Protein AF-0000000071319894 (afdb_homodimer)

Nearest PDB structures (foldseek):
  6sy1-assembly1_B  TM=9.261E-01  e=5.069E-66  Homo sapiens
  6u3j-assembly1_A  TM=9.288E-01  e=1.821E-65  Homo sapiens
  5rw1-assembly1_B  TM=9.275E-01  e=2.644E-65  Homo sapiens
  5rvy-assembly1_B  TM=9.261E-01  e=4.751E-65  Homo sapiens
  6sy1-assembly1_A  TM=9.169E-01  e=1.637E-65  Homo sapiens

Secondary structure (DSSP, 8-state):
-HHHHSSSEEEE-TT---HHHHHHHHHHHHSTTTT---HHHHHHHHHHHHHHHHHHHHHHHH-TTS-----TT-TTHHHHHHHHHHHHHHTT--EEEEE-SS-------SS--EEEEEP--SSTTTHHHHHHHHHHHHHHHTT-TTSSSEEEEEEEEHHHHHH-HHHHHHHHTTT-TTT--S-EEEEEEE-S-BTTB-HHHH-SSSSTTGGGGGGT--EEEEETT-HHHHHHHHHHHHHHHHHH---EEEEEE---SS-SSTT--GGGT-HHHHHHHHHSPPHHHHHHHHHHHHTSS--S-GGG----------------------------------------TT-EE-HHHHHHHHHHHHHHTT-EEEEEETTTTT-TTS----SEEPSSSTT-EE-GGGGS-TTPPPEEEEEPPS-HHHHHHHHHHHHTS-SSEEEEEE-SSGGGGGGGHHHIIIIITTHHHHH------EEEEE---SSS-GGGT---HHHHHHT----TT-SS----S-EEE--SSHHHHHHHHHHHHHSSS---EEEEE-SGGGS-TT--EEGGGGSTT----SEE---SGGGG-GGG--EEEEE-TTHHHHHHHHHHHHT-TTTEEEEEE-EEES--HHHHHHHHHT-TTSEEEE--SS-TTSTTHHHHHHHHHHHTTT-S-B-/-HHHHSSSEEEE-TT---HHHHHHHHHHHHSTTTT---HHHHHHHHHHHHHHHHHHHHHHHHTTTS-----TT-TTHHHHHHHHHHHHHHTT--EEEEE-SS-PPPP--SS--EEEEEP--SSTTTHHHHHHHHHHHHHHHTT-TTSSSEEEEEEEEHHHHHH-HHHHHHHHTTT-TTT--S-EEEEEEE-S-BTTB-HHHH-SSSSTTGGGGGGT--EEEEETT-HHHHHHHHHHHHHHHHHH---EEEEEE---SS-SSTT--GGGT-HHHHHHHHHSPPHHHHHHHHHHHHTSS----TT-----------------------------------------TTPEE-HHHHHHHHHHHHHHTT-EEEEEETTTTT-TTS----SEEPSSSTT-EE-GGGGS-TTPPPEEEEEPPS-HHHHHHHHHHHHTS-SSEEEEEE-SSGGGGGGGHHHIIIIITTHHHHH------EEEEE---SSS-GGGT---HHHHHHT----TT-SS----S-EEE--SSHHHHHHHHHHHHHSSS---EEEEE-SGGGS-TT--EEGGGGSTT----SEE---SGGGG-GGG--EEEEE-TTHHHHHHHHHHHHT-TTTEEEEEE-EEES--HHHHHHHHHT-TTSEEEE--SS-TTSTTHHHHHHHHHHHTTT-S-B-

InterPro domains:
  IPR001017 Dehydrogenase, E1 component [PF00676] (102-302)
  IPR005475 Transketolase-like, pyrimidine-binding domain [PF02779] (349-551)
  IPR005475 Transketolase-like, pyrimidine-binding domain [SM00861] (349-552)
  IPR011603 2-oxoglutarate dehydrogenase E1 component [PTHR23152] (338-667)
  IPR029061 Thiamin diphosphate-binding fold [SSF52518] (4-300)
  IPR029061 Thiamin diphosphate-binding fold [SSF52518] (336-559)
  IPR031717 2-oxoglutarate dehydrogenase E1 component/KDG, C-terminal [PF16870] (556-667)
  IPR042179 Multifunctional 2-oxoglutarate metabolism enzyme, C-terminal domain superfamily [G3DSA:3.40.50.11610] (480-667)

Radius of gyration: 32.48 Å; Cα contacts (8 Å, |Δi|>4): 2729; chains: 2; bounding box: 87×95×93 Å

Solvent-accessible surface area (backbone atoms only — not comparable to full-atom values): 71374 Å² total; per-residue (Å²): 104,60,76,48,51,67,54,62,34,41,79,49,49,84,81,42,90,43,67,70,62,48,49,52,53,44,57,65,53,65,43,85,71,64,84,67,72,51,66,68,54,49,50,49,50,48,52,44,36,49,54,55,50,50,50,52,50,49,47,45,67,75,43,66,81,53,87,47,84,72,52,55,51,38,59,39,52,63,49,28,52,50,40,28,51,52,50,28,38,74,66,50,32,42,34,40,33,31,30,32,57,98,68,92,89,88,88,82,71,91,62,83,62,46,74,44,80,47,82,49,63,86,59,70,64,60,36,53,22,22,38,46,14,30,35,33,34,50,18,59,58,71,66,33,86,74,27,53,36,35,35,39,38,40,47,38,46,32,39,50,51,49,16,29,25,56,51,53,28,37,55,38,34,44,65,18,84,96,53,34,41,32,26,40,46,34,38,28,50,24,38,72,51,42,78,76,31,46,53,80,45,32,42,41,36,96,48,50,64,41,68,42,54,42,65,50,28,40,36,39,37,27,36,30,73,37,51,68,60,36,41,49,53,26,42,49,48,30,48,45,28,70,72,67,35,37,44,34,37,40,35,35,44,36,39,58,69,56,29,71,33,77,84,37,69,46,58,62,74,40,27,61,63,47,56,52,49,71,68,50,73,56,50,67,59,53,50,50,52,50,34,41,74,69,65,70,49,76,90,62,79,81,70,66,77,75,84,75,77,75,76,78,77,78,82,75,85,78,73,89,65,87,78,89,66,82,90,87,84,92,72,67,51,68,66,76,69,69,79,64,72,76,71,53,97,86,41,71,34,38,34,47,54,21,49,50,50,29,52,47,54,38,16,58,72,50,27,33,35,36,40,37,20,44,35,49,30,38,26,76,80,70,58,54,56,54,49,33,35,27,63,85,44,85,93,42,64,39,50,67,76,61,67,76,40,73,76,30,28,61,64,47,69,39,46,39,37,56,27,58,39,30,50,50,25,18,47,50,17,30,24,62,50,39,83,67,40,50,32,35,41,36,43,63,33,16,35,54,49,38,61,23,35,46,49,43,66,63,44,55,56,37,21,42,81,75,65,72,38,69,33,44,34,29,42,40,22,28,32,47,87,75,82,69,48,67,67,57,8,42,41,50,54,35,62,60,57,45,68,43,65,65,53,60,87,50,85,79,82,78,76,64,52,46,37,33,34,27,53,62,37,15,39,43,48,20,30,50,61,44,44,58,62,69,44,96,58,48,47,32,34,41,36,44,34,64,60,70,50,56,73,35,84,78,31,45,23,52,60,76,56,68,36,94,88,53,70,60,55,54,55,46,69,49,79,58,62,17,62,78,31,31,84,61,19,51,32,35,35,38,27,46,30,71,52,51,60,55,48,52,52,51,33,57,75,67,69,34,48,48,33,42,33,55,29,35,45,22,30,59,34,71,62,55,55,68,59,54,44,56,58,48,62,59,27,76,75,27,48,44,32,62,55,74,86,53,55,74,69,36,37,57,50,79,68,47,50,57,37,58,26,46,64,46,71,64,70,52,76,73,83,102,60,76,48,52,66,54,61,35,41,78,49,51,83,81,40,90,44,68,67,61,48,50,52,52,44,55,63,53,64,44,86,70,66,85,68,73,51,66,67,54,50,50,50,48,49,50,42,36,50,52,56,50,48,50,52,50,48,49,46,68,75,43,66,82,54,90,47,83,73,52,55,50,36,60,38,50,61,49,30,52,50,40,29,52,52,52,29,39,74,67,51,32,41,33,39,32,31,30,34,55,97,66,92,87,85,87,82,72,92,65,83,62,48,76,43,80,46,81,47,64,87,59,72,63,60,37,54,21,23,39,45,16,30,34,33,34,50,19,60,59,72,66,32,86,73,28,53,35,35,35,39,38,39,47,39,46,32,40,50,53,48,16,30,24,57,49,53,29,35,55,39,35,44,66,19,84,95,51,33,41,31,26,39,45,34,40,27,50,25,38,69,50,40,77,75,30,46,54,80,46,32,43,40,36,97,48,51,64,41,68,41,54,41,63,48,28,42,37,39,36,27,36,29,72,37,52,69,61,36,41,49,53,28,42,49,48,29,49,45,29,72,73,68,34,39,43,33,37,40,36,34,44,36,40,58,70,57,28,72,32,76,84,39,69,45,56,63,73,42,28,62,63,46,56,50,50,71,68,50,74,57,50,67,59,53,51,50,53,51,34,41,74,70,66,70,48,75,91,62,82,83,68,71,72,74,85,75,77,74,76,81,78,78,85,78,85,77,66,85,67,87,76,90,62,82,90,87,84,95,74,65,50,68,64,75,70,67,78,64,73,75,71,54,96,89,40,71,32,37,34,47,53,20,49,48,50,29,54,46,55,38,18,59,72,49,27,32,35,37,41,34,20,42,36,50,31,39,25,76,81,69,59,54,54,54,49,36,35,29,62,86,44,88,94,42,65,41,52,65,75,60,68,75,42,68,76,26,27,62,64,46,70,38,46,39,38,56,28,55,38,34,49,51,24,19,46,50,16,28,24,62,51,38,82,68,38,50,31,34,41,34,44,65,31,16,35,53,48,38,59,24,35,45,48,43,64,66,46,56,55,37,21,43,81,76,65,73,38,67,33,43,32,28,41,40,22,28,32,48,87,75,82,66,48,68,69,55,9,41,40,49,54,35,60,61,58,46,67,42,66,66,54,61,87,51,86,77,84,74,79,61,50,45,37,33,34,27,50,62,38,15,40,42,48,21,31,49,60,45,43,59,61,70,43,96,59,47,48,32,34,41,35,44,32,64,59,71,49,55,72,34,87,79,31,45,23,52,59,75,54,69,35,94,89,52,69,58,53,53,54,46,69,47,80,58,62,16,63,76,31,32,84,61,20,52,33,37,36,39,29,48,30,72,52,52,59,57,49,52,51,50,32,58,75,68,68,34,48,48,32,43,34,54,29,36,44,23,30,60,35,70,62,53,56,68,58,55,44,56,56,49,62,58,27,75,74,28,47,44,33,63,54,74,85,52,56,74,69,35,38,56,51,78,67,46,50,57,36,57,27,46,65,45,73,64,69,52,76,70,81

pLDDT: mean 83.4, std 19.53, range [18.56, 98.81]

Organism: Cyprinus carpio (NCBI:txid7962)

Structure (mmCIF, N/CA/C/O backbone):
data_AF-0000000071319894-model_v1
#
loop_
_entity.id
_entity.type
_entity.pdbx_description
1 polymer '2-oxoglutarate dehydrogenase complex component E1'
#
loop_
_atom_site.group_PDB
_atom_site.id
_atom_site.type_symbol
_atom_site.label_atom_id
_atom_site.label_alt_id
_atom_site.label_comp_id
_atom_site.label_asym_id
_atom_site.label_entity_id
_atom_site.label_seq_id
_atom_site.pdbx_PDB_ins_code
_atom_site.Cartn_x
_atom_site.Cartn_y
_atom_site.Cartn_z
_atom_site.occupancy
_atom_site.B_iso_or_equiv
_atom_site.auth_seq_id
_atom_site.auth_comp_id
_atom_site.auth_asym_id
_atom_site.auth_atom_id
_atom_site.pdbx_PDB_model_num
ATOM 1 N N . MET A 1 1 ? -1.995 -46.094 -1.514 1 42.69 1 MET A N 1
ATOM 2 C CA . MET A 1 1 ? -2.242 -44.75 -2.01 1 42.69 1 MET A CA 1
ATOM 3 C C . MET A 1 1 ? -3.324 -44.062 -1.186 1 42.69 1 MET A C 1
ATOM 5 O O . MET A 1 1 ? -3.154 -42.906 -0.772 1 42.69 1 MET A O 1
ATOM 9 N N . GLN A 1 2 ? -4.438 -44.75 -1.012 1 46 2 GLN A N 1
ATOM 10 C CA . GLN A 1 2 ? -5.512 -44.188 -0.192 1 46 2 GLN A CA 1
ATOM 11 C C . GLN A 1 2 ? -5.027 -43.906 1.224 1 46 2 GLN A C 1
ATOM 13 O O . GLN A 1 2 ? -5.383 -42.875 1.805 1 46 2 GLN A O 1
ATOM 18 N N . MET A 1 3 ? -4.32 -44.812 1.737 1 46.59 3 MET A N 1
ATOM 19 C CA . MET A 1 3 ? -3.799 -44.625 3.088 1 46.59 3 MET A CA 1
ATOM 20 C C . MET A 1 3 ? -2.861 -43.438 3.145 1 46.59 3 MET A C 1
ATOM 22 O O . MET A 1 3 ? -2.801 -42.719 4.156 1 46.59 3 MET A O 1
ATOM 26 N N . ALA A 1 4 ? -2.211 -43.281 2.059 1 46.72 4 ALA A N 1
ATOM 27 C CA . ALA A 1 4 ? -1.199 -42.219 2.02 1 46.72 4 ALA A CA 1
ATOM 28 C C . ALA A 1 4 ? -1.84 -40.875 1.787 1 46.72 4 ALA A C 1
ATOM 30 O O . ALA A 1 4 ? -1.378 -39.844 2.326 1 46.72 4 ALA A O 1
ATOM 31 N N . TYR A 1 5 ? -2.828 -40.812 0.864 1 51.06 5 TYR A N 1
ATOM 32 C CA . TYR A 1 5 ? -3.299 -39.531 0.414 1 51.06 5 TYR A CA 1
ATOM 33 C C . TYR A 1 5 ? -4.668 -39.188 1.004 1 51.06 5 TYR A C 1
ATOM 35 O O . TYR A 1 5 ? -5.137 -38.062 0.924 1 51.06 5 TYR A O 1
ATOM 43 N N . CYS A 1 6 ? -5.434 -40.094 1.442 1 53.44 6 CYS A N 1
ATOM 44 C CA . CYS A 1 6 ? -6.816 -39.844 1.845 1 53.44 6 CYS A CA 1
ATOM 45 C C . CYS A 1 6 ? -6.945 -39.812 3.363 1 53.44 6 CYS A C 1
ATOM 47 O O . CYS A 1 6 ? -8.055 -39.781 3.895 1 53.44 6 CYS A O 1
ATOM 49 N N . GLN A 1 7 ? -5.859 -39.812 4.047 1 67.75 7 GLN A N 1
ATOM 50 C CA . GLN A 1 7 ? -5.984 -39.781 5.5 1 67.75 7 GLN A CA 1
ATOM 51 C C . GLN A 1 7 ? -5.82 -38.344 6.02 1 67.75 7 GLN A C 1
ATOM 53 O O . GLN A 1 7 ? -6.488 -37.438 5.543 1 67.75 7 GLN A O 1
ATOM 58 N N . HIS A 1 8 ? -5 -38.219 6.938 1 82.62 8 HIS A N 1
ATOM 59 C CA . HIS A 1 8 ? -4.902 -36.969 7.676 1 82.62 8 HIS A CA 1
ATOM 60 C C . HIS A 1 8 ? -3.893 -36.031 7.027 1 82.62 8 HIS A C 1
ATOM 62 O O . HIS A 1 8 ? -3.631 -34.938 7.543 1 82.62 8 HIS A O 1
ATOM 68 N N . ILE A 1 9 ? -3.367 -36.531 5.758 1 85.88 9 ILE A N 1
ATOM 69 C CA . ILE A 1 9 ? -2.361 -35.719 5.102 1 85.88 9 ILE A CA 1
ATOM 70 C C . ILE A 1 9 ? -2.697 -35.562 3.617 1 85.88 9 ILE A C 1
ATOM 72 O O . ILE A 1 9 ? -3.066 -36.531 2.961 1 85.88 9 ILE A O 1
ATOM 76 N N . GLY A 1 10 ? -2.809 -34.344 3.057 1 88.06 10 GLY A N 1
ATOM 77 C CA . GLY A 1 10 ? -2.891 -34.031 1.639 1 88.06 10 GLY A CA 1
ATOM 78 C C . GLY A 1 10 ? -1.654 -33.312 1.11 1 88.06 10 GLY A C 1
ATOM 79 O O . GLY A 1 10 ? -1.112 -32.438 1.766 1 88.06 10 GLY A O 1
ATOM 80 N N . VAL A 1 11 ? -1.107 -33.875 -0.059 1 89.88 11 VAL A N 1
ATOM 81 C CA . VAL A 1 11 ? 0.141 -33.344 -0.584 1 89.88 11 VAL A CA 1
ATOM 82 C C . VAL A 1 11 ? -0.089 -32.781 -1.985 1 89.88 11 VAL A C 1
ATOM 84 O O . VAL A 1 11 ? -0.661 -33.438 -2.846 1 89.88 11 VAL A O 1
ATOM 87 N N . GLU A 1 12 ? 0.289 -31.5 -2.193 1 88.12 12 GLU A N 1
ATOM 88 C CA . GLU A 1 12 ? 0.257 -30.875 -3.512 1 88.12 12 GLU A CA 1
ATOM 89 C C . GLU A 1 12 ? 1.667 -30.625 -4.031 1 88.12 12 GLU A C 1
ATOM 91 O O . GLU A 1 12 ? 2.406 -29.812 -3.463 1 88.12 12 GLU A O 1
ATOM 96 N N . PHE A 1 13 ? 2.059 -31.328 -5.109 1 88.75 13 PHE A N 1
ATOM 97 C CA . PHE A 1 13 ? 3.406 -31.141 -5.633 1 88.75 13 PHE A CA 1
ATOM 98 C C . PHE A 1 13 ? 3.447 -31.406 -7.129 1 88.75 13 PHE A C 1
ATOM 100 O O . PHE A 1 13 ? 4.484 -31.219 -7.773 1 88.75 13 PHE A O 1
ATOM 107 N N . MET A 1 14 ? 2.311 -31.719 -7.75 1 82 14 MET A N 1
ATOM 108 C CA . MET A 1 14 ? 2.262 -32.125 -9.148 1 82 14 MET A CA 1
ATOM 109 C C . MET A 1 14 ? 2.582 -30.969 -10.078 1 82 14 MET A C 1
ATOM 111 O O . MET A 1 14 ? 2.938 -31.172 -11.242 1 82 14 MET A O 1
ATOM 115 N N . PHE A 1 15 ? 2.449 -29.828 -9.539 1 81.81 15 PHE A N 1
ATOM 116 C CA . PHE A 1 15 ? 2.73 -28.656 -10.359 1 81.81 15 PHE A CA 1
ATOM 117 C C . PHE A 1 15 ? 4.23 -28.391 -10.43 1 81.81 15 PHE A C 1
ATOM 119 O O . PHE A 1 15 ? 4.684 -27.562 -11.234 1 81.81 15 PHE A O 1
ATOM 126 N N . ILE A 1 16 ? 5.047 -29.094 -9.648 1 88.06 16 ILE A N 1
ATOM 127 C CA . ILE A 1 16 ? 6.5 -28.953 -9.664 1 88.06 16 ILE A CA 1
ATOM 128 C C . ILE A 1 16 ? 7.078 -29.641 -10.891 1 88.06 16 ILE A C 1
ATOM 130 O O . ILE A 1 16 ? 6.805 -30.812 -11.133 1 88.06 16 ILE A O 1
ATOM 134 N N . ASN A 1 17 ? 7.895 -28.969 -11.68 1 82.75 17 ASN A N 1
ATOM 135 C CA . ASN A 1 17 ? 8.414 -29.484 -12.938 1 82.75 17 ASN A CA 1
ATOM 136 C C . ASN A 1 17 ? 9.773 -30.156 -12.758 1 82.75 17 ASN A C 1
ATOM 138 O O . ASN A 1 17 ? 10.531 -30.297 -13.719 1 82.75 17 ASN A O 1
ATOM 142 N N . ASP A 1 18 ? 10.164 -30.609 -11.641 1 89.31 18 ASP A N 1
ATOM 143 C CA . ASP A 1 18 ? 11.43 -31.281 -11.352 1 89.31 18 ASP A CA 1
ATOM 144 C C . ASP A 1 18 ? 11.188 -32.719 -10.914 1 89.31 18 ASP A C 1
ATOM 146 O O . ASP A 1 18 ? 10.586 -32.969 -9.867 1 89.31 18 ASP A O 1
ATOM 150 N N . LEU A 1 19 ? 11.648 -33.625 -11.68 1 91.19 19 LEU A N 1
ATOM 151 C CA . LEU A 1 19 ? 11.398 -35.031 -11.453 1 91.19 19 LEU A CA 1
ATOM 152 C C . LEU A 1 19 ? 12.023 -35.5 -10.141 1 91.19 19 LEU A C 1
ATOM 154 O O . LEU A 1 19 ? 11.422 -36.281 -9.406 1 91.19 19 LEU A O 1
ATOM 158 N N . GLN A 1 20 ? 13.203 -35.031 -9.922 1 93.69 20 GLN A N 1
ATOM 159 C CA . GLN A 1 20 ? 13.883 -35.406 -8.688 1 93.69 20 GLN A CA 1
ATOM 160 C C . GLN A 1 20 ? 13.102 -34.969 -7.461 1 93.69 20 GLN A C 1
ATOM 162 O O . GLN A 1 20 ? 12.953 -35.719 -6.5 1 93.69 20 GLN A O 1
ATOM 167 N N . GLN A 1 21 ? 12.641 -33.781 -7.516 1 95 21 GLN A N 1
ATOM 168 C CA . GLN A 1 21 ? 11.867 -33.219 -6.402 1 95 21 GLN A CA 1
ATOM 169 C C . GLN A 1 21 ? 10.562 -34 -6.219 1 95 21 GLN A C 1
ATOM 171 O O . GLN A 1 21 ? 10.188 -34.344 -5.094 1 95 21 GLN A O 1
ATOM 176 N N . CYS A 1 22 ? 9.891 -34.281 -7.301 1 93.94 22 CYS A N 1
ATOM 177 C CA . CYS A 1 22 ? 8.633 -35 -7.242 1 93.94 22 CYS A CA 1
ATOM 178 C C . CYS A 1 22 ? 8.844 -36.406 -6.695 1 93.94 22 CYS A C 1
ATOM 180 O O . CYS A 1 22 ? 8.07 -36.875 -5.852 1 93.94 22 CYS A O 1
ATOM 182 N N . GLN A 1 23 ? 9.891 -37.062 -7.125 1 93.56 23 GLN A N 1
ATOM 183 C CA . GLN A 1 23 ? 10.18 -38.406 -6.656 1 93.56 23 GLN A CA 1
ATOM 184 C C . GLN A 1 23 ? 10.547 -38.406 -5.172 1 93.56 23 GLN A C 1
ATOM 186 O O . GLN A 1 23 ? 10.164 -39.312 -4.438 1 93.56 23 GLN A O 1
ATOM 191 N N . TRP A 1 24 ? 11.289 -37.406 -4.816 1 95.62 24 TRP A N 1
ATOM 192 C CA . TRP A 1 24 ? 11.664 -37.312 -3.41 1 95.62 24 TRP A CA 1
ATOM 193 C C . TRP A 1 24 ? 10.422 -37.219 -2.523 1 95.62 24 TRP A C 1
ATOM 195 O O . TRP A 1 24 ? 10.344 -37.875 -1.488 1 95.62 24 TRP A O 1
ATOM 205 N N . ILE A 1 25 ? 9.477 -36.438 -2.9 1 94.81 25 ILE A N 1
ATOM 206 C CA . ILE A 1 25 ? 8.25 -36.25 -2.133 1 94.81 25 ILE A CA 1
ATOM 207 C C . ILE A 1 25 ? 7.465 -37.562 -2.102 1 94.81 25 ILE A C 1
ATOM 209 O O . ILE A 1 25 ? 6.953 -37.938 -1.054 1 94.81 25 ILE A O 1
ATOM 213 N N . ARG A 1 26 ? 7.395 -38.25 -3.215 1 91.94 26 ARG A N 1
ATOM 214 C CA . ARG A 1 26 ? 6.688 -39.5 -3.297 1 91.94 26 ARG A CA 1
ATOM 215 C C . ARG A 1 26 ? 7.297 -40.531 -2.344 1 91.94 26 ARG A C 1
ATOM 217 O O . ARG A 1 26 ? 6.57 -41.25 -1.659 1 91.94 26 ARG A O 1
ATOM 224 N N . GLN A 1 27 ? 8.547 -40.5 -2.299 1 91.38 27 GLN A N 1
ATOM 225 C CA . GLN A 1 27 ? 9.234 -41.469 -1.428 1 91.38 27 GLN A CA 1
ATOM 226 C C . GLN A 1 27 ? 8.945 -41.156 0.042 1 91.38 27 GLN A C 1
ATOM 228 O O . GLN A 1 27 ? 8.844 -42.094 0.854 1 91.38 27 GLN A O 1
ATOM 233 N N . LYS A 1 28 ? 8.82 -39.938 0.372 1 92.88 28 LYS A N 1
ATOM 234 C CA . LYS A 1 28 ? 8.594 -39.531 1.764 1 92.88 28 LYS A CA 1
ATOM 235 C C . LYS A 1 28 ? 7.176 -39.875 2.205 1 92.88 28 LYS A C 1
ATOM 237 O O . LYS A 1 28 ? 6.938 -40.188 3.377 1 92.88 28 LYS A O 1
ATOM 242 N N . PHE A 1 29 ? 6.203 -39.875 1.272 1 90.75 29 PHE A N 1
ATOM 243 C CA . PHE A 1 29 ? 4.82 -40 1.711 1 90.75 29 PHE A CA 1
ATOM 244 C C . PHE A 1 29 ? 4.211 -41.312 1.253 1 90.75 29 PHE A C 1
ATOM 246 O O . PHE A 1 29 ? 3.203 -41.781 1.802 1 90.75 29 PHE A O 1
ATOM 253 N N . GLU A 1 30 ? 4.77 -41.938 0.265 1 84.75 30 GLU A N 1
ATOM 254 C CA . GLU A 1 30 ? 4.152 -43.156 -0.285 1 84.75 30 GLU A CA 1
ATOM 255 C C . GLU A 1 30 ? 4.793 -44.406 0.286 1 84.75 30 GLU A C 1
ATOM 257 O O . GLU A 1 30 ? 4.215 -45.5 0.205 1 84.75 30 GLU A O 1
ATOM 262 N N . LYS A 1 31 ? 5.945 -44.312 0.946 1 79.12 31 LYS A N 1
ATOM 263 C CA . LYS A 1 31 ? 6.562 -45.469 1.565 1 79.12 31 LYS A CA 1
ATOM 264 C C . LYS A 1 31 ? 5.746 -45.969 2.76 1 79.12 31 LYS A C 1
ATOM 266 O O . LYS A 1 31 ? 5.273 -45.156 3.564 1 79.12 31 LYS A O 1
ATOM 271 N N . PRO A 1 32 ? 5.523 -47.281 2.807 1 76.44 32 PRO A N 1
ATOM 272 C CA . PRO A 1 32 ? 4.75 -47.844 3.918 1 76.44 32 PRO A CA 1
ATOM 273 C C . PRO A 1 32 ? 5.434 -47.656 5.27 1 76.44 32 PRO A C 1
ATOM 275 O O . PRO A 1 32 ? 6.66 -47.781 5.367 1 76.44 32 PRO A O 1
ATOM 278 N N . GLY A 1 33 ? 4.777 -47.312 6.316 1 73.88 33 GLY A N 1
ATOM 279 C CA . GLY A 1 33 ? 5.285 -47.219 7.676 1 73.88 33 GLY A CA 1
ATOM 280 C C . GLY A 1 33 ? 5.945 -45.906 7.984 1 73.88 33 GLY A C 1
ATOM 281 O O . GLY A 1 33 ? 6.652 -45.75 8.984 1 73.88 33 GLY A O 1
ATOM 282 N N . VAL A 1 34 ? 5.762 -44.969 7.148 1 76.19 34 VAL A N 1
ATOM 283 C CA . VAL A 1 34 ? 6.484 -43.719 7.32 1 76.19 34 VAL A CA 1
ATOM 284 C C . VAL A 1 34 ? 5.93 -42.969 8.531 1 76.19 34 VAL A C 1
ATOM 286 O O . VAL A 1 34 ? 6.633 -42.156 9.141 1 76.19 34 VAL A O 1
ATOM 289 N N . MET A 1 35 ? 4.812 -43.25 8.914 1 78.25 35 MET A N 1
ATOM 290 C CA . MET A 1 35 ? 4.219 -42.531 10.031 1 78.25 35 MET A CA 1
ATOM 291 C C . MET A 1 35 ? 4.281 -43.344 11.312 1 78.25 35 MET A C 1
ATOM 293 O O . MET A 1 35 ? 3.389 -43.281 12.156 1 78.25 35 MET A O 1
ATOM 297 N N . GLN A 1 36 ? 5.25 -44.156 11.422 1 79.06 36 GLN A N 1
ATOM 298 C CA . GLN A 1 36 ? 5.418 -44.938 12.648 1 79.06 36 GLN A CA 1
ATOM 299 C C . GLN A 1 36 ? 6.332 -44.219 13.633 1 79.06 36 GLN A C 1
ATOM 301 O O . GLN A 1 36 ? 7.406 -43.719 13.266 1 79.06 36 GLN A O 1
ATOM 306 N N . PHE A 1 37 ? 5.82 -43.969 14.797 1 86.06 37 PHE A N 1
ATOM 307 C CA . PHE A 1 37 ? 6.547 -43.281 15.867 1 86.06 37 PHE A CA 1
ATOM 308 C C . PHE A 1 37 ? 6.867 -44.25 17 1 86.06 37 PHE A C 1
ATOM 310 O O . PHE A 1 37 ? 6.086 -45.156 17.297 1 86.06 37 PHE A O 1
ATOM 317 N N . THR A 1 38 ? 7.98 -44.031 17.547 1 84.12 38 THR A N 1
ATOM 318 C CA . THR A 1 38 ? 8.328 -44.781 18.734 1 84.12 38 THR A CA 1
ATOM 319 C C . THR A 1 38 ? 7.547 -44.312 19.953 1 84.12 38 THR A C 1
ATOM 321 O O . THR A 1 38 ? 6.984 -43.219 19.938 1 84.12 38 THR A O 1
ATOM 324 N N . LEU A 1 39 ? 7.586 -45.125 20.922 1 83.12 39 LEU A N 1
ATOM 325 C CA . LEU A 1 39 ? 6.883 -44.75 22.156 1 83.12 39 LEU A CA 1
ATOM 326 C C . LEU A 1 39 ? 7.516 -43.531 22.781 1 83.12 39 LEU A C 1
ATOM 328 O O . LEU A 1 39 ? 6.812 -42.688 23.359 1 83.12 39 LEU A O 1
ATOM 332 N N . ASP A 1 40 ? 8.781 -43.438 22.672 1 82.06 40 ASP A N 1
ATOM 333 C CA . ASP A 1 40 ? 9.484 -42.312 23.234 1 82.06 40 ASP A CA 1
ATOM 334 C C . ASP A 1 40 ? 9.125 -41 22.5 1 82.06 40 ASP A C 1
ATOM 336 O O . ASP A 1 40 ? 8.969 -39.969 23.125 1 82.06 40 ASP A O 1
ATOM 340 N N . GLU A 1 41 ? 8.969 -41.156 21.25 1 84.19 41 GLU A N 1
ATOM 341 C CA . GLU A 1 41 ? 8.586 -40 20.453 1 84.19 41 GLU A CA 1
ATOM 342 C C . GLU A 1 41 ? 7.156 -39.562 20.766 1 84.19 41 GLU A C 1
ATOM 344 O O . GLU A 1 41 ? 6.867 -38.375 20.828 1 84.19 41 GLU A O 1
ATOM 349 N N . LYS A 1 42 ? 6.367 -40.469 20.969 1 87.31 42 LYS A N 1
ATOM 350 C CA . LYS A 1 42 ? 4.973 -40.188 21.297 1 87.31 42 LYS A CA 1
ATOM 351 C C . LYS A 1 42 ? 4.852 -39.531 22.672 1 87.31 42 LYS A C 1
ATOM 353 O O . LYS A 1 42 ? 4.066 -38.594 22.844 1 87.31 42 LYS A O 1
ATOM 358 N N . ARG A 1 43 ? 5.613 -40 23.562 1 83 43 ARG A N 1
ATOM 359 C CA . ARG A 1 43 ? 5.613 -39.406 24.891 1 83 43 ARG A CA 1
ATOM 360 C C . ARG A 1 43 ? 6.133 -38 24.859 1 83 43 ARG A C 1
ATOM 362 O O . ARG A 1 43 ? 5.598 -37.094 25.547 1 83 43 ARG A O 1
ATOM 369 N N . THR A 1 44 ? 7.137 -37.844 24.109 1 82.69 44 THR A N 1
ATOM 370 C CA . THR A 1 44 ? 7.695 -36.5 23.969 1 82.69 44 THR A CA 1
ATOM 371 C C . THR A 1 44 ? 6.672 -35.562 23.344 1 82.69 44 THR A C 1
ATOM 373 O O . THR A 1 44 ? 6.543 -34.406 23.766 1 82.69 44 THR A O 1
ATOM 376 N N . LEU A 1 45 ? 6.051 -36.031 22.359 1 88.25 45 LEU A N 1
ATOM 377 C CA . LEU A 1 45 ? 5.023 -35.25 21.688 1 88.25 45 LEU A CA 1
ATOM 378 C C . LEU A 1 45 ? 3.902 -34.875 22.656 1 88.25 45 LEU A C 1
ATOM 380 O O . LEU A 1 45 ? 3.439 -33.75 22.688 1 88.25 45 LEU A O 1
ATOM 384 N N . LEU A 1 46 ? 3.504 -35.844 23.422 1 86.5 46 LEU A N 1
ATOM 385 C CA . LEU A 1 46 ? 2.459 -35.594 24.406 1 86.5 46 LEU A CA 1
ATOM 386 C C . LEU A 1 46 ? 2.912 -34.562 25.422 1 86.5 46 LEU A C 1
ATOM 388 O O . LEU A 1 46 ? 2.141 -33.656 25.781 1 86.5 46 LEU A O 1
ATOM 392 N N . ALA A 1 47 ? 4.109 -34.688 25.844 1 82.88 47 ALA A N 1
ATOM 393 C CA . ALA A 1 47 ? 4.652 -33.75 26.812 1 82.88 47 ALA A CA 1
ATOM 394 C C . ALA A 1 47 ? 4.664 -32.344 26.25 1 82.88 47 ALA A C 1
ATOM 396 O O . ALA A 1 47 ? 4.355 -31.375 26.953 1 82.88 47 ALA A O 1
ATOM 397 N N . ARG A 1 48 ? 5 -32.25 25.031 1 82.31 48 ARG A N 1
ATOM 398 C CA . ARG A 1 48 ? 5.023 -30.953 24.359 1 82.31 48 ARG A CA 1
ATOM 399 C C . ARG A 1 48 ? 3.619 -30.359 24.25 1 82.31 48 ARG A C 1
ATOM 401 O O . ARG A 1 48 ? 3.42 -29.172 24.438 1 82.31 48 ARG A O 1
ATOM 408 N N . MET A 1 49 ? 2.742 -31.156 23.922 1 85.31 49 MET A N 1
ATOM 409 C CA . MET A 1 49 ? 1.356 -30.719 23.781 1 85.31 49 MET A CA 1
ATOM 410 C C . MET A 1 49 ? 0.788 -30.266 25.125 1 85.31 49 MET A C 1
ATOM 412 O O . MET A 1 49 ? 0.083 -29.266 25.203 1 85.31 49 MET A O 1
ATOM 416 N N . VAL A 1 50 ? 1.093 -31.031 26.172 1 81.44 50 VAL A N 1
ATOM 417 C CA . VAL A 1 50 ? 0.611 -30.703 27.516 1 81.44 50 VAL A CA 1
ATOM 418 C C . VAL A 1 50 ? 1.192 -29.359 27.953 1 81.44 50 VAL A C 1
ATOM 420 O O . VAL A 1 50 ? 0.471 -28.5 28.469 1 81.44 50 VAL A O 1
ATOM 423 N N . ARG A 1 51 ? 2.379 -29.172 27.75 1 76.25 51 ARG A N 1
ATOM 424 C CA . ARG A 1 51 ? 3.047 -27.938 28.156 1 76.25 51 ARG A CA 1
ATOM 425 C C . ARG A 1 51 ? 2.447 -26.719 27.453 1 76.25 51 ARG A C 1
ATOM 427 O O . ARG A 1 51 ? 2.203 -25.688 28.078 1 76.25 51 ARG A O 1
ATOM 434 N N . SER A 1 52 ? 2.264 -26.859 26.188 1 77.69 52 SER A N 1
ATOM 435 C CA . SER A 1 52 ? 1.749 -25.734 25.406 1 77.69 52 SER A CA 1
ATOM 436 C C . SER A 1 52 ? 0.296 -25.438 25.766 1 77.69 52 SER A C 1
ATOM 438 O O . SER A 1 52 ? -0.091 -24.281 25.891 1 77.69 52 SER A O 1
ATOM 440 N N . THR A 1 53 ? -0.459 -26.438 25.922 1 77.56 53 THR A N 1
ATOM 441 C CA . THR A 1 53 ? -1.876 -26.25 26.219 1 77.56 53 THR A CA 1
ATOM 442 C C . THR A 1 53 ? -2.068 -25.703 27.641 1 77.56 53 THR A C 1
ATOM 444 O O . THR A 1 53 ? -2.893 -24.812 27.859 1 77.56 53 THR A O 1
ATOM 447 N N . ARG A 1 54 ? -1.344 -26.219 28.531 1 72.69 54 ARG A N 1
ATOM 448 C CA . ARG A 1 54 ? -1.486 -25.797 29.922 1 72.69 54 ARG A CA 1
ATOM 449 C C . ARG A 1 54 ? -1.003 -24.375 30.125 1 72.69 54 ARG A C 1
ATOM 451 O O . ARG A 1 54 ? -1.546 -23.625 30.938 1 72.69 54 ARG A O 1
ATOM 458 N N . PHE A 1 55 ? -0.021 -24.109 29.453 1 70.5 55 PHE A N 1
ATOM 459 C CA . PHE A 1 55 ? 0.459 -22.734 29.531 1 70.5 55 PHE A CA 1
ATOM 460 C C . PHE A 1 55 ? -0.61 -21.766 29.062 1 70.5 55 PHE A C 1
ATOM 462 O O . PHE A 1 55 ? -0.822 -20.719 29.672 1 70.5 55 PHE A O 1
ATOM 469 N N . GLU A 1 56 ? -1.234 -22.062 27.984 1 73.06 56 GLU A N 1
ATOM 470 C CA . GLU A 1 56 ? -2.311 -21.219 27.469 1 73.06 56 GLU A CA 1
ATOM 471 C C . GLU A 1 56 ? -3.469 -21.141 28.453 1 73.06 56 GLU A C 1
ATOM 473 O O . GLU A 1 56 ? -4.07 -20.078 28.625 1 73.06 56 GLU A O 1
ATOM 478 N N . GLU A 1 57 ? -3.752 -22.234 29.031 1 71.56 57 GLU A N 1
ATOM 479 C CA . GLU A 1 57 ? -4.82 -22.266 30.016 1 71.56 57 GLU A CA 1
ATOM 480 C C . GLU A 1 57 ? -4.465 -21.406 31.234 1 71.56 57 GLU A C 1
ATOM 482 O O . GLU A 1 57 ? -5.332 -20.734 31.797 1 71.56 57 GLU A O 1
ATOM 487 N N . PHE A 1 58 ? -3.234 -21.5 31.625 1 70.56 58 PHE A N 1
ATOM 488 C CA . PHE A 1 58 ? -2.758 -20.703 32.75 1 70.56 58 PHE A CA 1
ATOM 489 C C . PHE A 1 58 ? -2.902 -19.219 32.438 1 70.56 58 PHE A C 1
ATOM 491 O O . PHE A 1 58 ? -3.381 -18.453 33.281 1 70.56 58 PHE A O 1
ATOM 498 N N . LEU A 1 59 ? -2.523 -18.797 31.234 1 68.75 59 LEU A N 1
ATOM 499 C CA . LEU A 1 59 ? -2.635 -17.406 30.844 1 68.75 59 LEU A CA 1
ATOM 500 C C . LEU A 1 59 ? -4.094 -16.953 30.828 1 68.75 59 LEU A C 1
ATOM 502 O O . LEU A 1 59 ? -4.406 -15.828 31.219 1 68.75 59 LEU A O 1
ATOM 506 N N . GLN A 1 60 ? -4.973 -17.781 30.422 1 69.06 60 GLN A N 1
ATOM 507 C CA . GLN A 1 60 ? -6.398 -17.469 30.359 1 69.06 60 GLN A CA 1
ATOM 508 C C . GLN A 1 60 ? -6.969 -17.266 31.766 1 69.06 60 GLN A C 1
ATOM 510 O O . GLN A 1 60 ? -7.805 -16.375 31.969 1 69.06 60 GLN A O 1
ATOM 515 N N . ARG A 1 61 ? -6.523 -18 32.625 1 68.12 61 ARG A N 1
ATOM 516 C CA . ARG A 1 61 ? -7.031 -17.906 34 1 68.12 61 ARG A CA 1
ATOM 517 C C . ARG A 1 61 ? -6.461 -16.688 34.719 1 68.12 61 ARG A C 1
ATOM 519 O O . ARG A 1 61 ? -7.172 -16.031 35.469 1 68.12 61 ARG A O 1
ATOM 526 N N . LYS A 1 62 ? -5.227 -16.469 34.5 1 67.69 62 LYS A N 1
ATOM 527 C CA . LYS A 1 62 ? -4.555 -15.375 35.219 1 67.69 62 LYS A CA 1
ATOM 528 C C . LYS A 1 62 ? -4.969 -14.023 34.656 1 67.69 62 LYS A C 1
ATOM 530 O O . LYS A 1 62 ? -5.105 -13.047 35.375 1 67.69 62 LYS A O 1
ATOM 535 N N . TRP A 1 63 ? -5.105 -13.961 33.312 1 68.38 63 TRP A N 1
ATOM 536 C CA . TRP A 1 63 ? -5.496 -12.711 32.656 1 68.38 63 TRP A CA 1
ATOM 537 C C . TRP A 1 63 ? -6.762 -12.898 31.844 1 68.38 63 TRP A C 1
ATOM 539 O O . TRP A 1 63 ? -6.715 -12.867 30.609 1 68.38 63 TRP A O 1
ATOM 549 N N . SER A 1 64 ? -7.809 -12.984 32.469 1 61.94 64 SER A N 1
ATOM 550 C CA . SER A 1 64 ? -9.078 -13.359 31.859 1 61.94 64 SER A CA 1
ATOM 551 C C . SER A 1 64 ? -9.625 -12.211 31.016 1 61.94 64 SER A C 1
ATOM 553 O O . SER A 1 64 ? -10.383 -12.445 30.062 1 61.94 64 SER A O 1
ATOM 555 N N . SER A 1 65 ? -9.172 -11.031 31.266 1 58.44 65 SER A N 1
ATOM 556 C CA . SER A 1 65 ? -9.742 -9.875 30.578 1 58.44 65 SER A CA 1
ATOM 557 C C . SER A 1 65 ? -8.914 -9.492 29.359 1 58.44 65 SER A C 1
ATOM 559 O O . SER A 1 65 ? -9.391 -8.758 28.484 1 58.44 65 SER A O 1
ATOM 561 N N . GLU A 1 66 ? -7.824 -10.023 29.297 1 59.34 66 GLU A N 1
ATOM 562 C CA . GLU A 1 66 ? -6.949 -9.625 28.203 1 59.34 66 GLU A CA 1
ATOM 563 C C . GLU A 1 66 ? -7.301 -10.367 26.922 1 59.34 66 GLU A C 1
ATOM 565 O O . GLU A 1 66 ? -7.648 -11.547 26.953 1 59.34 66 GLU A O 1
ATOM 570 N N . LYS A 1 67 ? -7.336 -9.547 25.938 1 59.16 67 LYS A N 1
ATOM 571 C CA . LYS A 1 67 ? -7.543 -10.148 24.625 1 59.16 67 LYS A CA 1
ATOM 572 C C . LYS A 1 67 ? -6.438 -11.148 24.312 1 59.16 67 LYS A C 1
ATOM 574 O O . LYS A 1 67 ? -5.254 -10.852 24.469 1 59.16 67 LYS A O 1
ATOM 579 N N . ARG A 1 68 ? -6.945 -12.453 24.156 1 58.56 68 ARG A N 1
ATOM 580 C CA . ARG A 1 68 ? -5.977 -13.492 23.828 1 58.56 68 ARG A CA 1
ATOM 581 C C . ARG A 1 68 ? -6.336 -14.164 22.5 1 58.56 68 ARG A C 1
ATOM 583 O O . ARG A 1 68 ? -7.504 -14.203 22.125 1 58.56 68 ARG A O 1
ATOM 590 N N . PHE A 1 69 ? -5.285 -14.383 21.656 1 54.22 69 PHE A N 1
ATOM 591 C CA . PHE A 1 69 ? -5.441 -15.219 20.484 1 54.22 69 PHE A CA 1
ATOM 592 C C . PHE A 1 69 ? -4.969 -16.641 20.766 1 54.22 69 PHE A C 1
ATOM 594 O O . PHE A 1 69 ? -3.795 -16.953 20.578 1 54.22 69 PHE A O 1
ATOM 601 N N . GLY A 1 70 ? -5.918 -17.391 21.422 1 61 70 GLY A N 1
ATOM 602 C CA . GLY A 1 70 ? -5.57 -18.703 21.938 1 61 70 GLY A CA 1
ATOM 603 C C . GLY A 1 70 ? -5.328 -19.719 20.828 1 61 70 GLY A C 1
ATOM 604 O O . GLY A 1 70 ? -5.75 -19.531 19.688 1 61 70 GLY A O 1
ATOM 605 N N . LEU A 1 71 ? -4.609 -20.719 21.109 1 69.56 71 LEU A N 1
ATOM 606 C CA . LEU A 1 71 ? -4.25 -21.812 20.219 1 69.56 71 LEU A CA 1
ATOM 607 C C . LEU A 1 71 ? -5.262 -22.953 20.312 1 69.56 71 LEU A C 1
ATOM 609 O O . LEU A 1 71 ? -5.055 -24.016 19.734 1 69.56 71 LEU A O 1
ATOM 613 N N . GLU A 1 72 ? -6.344 -22.594 21.016 1 75.19 72 GLU A N 1
ATOM 614 C CA . GLU A 1 72 ? -7.336 -23.656 21.141 1 75.19 72 GLU A CA 1
ATOM 615 C C . GLU A 1 72 ? -7.922 -24.047 19.781 1 75.19 72 GLU A C 1
ATOM 617 O O . GLU A 1 72 ? -8.438 -23.188 19.062 1 75.19 72 GLU A O 1
ATOM 622 N N . GLY A 1 73 ? -7.797 -25.266 19.484 1 78.38 73 GLY A N 1
ATOM 623 C CA . GLY A 1 73 ? -8.203 -25.781 18.188 1 78.38 73 GLY A CA 1
ATOM 624 C C . GLY A 1 73 ? -7.027 -26.109 17.281 1 78.38 73 GLY A C 1
ATOM 625 O O . GLY A 1 73 ? -7.184 -26.812 16.281 1 78.38 73 GLY A O 1
ATOM 626 N N . CYS A 1 74 ? -5.945 -25.562 17.609 1 86.19 74 CYS A N 1
ATOM 627 C CA . CYS A 1 74 ? -4.707 -25.859 16.906 1 86.19 74 CYS A CA 1
ATOM 628 C C . CYS A 1 74 ? -3.562 -26.094 17.875 1 86.19 74 CYS A C 1
ATOM 630 O O . CYS A 1 74 ? -2.498 -25.484 17.75 1 86.19 74 CYS A O 1
ATOM 632 N N . GLU A 1 75 ? -3.719 -26.953 18.812 1 83.25 75 GLU A N 1
ATOM 633 C CA . GLU A 1 75 ? -2.775 -27.219 19.891 1 83.25 75 GLU A CA 1
ATOM 634 C C . GLU A 1 75 ? -1.494 -27.859 19.375 1 83.25 75 GLU A C 1
ATOM 636 O O . GLU A 1 75 ? -0.465 -27.844 20.047 1 83.25 75 GLU A O 1
ATOM 641 N N . SER A 1 76 ? -1.543 -28.375 18.188 1 87.81 76 SER A N 1
ATOM 642 C CA . SER A 1 76 ? -0.385 -29.047 17.609 1 87.81 76 SER A CA 1
ATOM 643 C C . SER A 1 76 ? 0.604 -28.031 17.031 1 87.81 76 SER A C 1
ATOM 645 O O . SER A 1 76 ? 1.692 -28.406 16.594 1 87.81 76 SER A O 1
ATOM 647 N N . LEU A 1 77 ? 0.287 -26.75 17.047 1 87.81 77 LEU A N 1
ATOM 648 C CA . LEU A 1 77 ? 1.112 -25.734 16.422 1 87.81 77 LEU A CA 1
ATOM 649 C C . LEU A 1 77 ? 2.49 -25.656 17.062 1 87.81 77 LEU A C 1
ATOM 651 O O . LEU A 1 77 ? 3.51 -25.672 16.375 1 87.81 77 LEU A O 1
ATOM 655 N N . ILE A 1 78 ? 2.531 -25.594 18.359 1 85.5 78 ILE A N 1
ATOM 656 C CA . ILE A 1 78 ? 3.793 -25.422 19.078 1 85.5 78 ILE A CA 1
ATOM 657 C C . ILE A 1 78 ? 4.672 -26.656 18.875 1 85.5 78 ILE A C 1
ATOM 659 O O . ILE A 1 78 ? 5.852 -26.531 18.516 1 85.5 78 ILE A O 1
ATOM 663 N N . PRO A 1 79 ? 4.129 -27.859 19.094 1 86.94 79 PRO A N 1
ATOM 664 C CA . PRO A 1 79 ? 4.93 -29.031 18.766 1 86.94 79 PRO A CA 1
ATOM 665 C C . PRO A 1 79 ? 5.406 -29.047 17.312 1 86.94 79 PRO A C 1
ATOM 667 O O . PRO A 1 79 ? 6.504 -29.531 17.016 1 86.94 79 PRO A O 1
ATOM 670 N N . ALA A 1 80 ? 4.582 -28.609 16.406 1 91.44 80 ALA A N 1
ATOM 671 C CA . ALA A 1 80 ? 4.961 -28.531 15 1 91.44 80 ALA A CA 1
ATOM 672 C C . ALA A 1 80 ? 6.195 -27.656 14.82 1 91.44 80 ALA A C 1
ATOM 674 O O . ALA A 1 80 ? 7.156 -28.062 14.156 1 91.44 80 ALA A O 1
ATOM 675 N N . LEU A 1 81 ? 6.176 -26.484 15.391 1 90.5 81 LEU A N 1
ATOM 676 C CA . LEU A 1 81 ? 7.285 -25.531 15.273 1 90.5 81 LEU A CA 1
ATOM 677 C C . LEU A 1 81 ? 8.555 -26.109 15.906 1 90.5 81 LEU A C 1
ATOM 679 O O . LEU A 1 81 ? 9.641 -25.969 15.352 1 90.5 81 LEU A O 1
ATOM 683 N N . LYS A 1 82 ? 8.406 -26.703 17.031 1 87.31 82 LYS A N 1
ATOM 684 C CA . LYS A 1 82 ? 9.555 -27.312 17.703 1 87.31 82 LYS A CA 1
ATOM 685 C C . LYS A 1 82 ? 10.164 -28.422 16.844 1 87.31 82 LYS A C 1
ATOM 687 O O . LYS A 1 82 ? 11.391 -28.562 16.781 1 87.31 82 LYS A O 1
ATOM 692 N N . THR A 1 83 ? 9.281 -29.219 16.266 1 91.44 83 THR A N 1
ATOM 693 C CA . THR A 1 83 ? 9.758 -30.281 15.398 1 91.44 83 THR A CA 1
ATOM 694 C C . THR A 1 83 ? 10.547 -29.703 14.219 1 91.44 83 THR A C 1
ATOM 696 O O . THR A 1 83 ? 11.617 -30.219 13.875 1 91.44 83 THR A O 1
ATOM 699 N N . ILE A 1 84 ? 10.023 -28.656 13.586 1 94.81 84 ILE A N 1
ATOM 700 C CA . ILE A 1 84 ? 10.703 -28.016 12.469 1 94.81 84 ILE A CA 1
ATOM 701 C C . ILE A 1 84 ? 12.078 -27.516 12.906 1 94.81 84 ILE A C 1
ATOM 703 O O . ILE A 1 84 ? 13.078 -27.734 12.219 1 94.81 84 ILE A O 1
ATOM 707 N N . ILE A 1 85 ? 12.148 -26.859 14.016 1 91.38 85 ILE A N 1
ATOM 708 C CA . ILE A 1 85 ? 13.383 -26.266 14.523 1 91.38 85 ILE A CA 1
ATOM 709 C C . ILE A 1 85 ? 14.383 -27.375 14.859 1 91.38 85 ILE A C 1
ATOM 711 O O . ILE A 1 85 ? 15.555 -27.297 14.484 1 91.38 85 ILE A O 1
ATOM 715 N N . ASP A 1 86 ? 13.898 -28.422 15.602 1 89.12 86 ASP A N 1
ATOM 716 C CA . ASP A 1 86 ? 14.773 -29.531 15.984 1 89.12 86 ASP A CA 1
ATOM 717 C C . ASP A 1 86 ? 15.359 -30.219 14.758 1 89.12 86 ASP A C 1
ATOM 719 O O . ASP A 1 86 ? 16.578 -30.453 14.695 1 89.12 86 ASP A O 1
ATOM 723 N N . LYS A 1 87 ? 14.484 -30.562 13.875 1 93.44 87 LYS A N 1
ATOM 724 C CA . LYS A 1 87 ? 14.945 -31.281 12.688 1 93.44 87 LYS A CA 1
ATOM 725 C C . LYS A 1 87 ? 15.859 -30.391 11.836 1 93.44 87 LYS A C 1
ATOM 727 O O . LYS A 1 87 ? 16.812 -30.891 11.234 1 93.44 87 LYS A O 1
ATOM 732 N N . SER A 1 88 ? 15.57 -29.109 11.688 1 95.06 88 SER A N 1
ATOM 733 C CA . SER A 1 88 ? 16.438 -28.188 10.961 1 95.06 88 SER A CA 1
ATOM 734 C C . SER A 1 88 ? 17.797 -28.078 11.625 1 95.06 88 SER A C 1
ATOM 736 O O . SER A 1 88 ? 18.828 -28.016 10.938 1 95.06 88 SER A O 1
ATOM 738 N N . SER A 1 89 ? 17.797 -28.016 12.93 1 91.81 89 SER A N 1
ATOM 739 C CA . SER A 1 89 ? 19.047 -27.969 13.68 1 91.81 89 SER A CA 1
ATOM 740 C C . SER A 1 89 ? 19.891 -29.219 13.43 1 91.81 89 SER A C 1
ATOM 742 O O . SER A 1 89 ? 21.109 -29.125 13.258 1 91.81 89 SER A O 1
ATOM 744 N N . GLU A 1 90 ? 19.219 -30.328 13.422 1 92.75 90 GLU A N 1
ATOM 745 C CA . GLU A 1 90 ? 19.891 -31.594 13.125 1 92.75 90 GLU A CA 1
ATOM 746 C C . GLU A 1 90 ? 20.531 -31.547 11.734 1 92.75 90 GLU A C 1
ATOM 748 O O . GLU A 1 90 ? 21.547 -32.219 11.5 1 92.75 90 GLU A O 1
ATOM 753 N N . ASN A 1 91 ? 19.938 -30.781 10.906 1 94.31 91 ASN A N 1
ATOM 754 C CA . ASN A 1 91 ? 20.422 -30.688 9.539 1 94.31 91 ASN A CA 1
ATOM 755 C C . ASN A 1 91 ? 21.391 -29.531 9.359 1 94.31 91 ASN A C 1
ATOM 757 O O . ASN A 1 91 ? 21.688 -29.125 8.227 1 94.31 91 ASN A O 1
ATOM 761 N N . GLY A 1 92 ? 21.797 -28.812 10.445 1 92.88 92 GLY A N 1
ATOM 762 C CA . GLY A 1 92 ? 22.891 -27.875 10.344 1 92.88 92 GLY A CA 1
ATOM 763 C C . GLY A 1 92 ? 22.484 -26.438 10.617 1 92.88 92 GLY A C 1
ATOM 764 O O . GLY A 1 92 ? 23.328 -25.547 10.703 1 92.88 92 GLY A O 1
ATOM 765 N N . VAL A 1 93 ? 21.234 -26.156 10.812 1 94.81 93 VAL A N 1
ATOM 766 C CA . VAL A 1 93 ? 20.766 -24.797 11.055 1 94.81 93 VAL A CA 1
ATOM 767 C C . VAL A 1 93 ? 21.172 -24.359 12.461 1 94.81 93 VAL A C 1
ATOM 769 O O . VAL A 1 93 ? 20.969 -25.094 13.43 1 94.81 93 VAL A O 1
ATOM 772 N N . GLU A 1 94 ? 21.672 -23.125 12.57 1 92.19 94 GLU A N 1
ATOM 773 C CA . GLU A 1 94 ? 22.141 -22.594 13.836 1 92.19 94 GLU A CA 1
ATOM 774 C C . GLU A 1 94 ? 21.266 -21.422 14.297 1 92.19 94 GLU A C 1
ATOM 776 O O . GLU A 1 94 ? 21.219 -21.109 15.492 1 92.19 94 GLU A O 1
ATOM 781 N N . SER A 1 95 ? 20.688 -20.828 13.344 1 91.69 95 SER A N 1
ATOM 782 C CA . SER A 1 95 ? 19.875 -19.641 13.648 1 91.69 95 SER A CA 1
ATOM 783 C C . SER A 1 95 ? 18.578 -19.656 12.859 1 91.69 95 SER A C 1
ATOM 785 O O . SER A 1 95 ? 18.562 -19.984 11.672 1 91.69 95 SER A O 1
ATOM 787 N N . VAL A 1 96 ? 17.469 -19.375 13.578 1 92.75 96 VAL A N 1
ATOM 788 C CA . VAL A 1 96 ? 16.156 -19.328 12.938 1 92.75 96 VAL A CA 1
ATOM 789 C C . VAL A 1 96 ? 15.523 -17.969 13.195 1 92.75 96 VAL A C 1
ATOM 791 O O . VAL A 1 96 ? 15.445 -17.516 14.336 1 92.75 96 VAL A O 1
ATOM 794 N N . ILE A 1 97 ? 15.172 -17.25 12.156 1 93.56 97 ILE A N 1
ATOM 795 C CA . ILE A 1 97 ? 14.414 -16 12.242 1 93.56 97 ILE A CA 1
ATOM 796 C C . ILE A 1 97 ? 12.93 -16.281 12.008 1 93.56 97 ILE A C 1
ATOM 798 O O . ILE A 1 97 ? 12.555 -16.859 10.977 1 93.56 97 ILE A O 1
ATOM 802 N N . MET A 1 98 ? 12.078 -15.867 12.891 1 90.81 98 MET A N 1
ATOM 803 C CA . MET A 1 98 ? 10.664 -16.219 12.797 1 90.81 98 MET A CA 1
ATOM 804 C C . MET A 1 98 ? 9.797 -14.961 12.727 1 90.81 98 MET A C 1
ATOM 806 O O . MET A 1 98 ? 10.125 -13.938 13.336 1 90.81 98 MET A O 1
ATOM 810 N N . GLY A 1 99 ? 8.82 -15.008 11.891 1 84.56 99 GLY A N 1
ATOM 811 C CA . GLY A 1 99 ? 7.754 -14.023 11.867 1 84.56 99 GLY A CA 1
ATOM 812 C C . GLY A 1 99 ? 6.406 -14.594 12.266 1 84.56 99 GLY A C 1
ATOM 813 O O . GLY A 1 99 ? 5.992 -15.633 11.75 1 84.56 99 GLY A O 1
ATOM 814 N N . MET A 1 100 ? 5.973 -14.203 13.414 1 67.88 100 MET A N 1
ATOM 815 C CA . MET A 1 100 ? 4.727 -14.82 13.867 1 67.88 100 MET A CA 1
ATOM 816 C C . MET A 1 100 ? 3.645 -13.766 14.062 1 67.88 100 MET A C 1
ATOM 818 O O . MET A 1 100 ? 3.947 -12.594 14.305 1 67.88 100 MET A O 1
ATOM 822 N N . PRO A 1 101 ? 2.633 -14.32 13.758 1 52.44 101 PRO A N 1
ATOM 823 C CA . PRO A 1 101 ? 1.593 -13.422 14.266 1 52.44 101 PRO A CA 1
ATOM 824 C C . PRO A 1 101 ? 1.646 -13.258 15.789 1 52.44 101 PRO A C 1
ATOM 826 O O . PRO A 1 101 ? 2.445 -13.914 16.453 1 52.44 101 PRO A O 1
ATOM 829 N N . HIS A 1 102 ? 1.157 -12.609 16.578 1 41.47 102 HIS A N 1
ATOM 830 C CA . HIS A 1 102 ? 1.157 -12.172 17.969 1 41.47 102 HIS A CA 1
ATOM 831 C C . HIS A 1 102 ? 1.41 -13.336 18.922 1 41.47 102 HIS A C 1
ATOM 833 O O . HIS A 1 102 ? 0.782 -13.43 19.969 1 41.47 102 HIS A O 1
ATOM 839 N N . ARG A 1 103 ? 2.418 -14.492 18.516 1 35.41 103 ARG A N 1
ATOM 840 C CA . ARG A 1 103 ? 2.559 -15.547 19.531 1 35.41 103 ARG A CA 1
ATOM 841 C C . ARG A 1 103 ? 4.023 -15.773 19.875 1 35.41 103 ARG A C 1
ATOM 843 O O . ARG A 1 103 ? 4.891 -15.75 19 1 35.41 103 ARG A O 1
ATOM 850 N N . ARG A 1 104 ? 4.586 -15.789 21.156 1 34.25 104 ARG A N 1
ATOM 851 C CA . ARG A 1 104 ? 5.941 -16.016 21.641 1 34.25 104 ARG A CA 1
ATOM 852 C C . ARG A 1 104 ? 6.191 -17.5 21.891 1 34.25 104 ARG A C 1
ATOM 854 O O . ARG A 1 104 ? 5.32 -18.203 22.406 1 34.25 104 ARG A O 1
ATOM 861 N N . ILE A 1 105 ? 7.359 -18.312 21.219 1 34.66 105 ILE A N 1
ATOM 862 C CA . ILE A 1 105 ? 7.645 -19.734 21.344 1 34.66 105 ILE A CA 1
ATOM 863 C C . ILE A 1 105 ? 8.844 -19.953 22.25 1 34.66 105 ILE A C 1
ATOM 865 O O . ILE A 1 105 ? 9.812 -19.188 22.219 1 34.66 105 ILE A O 1
ATOM 869 N N . ASN A 1 106 ? 8.883 -20.953 23.266 1 29.03 106 ASN A N 1
ATOM 870 C CA . ASN A 1 106 ? 9.945 -21.344 24.188 1 29.03 106 ASN A CA 1
ATOM 871 C C . ASN A 1 106 ? 10.766 -22.516 23.656 1 29.03 106 ASN A C 1
ATOM 873 O O . ASN A 1 106 ? 10.242 -23.359 22.938 1 29.03 106 ASN A O 1
ATOM 877 N N . ARG A 1 107 ? 12.156 -22.484 23.688 1 36.44 107 ARG A N 1
ATOM 878 C CA . ARG A 1 107 ? 13.188 -23.344 23.141 1 36.44 107 ARG A CA 1
ATOM 879 C C . ARG A 1 107 ? 13.484 -24.516 24.062 1 36.44 107 ARG A C 1
ATOM 881 O O . ARG A 1 107 ? 13.617 -24.328 25.281 1 36.44 107 ARG A O 1
ATOM 888 N N . VAL A 1 108 ? 13.398 -25.891 23.672 1 30.66 108 VAL A N 1
ATOM 889 C CA . VAL A 1 108 ? 13.875 -26.953 24.562 1 30.66 108 VAL A CA 1
ATOM 890 C C . VAL A 1 108 ? 15.117 -27.609 23.953 1 30.66 108 VAL A C 1
ATOM 892 O O . VAL A 1 108 ? 15.562 -28.656 24.422 1 30.66 108 VAL A O 1
ATOM 895 N N . THR A 1 109 ? 15.711 -27.469 22.812 1 37.78 109 THR A N 1
ATOM 896 C CA . THR A 1 109 ? 16.703 -28.438 22.375 1 37.78 109 THR A CA 1
ATOM 897 C C . THR A 1 109 ? 18.062 -28.109 22.984 1 37.78 109 THR A C 1
ATOM 899 O O . THR A 1 109 ? 18.312 -26.984 23.406 1 37.78 109 THR A O 1
ATOM 902 N N . ASP A 1 110 ? 19.062 -29.188 23.188 1 43.47 110 ASP A N 1
ATOM 903 C CA . ASP A 1 110 ? 20.422 -29.156 23.719 1 43.47 110 ASP A CA 1
ATOM 904 C C . ASP A 1 110 ? 21.344 -28.344 22.812 1 43.47 110 ASP A C 1
ATOM 906 O O . ASP A 1 110 ? 22.453 -27.984 23.203 1 43.47 110 ASP A O 1
ATOM 910 N N . ARG A 1 111 ? 21.172 -28.328 21.594 1 48.75 111 ARG A N 1
ATOM 911 C CA . ARG A 1 111 ? 21.984 -27.438 20.766 1 48.75 111 ARG A CA 1
ATOM 912 C C . ARG A 1 111 ? 21.469 -26 20.844 1 48.75 111 ARG A C 1
ATOM 914 O O . ARG A 1 111 ? 20.266 -25.766 20.984 1 48.75 111 ARG A O 1
ATOM 921 N N . HIS A 1 112 ? 22.469 -25.172 20.969 1 56.72 112 HIS A N 1
ATOM 922 C CA . HIS A 1 112 ? 22.141 -23.766 21.125 1 56.72 112 HIS A CA 1
ATOM 923 C C . HIS A 1 112 ? 21.641 -23.156 19.828 1 56.72 112 HIS A C 1
ATOM 925 O O . HIS A 1 112 ? 22.328 -23.25 18.797 1 56.72 112 HIS A O 1
ATOM 931 N N . ILE A 1 113 ? 20.312 -23.188 19.609 1 63.5 113 ILE A N 1
ATOM 932 C CA . ILE A 1 113 ? 19.734 -22.516 18.453 1 63.5 113 ILE A CA 1
ATOM 933 C C . ILE A 1 113 ? 19.312 -21.094 18.828 1 63.5 113 ILE A C 1
ATOM 935 O O . ILE A 1 113 ? 18.828 -20.859 19.938 1 63.5 113 ILE A O 1
ATOM 939 N N . THR A 1 114 ? 19.781 -20.172 17.969 1 65.62 114 THR A N 1
ATOM 940 C CA . THR A 1 114 ? 19.344 -18.797 18.172 1 65.62 114 THR A CA 1
ATOM 941 C C . THR A 1 114 ? 18 -18.547 17.5 1 65.62 114 THR A C 1
ATOM 943 O O . THR A 1 114 ? 17.812 -18.875 16.328 1 65.62 114 THR A O 1
ATOM 946 N N . LEU A 1 115 ? 17.047 -18.156 18.281 1 71.62 115 LEU A N 1
ATOM 947 C CA . LEU A 1 115 ? 15.734 -17.828 17.75 1 71.62 115 LEU A CA 1
ATOM 948 C C . LEU A 1 115 ? 15.492 -16.312 17.812 1 71.62 115 LEU A C 1
ATOM 950 O O . LEU A 1 115 ? 15.758 -15.68 18.828 1 71.62 115 LEU A O 1
ATOM 954 N N . SER A 1 116 ? 15.172 -15.734 16.609 1 69.31 116 SER A N 1
ATOM 955 C CA . SER A 1 116 ? 14.797 -14.32 16.547 1 69.31 116 SER A CA 1
ATOM 956 C C . SER A 1 116 ? 13.336 -14.156 16.141 1 69.31 116 SER A C 1
ATOM 95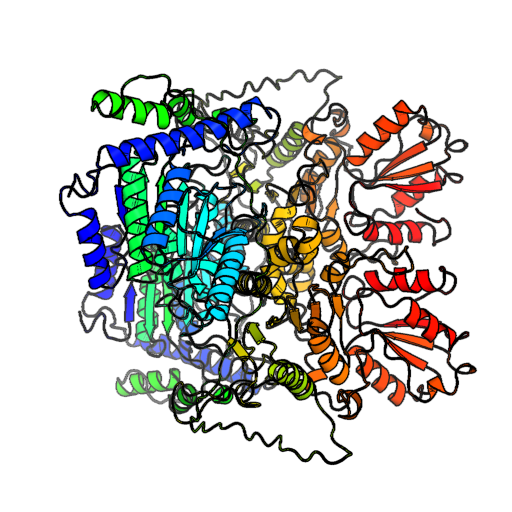8 O O . SER A 1 116 ? 12.922 -14.625 15.078 1 69.31 116 SER A O 1
ATOM 960 N N . LEU A 1 117 ? 12.586 -13.508 17.016 1 71.69 117 LEU A N 1
ATOM 961 C CA . LEU A 1 117 ? 11.18 -13.234 16.719 1 71.69 117 LEU A CA 1
ATOM 962 C C . LEU A 1 117 ? 10.992 -11.789 16.281 1 71.69 117 LEU A C 1
ATOM 964 O O . LEU A 1 117 ? 11.422 -10.859 16.969 1 71.69 117 LEU A O 1
ATOM 968 N N . MET A 1 118 ? 10.383 -11.648 15.148 1 75.5 118 MET A N 1
ATOM 969 C CA . MET A 1 118 ? 10.156 -10.305 14.625 1 75.5 118 MET A CA 1
ATOM 970 C C . MET A 1 118 ? 8.781 -9.781 15.047 1 75.5 118 MET A C 1
ATOM 972 O O . MET A 1 118 ? 7.832 -10.555 15.18 1 75.5 118 MET A O 1
ATOM 976 N N . ALA A 1 119 ? 8.773 -8.445 15.281 1 70.19 119 ALA A N 1
ATOM 977 C CA . ALA A 1 119 ? 7.527 -7.785 15.664 1 70.19 119 ALA A CA 1
ATOM 978 C C . ALA A 1 119 ? 6.512 -7.832 14.523 1 70.19 119 ALA A C 1
ATOM 980 O O . ALA A 1 119 ? 6.875 -7.676 13.359 1 70.19 119 ALA A O 1
ATOM 981 N N . ASN A 1 120 ? 5.359 -8.289 14.859 1 72.44 120 ASN A N 1
ATOM 982 C CA . ASN A 1 120 ? 4.297 -8.375 13.867 1 72.44 120 ASN A CA 1
ATOM 983 C C . ASN A 1 120 ? 3.195 -7.352 14.133 1 72.44 120 ASN A C 1
ATOM 985 O O . ASN A 1 120 ? 2.494 -7.438 15.141 1 72.44 120 ASN A O 1
ATOM 989 N N . PRO A 1 121 ? 3.186 -6.398 13.219 1 76.06 121 PRO A N 1
ATOM 990 C CA . PRO A 1 121 ? 2.08 -5.449 13.375 1 76.06 121 PRO A CA 1
ATOM 991 C C . PRO A 1 121 ? 0.726 -6.059 13.023 1 76.06 121 PRO A C 1
ATOM 993 O O . PRO A 1 121 ? 0.65 -7.238 12.664 1 76.06 121 PRO A O 1
ATOM 996 N N . SER A 1 122 ? -0.332 -5.312 13.289 1 76.56 122 SER A N 1
ATOM 997 C CA . SER A 1 122 ? -1.685 -5.758 12.969 1 76.56 122 SER A CA 1
ATOM 998 C C . SER A 1 122 ? -1.919 -5.781 11.461 1 76.56 122 SER A C 1
ATOM 1000 O O . SER A 1 122 ? -2.889 -6.375 10.984 1 76.56 122 SER A O 1
ATOM 1002 N N . HIS A 1 123 ? -1.097 -5.07 10.797 1 81.81 123 HIS A N 1
ATOM 1003 C CA . HIS A 1 123 ? -1.095 -5.203 9.344 1 81.81 123 HIS A CA 1
ATOM 1004 C C . HIS A 1 123 ? -0.529 -6.551 8.914 1 81.81 123 HIS A C 1
ATOM 1006 O O . HIS A 1 123 ? 0.686 -6.703 8.773 1 81.81 123 HIS A O 1
ATOM 1012 N N . LEU A 1 124 ? -1.427 -7.367 8.602 1 84.25 124 LEU A N 1
ATOM 1013 C CA . LEU A 1 124 ? -1.12 -8.789 8.484 1 84.25 124 LEU A CA 1
ATOM 1014 C C . LEU A 1 124 ? -0.122 -9.039 7.359 1 84.25 124 LEU A C 1
ATOM 1016 O O . LEU A 1 124 ? -0.194 -8.398 6.309 1 84.25 124 LEU A O 1
ATOM 1020 N N . GLU A 1 125 ? 0.837 -9.906 7.613 1 92.88 125 GLU A N 1
ATOM 1021 C CA . GLU A 1 125 ? 1.794 -10.461 6.656 1 92.88 125 GLU A CA 1
ATOM 1022 C C . GLU A 1 125 ? 2.857 -9.43 6.285 1 92.88 125 GLU A C 1
ATOM 1024 O O . GLU A 1 125 ? 3.799 -9.742 5.555 1 92.88 125 GLU A O 1
ATOM 1029 N N . ALA A 1 126 ? 2.797 -8.164 6.805 1 93.94 126 ALA A N 1
ATOM 1030 C CA . ALA A 1 126 ? 3.777 -7.129 6.484 1 93.94 126 ALA A CA 1
ATOM 1031 C C . ALA A 1 126 ? 5.164 -7.508 7 1 93.94 126 ALA A C 1
ATOM 1033 O O . ALA A 1 126 ? 6.176 -7.035 6.48 1 93.94 126 ALA A O 1
ATOM 1034 N N . VAL A 1 127 ? 5.234 -8.391 7.977 1 94.44 127 VAL A N 1
ATOM 1035 C CA . VAL A 1 127 ? 6.492 -8.781 8.609 1 94.44 127 VAL A CA 1
ATOM 1036 C C . VAL A 1 127 ? 7.246 -9.758 7.711 1 94.44 127 VAL A C 1
ATOM 1038 O O . VAL A 1 127 ? 8.461 -9.922 7.852 1 94.44 127 VAL A O 1
ATOM 1041 N N . ASP A 1 128 ? 6.559 -10.359 6.703 1 96.81 128 ASP A N 1
ATOM 1042 C CA . ASP A 1 128 ? 7.117 -11.445 5.906 1 96.81 128 ASP A CA 1
ATOM 1043 C C . ASP A 1 128 ? 8.414 -11.008 5.219 1 96.81 128 ASP A C 1
ATOM 1045 O O . ASP A 1 128 ? 9.453 -11.641 5.391 1 96.81 128 ASP A O 1
ATOM 1049 N N . PRO A 1 129 ? 8.383 -9.93 4.434 1 97.38 129 PRO A N 1
ATOM 1050 C CA . PRO A 1 129 ? 9.633 -9.539 3.775 1 97.38 129 PRO A CA 1
ATOM 1051 C C . PRO A 1 129 ? 10.703 -9.07 4.766 1 97.38 129 PRO A C 1
ATOM 1053 O O . PRO A 1 129 ? 11.898 -9.188 4.488 1 97.38 129 PRO A O 1
ATOM 1056 N N . VAL A 1 130 ? 10.297 -8.516 5.949 1 96.38 130 VAL A N 1
ATOM 1057 C CA . VAL A 1 130 ? 11.242 -8.07 6.973 1 96.38 130 VAL A CA 1
ATOM 1058 C C . VAL A 1 130 ? 12.039 -9.266 7.484 1 96.38 130 VAL A C 1
ATOM 1060 O O . VAL A 1 130 ? 13.266 -9.195 7.605 1 96.38 130 VAL A O 1
ATOM 1063 N N . VAL A 1 131 ? 11.32 -10.406 7.707 1 96.56 131 VAL A N 1
ATOM 1064 C CA . VAL A 1 131 ? 11.953 -11.641 8.156 1 96.56 131 VAL A CA 1
ATOM 1065 C C . VAL A 1 131 ? 12.938 -12.133 7.094 1 96.56 131 VAL A C 1
ATOM 1067 O O . VAL A 1 131 ? 14.047 -12.57 7.418 1 96.56 131 VAL A O 1
ATOM 1070 N N . GLN A 1 132 ? 12.531 -12.039 5.832 1 97.75 132 GLN A N 1
ATOM 1071 C CA . GLN A 1 132 ? 13.398 -12.484 4.742 1 97.75 132 GLN A CA 1
ATOM 1072 C C . GLN A 1 132 ? 14.672 -11.641 4.684 1 97.75 132 GLN A C 1
ATOM 1074 O O . GLN A 1 132 ? 15.766 -12.18 4.496 1 97.75 132 GLN A O 1
ATOM 1079 N N . GLY A 1 133 ? 14.492 -10.336 4.848 1 98 133 GLY A N 1
ATOM 1080 C CA . GLY A 1 133 ? 15.648 -9.453 4.828 1 98 133 GLY A CA 1
ATOM 1081 C C . GLY A 1 133 ? 16.641 -9.727 5.945 1 98 133 GLY A C 1
ATOM 1082 O O . GLY A 1 133 ? 17.844 -9.773 5.719 1 98 133 GLY A O 1
ATOM 1083 N N . LYS A 1 134 ? 16.141 -9.914 7.125 1 96.56 134 LYS A N 1
ATOM 1084 C CA . LYS A 1 134 ? 17 -10.203 8.266 1 96.56 134 LYS A CA 1
ATOM 1085 C C . LYS A 1 134 ? 17.719 -11.539 8.094 1 96.56 134 LYS A C 1
ATOM 1087 O O . LYS A 1 134 ? 18.906 -11.664 8.414 1 96.56 134 LYS A O 1
ATOM 1092 N N . THR A 1 135 ? 16.984 -12.555 7.555 1 97.5 135 THR A N 1
ATOM 1093 C CA . THR A 1 135 ? 17.578 -13.867 7.297 1 97.5 135 THR A CA 1
ATOM 1094 C C . THR A 1 135 ? 18.734 -13.758 6.301 1 97.5 135 THR A C 1
ATOM 1096 O O . THR A 1 135 ? 19.812 -14.312 6.523 1 97.5 135 THR A O 1
ATOM 1099 N N . LYS A 1 136 ? 18.5 -13.039 5.254 1 98 136 LYS A N 1
ATOM 1100 C CA . LYS A 1 136 ? 19.547 -12.852 4.238 1 98 136 LYS A CA 1
ATOM 1101 C C . LYS A 1 136 ? 20.766 -12.156 4.824 1 98 136 LYS A C 1
ATOM 1103 O O . LYS A 1 136 ? 21.906 -12.523 4.512 1 98 136 LYS A O 1
ATOM 1108 N N . ALA A 1 137 ? 20.516 -11.141 5.613 1 97.31 137 ALA A N 1
ATOM 1109 C CA . ALA A 1 137 ? 21.625 -10.398 6.223 1 97.31 137 ALA A CA 1
ATOM 1110 C C . ALA A 1 137 ? 22.469 -11.305 7.113 1 97.31 137 ALA A C 1
ATOM 1112 O O . ALA A 1 137 ? 23.688 -11.258 7.062 1 97.31 137 ALA A O 1
ATOM 1113 N N . GLU A 1 138 ? 21.812 -12.125 7.922 1 95.62 138 GLU A N 1
ATOM 1114 C CA . GLU A 1 138 ? 22.531 -13.039 8.797 1 95.62 138 GLU A CA 1
ATOM 1115 C C . GLU A 1 138 ? 23.312 -14.07 7.988 1 95.62 138 GLU A C 1
ATOM 1117 O O . GLU A 1 138 ? 24.453 -14.406 8.336 1 95.62 138 GLU A O 1
ATOM 1122 N N . GLN A 1 139 ? 22.688 -14.594 6.949 1 97.5 139 GLN A N 1
ATOM 1123 C CA . GLN A 1 139 ? 23.406 -15.5 6.055 1 97.5 139 GLN A CA 1
ATOM 1124 C C . GLN A 1 139 ? 24.641 -14.836 5.477 1 97.5 139 GLN A C 1
ATOM 1126 O O . GLN A 1 139 ? 25.719 -15.438 5.434 1 97.5 139 GLN A O 1
ATOM 1131 N N . PHE A 1 140 ? 24.5 -13.586 5.074 1 96.31 140 PHE A N 1
ATOM 1132 C CA . PHE A 1 140 ? 25.578 -12.828 4.441 1 96.31 140 PHE A CA 1
ATOM 1133 C C . PHE A 1 140 ? 26.734 -12.617 5.414 1 96.31 140 PHE A C 1
ATOM 1135 O O . PHE A 1 140 ? 27.891 -12.898 5.078 1 96.31 140 PHE A O 1
ATOM 1142 N N . TYR A 1 141 ? 26.469 -12.195 6.602 1 94.75 141 TYR A N 1
ATOM 1143 C CA . TYR A 1 141 ? 27.5 -11.789 7.551 1 94.75 141 TYR A CA 1
ATOM 1144 C C . TYR A 1 141 ? 28.188 -13.008 8.156 1 94.75 141 TYR A C 1
ATOM 1146 O O . TYR A 1 141 ? 29.359 -12.938 8.547 1 94.75 141 TYR A O 1
ATOM 1154 N N . CYS A 1 142 ? 27.547 -14.164 8.172 1 93.62 142 CYS A N 1
ATOM 1155 C CA . CYS A 1 142 ? 28.188 -15.352 8.719 1 93.62 142 CYS A CA 1
ATOM 1156 C C . CYS A 1 142 ? 28.781 -16.203 7.605 1 93.62 142 CYS A C 1
ATOM 1158 O O . CYS A 1 142 ? 29.25 -17.312 7.855 1 93.62 142 CYS A O 1
ATOM 1160 N N . GLY A 1 143 ? 28.625 -15.719 6.344 1 94.12 143 GLY A N 1
ATOM 1161 C CA . GLY A 1 143 ? 29.219 -16.422 5.211 1 94.12 143 GLY A CA 1
ATOM 1162 C C . GLY A 1 143 ? 28.438 -17.656 4.801 1 94.12 143 GLY A C 1
ATOM 1163 O O . GLY A 1 143 ? 29 -18.594 4.254 1 94.12 143 GLY A O 1
ATOM 1164 N N . ASP A 1 144 ? 27.172 -17.734 5.09 1 95.81 144 ASP A N 1
ATOM 1165 C CA . ASP A 1 144 ? 26.281 -18.844 4.758 1 95.81 144 ASP A CA 1
ATOM 1166 C C . ASP A 1 144 ? 25.703 -18.688 3.35 1 95.81 144 ASP A C 1
ATOM 1168 O O . ASP A 1 144 ? 24.5 -18.516 3.178 1 95.81 144 ASP A O 1
ATOM 1172 N N . SER A 1 145 ? 26.453 -18.875 2.334 1 92.81 145 SER A N 1
ATOM 1173 C CA . SER A 1 145 ? 26.078 -18.641 0.946 1 92.81 145 SER A CA 1
ATOM 1174 C C . SER A 1 145 ? 25.062 -19.672 0.472 1 92.81 145 SER A C 1
ATOM 1176 O O . SER A 1 145 ? 24.281 -19.422 -0.454 1 92.81 145 SER A O 1
ATOM 1178 N N . ASP A 1 146 ? 25 -20.797 1.165 1 93.44 146 ASP A N 1
ATOM 1179 C CA . ASP A 1 146 ? 24.109 -21.844 0.702 1 93.44 146 ASP A CA 1
ATOM 1180 C C . ASP A 1 146 ? 22.859 -21.922 1.574 1 93.44 146 ASP A C 1
ATOM 1182 O O . ASP A 1 146 ? 21.969 -22.734 1.323 1 93.44 146 ASP A O 1
ATOM 1186 N N . GLY A 1 147 ? 22.797 -21.109 2.588 1 95.88 147 GLY A N 1
ATOM 1187 C CA . GLY A 1 147 ? 21.625 -21.047 3.439 1 95.88 147 GLY A CA 1
ATOM 1188 C C . GLY A 1 147 ? 21.453 -22.281 4.312 1 95.88 147 GLY A C 1
ATOM 1189 O O . GLY A 1 147 ? 20.328 -22.703 4.578 1 95.88 147 GLY A O 1
ATOM 1190 N N . LYS A 1 148 ? 22.531 -22.859 4.762 1 96.31 148 LYS A N 1
ATOM 1191 C CA . LYS A 1 148 ? 22.484 -24.094 5.539 1 96.31 148 LYS A CA 1
ATOM 1192 C C . LYS A 1 148 ? 22.484 -23.812 7.035 1 96.31 148 LYS A C 1
ATOM 1194 O O . LYS A 1 148 ? 22 -24.625 7.832 1 96.31 148 LYS A O 1
ATOM 1199 N N . ARG A 1 149 ? 22.891 -22.609 7.441 1 95.75 149 ARG A N 1
ATOM 1200 C CA . ARG A 1 149 ? 23.094 -22.312 8.859 1 95.75 149 ARG A CA 1
ATOM 1201 C C . ARG A 1 149 ? 21.984 -21.406 9.391 1 95.75 149 ARG A C 1
ATOM 1203 O O . ARG A 1 149 ? 21.672 -21.453 10.578 1 95.75 149 ARG A O 1
ATOM 1210 N N . VAL A 1 150 ? 21.5 -20.562 8.57 1 96 150 VAL A N 1
ATOM 1211 C CA . VAL A 1 150 ? 20.453 -19.609 8.969 1 96 150 VAL A CA 1
ATOM 1212 C C . VAL A 1 150 ? 19.203 -19.828 8.125 1 96 150 VAL A C 1
ATOM 1214 O O . VAL A 1 150 ? 19.281 -19.953 6.898 1 96 150 VAL A O 1
ATOM 1217 N N . MET A 1 151 ? 18.031 -19.922 8.703 1 96.69 151 MET A N 1
ATOM 1218 C CA . MET A 1 151 ? 16.797 -20.109 7.953 1 96.69 151 MET A CA 1
ATOM 1219 C C . MET A 1 151 ? 15.656 -19.297 8.57 1 96.69 151 MET A C 1
ATOM 1221 O O . MET A 1 151 ? 15.812 -18.719 9.648 1 96.69 151 MET A O 1
ATOM 1225 N N . SER A 1 152 ? 14.562 -19.156 7.82 1 96.38 152 SER A N 1
ATOM 1226 C CA . SER A 1 152 ? 13.398 -18.438 8.32 1 96.38 152 SER A CA 1
ATOM 1227 C C . SER A 1 152 ? 12.172 -19.344 8.391 1 96.38 152 SER A C 1
ATOM 1229 O O . SER A 1 152 ? 12.055 -20.297 7.617 1 96.38 152 SER A O 1
ATOM 1231 N N . ILE A 1 153 ? 11.328 -19.109 9.367 1 95.94 153 ILE A N 1
ATOM 1232 C CA . ILE A 1 153 ? 10.008 -19.703 9.508 1 95.94 153 ILE A CA 1
ATOM 1233 C C . ILE A 1 153 ? 8.953 -18.609 9.594 1 95.94 153 ILE A C 1
ATOM 1235 O O . ILE A 1 153 ? 9.078 -17.688 10.398 1 95.94 153 ILE A O 1
ATOM 1239 N N . LEU A 1 154 ? 8 -18.672 8.766 1 95.69 154 LEU A N 1
ATOM 1240 C CA . LEU A 1 154 ? 6.918 -17.688 8.789 1 95.69 154 LEU A CA 1
ATOM 1241 C C . LEU A 1 154 ? 5.598 -18.359 9.172 1 95.69 154 LEU A C 1
ATOM 1243 O O . LEU A 1 154 ? 5.219 -19.375 8.586 1 95.69 154 LEU A O 1
ATOM 1247 N N . LEU A 1 155 ? 4.926 -17.828 10.156 1 93.06 155 LEU A N 1
ATOM 1248 C CA . LEU A 1 155 ? 3.604 -18.266 10.578 1 93.06 155 LEU A CA 1
ATOM 1249 C C . LEU A 1 155 ? 2.516 -17.375 9.984 1 93.06 155 LEU A C 1
ATOM 1251 O O . LEU A 1 155 ? 2.637 -16.156 10 1 93.06 155 LEU A O 1
ATOM 1255 N N . HIS A 1 156 ? 1.532 -18.031 9.422 1 92.81 156 HIS A N 1
ATOM 1256 C CA . HIS A 1 156 ? 0.473 -17.297 8.734 1 92.81 156 HIS A CA 1
ATOM 1257 C C . HIS A 1 156 ? -0.904 -17.734 9.219 1 92.81 156 HIS A C 1
ATOM 1259 O O . HIS A 1 156 ? -1.058 -18.844 9.742 1 92.81 156 HIS A O 1
ATOM 1265 N N . GLY A 1 157 ? -1.871 -16.812 9.141 1 90.88 157 GLY A N 1
ATOM 1266 C CA . GLY A 1 157 ? -3.273 -17.203 9.125 1 90.88 157 GLY A CA 1
ATOM 1267 C C . GLY A 1 157 ? -3.783 -17.531 7.734 1 90.88 157 GLY A C 1
ATOM 1268 O O . GLY A 1 157 ? -3.324 -16.953 6.746 1 90.88 157 GLY A O 1
ATOM 1269 N N . ASP A 1 158 ? -4.754 -18.406 7.625 1 90.69 158 ASP A N 1
ATOM 1270 C CA . ASP A 1 158 ? -5.23 -18.875 6.328 1 90.69 158 ASP A CA 1
ATOM 1271 C C . ASP A 1 158 ? -5.82 -17.719 5.516 1 90.69 158 ASP A C 1
ATOM 1273 O O . ASP A 1 158 ? -5.488 -17.547 4.344 1 90.69 158 ASP A O 1
ATOM 1277 N N . ALA A 1 159 ? -6.652 -16.875 6.141 1 90.75 159 ALA A N 1
ATOM 1278 C CA . ALA A 1 159 ? -7.32 -15.805 5.414 1 90.75 159 ALA A CA 1
ATOM 1279 C C . ALA A 1 159 ? -6.32 -14.742 4.957 1 90.75 159 ALA A C 1
ATOM 1281 O O . ALA A 1 159 ? -6.402 -14.25 3.828 1 90.75 159 ALA A O 1
ATOM 1282 N N . ALA A 1 160 ? -5.414 -14.383 5.852 1 91.94 160 ALA A N 1
ATOM 1283 C CA . ALA A 1 160 ? -4.418 -13.367 5.508 1 91.94 160 ALA A CA 1
ATOM 1284 C C . ALA A 1 160 ? -3.447 -13.898 4.453 1 91.94 160 ALA A C 1
ATOM 1286 O O . ALA A 1 160 ? -3.014 -13.148 3.574 1 91.94 160 ALA A O 1
ATOM 1287 N N . PHE A 1 161 ? -3.131 -15.172 4.523 1 94.25 161 PHE A N 1
ATOM 1288 C CA . PHE A 1 161 ? -2.227 -15.805 3.568 1 94.25 161 PHE A CA 1
ATOM 1289 C C . PHE A 1 161 ? -2.822 -15.773 2.166 1 94.25 161 PHE A C 1
ATOM 1291 O O . PHE A 1 161 ? -2.109 -15.531 1.188 1 94.25 161 PHE A O 1
ATOM 1298 N N . ALA A 1 162 ? -4.055 -15.953 2.121 1 92.81 162 ALA A N 1
ATOM 1299 C CA . ALA A 1 162 ? -4.742 -16 0.833 1 92.81 162 ALA A CA 1
ATOM 1300 C C . ALA A 1 162 ? -5.031 -14.602 0.305 1 92.81 162 ALA A C 1
ATOM 1302 O O . ALA A 1 162 ? -5.008 -14.375 -0.906 1 92.81 162 ALA A O 1
ATOM 1303 N N . GLY A 1 163 ? -5.242 -13.719 1.165 1 93 163 GLY A N 1
ATOM 1304 C CA . GLY A 1 163 ? -5.824 -12.461 0.739 1 93 163 GLY A CA 1
ATOM 1305 C C . GLY A 1 163 ? -4.793 -11.367 0.522 1 93 163 GLY A C 1
ATOM 1306 O O . GLY A 1 163 ? -4.984 -10.484 -0.316 1 93 163 GLY A O 1
ATOM 1307 N N . GLN A 1 164 ? -3.68 -11.375 1.228 1 95.25 164 GLN A N 1
ATOM 1308 C CA . GLN A 1 164 ? -2.74 -10.266 1.214 1 95.25 164 GLN A CA 1
ATOM 1309 C C . GLN A 1 164 ? -1.74 -10.398 0.069 1 95.25 164 GLN A C 1
ATOM 1311 O O . GLN A 1 164 ? -1.034 -11.406 -0.029 1 95.25 164 GLN A O 1
ATOM 1316 N N . GLY A 1 165 ? -1.57 -9.352 -0.732 1 96.38 165 GLY A N 1
ATOM 1317 C CA . GLY A 1 165 ? -0.654 -9.352 -1.861 1 96.38 165 GLY A CA 1
ATOM 1318 C C . GLY A 1 165 ? 0.805 -9.391 -1.446 1 96.38 165 GLY A C 1
ATOM 1319 O O . GLY A 1 165 ? 1.659 -9.852 -2.207 1 96.38 165 GLY A O 1
ATOM 1320 N N . ILE A 1 166 ? 1.097 -8.945 -0.258 1 96.62 166 ILE A N 1
ATOM 1321 C CA . ILE A 1 166 ? 2.477 -8.891 0.214 1 96.62 166 ILE A CA 1
ATOM 1322 C C . ILE A 1 166 ? 3.021 -10.312 0.364 1 96.62 166 ILE A C 1
ATOM 1324 O O . ILE A 1 166 ? 4.23 -10.531 0.243 1 96.62 166 ILE A O 1
ATOM 1328 N N . VAL A 1 167 ? 2.125 -11.344 0.605 1 96.94 167 VAL A N 1
ATOM 1329 C CA . VAL A 1 167 ? 2.549 -12.734 0.656 1 96.94 167 VAL A CA 1
ATOM 1330 C C . VAL A 1 167 ? 3.107 -13.156 -0.702 1 96.94 167 VAL A C 1
ATOM 1332 O O . VAL A 1 167 ? 4.188 -13.75 -0.78 1 96.94 167 VAL A O 1
ATOM 1335 N N . TYR A 1 168 ? 2.369 -12.805 -1.761 1 96.31 168 TYR A N 1
ATOM 1336 C CA . TYR A 1 168 ? 2.816 -13.07 -3.123 1 96.31 168 TYR A CA 1
ATOM 1337 C C . TYR A 1 168 ? 4.148 -12.391 -3.404 1 96.31 168 TYR A C 1
ATOM 1339 O O . TYR A 1 168 ? 5.062 -13 -3.963 1 96.31 168 TYR A O 1
ATOM 1347 N N . GLU A 1 169 ? 4.285 -11.102 -3.055 1 96.62 169 GLU A N 1
ATOM 1348 C CA . GLU A 1 169 ? 5.508 -10.344 -3.299 1 96.62 169 GLU A CA 1
ATOM 1349 C C . GLU A 1 169 ? 6.699 -10.977 -2.582 1 96.62 169 GLU A C 1
ATOM 1351 O O . GLU A 1 169 ? 7.82 -10.969 -3.1 1 96.62 169 GLU A O 1
ATOM 1356 N N . THR A 1 170 ? 6.445 -11.477 -1.37 1 96.94 170 THR A N 1
ATOM 1357 C CA . THR A 1 170 ? 7.508 -12.109 -0.598 1 96.94 170 THR A CA 1
ATOM 1358 C C . THR A 1 170 ? 7.965 -13.406 -1.268 1 96.94 170 THR A C 1
ATOM 1360 O O . THR A 1 170 ? 9.164 -13.648 -1.401 1 96.94 170 THR A O 1
ATOM 1363 N N . PHE A 1 171 ? 6.996 -14.25 -1.722 1 96.19 171 PHE A N 1
ATOM 1364 C CA . PHE A 1 171 ? 7.324 -15.477 -2.439 1 96.19 171 PHE A CA 1
ATOM 1365 C C . PHE A 1 171 ? 8.133 -15.172 -3.693 1 96.19 171 PHE A C 1
ATOM 1367 O O . PHE A 1 171 ? 9.055 -15.914 -4.043 1 96.19 171 PHE A O 1
ATOM 1374 N N . HIS A 1 172 ? 7.789 -14.094 -4.234 1 92.88 172 HIS A N 1
ATOM 1375 C CA . HIS A 1 172 ? 8.398 -13.719 -5.504 1 92.88 172 HIS A CA 1
ATOM 1376 C C . HIS A 1 172 ? 9.875 -13.383 -5.336 1 92.88 172 HIS A C 1
ATOM 1378 O O . HIS A 1 172 ? 10.641 -13.422 -6.301 1 92.88 172 HIS A O 1
ATOM 1384 N N . LEU A 1 173 ? 10.352 -13.062 -4.156 1 94.56 173 LEU A N 1
ATOM 1385 C CA . LEU A 1 173 ? 11.75 -12.75 -3.881 1 94.56 173 LEU A CA 1
ATOM 1386 C C . LEU A 1 173 ? 12.555 -14.023 -3.67 1 94.56 173 LEU A C 1
ATOM 1388 O O . LEU A 1 173 ? 13.789 -14 -3.691 1 94.56 173 LEU A O 1
ATOM 1392 N N . SER A 1 174 ? 11.984 -15.18 -3.582 1 93.88 174 SER A N 1
ATOM 1393 C CA . SER A 1 174 ? 12.57 -16.375 -2.996 1 93.88 174 SER A CA 1
ATOM 1394 C C . SER A 1 174 ? 13.742 -16.875 -3.826 1 93.88 174 SER A C 1
ATOM 1396 O O . SER A 1 174 ? 14.695 -17.453 -3.285 1 93.88 174 SER A O 1
ATOM 1398 N N . ASP A 1 175 ? 13.727 -16.703 -5.16 1 92.69 175 ASP A N 1
ATOM 1399 C CA . ASP A 1 175 ? 14.781 -17.266 -5.996 1 92.69 175 ASP A CA 1
ATOM 1400 C C . ASP A 1 175 ? 15.609 -16.172 -6.66 1 92.69 175 ASP A C 1
ATOM 1402 O O . ASP A 1 175 ? 16.359 -16.438 -7.602 1 92.69 175 ASP A O 1
ATOM 1406 N N . LEU A 1 176 ? 15.469 -14.984 -6.219 1 93.81 176 LEU A N 1
ATOM 1407 C CA . LEU A 1 176 ? 16.266 -13.891 -6.777 1 93.81 176 LEU A CA 1
ATOM 1408 C C . LEU A 1 176 ? 17.641 -13.836 -6.125 1 93.81 176 LEU A C 1
ATOM 1410 O O . LEU A 1 176 ? 17.75 -13.891 -4.898 1 93.81 176 LEU A O 1
ATOM 1414 N N . PRO A 1 177 ? 18.625 -13.703 -6.84 1 91.94 177 PRO A N 1
ATOM 1415 C CA . PRO A 1 177 ? 19.984 -13.859 -6.336 1 91.94 177 PRO A CA 1
ATOM 1416 C C . PRO A 1 177 ? 20.281 -12.938 -5.156 1 91.94 177 PRO A C 1
ATOM 1418 O O . PRO A 1 177 ? 20.922 -13.359 -4.184 1 91.94 177 PRO A O 1
ATOM 1421 N N . SER A 1 178 ? 19.906 -11.688 -5.219 1 94.44 178 SER A N 1
ATOM 1422 C CA . SER A 1 178 ? 20.234 -10.742 -4.156 1 94.44 178 SER A CA 1
ATOM 1423 C C . SER A 1 178 ? 19.219 -10.812 -3.021 1 94.44 178 SER A C 1
ATOM 1425 O O . SER A 1 178 ? 19.359 -10.125 -2.008 1 94.44 178 SER A O 1
ATOM 1427 N N . TYR A 1 179 ? 18.203 -11.734 -3.117 1 96.75 179 TYR A N 1
ATOM 1428 C CA . TYR A 1 179 ? 17.109 -11.719 -2.145 1 96.75 179 TYR A CA 1
ATOM 1429 C C . TYR A 1 179 ? 16.859 -13.117 -1.591 1 96.75 179 TYR A C 1
ATOM 1431 O O . TYR A 1 179 ? 16.234 -13.266 -0.535 1 96.75 179 TYR A O 1
ATOM 1439 N N . THR A 1 180 ? 17.297 -14.18 -2.242 1 97 180 THR A N 1
ATOM 1440 C CA . THR A 1 180 ? 16.984 -15.555 -1.863 1 97 180 THR A CA 1
ATOM 1441 C C . THR A 1 180 ? 17.516 -15.867 -0.467 1 97 180 THR A C 1
ATOM 1443 O O . THR A 1 180 ? 18.609 -15.414 -0.096 1 97 180 THR A O 1
ATOM 1446 N N . THR A 1 181 ? 16.719 -16.516 0.31 1 97.38 181 THR A N 1
ATOM 1447 C CA . THR A 1 181 ? 17.125 -17 1.625 1 97.38 181 THR A CA 1
ATOM 1448 C C . THR A 1 181 ? 17.281 -18.516 1.621 1 97.38 181 THR A C 1
ATOM 1450 O O . THR A 1 181 ? 17.438 -19.141 2.678 1 97.38 181 THR A O 1
ATOM 1453 N N . HIS A 1 182 ? 17.188 -19.078 0.39 1 97.06 182 HIS A N 1
ATOM 1454 C CA . HIS A 1 182 ? 17.422 -20.5 0.177 1 97.06 182 HIS A CA 1
ATOM 1455 C C . HIS A 1 182 ? 16.391 -21.359 0.911 1 97.06 182 HIS A C 1
ATOM 1457 O O . HIS A 1 182 ? 16.75 -22.328 1.587 1 97.06 182 HIS A O 1
ATOM 1463 N N . GLY A 1 183 ? 15.148 -20.922 0.842 1 97.38 183 GLY A N 1
ATOM 1464 C CA . GLY A 1 183 ? 14.039 -21.719 1.327 1 97.38 183 GLY A CA 1
ATOM 1465 C C . GLY A 1 183 ? 13.508 -21.25 2.668 1 97.38 183 GLY A C 1
ATOM 1466 O O . GLY A 1 183 ? 14.266 -21.125 3.633 1 97.38 183 GLY A O 1
ATOM 1467 N N . THR A 1 184 ? 12.227 -20.984 2.785 1 97.75 184 THR A N 1
ATOM 1468 C CA . THR A 1 184 ? 11.477 -20.625 3.982 1 97.75 184 THR A CA 1
ATOM 1469 C C . THR A 1 184 ? 10.383 -21.656 4.262 1 97.75 184 THR A C 1
ATOM 1471 O O . THR A 1 184 ? 9.742 -22.156 3.334 1 97.75 184 THR A O 1
ATOM 1474 N N . ILE A 1 185 ? 10.234 -22.078 5.5 1 98 185 ILE A N 1
ATOM 1475 C CA . ILE A 1 185 ? 9.109 -22.938 5.863 1 98 185 ILE A CA 1
ATOM 1476 C C . ILE A 1 185 ? 7.93 -22.078 6.316 1 98 185 ILE A C 1
ATOM 1478 O O . ILE A 1 185 ? 8.031 -21.328 7.301 1 98 185 ILE A O 1
ATOM 1482 N N . HIS A 1 186 ? 6.922 -22.109 5.562 1 97.81 186 HIS A N 1
ATOM 1483 C CA . HIS A 1 186 ? 5.684 -21.406 5.887 1 97.81 186 HIS A CA 1
ATOM 1484 C C . HIS A 1 186 ? 4.715 -22.312 6.629 1 97.81 186 HIS A C 1
ATOM 1486 O O . HIS A 1 186 ? 4.359 -23.391 6.137 1 97.81 186 HIS A O 1
ATOM 1492 N N . VAL A 1 187 ? 4.289 -21.922 7.805 1 96.12 187 VAL A N 1
ATOM 1493 C CA . VAL A 1 187 ? 3.287 -22.656 8.57 1 96.12 187 VAL A CA 1
ATOM 1494 C C . VAL A 1 187 ? 1.986 -21.859 8.617 1 96.12 187 VAL A C 1
ATOM 1496 O O . VAL A 1 187 ? 1.947 -20.75 9.172 1 96.12 187 VAL A O 1
ATOM 1499 N N . VAL A 1 188 ? 0.967 -22.422 8.031 1 95.31 188 VAL A N 1
ATOM 1500 C CA . VAL A 1 188 ? -0.319 -21.734 7.957 1 95.31 188 VAL A CA 1
ATOM 1501 C C . VAL A 1 188 ? -1.285 -22.328 8.977 1 95.31 188 VAL A C 1
ATOM 1503 O O . VAL A 1 188 ? -1.586 -23.531 8.922 1 95.31 188 VAL A O 1
ATOM 1506 N N . VAL A 1 189 ? -1.63 -21.547 9.953 1 92.38 189 VAL A N 1
ATOM 1507 C CA . VAL A 1 189 ? -2.705 -21.953 10.859 1 92.38 189 VAL A CA 1
ATOM 1508 C C . VAL A 1 189 ? -4.055 -21.75 10.172 1 92.38 189 VAL A C 1
ATOM 1510 O O . VAL A 1 189 ? -4.605 -20.641 10.195 1 92.38 189 VAL A O 1
ATOM 1513 N N . ASN A 1 190 ? -4.59 -22.781 9.633 1 92 190 ASN A N 1
ATOM 1514 C CA . ASN A 1 190 ? -5.82 -22.75 8.852 1 92 190 ASN A CA 1
ATOM 1515 C C . ASN A 1 190 ? -7.035 -23.094 9.703 1 92 190 ASN A C 1
ATOM 1517 O O . ASN A 1 190 ? -7.473 -24.25 9.734 1 92 190 ASN A O 1
ATOM 1521 N N . ASN A 1 191 ? -7.578 -22.078 10.336 1 84 191 ASN A N 1
ATOM 1522 C CA . ASN A 1 191 ? -8.758 -22.312 11.156 1 84 191 ASN A CA 1
ATOM 1523 C C . ASN A 1 191 ? -10.047 -22.172 10.344 1 84 191 ASN A C 1
ATOM 1525 O O . ASN A 1 191 ? -11.141 -22.125 10.906 1 84 191 ASN A O 1
ATOM 1529 N N . GLN A 1 192 ? -9.891 -21.969 9.062 1 81.25 192 GLN A N 1
ATOM 1530 C CA . GLN A 1 192 ? -10.977 -22.016 8.086 1 81.25 192 GLN A CA 1
ATOM 1531 C C . GLN A 1 192 ? -11.953 -20.859 8.281 1 81.25 192 GLN A C 1
ATOM 1533 O O . GLN A 1 192 ? -13.156 -21.031 8.086 1 81.25 192 GLN A O 1
ATOM 1538 N N . ILE A 1 193 ? -11.477 -19.75 8.875 1 75.31 193 ILE A N 1
ATOM 1539 C CA . ILE A 1 193 ? -12.336 -18.594 9.047 1 75.31 193 ILE A CA 1
ATOM 1540 C C . ILE A 1 193 ? -11.477 -17.328 9.195 1 75.31 193 ILE A C 1
ATOM 1542 O O . ILE A 1 193 ? -10.438 -17.359 9.859 1 75.31 193 ILE A O 1
ATOM 1546 N N . GLY A 1 194 ? -11.773 -16.359 8.508 1 78.88 194 GLY A N 1
ATOM 1547 C CA . GLY A 1 194 ? -11.188 -15.039 8.695 1 78.88 194 GLY A CA 1
ATOM 1548 C C . GLY A 1 194 ? -12.094 -14.086 9.461 1 78.88 194 GLY A C 1
ATOM 1549 O O . GLY A 1 194 ? -12.961 -13.445 8.867 1 78.88 194 GLY A O 1
ATOM 1550 N N . PHE A 1 195 ? -11.773 -13.93 10.641 1 74.38 195 PHE A N 1
ATOM 1551 C CA . PHE A 1 195 ? -12.672 -13.203 11.531 1 74.38 195 PHE A CA 1
ATOM 1552 C C . PHE A 1 195 ? -14.086 -13.773 11.469 1 74.38 195 PHE A C 1
ATOM 1554 O O . PHE A 1 195 ? -14.352 -14.828 12.047 1 74.38 195 PHE A O 1
ATOM 1561 N N . THR A 1 196 ? -14.984 -13.195 10.617 1 72.25 196 THR A N 1
ATOM 1562 C CA . THR A 1 196 ? -16.312 -13.781 10.43 1 72.25 196 THR A CA 1
ATOM 1563 C C . THR A 1 196 ? -16.531 -14.164 8.969 1 72.25 196 THR A C 1
ATOM 1565 O O . THR A 1 196 ? -17.625 -14.539 8.586 1 72.25 196 THR A O 1
ATOM 1568 N N . THR A 1 197 ? -15.484 -14.102 8.266 1 80.81 197 THR A N 1
ATOM 1569 C CA . THR A 1 197 ? -15.633 -14.352 6.836 1 80.81 197 THR A CA 1
ATOM 1570 C C . THR A 1 197 ? -15.391 -15.82 6.512 1 80.81 197 THR A C 1
ATOM 1572 O O . THR A 1 197 ? -14.305 -16.344 6.77 1 80.81 197 THR A O 1
ATOM 1575 N N . ASP A 1 198 ? -16.375 -16.375 5.926 1 78.69 198 ASP A N 1
ATOM 1576 C CA . ASP A 1 198 ? -16.297 -17.766 5.477 1 78.69 198 ASP A CA 1
ATOM 1577 C C . ASP A 1 198 ? -15.32 -17.922 4.312 1 78.69 198 ASP A C 1
ATOM 1579 O O . ASP A 1 198 ? -15.25 -17.047 3.439 1 78.69 198 ASP A O 1
ATOM 1583 N N . PRO A 1 199 ? -14.656 -19.109 4.316 1 77.69 199 PRO A N 1
ATOM 1584 C CA . PRO A 1 199 ? -13.688 -19.312 3.24 1 77.69 199 PRO A CA 1
ATOM 1585 C C . PRO A 1 199 ? -14.297 -19.156 1.852 1 77.69 199 PRO A C 1
ATOM 1587 O O . PRO A 1 199 ? -13.617 -18.734 0.917 1 77.69 199 PRO A O 1
ATOM 1590 N N . ARG A 1 200 ? -15.617 -19.516 1.645 1 78.69 200 ARG A N 1
ATOM 1591 C CA . ARG A 1 200 ? -16.312 -19.391 0.362 1 78.69 200 ARG A CA 1
ATOM 1592 C C . ARG A 1 200 ? -16.375 -17.938 -0.09 1 78.69 200 ARG A C 1
ATOM 1594 O O . ARG A 1 200 ? -16.516 -17.656 -1.281 1 78.69 200 ARG A O 1
ATOM 1601 N N . MET A 1 201 ? -16.109 -17.016 0.908 1 80 201 MET A N 1
ATOM 1602 C CA . MET A 1 201 ? -16.188 -15.586 0.622 1 80 201 MET A CA 1
ATOM 1603 C C . MET A 1 201 ? -14.82 -14.93 0.757 1 80 201 MET A C 1
ATOM 1605 O O . MET A 1 201 ? -14.68 -13.727 0.506 1 80 201 MET A O 1
ATOM 1609 N N . ALA A 1 202 ? -13.875 -15.734 1.073 1 81.56 202 ALA A N 1
ATOM 1610 C CA . ALA A 1 202 ? -12.594 -15.141 1.464 1 81.56 202 ALA A CA 1
ATOM 1611 C C . ALA A 1 202 ? -11.531 -15.367 0.391 1 81.56 202 ALA A C 1
ATOM 1613 O O . ALA A 1 202 ? -10.492 -14.711 0.394 1 81.56 202 ALA A O 1
ATOM 1614 N N . ARG A 1 203 ? -11.812 -16.266 -0.57 1 82.62 203 ARG A N 1
ATOM 1615 C CA . ARG A 1 203 ? -10.773 -16.516 -1.563 1 82.62 203 ARG A CA 1
ATOM 1616 C C . ARG A 1 203 ? -11.352 -17.203 -2.799 1 82.62 203 ARG A C 1
ATOM 1618 O O . ARG A 1 203 ? -12.367 -17.891 -2.711 1 82.62 203 ARG A O 1
ATOM 1625 N N . SER A 1 204 ? -10.672 -17.016 -3.904 1 82.69 204 SER A N 1
ATOM 1626 C CA . SER A 1 204 ? -11.086 -17.625 -5.168 1 82.69 204 SER A CA 1
ATOM 1627 C C . SER A 1 204 ? -10.32 -18.906 -5.441 1 82.69 204 SER A C 1
ATOM 1629 O O . SER A 1 204 ? -10.727 -19.703 -6.285 1 82.69 204 SER A O 1
ATOM 1631 N N . SER A 1 205 ? -9.203 -19.094 -4.727 1 83.38 205 SER A N 1
ATOM 1632 C CA . SER A 1 205 ? -8.414 -20.312 -4.902 1 83.38 205 SER A CA 1
ATOM 1633 C C . SER A 1 205 ? -9.023 -21.484 -4.137 1 83.38 205 SER A C 1
ATOM 1635 O O . SER A 1 205 ? -9.688 -21.281 -3.117 1 83.38 205 SER A O 1
ATOM 1637 N N . PRO A 1 206 ? -8.805 -22.672 -4.566 1 82.44 206 PRO A N 1
ATOM 1638 C CA . PRO A 1 206 ? -9.312 -23.844 -3.842 1 82.44 206 PRO A CA 1
ATOM 1639 C C . PRO A 1 206 ? -8.797 -23.906 -2.408 1 82.44 206 PRO A C 1
ATOM 1641 O O . PRO A 1 206 ? -9.562 -24.203 -1.484 1 82.44 206 PRO A O 1
ATOM 1644 N N . TYR A 1 207 ? -7.555 -23.672 -2.238 1 88.94 207 TYR A N 1
ATOM 1645 C CA . TYR A 1 207 ? -6.949 -23.625 -0.912 1 88.94 207 TYR A CA 1
ATOM 1646 C C . TYR A 1 207 ? -6.332 -22.266 -0.632 1 88.94 207 TYR A C 1
ATOM 1648 O O . TYR A 1 207 ? -5.926 -21.562 -1.559 1 88.94 207 TYR A O 1
ATOM 1656 N N . PRO A 1 208 ? -6.305 -21.891 0.621 1 92.06 208 PRO A N 1
ATOM 1657 C CA . PRO A 1 208 ? -5.707 -20.594 0.958 1 92.06 208 PRO A CA 1
ATOM 1658 C C . PRO A 1 208 ? -4.207 -20.547 0.677 1 92.06 208 PRO A C 1
ATOM 1660 O O . PRO A 1 208 ? -3.609 -19.469 0.663 1 92.06 208 PRO A O 1
ATOM 1663 N N . THR A 1 209 ? -3.582 -21.688 0.353 1 94.31 209 THR A N 1
ATOM 1664 C CA . THR A 1 209 ? -2.129 -21.766 0.248 1 94.31 209 THR A CA 1
ATOM 1665 C C . THR A 1 209 ? -1.69 -21.75 -1.214 1 94.31 209 THR A C 1
ATOM 1667 O O . THR A 1 209 ? -0.498 -21.844 -1.511 1 94.31 209 THR A O 1
ATOM 1670 N N . ASP A 1 210 ? -2.559 -21.547 -2.17 1 92.19 210 ASP A N 1
ATOM 1671 C CA . ASP A 1 210 ? -2.291 -21.75 -3.59 1 92.19 210 ASP A CA 1
ATOM 1672 C C . ASP A 1 210 ? -1.294 -20.719 -4.117 1 92.19 210 ASP A C 1
ATOM 1674 O O . ASP A 1 210 ? -0.719 -20.891 -5.191 1 92.19 210 ASP A O 1
ATOM 1678 N N . VAL A 1 211 ? -1.151 -19.625 -3.387 1 93.44 211 VAL A N 1
ATOM 1679 C CA . VAL A 1 211 ? -0.175 -18.625 -3.799 1 93.44 211 VAL A CA 1
ATOM 1680 C C . VAL A 1 211 ? 1.213 -19.266 -3.881 1 93.44 211 VAL A C 1
ATOM 1682 O O . VAL A 1 211 ? 2.045 -18.844 -4.688 1 93.44 211 VAL A O 1
ATOM 1685 N N . ALA A 1 212 ? 1.477 -20.312 -3.133 1 94.5 212 ALA A N 1
ATOM 1686 C CA . ALA A 1 212 ? 2.783 -20.969 -3.078 1 94.5 212 ALA A CA 1
ATOM 1687 C C . ALA A 1 212 ? 3.09 -21.703 -4.383 1 94.5 212 ALA A C 1
ATOM 1689 O O . ALA A 1 212 ? 4.25 -21.984 -4.688 1 94.5 212 ALA A O 1
ATOM 1690 N N . ARG A 1 213 ? 2.104 -21.953 -5.211 1 91.31 213 ARG A N 1
ATOM 1691 C CA . ARG A 1 213 ? 2.283 -22.625 -6.492 1 91.31 213 ARG A CA 1
ATOM 1692 C C . ARG A 1 213 ? 3.064 -21.75 -7.469 1 91.31 213 ARG A C 1
ATOM 1694 O O . ARG A 1 213 ? 3.674 -22.266 -8.414 1 91.31 213 ARG A O 1
ATOM 1701 N N . VAL A 1 214 ? 3.018 -20.531 -7.211 1 91.06 214 VAL A N 1
ATOM 1702 C CA . VAL A 1 214 ? 3.656 -19.594 -8.117 1 91.06 214 VAL A CA 1
ATOM 1703 C C . VAL A 1 214 ? 5.156 -19.859 -8.18 1 91.06 214 VAL A C 1
ATOM 1705 O O . VAL A 1 214 ? 5.781 -19.703 -9.227 1 91.06 214 VAL A O 1
ATOM 1708 N N . VAL A 1 215 ? 5.711 -20.312 -7.031 1 91.69 215 VAL A N 1
ATOM 1709 C CA . VAL A 1 215 ? 7.145 -20.562 -6.988 1 91.69 215 VAL A CA 1
ATOM 1710 C C . VAL A 1 215 ? 7.406 -22.062 -6.918 1 91.69 215 VAL A C 1
ATOM 1712 O O . VAL A 1 215 ? 8.5 -22.5 -6.543 1 91.69 215 VAL A O 1
ATOM 1715 N N . ASN A 1 216 ? 6.367 -22.844 -7.148 1 91.75 216 ASN A N 1
ATOM 1716 C CA . ASN A 1 216 ? 6.465 -24.297 -7.164 1 91.75 216 ASN A CA 1
ATOM 1717 C C . ASN A 1 216 ? 6.887 -24.844 -5.805 1 91.75 216 ASN A C 1
ATOM 1719 O O . ASN A 1 216 ? 7.703 -25.766 -5.73 1 91.75 216 ASN A O 1
ATOM 1723 N N . ALA A 1 217 ? 6.445 -24.219 -4.781 1 95 217 ALA A N 1
ATOM 1724 C CA . ALA A 1 217 ? 6.656 -24.75 -3.436 1 95 217 ALA A CA 1
ATOM 1725 C C . ALA A 1 217 ? 5.656 -25.859 -3.117 1 95 217 ALA A C 1
ATOM 1727 O O . ALA A 1 217 ? 4.457 -25.703 -3.375 1 95 217 ALA A O 1
ATOM 1728 N N . PRO A 1 218 ? 6.145 -26.984 -2.619 1 96.19 218 PRO A N 1
ATOM 1729 C CA . PRO A 1 218 ? 5.176 -28.016 -2.223 1 96.19 218 PRO A CA 1
ATOM 1730 C C . PRO A 1 218 ? 4.301 -27.578 -1.05 1 96.19 218 PRO A C 1
ATOM 1732 O O . PRO A 1 218 ? 4.734 -26.781 -0.215 1 96.19 218 PRO A O 1
ATOM 1735 N N . ILE A 1 219 ? 3.113 -28.078 -1.064 1 96.5 219 ILE A N 1
ATOM 1736 C CA . ILE A 1 219 ? 2.143 -27.766 -0.024 1 96.5 219 ILE A CA 1
ATOM 1737 C C . ILE A 1 219 ? 1.682 -29.047 0.665 1 96.5 219 ILE A C 1
ATOM 1739 O O . ILE A 1 219 ? 1.17 -29.953 0.012 1 96.5 219 ILE A O 1
ATOM 1743 N N . PHE A 1 220 ? 1.876 -29.109 1.957 1 96.69 220 PHE A N 1
ATOM 1744 C CA . PHE A 1 220 ? 1.444 -30.266 2.748 1 96.69 220 PHE A CA 1
ATOM 1745 C C . PHE A 1 220 ? 0.274 -29.891 3.65 1 96.69 220 PHE A C 1
ATOM 1747 O O . PHE A 1 220 ? 0.447 -29.156 4.629 1 96.69 220 PHE A O 1
ATOM 1754 N N . HIS A 1 221 ? -0.87 -30.375 3.279 1 94.94 221 HIS A N 1
ATOM 1755 C CA . HIS A 1 221 ? -2.033 -30.203 4.145 1 94.94 221 HIS A CA 1
ATOM 1756 C C . HIS A 1 221 ? -2.094 -31.312 5.199 1 94.94 221 HIS A C 1
ATOM 1758 O O . HIS A 1 221 ? -1.912 -32.5 4.887 1 94.94 221 HIS A O 1
ATOM 1764 N N . VAL A 1 222 ? -2.264 -30.953 6.457 1 94.44 222 VAL A N 1
ATOM 1765 C CA . VAL A 1 222 ? -2.314 -31.969 7.512 1 94.44 222 VAL A CA 1
ATOM 1766 C C . VAL A 1 222 ? -3.383 -31.594 8.539 1 94.44 222 VAL A C 1
ATOM 1768 O O . VAL A 1 222 ? -3.549 -30.406 8.867 1 94.44 222 VAL A O 1
ATOM 1771 N N . ASN A 1 223 ? -4.148 -32.594 8.922 1 92.44 223 ASN A N 1
ATOM 1772 C CA . ASN A 1 223 ? -5.129 -32.406 9.984 1 92.44 223 ASN A CA 1
ATOM 1773 C C . ASN A 1 223 ? -4.457 -32.125 11.32 1 92.44 223 ASN A C 1
ATOM 1775 O O . ASN A 1 223 ? -3.766 -32.969 11.867 1 92.44 223 ASN A O 1
ATOM 1779 N N . ALA A 1 224 ? -4.691 -31.016 11.867 1 91.31 224 ALA A N 1
ATOM 1780 C CA . ALA A 1 224 ? -4.016 -30.562 13.078 1 91.31 224 ALA A CA 1
ATOM 1781 C C . ALA A 1 224 ? -4.461 -31.391 14.289 1 91.31 224 ALA A C 1
ATOM 1783 O O . ALA A 1 224 ? -3.809 -31.375 15.336 1 91.31 224 ALA A O 1
ATOM 1784 N N . ASP A 1 225 ? -5.523 -32.156 14.164 1 88.31 225 ASP A N 1
ATOM 1785 C CA . ASP A 1 225 ? -6.027 -33 15.242 1 88.31 225 ASP A CA 1
ATOM 1786 C C . ASP A 1 225 ? -5.242 -34.312 15.32 1 88.31 225 ASP A C 1
ATOM 1788 O O . ASP A 1 225 ? -5.43 -35.094 16.25 1 88.31 225 ASP A O 1
ATOM 1792 N N . ASP A 1 226 ? -4.43 -34.531 14.398 1 89.19 226 ASP A N 1
ATOM 1793 C CA . ASP A 1 226 ? -3.535 -35.688 14.406 1 89.19 226 ASP A CA 1
ATOM 1794 C C . ASP A 1 226 ? -2.086 -35.25 14.625 1 89.19 226 ASP A C 1
ATOM 1796 O O . ASP A 1 226 ? -1.32 -35.125 13.672 1 89.19 226 ASP A O 1
ATOM 1800 N N . PRO A 1 227 ? -1.7 -35.156 15.852 1 90.5 227 PRO A N 1
ATOM 1801 C CA . PRO A 1 227 ? -0.375 -34.625 16.172 1 90.5 227 PRO A CA 1
ATOM 1802 C C . PRO A 1 227 ? 0.756 -35.438 15.547 1 90.5 227 PRO A C 1
ATOM 1804 O O . PRO A 1 227 ? 1.788 -34.875 15.172 1 90.5 227 PRO A O 1
ATOM 1807 N N . GLU A 1 228 ? 0.613 -36.719 15.484 1 90.25 228 GLU A N 1
ATOM 1808 C CA . GLU A 1 228 ? 1.658 -37.562 14.891 1 90.25 228 GLU A CA 1
ATOM 1809 C C . GLU A 1 228 ? 1.838 -37.25 13.406 1 90.25 228 GLU A C 1
ATOM 1811 O O . GLU A 1 228 ? 2.967 -37.125 12.922 1 90.25 228 GLU A O 1
ATOM 1816 N N . ALA A 1 229 ? 0.729 -37.094 12.711 1 91 229 ALA A N 1
ATOM 1817 C CA . ALA A 1 229 ? 0.794 -36.688 11.312 1 91 229 ALA A CA 1
ATOM 1818 C C . ALA A 1 229 ? 1.442 -35.344 11.164 1 91 229 ALA A C 1
ATOM 1820 O O . ALA A 1 229 ? 2.209 -35.094 10.227 1 91 229 ALA A O 1
ATOM 1821 N N . VAL A 1 230 ? 1.089 -34.438 12.047 1 93.38 230 VAL A N 1
ATOM 1822 C CA . VAL A 1 230 ? 1.648 -33.094 12.031 1 93.38 230 VAL A CA 1
ATOM 1823 C C . VAL A 1 230 ? 3.164 -33.156 12.211 1 93.38 230 VAL A C 1
ATOM 1825 O O . VAL A 1 230 ? 3.908 -32.469 11.492 1 93.38 230 VAL A O 1
ATOM 1828 N N . MET A 1 231 ? 3.633 -33.969 13.109 1 92.25 231 MET A N 1
ATOM 1829 C CA . MET A 1 231 ? 5.066 -34.094 13.344 1 92.25 231 MET A CA 1
ATOM 1830 C C . MET A 1 231 ? 5.777 -34.625 12.117 1 92.25 231 MET A C 1
ATOM 1832 O O . MET A 1 231 ? 6.852 -34.156 11.742 1 92.25 231 MET A O 1
ATOM 1836 N N . TYR A 1 232 ? 5.172 -35.625 11.57 1 93.25 232 TYR A N 1
ATOM 1837 C CA . TYR A 1 232 ? 5.785 -36.219 10.391 1 93.25 232 TYR A CA 1
ATOM 1838 C C . TYR A 1 232 ? 5.914 -35.219 9.266 1 93.25 232 TYR A C 1
ATOM 1840 O O . TYR A 1 232 ? 6.977 -35.094 8.656 1 93.25 232 TYR A O 1
ATOM 1848 N N . VAL A 1 233 ? 4.824 -34.531 8.93 1 95.62 233 VAL A N 1
ATOM 1849 C CA . VAL A 1 233 ? 4.812 -33.531 7.863 1 95.62 233 VAL A CA 1
ATOM 1850 C C . VAL A 1 233 ? 5.863 -32.469 8.141 1 95.62 233 VAL A C 1
ATOM 1852 O O . VAL A 1 233 ? 6.562 -32 7.227 1 95.62 233 VAL A O 1
ATOM 1855 N N . CYS A 1 234 ? 5.957 -32.031 9.352 1 95.88 234 CYS A N 1
ATOM 1856 C CA . CYS A 1 234 ? 6.93 -31.016 9.734 1 95.88 234 CYS A CA 1
ATOM 1857 C C . CYS A 1 234 ? 8.352 -31.531 9.57 1 95.88 234 CYS A C 1
ATOM 1859 O O . CYS A 1 234 ? 9.25 -30.781 9.172 1 95.88 234 CYS A O 1
ATOM 1861 N N . ASN A 1 235 ? 8.57 -32.781 9.961 1 94.81 235 ASN A N 1
ATOM 1862 C CA . ASN A 1 235 ? 9.859 -33.406 9.703 1 94.81 235 ASN A CA 1
ATOM 1863 C C . ASN A 1 235 ? 10.219 -33.375 8.227 1 94.81 235 ASN A C 1
ATOM 1865 O O . ASN A 1 235 ? 11.344 -33.031 7.855 1 94.81 235 ASN A O 1
ATOM 1869 N N . VAL A 1 236 ? 9.281 -33.75 7.414 1 96.38 236 VAL A N 1
ATOM 1870 C CA . VAL A 1 236 ? 9.492 -33.812 5.969 1 96.38 236 VAL A CA 1
ATOM 1871 C C . VAL A 1 236 ? 9.758 -32.375 5.445 1 96.38 236 VAL A C 1
ATOM 1873 O O . VAL A 1 236 ? 10.609 -32.188 4.582 1 96.38 236 VAL A O 1
ATOM 1876 N N . ALA A 1 237 ? 9 -31.391 5.914 1 97.88 237 ALA A N 1
ATOM 1877 C CA . ALA A 1 237 ? 9.188 -30.016 5.492 1 97.88 237 ALA A CA 1
ATOM 1878 C C . ALA A 1 237 ? 10.602 -29.531 5.801 1 97.88 237 ALA A C 1
ATOM 1880 O O . ALA A 1 237 ? 11.234 -28.859 4.977 1 97.88 237 ALA A O 1
ATOM 1881 N N . ALA A 1 238 ? 11.055 -29.812 6.984 1 97.38 238 ALA A N 1
ATOM 1882 C CA . ALA A 1 238 ? 12.414 -29.453 7.367 1 97.38 238 ALA A CA 1
ATOM 1883 C C . ALA A 1 238 ? 13.438 -30.109 6.457 1 97.38 238 ALA A C 1
ATOM 1885 O O . ALA A 1 238 ? 14.422 -29.484 6.051 1 97.38 238 ALA A O 1
ATOM 1886 N N . GLN A 1 239 ? 13.203 -31.391 6.172 1 97.25 239 GLN A N 1
ATOM 1887 C CA . GLN A 1 239 ? 14.109 -32.125 5.289 1 97.25 239 GLN A CA 1
ATOM 1888 C C . GLN A 1 239 ? 14.078 -31.547 3.875 1 97.25 239 GLN A C 1
ATOM 1890 O O . GLN A 1 239 ? 15.109 -31.484 3.203 1 97.25 239 GLN A O 1
ATOM 1895 N N . TRP A 1 240 ? 12.898 -31.203 3.439 1 97.81 240 TRP A N 1
ATOM 1896 C CA . TRP A 1 240 ? 12.758 -30.578 2.123 1 97.81 240 TRP A CA 1
ATOM 1897 C C . TRP A 1 240 ? 13.617 -29.328 2.018 1 97.81 240 TRP A C 1
ATOM 1899 O O . TRP A 1 240 ? 14.367 -29.156 1.053 1 97.81 240 TRP A O 1
ATOM 1909 N N . ARG A 1 241 ? 13.461 -28.469 2.951 1 97.94 241 ARG A N 1
ATOM 1910 C CA . ARG A 1 241 ? 14.219 -27.219 2.961 1 97.94 241 ARG A CA 1
ATOM 1911 C C . ARG A 1 241 ? 15.719 -27.484 2.98 1 97.94 241 ARG A C 1
ATOM 1913 O O . ARG A 1 241 ? 16.484 -26.812 2.287 1 97.94 241 ARG A O 1
ATOM 1920 N N . ALA A 1 242 ? 16.141 -28.422 3.754 1 96.88 242 ALA A N 1
ATOM 1921 C CA . ALA A 1 242 ? 17.562 -28.766 3.873 1 96.88 242 ALA A CA 1
ATOM 1922 C C . ALA A 1 242 ? 18.094 -29.344 2.568 1 96.88 242 ALA A C 1
ATOM 1924 O O . ALA A 1 242 ? 19.25 -29.109 2.205 1 96.88 242 ALA A O 1
ATOM 1925 N N . THR A 1 243 ? 17.297 -30.109 1.895 1 97 243 THR A N 1
ATOM 1926 C CA . THR A 1 243 ? 17.734 -30.828 0.712 1 97 243 THR A CA 1
ATOM 1927 C C . THR A 1 243 ? 17.703 -29.938 -0.522 1 97 243 THR A C 1
ATOM 1929 O O . THR A 1 243 ? 18.641 -29.922 -1.313 1 97 243 THR A O 1
ATOM 1932 N N . PHE A 1 244 ? 16.656 -29.188 -0.697 1 96.31 244 PHE A N 1
ATOM 1933 C CA . PHE A 1 244 ? 16.453 -28.531 -1.978 1 96.31 244 PHE A CA 1
ATOM 1934 C C . PHE A 1 244 ? 16.594 -27.016 -1.833 1 96.31 244 PHE A C 1
ATOM 1936 O O . PHE A 1 244 ? 16.656 -26.297 -2.832 1 96.31 244 PHE A O 1
ATOM 1943 N N . HIS A 1 245 ? 16.625 -26.484 -0.613 1 96.25 245 HIS A N 1
ATOM 1944 C CA . HIS A 1 245 ? 16.797 -25.062 -0.366 1 96.25 245 HIS A CA 1
ATOM 1945 C C . HIS A 1 245 ? 15.695 -24.25 -1.045 1 96.25 245 HIS A C 1
ATOM 1947 O O . HIS A 1 245 ? 15.977 -23.266 -1.72 1 96.25 245 HIS A O 1
ATOM 1953 N N . LYS A 1 246 ? 14.484 -24.75 -0.933 1 96.06 246 LYS A N 1
ATOM 1954 C CA . LYS A 1 246 ? 13.297 -24.125 -1.513 1 96.06 246 LYS A CA 1
ATOM 1955 C C . LYS A 1 246 ? 12.18 -24 -0.482 1 96.06 246 LYS A C 1
ATOM 1957 O O . LYS A 1 246 ? 12.164 -24.734 0.509 1 96.06 246 LYS A O 1
ATOM 1962 N N . ASP A 1 247 ? 11.312 -23.094 -0.734 1 97.56 247 ASP A N 1
ATOM 1963 C CA . ASP A 1 247 ? 10.188 -22.859 0.165 1 97.56 247 ASP A CA 1
ATOM 1964 C C . ASP A 1 247 ? 9.273 -24.078 0.241 1 97.56 247 ASP A C 1
ATOM 1966 O O . ASP A 1 247 ? 9.195 -24.859 -0.709 1 97.56 247 ASP A O 1
ATOM 1970 N N . VAL A 1 248 ? 8.625 -24.266 1.354 1 98.12 248 VAL A N 1
ATOM 1971 C CA . VAL A 1 248 ? 7.633 -25.312 1.571 1 98.12 248 VAL A CA 1
ATOM 1972 C C . VAL A 1 248 ? 6.523 -24.781 2.486 1 98.12 248 VAL A C 1
ATOM 1974 O O . VAL A 1 248 ? 6.777 -23.969 3.369 1 98.12 248 VAL A O 1
ATOM 1977 N N . VAL A 1 249 ? 5.289 -25.188 2.242 1 98.25 249 VAL A N 1
ATOM 1978 C CA . VAL A 1 249 ? 4.148 -24.734 3.031 1 98.25 249 VAL A CA 1
ATOM 1979 C C . VAL A 1 249 ? 3.547 -25.906 3.801 1 98.25 249 VAL A C 1
ATOM 1981 O O . VAL A 1 249 ? 3.246 -26.938 3.217 1 98.25 249 VAL A O 1
ATOM 1984 N N . VAL A 1 250 ? 3.457 -25.75 5.07 1 97.44 250 VAL A N 1
ATOM 1985 C CA . VAL A 1 250 ? 2.705 -26.656 5.926 1 97.44 250 VAL A CA 1
ATOM 1986 C C . VAL A 1 250 ? 1.363 -26.031 6.297 1 97.44 250 VAL A C 1
ATOM 1988 O O . VAL A 1 250 ? 1.316 -25.016 7 1 97.44 250 VAL A O 1
ATOM 1991 N N . ASP A 1 251 ? 0.336 -26.594 5.801 1 96.75 251 ASP A N 1
ATOM 1992 C CA . ASP A 1 251 ? -1.018 -26.109 6.078 1 96.75 251 ASP A CA 1
ATOM 1993 C C . ASP A 1 251 ? -1.664 -26.922 7.199 1 96.75 251 ASP A C 1
ATOM 1995 O O . ASP A 1 251 ? -2.176 -28.016 6.969 1 96.75 251 ASP A O 1
ATOM 1999 N N . LEU A 1 252 ? -1.694 -26.359 8.414 1 94.75 252 LEU A N 1
ATOM 2000 C CA . LEU A 1 252 ? -2.332 -27 9.562 1 94.75 252 LEU A CA 1
ATOM 2001 C C . LEU A 1 252 ? -3.838 -26.75 9.555 1 94.75 252 LEU A C 1
ATOM 2003 O O . LEU A 1 252 ? -4.312 -25.75 10.078 1 94.75 252 LEU A O 1
ATOM 2007 N N . VAL A 1 253 ? -4.551 -27.703 9.047 1 93.25 253 VAL A N 1
ATOM 2008 C CA . VAL A 1 253 ? -6 -27.562 8.984 1 93.25 253 VAL A CA 1
ATOM 2009 C C . VAL A 1 253 ? -6.605 -27.797 10.359 1 93.25 253 VAL A C 1
ATOM 2011 O O . VAL A 1 253 ? -6.574 -28.922 10.875 1 93.25 253 VAL A O 1
ATOM 2014 N N . SER A 1 254 ? -7.102 -26.766 10.945 1 91.19 254 SER A N 1
ATOM 2015 C CA . SER A 1 254 ? -7.609 -26.781 12.312 1 91.19 254 SER A CA 1
ATOM 2016 C C . SER A 1 254 ? -8.945 -26.062 12.422 1 91.19 254 SER A C 1
ATOM 2018 O O . SER A 1 254 ? -9.711 -26.016 11.453 1 91.19 254 SER A O 1
ATOM 2020 N N . TYR A 1 255 ? -9.328 -25.734 13.562 1 83.75 255 TYR A N 1
ATOM 2021 C CA . TYR A 1 255 ? -10.523 -24.953 13.836 1 83.75 255 TYR A CA 1
ATOM 2022 C C . TYR A 1 255 ? -10.273 -23.953 14.961 1 83.75 255 TYR A C 1
ATOM 2024 O O . TYR A 1 255 ? -9.266 -24.047 15.664 1 83.75 255 TYR A O 1
ATOM 2032 N N . ARG A 1 256 ? -11.055 -22.938 15.023 1 78.31 256 ARG A N 1
ATOM 2033 C CA . ARG A 1 256 ? -11 -21.938 16.078 1 78.31 256 ARG A CA 1
ATOM 2034 C C . ARG A 1 256 ? -12.086 -22.188 17.125 1 78.31 256 ARG A C 1
ATOM 2036 O O . ARG A 1 256 ? -13.281 -22.062 16.812 1 78.31 256 ARG A O 1
ATOM 2043 N N . ARG A 1 257 ? -11.672 -22.5 18.297 1 77.44 257 ARG A N 1
ATOM 2044 C CA . ARG A 1 257 ? -12.633 -22.891 19.312 1 77.44 257 ARG A CA 1
ATOM 2045 C C . ARG A 1 257 ? -13.477 -21.703 19.766 1 77.44 257 ARG A C 1
ATOM 2047 O O . ARG A 1 257 ? -14.688 -21.828 19.938 1 77.44 257 ARG A O 1
ATOM 2054 N N . ASN A 1 258 ? -12.781 -20.594 19.938 1 74.88 258 ASN A N 1
ATOM 2055 C CA . ASN A 1 258 ? -13.484 -19.391 20.375 1 74.88 258 ASN A CA 1
ATOM 2056 C C . ASN A 1 258 ? -13.641 -18.391 19.234 1 74.88 258 AS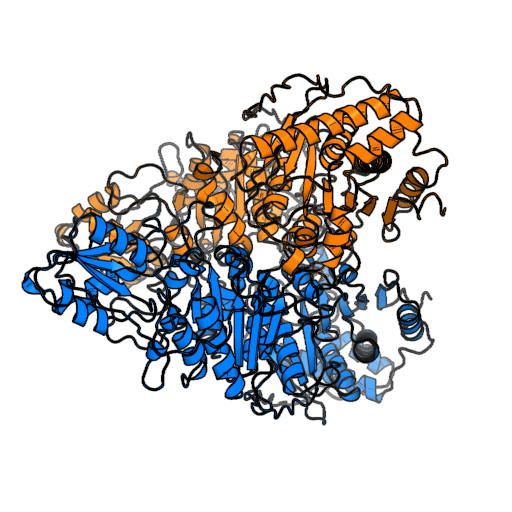N A C 1
ATOM 2058 O O . ASN A 1 258 ? -13.227 -18.656 18.109 1 74.88 258 ASN A O 1
ATOM 2062 N N . GLY A 1 259 ? -14.32 -17.328 19.406 1 69.88 259 GLY A N 1
ATOM 2063 C CA . GLY A 1 259 ? -14.391 -16.266 18.422 1 69.88 259 GLY A CA 1
ATOM 2064 C C . GLY A 1 259 ? -13.031 -15.68 18.078 1 69.88 259 GLY A C 1
ATOM 2065 O O . GLY A 1 259 ? -12 -16.25 18.422 1 69.88 259 GLY A O 1
ATOM 2066 N N . HIS A 1 260 ? -13.031 -14.758 17.234 1 68.62 260 HIS A N 1
ATOM 2067 C CA . HIS A 1 260 ? -11.773 -14.125 16.875 1 68.62 260 HIS A CA 1
ATOM 2068 C C . HIS A 1 260 ? -11 -13.688 18.125 1 68.62 260 HIS A C 1
ATOM 2070 O O . HIS A 1 260 ? -9.773 -13.805 18.172 1 68.62 260 HIS A O 1
ATOM 2076 N N . ASN A 1 261 ? -11.805 -13.062 18.984 1 62.72 261 ASN A N 1
ATOM 2077 C CA . ASN A 1 261 ? -11.312 -12.859 20.328 1 62.72 261 ASN A CA 1
ATOM 2078 C C . ASN A 1 261 ? -12.219 -13.531 21.359 1 62.72 261 ASN A C 1
ATOM 2080 O O . ASN A 1 261 ? -13.297 -14.016 21.031 1 62.72 261 ASN A O 1
ATOM 2084 N N . GLU A 1 262 ? -11.789 -13.766 22.516 1 57.84 262 GLU A N 1
ATOM 2085 C CA . GLU A 1 262 ? -12.523 -14.531 23.516 1 57.84 262 GLU A CA 1
ATOM 2086 C C . GLU A 1 262 ? -13.867 -13.875 23.828 1 57.84 262 GLU A C 1
ATOM 2088 O O . GLU A 1 262 ? -14.805 -14.547 24.25 1 57.84 262 GLU A O 1
ATOM 2093 N N . MET A 1 263 ? -13.867 -12.617 23.391 1 60.5 263 MET A N 1
ATOM 2094 C CA . MET A 1 263 ? -15.109 -11.906 23.703 1 60.5 263 MET A CA 1
ATOM 2095 C C . MET A 1 263 ? -16.047 -11.914 22.516 1 60.5 263 MET A C 1
ATOM 2097 O O . MET A 1 263 ? -17.219 -11.555 22.641 1 60.5 263 MET A O 1
ATOM 2101 N N . ASP A 1 264 ? -15.523 -12.469 21.5 1 69.69 264 ASP A N 1
ATOM 2102 C CA . ASP A 1 264 ? -16.312 -12.516 20.266 1 69.69 264 ASP A CA 1
ATOM 2103 C C . ASP A 1 264 ? -17.25 -13.727 20.266 1 69.69 264 ASP A C 1
ATOM 2105 O O . ASP A 1 264 ? -16.828 -14.836 20.578 1 69.69 264 ASP A O 1
ATOM 2109 N N . GLU A 1 265 ? -18.578 -13.531 20.016 1 71.31 265 GLU A N 1
ATOM 2110 C CA . GLU A 1 265 ? -19.547 -14.617 19.922 1 71.31 265 GLU A CA 1
ATOM 2111 C C . GLU A 1 265 ? -19.719 -15.109 18.484 1 71.31 265 GLU A C 1
ATOM 2113 O O . GLU A 1 265 ? -20.5 -14.547 17.719 1 71.31 265 GLU A O 1
ATOM 2118 N N . PRO A 1 266 ? -19.047 -16.156 18.188 1 75.19 266 PRO A N 1
ATOM 2119 C CA . PRO A 1 266 ? -19 -16.609 16.797 1 75.19 266 PRO A CA 1
ATOM 2120 C C . PRO A 1 266 ? -20.312 -17.25 16.344 1 75.19 266 PRO A C 1
ATOM 2122 O O . PRO A 1 266 ? -20.547 -17.406 15.141 1 75.19 266 PRO A O 1
ATOM 2125 N N . MET A 1 267 ? -21.219 -17.578 17.25 1 72.69 267 MET A N 1
ATOM 2126 C CA . MET A 1 267 ? -22.484 -18.219 16.891 1 72.69 267 MET A CA 1
ATOM 2127 C C . MET A 1 267 ? -23.375 -17.281 16.094 1 72.69 267 MET A C 1
ATOM 2129 O O . MET A 1 267 ? -24.25 -17.719 15.352 1 72.69 267 MET A O 1
ATOM 2133 N N . PHE A 1 268 ? -23.016 -16.031 16.172 1 69.62 268 PHE A N 1
ATOM 2134 C CA . PHE A 1 268 ? -23.797 -15.039 15.438 1 69.62 268 PHE A CA 1
ATOM 2135 C C . PHE A 1 268 ? -23.641 -15.219 13.93 1 69.62 268 PHE A C 1
ATOM 2137 O O . PHE A 1 268 ? -24.578 -15 13.172 1 69.62 268 PHE A O 1
ATOM 2144 N N . THR A 1 269 ? -22.469 -15.648 13.57 1 72.19 269 THR A N 1
ATOM 2145 C CA . THR A 1 269 ? -22.172 -15.641 12.141 1 72.19 269 THR A CA 1
ATOM 2146 C C . THR A 1 269 ? -21.922 -17.062 11.641 1 72.19 269 THR A C 1
ATOM 2148 O O . THR A 1 269 ? -22.156 -17.359 10.469 1 72.19 269 THR A O 1
ATOM 2151 N N . GLN A 1 270 ? -21.406 -17.969 12.531 1 75.44 270 GLN A N 1
ATOM 2152 C CA . GLN A 1 270 ? -21.109 -19.344 12.148 1 75.44 270 GLN A CA 1
ATOM 2153 C C . GLN A 1 270 ? -21.703 -20.328 13.148 1 75.44 270 GLN A C 1
ATOM 2155 O O . GLN A 1 270 ? -20.984 -21.141 13.742 1 75.44 270 GLN A O 1
ATOM 2160 N N . PRO A 1 271 ? -23 -20.375 13.266 1 73.62 271 PRO A N 1
ATOM 2161 C CA . PRO A 1 271 ? -23.625 -21.188 14.32 1 73.62 271 PRO A CA 1
ATOM 2162 C C . PRO A 1 271 ? -23.375 -22.688 14.141 1 73.62 271 PRO A C 1
ATOM 2164 O O . PRO A 1 271 ? -23.016 -23.375 15.102 1 73.62 271 PRO A O 1
ATOM 2167 N N . LEU A 1 272 ? -23.453 -23.219 12.914 1 75.94 272 LEU A N 1
ATOM 2168 C CA . LEU A 1 272 ? -23.312 -24.656 12.695 1 75.94 272 LEU A CA 1
ATOM 2169 C C . LEU A 1 272 ? -21.891 -25.109 12.961 1 75.94 272 LEU A C 1
ATOM 2171 O O . LEU A 1 272 ? -21.656 -26.156 13.57 1 75.94 272 LEU A O 1
ATOM 2175 N N . MET A 1 273 ? -21.016 -24.312 12.414 1 79.81 273 MET A N 1
ATOM 2176 C CA . MET A 1 273 ? -19.609 -24.625 12.656 1 79.81 273 MET A CA 1
ATOM 2177 C C . MET A 1 273 ? -19.312 -24.688 14.148 1 79.81 273 MET A C 1
ATOM 2179 O O . MET A 1 273 ? -18.672 -25.641 14.617 1 79.81 273 MET A O 1
ATOM 2183 N N . TYR A 1 274 ? -19.859 -23.875 14.891 1 80.94 274 TYR A N 1
ATOM 2184 C CA . TYR A 1 274 ? -19.484 -23.781 16.297 1 80.94 274 TYR A CA 1
ATOM 2185 C C . TYR A 1 274 ? -20.297 -24.766 17.141 1 80.94 274 TYR A C 1
ATOM 2187 O O . TYR A 1 274 ? -19.875 -25.141 18.234 1 80.94 274 TYR A O 1
ATOM 2195 N N . LYS A 1 275 ? -21.438 -25.109 16.672 1 78.25 275 LYS A N 1
ATOM 2196 C CA . LYS A 1 275 ? -22.125 -26.234 17.297 1 78.25 275 LYS A CA 1
ATOM 2197 C C . LYS A 1 275 ? -21.281 -27.5 17.219 1 78.25 275 LYS A C 1
ATOM 2199 O O . LYS A 1 275 ? -21.188 -28.266 18.172 1 78.25 275 LYS A O 1
ATOM 2204 N N . GLN A 1 276 ? -20.688 -27.641 16.031 1 81.12 276 GLN A N 1
ATOM 2205 C CA . GLN A 1 276 ? -19.812 -28.797 15.844 1 81.12 276 GLN A CA 1
ATOM 2206 C C . GLN A 1 276 ? -18.547 -28.672 16.688 1 81.12 276 GLN A C 1
ATOM 2208 O O . GLN A 1 276 ? -18.078 -29.672 17.25 1 81.12 276 GLN A O 1
ATOM 2213 N N . ILE A 1 277 ? -18.016 -27.547 16.734 1 84 277 ILE A N 1
ATOM 2214 C CA . ILE A 1 277 ? -16.781 -27.281 17.469 1 84 277 ILE A CA 1
ATOM 2215 C C . ILE A 1 277 ? -17.016 -27.547 18.953 1 84 277 ILE A C 1
ATOM 2217 O O . ILE A 1 277 ? -16.125 -28.078 19.641 1 84 277 ILE A O 1
ATOM 2221 N N . LYS A 1 278 ? -18.172 -27.141 19.438 1 79.31 278 LYS A N 1
ATOM 2222 C CA . LYS A 1 278 ? -18.484 -27.328 20.859 1 79.31 278 LYS A CA 1
ATOM 2223 C C . LYS A 1 278 ? -18.484 -28.812 21.219 1 79.31 278 LYS A C 1
ATOM 2225 O O . LYS A 1 278 ? -18.141 -29.188 22.344 1 79.31 278 LYS A O 1
ATOM 2230 N N . LYS A 1 279 ? -18.75 -29.594 20.234 1 81 279 LYS A N 1
ATOM 2231 C CA . LYS A 1 279 ? -18.812 -31.031 20.469 1 81 279 LYS A CA 1
ATOM 2232 C C . LYS A 1 279 ? -17.438 -31.672 20.297 1 81 279 LYS A C 1
ATOM 2234 O O . LYS A 1 279 ? -17.219 -32.812 20.766 1 81 279 LYS A O 1
ATOM 2239 N N . GLN A 1 280 ? -16.609 -31 19.688 1 82.94 280 GLN A N 1
ATOM 2240 C CA . GLN A 1 280 ? -15.297 -31.562 19.391 1 82.94 280 GLN A CA 1
ATOM 2241 C C . GLN A 1 280 ? -14.43 -31.609 20.656 1 82.94 280 GLN A C 1
ATOM 2243 O O . GLN A 1 280 ? -14.336 -30.625 21.391 1 82.94 280 GLN A O 1
ATOM 2248 N N . LYS A 1 281 ? -13.859 -32.719 20.922 1 79.81 281 LYS A N 1
ATOM 2249 C CA . LYS A 1 281 ? -12.898 -32.875 22.016 1 79.81 281 LYS A CA 1
ATOM 2250 C C . LYS A 1 281 ? -11.594 -32.156 21.688 1 79.81 281 LYS A C 1
ATOM 2252 O O . LYS A 1 281 ? -11.141 -32.156 20.547 1 79.81 281 LYS A O 1
ATOM 2257 N N . PRO A 1 282 ? -11.047 -31.516 22.719 1 81.56 282 PRO A N 1
ATOM 2258 C CA . PRO A 1 282 ? -9.742 -30.875 22.484 1 81.56 282 PRO A CA 1
ATOM 2259 C C . PRO A 1 282 ? -8.688 -31.875 22 1 81.56 282 PRO A C 1
ATOM 2261 O O . PRO A 1 282 ? -8.695 -33.031 22.391 1 81.56 282 PRO A O 1
ATOM 2264 N N . VAL A 1 283 ? -7.754 -31.453 21.203 1 84.56 283 VAL A N 1
ATOM 2265 C CA . VAL A 1 283 ? -6.758 -32.281 20.531 1 84.56 283 VAL A CA 1
ATOM 2266 C C . VAL A 1 283 ? -5.914 -33 21.562 1 84.56 283 VAL A C 1
ATOM 2268 O O . VAL A 1 283 ? -5.582 -34.188 21.375 1 84.56 283 VAL A O 1
ATOM 2271 N N . LEU A 1 284 ? -5.543 -32.344 22.594 1 82.56 284 LEU A N 1
ATOM 2272 C CA . LEU A 1 284 ? -4.734 -32.938 23.641 1 82.56 284 LEU A CA 1
ATOM 2273 C C . LEU A 1 284 ? -5.453 -34.156 24.25 1 82.56 284 LEU A C 1
ATOM 2275 O O . LEU A 1 284 ? -4.84 -35.188 24.484 1 82.56 284 LEU A O 1
ATOM 2279 N N . GLN A 1 285 ? -6.688 -33.938 24.547 1 80.81 285 GLN A N 1
ATOM 2280 C CA . GLN A 1 285 ? -7.473 -35 25.125 1 80.81 285 GLN A CA 1
ATOM 2281 C C . GLN A 1 285 ? -7.582 -36.188 24.172 1 80.81 285 GLN A C 1
ATOM 2283 O O . GLN A 1 285 ? -7.43 -37.344 24.594 1 80.81 285 GLN A O 1
ATOM 2288 N N . LYS A 1 286 ? -7.828 -35.875 22.938 1 84.38 286 LYS A N 1
ATOM 2289 C CA . LYS A 1 286 ? -7.926 -36.906 21.922 1 84.38 286 LYS A CA 1
ATOM 2290 C C . LYS A 1 286 ? -6.629 -37.719 21.828 1 84.38 286 LYS A C 1
ATOM 2292 O O . LYS A 1 286 ? -6.656 -38.938 21.75 1 84.38 286 LYS A O 1
ATOM 2297 N N . TYR A 1 287 ? -5.582 -37.125 21.797 1 87 287 TYR A N 1
ATOM 2298 C CA . TYR A 1 287 ? -4.281 -37.781 21.641 1 87 287 TYR A CA 1
ATOM 2299 C C . TYR A 1 287 ? -3.912 -38.562 22.891 1 87 287 TYR A C 1
ATOM 2301 O O . TYR A 1 287 ? -3.363 -39.656 22.797 1 87 287 TYR A O 1
ATOM 2309 N N . ALA A 1 288 ? -4.176 -37.969 24.031 1 83.69 288 ALA A N 1
ATOM 2310 C CA . ALA A 1 288 ? -3.912 -38.656 25.281 1 83.69 288 ALA A CA 1
ATOM 2311 C C . ALA A 1 288 ? -4.695 -39.969 25.359 1 83.69 288 ALA A C 1
ATOM 2313 O O . ALA A 1 288 ? -4.152 -41 25.75 1 83.69 288 ALA A O 1
ATOM 2314 N N . GLU A 1 289 ? -5.922 -39.875 25 1 83 289 GLU A N 1
ATOM 2315 C CA . GLU A 1 289 ? -6.762 -41.062 25 1 83 289 GLU A CA 1
ATOM 2316 C C . GLU A 1 289 ? -6.219 -42.125 24.047 1 83 289 GLU A C 1
ATOM 2318 O O . GLU A 1 289 ? -6.234 -43.312 24.359 1 83 289 GLU A O 1
ATOM 2323 N N . LYS A 1 290 ? -5.805 -41.625 22.938 1 85.56 290 LYS A N 1
ATOM 2324 C CA . LYS A 1 290 ? -5.211 -42.531 21.953 1 85.56 290 LYS A CA 1
ATOM 2325 C C . LYS A 1 290 ? -3.984 -43.219 22.531 1 85.56 290 LYS A C 1
ATOM 2327 O O . LYS A 1 290 ? -3.816 -44.438 22.375 1 85.56 290 LYS A O 1
ATOM 2332 N N . LEU A 1 291 ? -3.127 -42.562 23.219 1 86.31 291 LEU A N 1
ATOM 2333 C CA . LEU A 1 291 ? -1.891 -43.125 23.75 1 86.31 291 LEU A CA 1
ATOM 2334 C C . LEU A 1 291 ? -2.184 -44.094 24.891 1 86.31 291 LEU A C 1
ATOM 2336 O O . LEU A 1 291 ? -1.471 -45.062 25.078 1 86.31 291 LEU A O 1
ATOM 2340 N N . ILE A 1 292 ? -3.15 -43.75 25.672 1 81.62 292 ILE A N 1
ATOM 2341 C CA . ILE A 1 292 ? -3.562 -44.625 26.75 1 81.62 292 ILE A CA 1
ATOM 2342 C C . ILE A 1 292 ? -4.074 -45.938 26.172 1 81.62 292 ILE A C 1
ATOM 2344 O O . ILE A 1 292 ? -3.732 -47.031 26.656 1 81.62 292 ILE A O 1
ATOM 2348 N N . ALA A 1 293 ? -4.812 -45.812 25.188 1 78.25 293 ALA A N 1
ATOM 2349 C CA . ALA A 1 293 ? -5.367 -47 24.531 1 78.25 293 ALA A CA 1
ATOM 2350 C C . ALA A 1 293 ? -4.262 -47.875 23.906 1 78.25 293 ALA A C 1
ATOM 2352 O O . ALA A 1 293 ? -4.363 -49.094 23.891 1 78.25 293 ALA A O 1
ATOM 2353 N N . GLU A 1 294 ? -3.223 -47.188 23.531 1 79.25 294 GLU A N 1
ATOM 2354 C CA . GLU A 1 294 ? -2.1 -47.875 22.906 1 79.25 294 GLU A CA 1
ATOM 2355 C C . GLU A 1 294 ? -1.134 -48.406 23.969 1 79.25 294 GLU A C 1
ATOM 2357 O O . GLU A 1 294 ? -0.222 -49.188 23.656 1 79.25 294 GLU A O 1
ATOM 2362 N N . GLY A 1 295 ? -1.334 -48.062 25.266 1 68.62 295 GLY A N 1
ATOM 2363 C CA . GLY A 1 295 ? -0.501 -48.531 26.359 1 68.62 295 GLY A CA 1
ATOM 2364 C C . GLY A 1 295 ? 0.803 -47.781 26.484 1 68.62 295 GLY A C 1
ATOM 2365 O O . GLY A 1 295 ? 1.745 -48.25 27.125 1 68.62 295 GLY A O 1
ATOM 2366 N N . ALA A 1 296 ? 0.914 -46.719 25.844 1 70.38 296 ALA A N 1
ATOM 2367 C CA . ALA A 1 296 ? 2.16 -45.969 25.828 1 70.38 296 ALA A CA 1
ATOM 2368 C C . ALA A 1 296 ? 2.283 -45.094 27.078 1 70.38 296 ALA A C 1
ATOM 2370 O O . ALA A 1 296 ? 3.393 -44.812 27.531 1 70.38 296 ALA A O 1
ATOM 2371 N N . VAL A 1 297 ? 1.238 -44.531 27.688 1 68.94 297 VAL A N 1
ATOM 2372 C CA . VAL A 1 297 ? 1.271 -43.656 28.875 1 68.94 297 VAL A CA 1
ATOM 2373 C C . VAL A 1 297 ? 0.303 -44.219 29.922 1 68.94 297 VAL A C 1
ATOM 2375 O O . VAL A 1 297 ? -0.737 -44.781 29.594 1 68.94 297 VAL A O 1
ATOM 2378 N N . THR A 1 298 ? 0.804 -44.5 31.141 1 57.72 298 THR A N 1
ATOM 2379 C CA . THR A 1 298 ? -0.057 -44.875 32.25 1 57.72 298 THR A CA 1
ATOM 2380 C C . THR A 1 298 ? -0.712 -43.625 32.875 1 57.72 298 THR A C 1
ATOM 2382 O O . THR A 1 298 ? -0.177 -42.5 32.75 1 57.72 298 THR A O 1
ATOM 2385 N N . VAL A 1 299 ? -1.938 -43.625 33.25 1 49.28 299 VAL A N 1
ATOM 2386 C CA . VAL A 1 299 ? -2.799 -42.562 33.75 1 49.28 299 VAL A CA 1
ATOM 2387 C C . VAL A 1 299 ? -2.1 -41.812 34.906 1 49.28 299 VAL A C 1
ATOM 2389 O O . VAL A 1 299 ? -2.395 -42.062 36.062 1 49.28 299 VAL A O 1
ATOM 2392 N N . ARG A 1 300 ? -0.893 -41.875 35.312 1 38.03 300 ARG A N 1
ATOM 2393 C CA . ARG A 1 300 ? -0.505 -41 36.406 1 38.03 300 ARG A CA 1
ATOM 2394 C C . ARG A 1 300 ? -0.792 -39.531 36.094 1 38.03 300 ARG A C 1
ATOM 2396 O O . ARG A 1 300 ? -0.796 -39.156 34.906 1 38.03 300 ARG A O 1
ATOM 2403 N N . PRO A 1 301 ? -1.19 -38.625 37.156 1 37.44 301 PRO A N 1
ATOM 2404 C CA . PRO A 1 301 ? -1.659 -37.25 37 1 37.44 301 PRO A CA 1
ATOM 2405 C C . PRO A 1 301 ? -0.74 -36.406 36.094 1 37.44 301 PRO A C 1
ATOM 2407 O O . PRO A 1 301 ? 0.47 -36.344 36.344 1 37.44 301 PRO A O 1
ATOM 2410 N N . LEU A 1 302 ? -0.903 -36.312 34.844 1 38.41 302 LEU A N 1
ATOM 2411 C CA . LEU A 1 302 ? -0.435 -35.281 33.938 1 38.41 302 LEU A CA 1
ATOM 2412 C C . LEU A 1 302 ? -0.313 -33.938 34.656 1 38.41 302 LEU A C 1
ATOM 2414 O O . LEU A 1 302 ? -0.012 -32.938 34.031 1 38.41 302 LEU A O 1
ATOM 2418 N N . VAL A 1 303 ? -0.716 -33.844 35.938 1 32.66 303 VAL A N 1
ATOM 2419 C CA . VAL A 1 303 ? -0.779 -32.594 36.688 1 32.66 303 VAL A CA 1
ATOM 2420 C C . VAL A 1 303 ? 0.634 -32.094 36.969 1 32.66 303 VAL A C 1
ATOM 2422 O O . VAL A 1 303 ? 0.83 -30.906 37.25 1 32.66 303 VAL A O 1
ATOM 2425 N N . SER A 1 304 ? 1.603 -32.906 37.281 1 30.97 304 SER A N 1
ATOM 2426 C CA . SER A 1 304 ? 2.791 -32.344 37.906 1 30.97 304 SER A CA 1
ATOM 2427 C C . SER A 1 304 ? 3.604 -31.5 36.938 1 30.97 304 SER A C 1
ATOM 2429 O O . SER A 1 304 ? 4.754 -31.156 37.219 1 30.97 304 SER A O 1
ATOM 2431 N N . MET A 1 305 ? 3.369 -31.594 35.781 1 31.09 305 MET A N 1
ATOM 2432 C CA . MET A 1 305 ? 4.41 -30.906 35.031 1 31.09 305 MET A CA 1
ATOM 2433 C C . MET A 1 305 ? 4.449 -29.422 35.375 1 31.09 305 MET A C 1
ATOM 2435 O O . MET A 1 305 ? 3.516 -28.672 35.031 1 31.09 305 MET A O 1
ATOM 2439 N N . LYS A 1 306 ? 5.125 -28.922 36.562 1 25.97 306 LYS A N 1
ATOM 2440 C CA . LYS A 1 306 ? 5.441 -27.609 37.125 1 25.97 306 LYS A CA 1
ATOM 2441 C C . LYS A 1 306 ? 5.875 -26.641 36 1 25.97 306 LYS A C 1
ATOM 2443 O O . LYS A 1 306 ? 6.156 -27.062 34.875 1 25.97 306 LYS A O 1
ATOM 2448 N N . LYS A 1 307 ? 6.586 -25.438 36.656 1 29.2 307 LYS A N 1
ATOM 2449 C CA . LYS A 1 307 ? 6.914 -24.047 36.344 1 29.2 307 LYS A CA 1
ATOM 2450 C C . LYS A 1 307 ? 7.98 -23.969 35.281 1 29.2 307 LYS A C 1
ATOM 2452 O O . LYS A 1 307 ? 9.125 -24.359 35.469 1 29.2 307 LYS A O 1
ATOM 2457 N N . CYS A 1 308 ? 7.773 -24.406 34.156 1 24.09 308 CYS A N 1
ATOM 2458 C CA . CYS A 1 308 ? 8.828 -24.094 33.188 1 24.09 308 CYS A CA 1
ATOM 2459 C C . CYS A 1 308 ? 9.047 -22.578 33.125 1 24.09 308 CYS A C 1
ATOM 2461 O O . CYS A 1 308 ? 8.094 -21.828 32.906 1 24.09 308 CYS A O 1
ATOM 2463 N N . SER A 1 309 ? 10.086 -22.125 33.812 1 23.06 309 SER A N 1
ATOM 2464 C CA . SER A 1 309 ? 10.562 -20.75 33.688 1 23.06 309 SER A CA 1
ATOM 2465 C C . SER A 1 309 ? 10.969 -20.406 32.25 1 23.06 309 SER A C 1
ATOM 2467 O O . SER A 1 309 ? 11.75 -21.141 31.641 1 23.06 309 SER A O 1
ATOM 2469 N N . VAL A 1 310 ? 10.133 -19.953 31.562 1 24.89 310 VAL A N 1
ATOM 2470 C CA . VAL A 1 310 ? 10.398 -19.406 30.234 1 24.89 310 VAL A CA 1
ATOM 2471 C C . VAL A 1 310 ? 11.375 -18.234 30.344 1 24.89 310 VAL A C 1
ATOM 2473 O O . VAL A 1 310 ? 11.086 -17.234 31.016 1 24.89 310 VAL A O 1
ATOM 2476 N N . THR A 1 311 ? 12.734 -18.547 30.469 1 22.12 311 THR A N 1
ATOM 2477 C CA . THR A 1 311 ? 13.688 -17.438 30.328 1 22.12 311 THR A CA 1
ATOM 2478 C C . THR A 1 311 ? 13.586 -16.828 28.938 1 22.12 311 THR A C 1
ATOM 2480 O O . THR A 1 311 ? 13.727 -17.531 27.922 1 22.12 311 THR A O 1
ATOM 2483 N N . LEU A 1 312 ? 12.914 -15.859 28.828 1 23.7 312 LEU A N 1
ATOM 2484 C CA . LEU A 1 312 ? 12.867 -14.969 27.688 1 23.7 312 LEU A CA 1
ATOM 2485 C C . LEU A 1 312 ? 14.25 -14.375 27.406 1 23.7 312 LEU A C 1
ATOM 2487 O O . LEU A 1 312 ? 14.805 -13.664 28.25 1 23.7 312 LEU A O 1
ATOM 2491 N N . VAL A 1 313 ? 15.219 -15.164 26.812 1 21.58 313 VAL A N 1
ATOM 2492 C CA . VAL A 1 313 ? 16.516 -14.586 26.438 1 21.58 313 VAL A CA 1
ATOM 2493 C C . VAL A 1 313 ? 16.297 -13.43 25.469 1 21.58 313 VAL A C 1
ATOM 2495 O O . VAL A 1 313 ? 15.57 -13.562 24.484 1 21.58 313 VAL A O 1
ATOM 2498 N N . ARG A 1 314 ? 16.688 -12.273 25.875 1 22.62 314 ARG A N 1
ATOM 2499 C CA . ARG A 1 314 ? 16.859 -11.016 25.156 1 22.62 314 ARG A CA 1
ATOM 2500 C C . ARG A 1 314 ? 17.969 -11.117 24.109 1 22.62 314 ARG A C 1
ATOM 2502 O O . ARG A 1 314 ? 19.109 -11.406 24.438 1 22.62 314 ARG A O 1
ATOM 2509 N N . TRP A 1 315 ? 17.781 -11.617 22.984 1 23.7 315 TRP A N 1
ATOM 2510 C CA . TRP A 1 315 ? 18.719 -11.789 21.875 1 23.7 315 TRP A CA 1
ATOM 2511 C C . TRP A 1 315 ? 19.422 -10.477 21.547 1 23.7 315 TRP A C 1
ATOM 2513 O O . TRP A 1 315 ? 18.766 -9.469 21.266 1 23.7 315 TRP A O 1
ATOM 2523 N N . LEU A 1 316 ? 20.75 -10.344 22.109 1 20.56 316 LEU A N 1
ATOM 2524 C CA . LEU A 1 316 ? 21.75 -9.305 21.891 1 20.56 316 LEU A CA 1
ATOM 2525 C C . LEU A 1 316 ? 22.328 -9.414 20.484 1 20.56 316 LEU A C 1
ATOM 2527 O O . LEU A 1 316 ? 22.531 -10.523 19.969 1 20.56 316 LEU A O 1
ATOM 2531 N N . PRO A 1 317 ? 22.656 -8.258 19.734 1 23.89 317 PRO A N 1
ATOM 2532 C CA . PRO A 1 317 ? 23.094 -8.023 18.359 1 23.89 317 PRO A CA 1
ATOM 2533 C C . PRO A 1 317 ? 24.531 -8.492 18.109 1 23.89 317 PRO A C 1
ATOM 2535 O O . PRO A 1 317 ? 25.453 -8.07 18.812 1 23.89 317 PRO A O 1
ATOM 2538 N N . LEU A 1 318 ? 24.828 -9.734 17.828 1 21.03 318 LEU A N 1
ATOM 2539 C CA . LEU A 1 318 ? 26.188 -10.203 17.625 1 21.03 318 LEU A CA 1
ATOM 2540 C C . LEU A 1 318 ? 26.75 -9.656 16.312 1 21.03 318 LEU A C 1
ATOM 2542 O O . LEU A 1 318 ? 26.203 -9.898 15.242 1 21.03 318 LEU A O 1
ATOM 2546 N N . CYS A 1 319 ? 27.766 -8.664 16.281 1 20.48 319 CYS A N 1
ATOM 2547 C CA . CYS A 1 319 ? 28.438 -7.82 15.289 1 20.48 319 CYS A CA 1
ATOM 2548 C C . CYS A 1 319 ? 29.344 -8.656 14.391 1 20.48 319 CYS A C 1
ATOM 2550 O O . CYS A 1 319 ? 29.297 -8.539 13.164 1 20.48 319 CYS A O 1
ATOM 2552 N N . LEU A 1 320 ? 30.672 -9.328 14.578 1 19 320 LEU A N 1
ATOM 2553 C CA . LEU A 1 320 ? 31.906 -8.773 14.031 1 19 320 LEU A CA 1
ATOM 2554 C C . LEU A 1 320 ? 32.344 -9.547 12.805 1 19 320 LEU A C 1
ATOM 2556 O O . LEU A 1 320 ? 33.062 -10.547 12.922 1 19 320 LEU A O 1
ATOM 2560 N N . LEU A 1 321 ? 31.547 -9.953 11.742 1 18.56 321 LEU A N 1
ATOM 2561 C CA . LEU A 1 321 ? 32.281 -11 11.031 1 18.56 321 LEU A CA 1
ATOM 2562 C C . LEU A 1 321 ? 33.281 -10.391 10.047 1 18.56 321 LEU A C 1
ATOM 2564 O O . LEU A 1 321 ? 33 -9.336 9.469 1 18.56 321 LEU A O 1
ATOM 2568 N N . ARG A 1 322 ? 34.594 -11.008 9.766 1 19.19 322 ARG A N 1
ATOM 2569 C CA . ARG A 1 322 ? 35.906 -10.781 9.172 1 19.19 322 ARG A CA 1
ATOM 2570 C C . ARG A 1 322 ? 35.938 -11.25 7.719 1 19.19 322 ARG A C 1
ATOM 2572 O O . ARG A 1 322 ? 35.812 -12.445 7.441 1 19.19 322 ARG A O 1
ATOM 2579 N N . ILE A 1 323 ? 35.406 -10.508 6.711 1 19.78 323 ILE A N 1
ATOM 2580 C CA . ILE A 1 323 ? 35.344 -11.195 5.426 1 19.78 323 ILE A CA 1
ATOM 2581 C C . ILE A 1 323 ? 36.594 -10.859 4.617 1 19.78 323 ILE A C 1
ATOM 2583 O O . ILE A 1 323 ? 36.969 -9.688 4.496 1 19.78 323 ILE A O 1
ATOM 2587 N N . SER A 1 324 ? 37.438 -11.891 4.066 1 19.31 324 SER A N 1
ATOM 2588 C CA . SER A 1 324 ? 38.719 -11.883 3.387 1 19.31 324 SER A CA 1
ATOM 2589 C C . SER A 1 324 ? 38.562 -11.93 1.872 1 19.31 324 SER A C 1
ATOM 2591 O O . SER A 1 324 ? 37.875 -12.82 1.346 1 19.31 324 SER A O 1
ATOM 2593 N N . LEU A 1 325 ? 38.594 -10.789 1.003 1 21.12 325 LEU A N 1
ATOM 2594 C CA . LEU A 1 325 ? 38.219 -10.586 -0.388 1 21.12 325 LEU A CA 1
ATOM 2595 C C . LEU A 1 325 ? 39.406 -10.812 -1.32 1 21.12 325 LEU A C 1
ATOM 2597 O O . LEU A 1 325 ? 40.406 -10.094 -1.24 1 21.12 325 LEU A O 1
ATOM 2601 N N . SER A 1 326 ? 39.812 -11.992 -2.029 1 19.56 326 SER A N 1
ATOM 2602 C CA . SER A 1 326 ? 41.031 -12.148 -2.801 1 19.56 326 SER A CA 1
ATOM 2603 C C . SER A 1 326 ? 40.812 -11.852 -4.277 1 19.56 326 SER A C 1
ATOM 2605 O O . SER A 1 326 ? 41.75 -11.773 -5.062 1 19.56 326 SER A O 1
ATOM 2607 N N . THR A 1 327 ? 39.562 -11.953 -5.207 1 24.33 327 THR A N 1
ATOM 2608 C CA . THR A 1 327 ? 39.812 -12.656 -6.457 1 24.33 327 THR A CA 1
ATOM 2609 C C . THR A 1 327 ? 40.094 -11.664 -7.59 1 24.33 327 THR A C 1
ATOM 2611 O O . THR A 1 327 ? 39.562 -10.547 -7.582 1 24.33 327 THR A O 1
ATOM 2614 N N . GLU A 1 328 ? 41 -11.703 -8.836 1 25.27 328 GLU A N 1
ATOM 2615 C CA . GLU A 1 328 ? 41.781 -11.031 -9.867 1 25.27 328 GLU A CA 1
ATOM 2616 C C . GLU A 1 328 ? 41 -10.992 -11.188 1 25.27 328 GLU A C 1
ATOM 2618 O O . GLU A 1 328 ? 41.625 -10.891 -12.258 1 25.27 328 GLU A O 1
ATOM 2623 N N . VAL A 1 329 ? 39.625 -10.93 -11.531 1 28.22 329 VAL A N 1
ATOM 2624 C CA . VAL A 1 329 ? 39.25 -11.328 -12.883 1 28.22 329 VAL A CA 1
ATOM 2625 C C . VAL A 1 329 ? 39.312 -10.125 -13.82 1 28.22 329 VAL A C 1
ATOM 2627 O O . VAL A 1 329 ? 38.906 -9.016 -13.438 1 28.22 329 VAL A O 1
ATOM 2630 N N . PRO A 1 330 ? 39.5 -10.062 -15.32 1 27.67 330 PRO A N 1
ATOM 2631 C CA . PRO A 1 330 ? 39.719 -9.078 -16.375 1 27.67 330 PRO A CA 1
ATOM 2632 C C . PRO A 1 330 ? 38.406 -8.547 -16.969 1 27.67 330 PRO A C 1
ATOM 2634 O O . PRO A 1 330 ? 37.469 -9.312 -17.203 1 27.67 330 PRO A O 1
ATOM 2637 N N . PHE A 1 331 ? 37.656 -7.434 -16.625 1 27.36 331 PHE A N 1
ATOM 2638 C CA . PHE A 1 331 ? 36.312 -6.922 -16.953 1 27.36 331 PHE A CA 1
ATOM 2639 C C . PHE A 1 331 ? 36.406 -5.895 -18.078 1 27.36 331 PHE A C 1
ATOM 2641 O O . PHE A 1 331 ? 37.188 -4.953 -18.016 1 27.36 331 PHE A O 1
ATOM 2648 N N . HIS A 1 332 ? 35.875 -6.109 -19.359 1 30.64 332 HIS A N 1
ATOM 2649 C CA . HIS A 1 332 ? 35.812 -5.16 -20.469 1 30.64 332 HIS A CA 1
ATOM 2650 C C . HIS A 1 332 ? 34.562 -4.285 -20.359 1 30.64 332 HIS A C 1
ATOM 2652 O O . HIS A 1 332 ? 33.438 -4.801 -20.234 1 30.64 332 HIS A O 1
ATOM 2658 N N . SER A 1 333 ? 34.594 -3.111 -19.812 1 30.77 333 SER A N 1
ATOM 2659 C CA . SER A 1 333 ? 33.406 -2.26 -19.609 1 30.77 333 SER A CA 1
ATOM 2660 C C . SER A 1 333 ? 33.344 -1.175 -20.672 1 30.77 333 SER A C 1
ATOM 2662 O O . SER A 1 333 ? 34.344 -0.723 -21.188 1 30.77 333 SER A O 1
ATOM 2664 N N . HIS A 1 334 ? 32.375 -1.119 -21.391 1 30.59 334 HIS A N 1
ATOM 2665 C CA . HIS A 1 334 ? 32.125 -0.048 -22.344 1 30.59 334 HIS A CA 1
ATOM 2666 C C . HIS A 1 334 ? 32.125 1.316 -21.672 1 30.59 334 HIS A C 1
ATOM 2668 O O . HIS A 1 334 ? 32.031 2.35 -22.328 1 30.59 334 HIS A O 1
ATOM 2674 N N . LEU A 1 335 ? 31.938 1.266 -20.453 1 30.27 335 LEU A N 1
ATOM 2675 C CA . LEU A 1 335 ? 31.812 2.598 -19.859 1 30.27 335 LEU A CA 1
ATOM 2676 C C . LEU A 1 335 ? 33.125 3.35 -19.953 1 30.27 335 LEU A C 1
ATOM 2678 O O . LEU A 1 335 ? 34.188 2.832 -19.562 1 30.27 335 LEU A O 1
ATOM 2682 N N . CYS A 1 336 ? 33.344 4.109 -21.016 1 27.41 336 CYS A N 1
ATOM 2683 C CA . CYS A 1 336 ? 34.375 5.125 -20.938 1 27.41 336 CYS A CA 1
ATOM 2684 C C . CYS A 1 336 ? 34.375 5.801 -19.578 1 27.41 336 CYS A C 1
ATOM 2686 O O . CYS A 1 336 ? 33.469 6.555 -19.25 1 27.41 336 CYS A O 1
ATOM 2688 N N . ILE A 1 337 ? 34.75 5.082 -18.672 1 31.25 337 ILE A N 1
ATOM 2689 C CA . ILE A 1 337 ? 35.094 5.789 -17.422 1 31.25 337 ILE A CA 1
ATOM 2690 C C . ILE A 1 337 ? 36 6.977 -17.734 1 31.25 337 ILE A C 1
ATOM 2692 O O . ILE A 1 337 ? 37.188 6.82 -17.875 1 31.25 337 ILE A O 1
ATOM 2696 N N . HIS A 1 338 ? 35.656 7.723 -18.734 1 28.94 338 HIS A N 1
ATOM 2697 C CA . HIS A 1 338 ? 36.469 8.938 -18.859 1 28.94 338 HIS A CA 1
ATOM 2698 C C . HIS A 1 338 ? 36.469 9.719 -17.547 1 28.94 338 HIS A C 1
ATOM 2700 O O . HIS A 1 338 ? 36.938 10.867 -17.516 1 28.94 338 HIS A O 1
ATOM 2706 N N . ARG A 1 339 ? 35.688 9.312 -16.641 1 33.84 339 ARG A N 1
ATOM 2707 C CA . ARG A 1 339 ? 35.812 10.219 -15.492 1 33.84 339 ARG A CA 1
ATOM 2708 C C . ARG A 1 339 ? 37.188 10.125 -14.883 1 33.84 339 ARG A C 1
ATOM 2710 O O . ARG A 1 339 ? 37.406 9.367 -13.938 1 33.84 339 ARG A O 1
ATOM 2717 N N . GLN A 1 340 ? 38.219 9.797 -15.57 1 30.7 340 GLN A N 1
ATOM 2718 C CA . GLN A 1 340 ? 39.562 9.789 -15.008 1 30.7 340 GLN A CA 1
ATOM 2719 C C . GLN A 1 340 ? 39.781 10.953 -14.039 1 30.7 340 GLN A C 1
ATOM 2721 O O . GLN A 1 340 ? 39 11.93 -14.07 1 30.7 340 GLN A O 1
ATOM 2726 N N . THR A 1 341 ? 41.062 10.984 -13.438 1 31.42 341 THR A N 1
ATOM 2727 C CA . THR A 1 341 ? 42 11.57 -12.5 1 31.42 341 THR A CA 1
ATOM 2728 C C . THR A 1 341 ? 42.125 13.07 -12.734 1 31.42 341 THR A C 1
ATOM 2730 O O . THR A 1 341 ? 43.031 13.711 -12.211 1 31.42 341 THR A O 1
ATOM 2733 N N . VAL A 1 342 ? 41.594 13.766 -13.594 1 31.88 342 VAL A N 1
ATOM 2734 C CA . VAL A 1 342 ? 42.344 15.016 -13.492 1 31.88 342 VAL A CA 1
ATOM 2735 C C . VAL A 1 342 ? 42.125 15.641 -12.117 1 31.88 342 VAL A C 1
ATOM 2737 O O . VAL A 1 342 ? 41.062 16.156 -11.828 1 31.88 342 VAL A O 1
ATOM 2740 N N . MET A 1 343 ? 42.562 15.078 -11.031 1 34.12 343 MET A N 1
ATOM 2741 C CA . MET A 1 343 ? 42.625 15.664 -9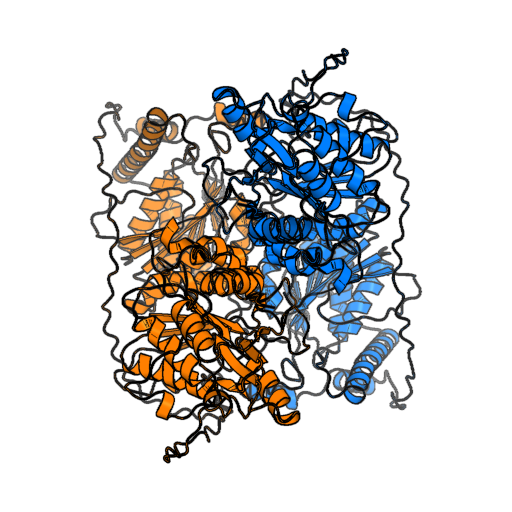.695 1 34.12 343 MET A CA 1
ATOM 2742 C C . MET A 1 343 ? 43.344 17.016 -9.75 1 34.12 343 MET A C 1
ATOM 2744 O O . MET A 1 343 ? 44.25 17.281 -8.953 1 34.12 343 MET A O 1
ATOM 2748 N N . LYS A 1 344 ? 43.5 17.734 -10.766 1 34.78 344 LYS A N 1
ATOM 2749 C CA . LYS A 1 344 ? 44.125 19 -10.406 1 34.78 344 LYS A CA 1
ATOM 2750 C C . LYS A 1 344 ? 43.281 19.797 -9.43 1 34.78 344 LYS A C 1
ATOM 2752 O O . LYS A 1 344 ? 42.062 19.562 -9.336 1 34.78 344 LYS A O 1
ATOM 2757 N N . SER A 1 345 ? 43.844 20.797 -8.648 1 40.88 345 SER A N 1
ATOM 2758 C CA . SER A 1 345 ? 43.406 21.781 -7.676 1 40.88 345 SER A CA 1
ATOM 2759 C C . SER A 1 345 ? 41.969 22.234 -7.973 1 40.88 345 SER A C 1
ATOM 2761 O O . SER A 1 345 ? 41.219 22.531 -7.055 1 40.88 345 SER A O 1
ATOM 2763 N N . GLN A 1 346 ? 41.5 22.406 -9.258 1 51.09 346 GLN A N 1
ATOM 2764 C CA . GLN A 1 346 ? 40.219 23.031 -9.633 1 51.09 346 GLN A CA 1
ATOM 2765 C C . GLN A 1 346 ? 39.156 21.969 -9.883 1 51.09 346 GLN A C 1
ATOM 2767 O O . GLN A 1 346 ? 38.25 22.188 -10.703 1 51.09 346 GLN A O 1
ATOM 2772 N N . PHE A 1 347 ? 38.938 20.703 -9.188 1 62.97 347 PHE A N 1
ATOM 2773 C CA . PHE A 1 347 ? 38.094 19.578 -9.516 1 62.97 347 PHE A CA 1
ATOM 2774 C C . PHE A 1 347 ? 36.719 19.75 -8.883 1 62.97 347 PHE A C 1
ATOM 2776 O O . PHE A 1 347 ? 36.594 20.047 -7.691 1 62.97 347 PHE A O 1
ATOM 2783 N N . THR A 1 348 ? 35.719 19.875 -9.68 1 82.69 348 THR A N 1
ATOM 2784 C CA . THR A 1 348 ? 34.312 19.938 -9.273 1 82.69 348 THR A CA 1
ATOM 2785 C C . THR A 1 348 ? 33.656 18.562 -9.398 1 82.69 348 THR A C 1
ATOM 2787 O O . THR A 1 348 ? 34 17.781 -10.266 1 82.69 348 THR A O 1
ATOM 2790 N N . LEU A 1 349 ? 32.906 18.203 -8.312 1 88.81 349 LEU A N 1
ATOM 2791 C CA . LEU A 1 349 ? 32.188 16.922 -8.266 1 88.81 349 LEU A CA 1
ATOM 2792 C C . LEU A 1 349 ? 30.703 17.141 -8.477 1 88.81 349 LEU A C 1
ATOM 2794 O O . LEU A 1 349 ? 30.125 18.109 -7.957 1 88.81 349 LEU A O 1
ATOM 2798 N N . ASP A 1 350 ? 30.141 16.219 -9.266 1 90.56 350 ASP A N 1
ATOM 2799 C CA . ASP A 1 350 ? 28.688 16.203 -9.391 1 90.56 350 ASP A CA 1
ATOM 2800 C C . ASP A 1 350 ? 28.062 15.227 -8.406 1 90.56 350 ASP A C 1
ATOM 2802 O O . ASP A 1 350 ? 28.75 14.703 -7.523 1 90.56 350 ASP A O 1
ATOM 2806 N N . TRP A 1 351 ? 26.797 15.039 -8.508 1 93.31 351 TRP A N 1
ATOM 2807 C CA . TRP A 1 351 ? 26.047 14.234 -7.555 1 93.31 351 TRP A CA 1
ATOM 2808 C C . TRP A 1 351 ? 26.5 12.781 -7.574 1 93.31 351 TRP A C 1
ATOM 2810 O O . TRP A 1 351 ? 26.688 12.172 -6.523 1 93.31 351 TRP A O 1
ATOM 2820 N N . ALA A 1 352 ? 26.656 12.211 -8.734 1 91.31 352 ALA A N 1
ATOM 2821 C CA . ALA A 1 352 ? 27.062 10.82 -8.898 1 91.31 352 ALA A CA 1
ATOM 2822 C C . ALA A 1 352 ? 28.422 10.562 -8.258 1 91.31 352 ALA A C 1
ATOM 2824 O O . ALA A 1 352 ? 28.625 9.531 -7.609 1 91.31 352 ALA A O 1
ATOM 2825 N N . LEU A 1 353 ? 29.297 11.492 -8.469 1 90.88 353 LEU A N 1
ATOM 2826 C CA . LEU A 1 353 ? 30.641 11.344 -7.898 1 90.88 353 LEU A CA 1
ATOM 2827 C C . LEU A 1 353 ? 30.609 11.531 -6.387 1 90.88 353 LEU A C 1
ATOM 2829 O O . LEU A 1 353 ? 31.375 10.891 -5.66 1 90.88 353 LEU A O 1
ATOM 2833 N N . GLY A 1 354 ? 29.781 12.531 -5.902 1 93.19 354 GLY A N 1
ATOM 2834 C CA . GLY A 1 354 ? 29.594 12.648 -4.465 1 93.19 354 GLY A CA 1
ATOM 2835 C C . GLY A 1 354 ? 29.141 11.359 -3.809 1 93.19 354 GLY A C 1
ATOM 2836 O O . GLY A 1 354 ? 29.656 10.984 -2.756 1 93.19 354 GLY A O 1
ATOM 2837 N N . GLU A 1 355 ? 28.203 10.664 -4.41 1 96 355 GLU A N 1
ATOM 2838 C CA . GLU A 1 355 ? 27.719 9.375 -3.924 1 96 355 GLU A CA 1
ATOM 2839 C C . GLU A 1 355 ? 28.812 8.32 -3.961 1 96 355 GLU A C 1
ATOM 2841 O O . GLU A 1 355 ? 29 7.582 -2.992 1 96 355 GLU A O 1
ATOM 2846 N N . TYR A 1 356 ? 29.531 8.297 -5.094 1 94.12 356 TYR A N 1
ATOM 2847 C CA . TYR A 1 356 ? 30.609 7.332 -5.301 1 94.12 356 TYR A CA 1
ATOM 2848 C C . TYR A 1 356 ? 31.688 7.477 -4.23 1 94.12 356 TYR A C 1
ATOM 2850 O O . TYR A 1 356 ? 32.156 6.48 -3.678 1 94.12 356 TYR A O 1
ATOM 2858 N N . MET A 1 357 ? 32 8.711 -3.922 1 93.88 357 MET A N 1
ATOM 2859 C CA . MET A 1 357 ? 33.031 8.992 -2.922 1 93.88 357 MET A CA 1
ATOM 2860 C C . MET A 1 357 ? 32.562 8.617 -1.525 1 93.88 357 MET A C 1
ATOM 2862 O O . MET A 1 357 ? 33.312 8.094 -0.714 1 93.88 357 MET A O 1
ATOM 2866 N N . ALA A 1 358 ? 31.297 8.914 -1.229 1 96.88 358 ALA A N 1
ATOM 2867 C CA . ALA A 1 358 ? 30.75 8.57 0.078 1 96.88 358 ALA A CA 1
ATOM 2868 C C . ALA A 1 358 ? 30.75 7.062 0.304 1 96.88 358 ALA A C 1
ATOM 2870 O O . ALA A 1 358 ? 31.25 6.586 1.326 1 96.88 358 ALA A O 1
ATOM 2871 N N . LEU A 1 359 ? 30.234 6.273 -0.647 1 97.5 359 LEU A N 1
ATOM 2872 C CA . LEU A 1 359 ? 30.156 4.82 -0.536 1 97.5 359 LEU A CA 1
ATOM 2873 C C . LEU A 1 359 ? 31.547 4.195 -0.539 1 97.5 359 LEU A C 1
ATOM 2875 O O . LEU A 1 359 ? 31.844 3.326 0.287 1 97.5 359 LEU A O 1
ATOM 2879 N N . GLY A 1 360 ? 32.375 4.703 -1.464 1 95.31 360 GLY A N 1
ATOM 2880 C CA . GLY A 1 360 ? 33.719 4.176 -1.558 1 95.31 360 GLY A CA 1
ATOM 2881 C C . GLY A 1 360 ? 34.531 4.363 -0.287 1 95.31 360 GLY A C 1
ATOM 2882 O O . GLY A 1 360 ? 35.25 3.461 0.134 1 95.31 360 GLY A O 1
ATOM 2883 N N . SER A 1 361 ? 34.438 5.57 0.261 1 95.06 361 SER A N 1
ATOM 2884 C CA . SER A 1 361 ? 35.156 5.84 1.489 1 95.06 361 SER A CA 1
ATOM 2885 C C . SER A 1 361 ? 34.688 4.941 2.627 1 95.06 361 SER A C 1
ATOM 2887 O O . SER A 1 361 ? 35.5 4.469 3.426 1 95.06 361 SER A O 1
ATOM 2889 N N . LEU A 1 362 ? 33.406 4.668 2.732 1 96.69 362 LEU A N 1
ATOM 2890 C CA . LEU A 1 362 ? 32.875 3.777 3.758 1 96.69 362 LEU A CA 1
ATOM 2891 C C . LEU A 1 362 ? 33.344 2.344 3.533 1 96.69 362 LEU A C 1
ATOM 2893 O O . LEU A 1 362 ? 33.688 1.648 4.484 1 96.69 362 LEU A O 1
ATOM 2897 N N . LEU A 1 363 ? 33.312 1.934 2.248 1 96.62 363 LEU A N 1
ATOM 2898 C CA . LEU A 1 363 ? 33.781 0.597 1.917 1 96.62 363 LEU A CA 1
ATOM 2899 C C . LEU A 1 363 ? 35.25 0.421 2.346 1 96.62 363 LEU A C 1
ATOM 2901 O O . LEU A 1 363 ? 35.594 -0.607 2.922 1 96.62 363 LEU A O 1
ATOM 2905 N N . LYS A 1 364 ? 36.031 1.378 2.105 1 94 364 LYS A N 1
ATOM 2906 C CA . LYS A 1 364 ? 37.438 1.353 2.465 1 94 364 LYS A CA 1
ATOM 2907 C C . LYS A 1 364 ? 37.625 1.267 3.979 1 94 364 LYS A C 1
ATOM 2909 O O . LYS A 1 364 ? 38.594 0.652 4.461 1 94 364 LYS A O 1
ATOM 2914 N N . GLU A 1 365 ? 36.688 1.834 4.68 1 94.38 365 GLU A N 1
ATOM 2915 C CA . GLU A 1 365 ? 36.719 1.833 6.141 1 94.38 365 GLU A CA 1
ATOM 2916 C C . GLU A 1 365 ? 36.156 0.542 6.707 1 94.38 365 GLU A C 1
ATOM 2918 O O . GLU A 1 365 ? 36 0.404 7.926 1 94.38 365 GLU A O 1
ATOM 2923 N N . GLY A 1 366 ? 35.781 -0.329 5.871 1 94.69 366 GLY A N 1
ATOM 2924 C CA . GLY A 1 366 ? 35.312 -1.633 6.316 1 94.69 366 GLY A CA 1
ATOM 2925 C C . GLY A 1 366 ? 33.812 -1.687 6.551 1 94.69 366 GLY A C 1
ATOM 2926 O O . GLY A 1 366 ? 33.312 -2.598 7.215 1 94.69 366 GLY A O 1
ATOM 2927 N N . ILE A 1 367 ? 33.094 -0.738 6.051 1 97.06 367 ILE A N 1
ATOM 2928 C CA . ILE A 1 367 ? 31.641 -0.674 6.227 1 97.06 367 ILE A CA 1
ATOM 2929 C C . ILE A 1 367 ? 30.953 -1.289 5.012 1 97.06 367 ILE A C 1
ATOM 2931 O O . ILE A 1 367 ? 31.156 -0.839 3.883 1 97.06 367 ILE A O 1
ATOM 2935 N N . HIS A 1 368 ? 30.156 -2.332 5.25 1 97.69 368 HIS A N 1
ATOM 2936 C CA . HIS A 1 368 ? 29.359 -2.926 4.18 1 97.69 368 HIS A CA 1
ATOM 2937 C C . HIS A 1 368 ? 28.328 -1.943 3.652 1 97.69 368 HIS A C 1
ATOM 2939 O O . HIS A 1 368 ? 27.688 -1.238 4.434 1 97.69 368 HIS A O 1
ATOM 2945 N N . VAL A 1 369 ? 28.25 -1.833 2.322 1 98.44 369 VAL A N 1
ATOM 2946 C CA . VAL A 1 369 ? 27.234 -0.992 1.706 1 98.44 369 VAL A CA 1
ATOM 2947 C C . VAL A 1 369 ? 26.328 -1.843 0.82 1 98.44 369 VAL A C 1
ATOM 2949 O O . VAL A 1 369 ? 26.797 -2.607 -0.019 1 98.44 369 VAL A O 1
ATOM 2952 N N . ARG A 1 370 ? 25.031 -1.771 1.055 1 98.56 370 ARG A N 1
ATOM 2953 C CA . ARG A 1 370 ? 24.016 -2.439 0.246 1 98.56 370 ARG A CA 1
ATOM 2954 C C . ARG A 1 370 ? 23.016 -1.438 -0.306 1 98.56 370 ARG A C 1
ATOM 2956 O O . ARG A 1 370 ? 22.422 -0.669 0.451 1 98.56 370 ARG A O 1
ATOM 2963 N N . LEU A 1 371 ? 22.938 -1.357 -1.612 1 98.44 371 LEU A N 1
ATOM 2964 C CA . LEU A 1 371 ? 22 -0.484 -2.318 1 98.44 371 LEU A CA 1
ATOM 2965 C C . LEU A 1 371 ? 21.078 -1.292 -3.227 1 98.44 371 LEU A C 1
ATOM 2967 O O . LEU A 1 371 ? 21.547 -2.004 -4.117 1 98.44 371 LEU A O 1
ATOM 2971 N N . SER A 1 372 ? 19.781 -1.234 -2.949 1 97.19 372 SER A N 1
ATOM 2972 C CA . SER A 1 372 ? 18.828 -1.957 -3.787 1 97.19 372 SER A CA 1
ATOM 2973 C C . SER A 1 372 ? 17.641 -1.083 -4.141 1 97.19 372 SER A C 1
ATOM 2975 O O . SER A 1 372 ? 17.375 -0.078 -3.477 1 97.19 372 SER A O 1
ATOM 2977 N N . GLY A 1 373 ? 16.922 -1.374 -5.184 1 95.31 373 GLY A N 1
ATOM 2978 C CA . GLY A 1 373 ? 15.766 -0.669 -5.703 1 95.31 373 GLY A CA 1
ATOM 2979 C C . GLY A 1 373 ? 15.586 -0.843 -7.199 1 95.31 373 GLY A C 1
ATOM 2980 O O . GLY A 1 373 ? 16.375 -1.528 -7.852 1 95.31 373 GLY A O 1
ATOM 2981 N N . GLN A 1 374 ? 14.594 -0.287 -7.711 1 91.69 374 GLN A N 1
ATOM 2982 C CA . GLN A 1 374 ? 14.336 -0.403 -9.141 1 91.69 374 GLN A CA 1
ATOM 2983 C C . GLN A 1 374 ? 15.305 0.467 -9.945 1 91.69 374 GLN A C 1
ATOM 2985 O O . GLN A 1 374 ? 15.328 1.688 -9.773 1 91.69 374 GLN A O 1
ATOM 2990 N N . ASP A 1 375 ? 16.188 -0.139 -10.664 1 90.5 375 ASP A N 1
ATOM 2991 C CA . ASP A 1 375 ? 17.078 0.501 -11.617 1 90.5 375 ASP A CA 1
ATOM 2992 C C . ASP A 1 375 ? 18.203 1.254 -10.906 1 90.5 375 ASP A C 1
ATOM 2994 O O . ASP A 1 375 ? 18.578 2.348 -11.32 1 90.5 375 ASP A O 1
ATOM 2998 N N . VAL A 1 376 ? 18.688 0.725 -9.852 1 94.81 376 VAL A N 1
ATOM 2999 C CA . VAL A 1 376 ? 19.656 1.448 -9.047 1 94.81 376 VAL A CA 1
ATOM 3000 C C . VAL A 1 376 ? 21.062 1.219 -9.617 1 94.81 376 VAL A C 1
ATOM 3002 O O . VAL A 1 376 ? 21.984 2.004 -9.359 1 94.81 376 VAL A O 1
ATOM 3005 N N . GLU A 1 377 ? 21.297 0.109 -10.359 1 91.81 377 GLU A N 1
ATOM 3006 C CA . GLU A 1 377 ? 22.641 -0.194 -10.867 1 91.81 377 GLU A CA 1
ATOM 3007 C C . GLU A 1 377 ? 23.125 0.903 -11.805 1 91.81 377 GLU A C 1
ATOM 3009 O O . GLU A 1 377 ? 24.266 1.365 -11.672 1 91.81 377 GLU A O 1
ATOM 3014 N N . ARG A 1 378 ? 22.281 1.311 -12.695 1 86.69 378 ARG A N 1
ATOM 3015 C CA . ARG A 1 378 ? 22.547 2.428 -13.594 1 86.69 378 ARG A CA 1
ATOM 3016 C C . ARG A 1 378 ? 22.062 3.742 -13 1 86.69 378 ARG A C 1
ATOM 3018 O O . ARG A 1 378 ? 22.656 4.797 -13.227 1 86.69 378 ARG A O 1
ATOM 3025 N N . GLY A 1 379 ? 21.062 3.689 -12.156 1 90.69 379 GLY A N 1
ATOM 3026 C CA . GLY A 1 379 ? 20.312 4.852 -11.727 1 90.69 379 GLY A CA 1
ATOM 3027 C C . GLY A 1 379 ? 19.188 5.211 -12.68 1 90.69 379 GLY A C 1
ATOM 3028 O O . GLY A 1 379 ? 19.375 5.27 -13.891 1 90.69 379 GLY A O 1
ATOM 3029 N N . THR A 1 380 ? 18.047 5.426 -12.164 1 86.62 380 THR A N 1
ATOM 3030 C CA . THR A 1 380 ? 16.859 5.707 -12.969 1 86.62 380 THR A CA 1
ATOM 3031 C C . THR A 1 380 ? 17.125 6.828 -13.961 1 86.62 380 THR A C 1
ATOM 3033 O O . THR A 1 380 ? 16.641 6.793 -15.094 1 86.62 380 THR A O 1
ATOM 3036 N N . PHE A 1 381 ? 17.938 7.723 -13.594 1 86.62 381 PHE A N 1
ATOM 3037 C CA . PHE A 1 381 ? 18.219 8.883 -14.43 1 86.62 381 PHE A CA 1
ATOM 3038 C C . PHE A 1 381 ? 19.594 8.781 -15.07 1 86.62 381 PHE A C 1
ATOM 3040 O O . PHE A 1 381 ? 20.203 9.789 -15.414 1 86.62 381 PHE A O 1
ATOM 3047 N N . SER A 1 382 ? 20.141 7.609 -15.156 1 86.44 382 SER A N 1
ATOM 3048 C CA . SER A 1 382 ? 21.406 7.273 -15.828 1 86.44 382 SER A CA 1
ATOM 3049 C C . SER A 1 382 ? 22.562 8.07 -15.258 1 86.44 382 SER A C 1
ATOM 3051 O O . SER A 1 382 ? 23.375 8.617 -16 1 86.44 382 SER A O 1
ATOM 3053 N N . HIS A 1 383 ? 22.562 8.234 -13.938 1 87.94 383 HIS A N 1
ATOM 3054 C CA . HIS A 1 383 ? 23.578 9.062 -13.312 1 87.94 383 HIS A CA 1
ATOM 3055 C C . HIS A 1 383 ? 24.609 8.211 -12.578 1 87.94 383 HIS A C 1
ATOM 3057 O O . HIS A 1 383 ? 25.75 8.633 -12.383 1 87.94 383 HIS A O 1
ATOM 3063 N N . ARG A 1 384 ? 24.312 7.039 -12.133 1 90.25 384 ARG A N 1
ATOM 3064 C CA . ARG A 1 384 ? 25.078 6.289 -11.148 1 90.25 384 ARG A CA 1
ATOM 3065 C C . ARG A 1 384 ? 26.062 5.344 -11.82 1 90.25 384 ARG A C 1
ATOM 3067 O O . ARG A 1 384 ? 27.281 5.434 -11.594 1 90.25 384 ARG A O 1
ATOM 3074 N N . HIS A 1 385 ? 25.625 4.395 -12.727 1 86.69 385 HIS A N 1
ATOM 3075 C CA . HIS A 1 385 ? 26.406 3.404 -13.469 1 86.69 385 HIS A CA 1
ATOM 3076 C C . HIS A 1 385 ? 27.359 2.654 -12.547 1 86.69 385 HIS A C 1
ATOM 3078 O O . HIS A 1 385 ? 28.562 2.57 -12.828 1 86.69 385 HIS A O 1
ATOM 3084 N N . HIS A 1 386 ? 26.875 2.145 -11.477 1 92.88 386 HIS A N 1
ATOM 3085 C CA . HIS A 1 386 ? 27.703 1.414 -10.516 1 92.88 386 HIS A CA 1
ATOM 3086 C C . HIS A 1 386 ? 28.016 0.007 -11.016 1 92.88 386 HIS A C 1
ATOM 3088 O O . HIS A 1 386 ? 28.922 -0.647 -10.516 1 92.88 386 HIS A O 1
ATOM 3094 N N . VAL A 1 387 ? 27.25 -0.518 -11.961 1 88.25 387 VAL A N 1
ATOM 3095 C CA . VAL A 1 387 ? 27.5 -1.807 -12.602 1 88.25 387 VAL A CA 1
ATOM 3096 C C . VAL A 1 387 ? 27.812 -1.599 -14.086 1 88.25 387 VAL A C 1
ATOM 3098 O O . VAL A 1 387 ? 27.016 -0.994 -14.812 1 88.25 387 VAL A O 1
ATOM 3101 N N . LEU A 1 388 ? 28.938 -2.035 -14.469 1 84.69 388 LEU A N 1
ATOM 3102 C CA . LEU A 1 388 ? 29.344 -1.949 -15.867 1 84.69 388 LEU A CA 1
ATOM 3103 C C . LEU A 1 388 ? 29.109 -3.273 -16.578 1 84.69 388 LEU A C 1
ATOM 3105 O O . LEU A 1 388 ? 29.375 -4.344 -16.031 1 84.69 388 LEU A O 1
ATOM 3109 N N . HIS A 1 389 ? 28.469 -3.244 -17.672 1 79.44 389 HIS A N 1
ATOM 3110 C CA . HIS A 1 389 ? 28.141 -4.434 -18.453 1 79.44 389 HIS A CA 1
ATOM 3111 C C . HIS A 1 389 ? 29.094 -4.586 -19.641 1 79.44 389 HIS A C 1
ATOM 3113 O O . HIS A 1 389 ? 29.375 -3.613 -20.344 1 79.44 389 HIS A O 1
ATOM 3119 N N . ASP A 1 390 ? 29.547 -5.758 -19.781 1 76.81 390 ASP A N 1
ATOM 3120 C CA . ASP A 1 390 ? 30.391 -6.031 -20.953 1 76.81 390 ASP A CA 1
ATOM 3121 C C . ASP A 1 390 ? 29.578 -5.941 -22.25 1 76.81 390 ASP A C 1
ATOM 3123 O O . ASP A 1 390 ? 28.453 -6.453 -22.312 1 76.81 390 ASP A O 1
ATOM 3127 N N . GLN A 1 391 ? 30.062 -5.309 -23.156 1 74.5 391 GLN A N 1
ATOM 3128 C CA . GLN A 1 391 ? 29.344 -5.043 -24.406 1 74.5 391 GLN A CA 1
ATOM 3129 C C . GLN A 1 391 ? 29.312 -6.277 -25.297 1 74.5 391 GLN A C 1
ATOM 3131 O O . GLN A 1 391 ? 28.469 -6.387 -26.188 1 74.5 391 GLN A O 1
ATOM 3136 N N . ASN A 1 392 ? 30.172 -7.27 -25.094 1 71.12 392 ASN A N 1
ATOM 3137 C CA . ASN A 1 392 ? 30.344 -8.375 -26.031 1 71.12 392 ASN A CA 1
ATOM 3138 C C . ASN A 1 392 ? 30.094 -9.719 -25.359 1 71.12 392 ASN A C 1
ATOM 3140 O O . ASN A 1 392 ? 29.938 -10.742 -26.047 1 71.12 392 ASN A O 1
ATOM 3144 N N . VAL A 1 393 ? 30.188 -9.812 -24.078 1 72.38 393 VAL A N 1
ATOM 3145 C CA . VAL A 1 393 ? 29.984 -11.055 -23.359 1 72.38 393 VAL A CA 1
ATOM 3146 C C . VAL A 1 393 ? 28.75 -10.945 -22.469 1 72.38 393 VAL A C 1
ATOM 3148 O O . VAL A 1 393 ? 28.641 -10.031 -21.656 1 72.38 393 VAL A O 1
ATOM 3151 N N . ASP A 1 394 ? 27.922 -11.93 -22.656 1 76.81 394 ASP A N 1
ATOM 3152 C CA . ASP A 1 394 ? 26.656 -11.938 -21.938 1 76.81 394 ASP A CA 1
ATOM 3153 C C . ASP A 1 394 ? 26.875 -12.211 -20.438 1 76.81 394 ASP A C 1
ATOM 3155 O O . ASP A 1 394 ? 27.719 -13.031 -20.078 1 76.81 394 ASP A O 1
ATOM 3159 N N . LYS A 1 395 ? 26.234 -11.508 -19.609 1 76.81 395 LYS A N 1
ATOM 3160 C CA . LYS A 1 395 ? 26.156 -11.711 -18.156 1 76.81 395 LYS A CA 1
ATOM 3161 C C . LYS A 1 395 ? 27.484 -11.352 -17.484 1 76.81 395 LYS A C 1
ATOM 3163 O O . LYS A 1 395 ? 27.688 -11.672 -16.312 1 76.81 395 LYS A O 1
ATOM 3168 N N . ARG A 1 396 ? 28.391 -10.852 -18.266 1 79.06 396 ARG A N 1
ATOM 3169 C CA . ARG A 1 396 ? 29.641 -10.406 -17.656 1 79.06 396 ARG A CA 1
ATOM 3170 C C . ARG A 1 396 ? 29.531 -8.945 -17.219 1 79.06 396 ARG A C 1
ATOM 3172 O O . ARG A 1 396 ? 29.297 -8.062 -18.047 1 79.06 396 ARG A O 1
ATOM 3179 N N . THR A 1 397 ? 29.578 -8.758 -15.922 1 83.75 397 THR A N 1
ATOM 3180 C CA . THR A 1 397 ? 29.469 -7.422 -15.352 1 83.75 397 THR A CA 1
ATOM 3181 C C . THR A 1 397 ? 30.641 -7.133 -14.422 1 83.75 397 THR A C 1
ATOM 3183 O O . THR A 1 397 ? 31.375 -8.047 -14.039 1 83.75 397 THR A O 1
ATOM 3186 N N . CYS A 1 398 ? 30.891 -5.895 -14.203 1 86.94 398 CYS A N 1
ATOM 3187 C CA . CYS A 1 398 ? 31.922 -5.445 -13.281 1 86.94 398 CYS A CA 1
ATOM 3188 C C . CYS A 1 398 ? 31.391 -4.348 -12.367 1 86.94 398 CYS A C 1
ATOM 3190 O O . CYS A 1 398 ? 30.688 -3.441 -12.812 1 86.94 398 CYS A O 1
ATOM 3192 N N . ILE A 1 399 ? 31.656 -4.5 -11.102 1 90.75 399 ILE A N 1
ATOM 3193 C CA . ILE A 1 399 ? 31.359 -3.471 -10.109 1 90.75 399 ILE A CA 1
ATOM 3194 C C . ILE A 1 399 ? 32.656 -2.854 -9.602 1 90.75 399 ILE A C 1
ATOM 3196 O O . ILE A 1 399 ? 33.25 -3.338 -8.625 1 90.75 399 ILE A O 1
ATOM 3200 N N . PRO A 1 400 ? 33.031 -1.759 -10.164 1 90.38 400 PRO A N 1
ATOM 3201 C CA . PRO A 1 400 ? 34.344 -1.171 -9.852 1 90.38 400 PRO A CA 1
ATOM 3202 C C . PRO A 1 400 ? 34.531 -0.902 -8.359 1 90.38 400 PRO A C 1
ATOM 3204 O O . PRO A 1 400 ? 35.625 -1.04 -7.836 1 90.38 400 PRO A O 1
ATOM 3207 N N . MET A 1 401 ? 33.531 -0.587 -7.625 1 93.38 401 MET A N 1
ATOM 3208 C CA . MET A 1 401 ? 33.594 -0.217 -6.215 1 93.38 401 MET A CA 1
ATOM 3209 C C . MET A 1 401 ? 34 -1.412 -5.359 1 93.38 401 MET A C 1
ATOM 3211 O O . MET A 1 401 ? 34.375 -1.25 -4.199 1 93.38 401 MET A O 1
ATOM 3215 N N . ASN A 1 402 ? 34 -2.561 -5.887 1 93.5 402 ASN A N 1
ATOM 3216 C CA . ASN A 1 402 ? 34.406 -3.74 -5.145 1 93.5 402 ASN A CA 1
ATOM 3217 C C . ASN A 1 402 ? 35.938 -3.975 -5.277 1 93.5 402 ASN A C 1
ATOM 3219 O O . ASN A 1 402 ? 36.469 -4.902 -4.676 1 93.5 402 ASN A O 1
ATOM 3223 N N . TYR A 1 403 ? 36.625 -3.039 -5.977 1 90.88 403 TYR A N 1
ATOM 3224 C CA . TYR A 1 403 ? 38.062 -3.229 -6.223 1 90.88 403 TYR A CA 1
ATOM 3225 C C . TYR A 1 403 ? 38.844 -1.977 -5.855 1 90.88 403 TYR A C 1
ATOM 3227 O O . TYR A 1 403 ? 39.875 -1.696 -6.453 1 90.88 403 TYR A O 1
ATOM 3235 N N . ILE A 1 404 ? 38.375 -1.239 -4.965 1 90.19 404 ILE A N 1
ATOM 3236 C CA . ILE A 1 404 ? 39 0.011 -4.578 1 90.19 404 ILE A CA 1
ATOM 3237 C C . ILE A 1 404 ? 40.156 -0.277 -3.621 1 90.19 404 ILE A C 1
ATOM 3239 O O . ILE A 1 404 ? 41.188 0.396 -3.664 1 90.19 404 ILE A O 1
ATOM 3243 N N . ASP A 1 405 ? 39.938 -1.192 -2.75 1 88.38 405 ASP A N 1
ATOM 3244 C CA . ASP A 1 405 ? 40.906 -1.555 -1.726 1 88.38 405 ASP A CA 1
ATOM 3245 C C . ASP A 1 405 ? 40.844 -3.051 -1.425 1 88.38 405 ASP A C 1
ATOM 3247 O O . ASP A 1 405 ? 39.781 -3.646 -1.393 1 88.38 405 ASP A O 1
ATOM 3251 N N . PRO A 1 406 ? 42 -3.676 -1.271 1 89 406 PRO A N 1
ATOM 3252 C CA . PRO A 1 406 ? 42 -5.117 -1.015 1 89 406 PRO A CA 1
ATOM 3253 C C . PRO A 1 406 ? 41.312 -5.488 0.292 1 89 406 PRO A C 1
ATOM 3255 O O . PRO A 1 406 ? 40.781 -6.602 0.43 1 89 406 PRO A O 1
ATOM 3258 N N . ASN A 1 407 ? 41.375 -4.543 1.21 1 91.62 407 ASN A N 1
ATOM 3259 C CA . ASN A 1 407 ? 40.781 -4.84 2.51 1 91.62 407 ASN A CA 1
ATOM 3260 C C . ASN A 1 407 ? 39.406 -4.188 2.66 1 91.62 407 ASN A C 1
ATOM 3262 O O . ASN A 1 407 ? 38.875 -4.09 3.77 1 91.62 407 ASN A O 1
ATOM 3266 N N . GLN A 1 408 ? 38.75 -3.709 1.625 1 93.94 408 GLN A N 1
ATOM 3267 C CA . GLN A 1 408 ? 37.469 -3.033 1.703 1 93.94 408 GLN A CA 1
ATOM 3268 C C . GLN A 1 408 ? 36.344 -4.012 2.057 1 93.94 408 GLN A C 1
ATOM 3270 O O . GLN A 1 408 ? 36.531 -5.227 1.96 1 93.94 408 GLN A O 1
ATOM 3275 N N . ALA A 1 409 ? 35.219 -3.527 2.619 1 96.56 409 ALA A N 1
ATOM 3276 C CA . ALA A 1 409 ? 34 -4.301 2.793 1 96.56 409 ALA A CA 1
ATOM 3277 C C . ALA A 1 409 ? 33.281 -4.52 1.459 1 96.56 409 ALA A C 1
ATOM 3279 O O . ALA A 1 409 ? 33.594 -3.842 0.473 1 96.56 409 ALA A O 1
ATOM 3280 N N . PRO A 1 410 ? 32.406 -5.426 1.39 1 95.94 410 PRO A N 1
ATOM 3281 C CA . PRO A 1 410 ? 31.703 -5.691 0.129 1 95.94 410 PRO A CA 1
ATOM 3282 C C . PRO A 1 410 ? 30.672 -4.621 -0.211 1 95.94 410 PRO A C 1
ATOM 3284 O O . PRO A 1 410 ? 30.016 -4.082 0.686 1 95.94 410 PRO A O 1
ATOM 3287 N N . TYR A 1 411 ? 30.609 -4.352 -1.505 1 97 411 TYR A N 1
ATOM 3288 C CA . TYR A 1 411 ? 29.562 -3.498 -2.041 1 97 411 TYR A CA 1
ATOM 3289 C C . TYR A 1 411 ? 28.516 -4.324 -2.785 1 97 411 TYR A C 1
ATOM 3291 O O . TYR A 1 411 ? 28.844 -5.035 -3.738 1 97 411 TYR A O 1
ATOM 3299 N N . THR A 1 412 ? 27.234 -4.305 -2.287 1 97.44 412 THR A N 1
ATOM 3300 C CA . THR A 1 412 ? 26.109 -4.961 -2.965 1 97.44 412 THR A CA 1
ATOM 3301 C C . THR A 1 412 ? 25.203 -3.934 -3.623 1 97.44 412 THR A C 1
ATOM 3303 O O . THR A 1 412 ? 24.688 -3.037 -2.955 1 97.44 412 THR A O 1
ATOM 3306 N N . VAL A 1 413 ? 25.094 -3.973 -4.891 1 96.44 413 VAL A N 1
ATOM 3307 C CA . VAL A 1 413 ? 24.172 -3.137 -5.641 1 96.44 413 VAL A CA 1
ATOM 3308 C C . VAL A 1 413 ? 23.328 -4.004 -6.57 1 96.44 413 VAL A C 1
ATOM 3310 O O . VAL A 1 413 ? 23.859 -4.828 -7.316 1 96.44 413 VAL A O 1
ATOM 3313 N N . CYS A 1 414 ? 21.969 -3.869 -6.465 1 94.38 414 CYS A N 1
ATOM 3314 C CA . CYS A 1 414 ? 21.156 -4.758 -7.293 1 94.38 414 CYS A CA 1
ATOM 3315 C C . CYS A 1 414 ? 19.828 -4.109 -7.652 1 94.38 414 CYS A C 1
ATOM 3317 O O . CYS A 1 414 ? 19.188 -3.473 -6.809 1 94.38 414 CYS A O 1
ATOM 3319 N N . ASN A 1 415 ? 19.453 -4.238 -8.977 1 93.06 415 ASN A N 1
ATOM 3320 C CA . ASN A 1 415 ? 18.094 -3.906 -9.398 1 93.06 415 ASN A CA 1
ATOM 3321 C C . ASN A 1 415 ? 17.062 -4.848 -8.773 1 93.06 415 ASN A C 1
ATOM 3323 O O . ASN A 1 415 ? 17.234 -6.07 -8.828 1 93.06 415 ASN A O 1
ATOM 3327 N N . SER A 1 416 ? 16.094 -4.297 -8.141 1 93.44 416 SER A N 1
ATOM 3328 C CA . SER A 1 416 ? 15.07 -5.117 -7.508 1 93.44 416 SER A CA 1
ATOM 3329 C C . SER A 1 416 ? 13.984 -5.5 -8.5 1 93.44 416 SER A C 1
ATOM 3331 O O . SER A 1 416 ? 13.914 -4.949 -9.602 1 93.44 416 SER A O 1
ATOM 3333 N N . SER A 1 417 ? 13.18 -6.52 -8.117 1 92.31 417 SER A N 1
ATOM 3334 C CA . SER A 1 417 ? 11.906 -6.734 -8.805 1 92.31 417 SER A CA 1
ATOM 3335 C C . SER A 1 417 ? 10.977 -5.535 -8.633 1 92.31 417 SER A C 1
ATOM 3337 O O . SER A 1 417 ? 11.227 -4.668 -7.797 1 92.31 417 SER A O 1
ATOM 3339 N N . LEU A 1 418 ? 9.977 -5.414 -9.477 1 91.19 418 LEU A N 1
ATOM 3340 C CA . LEU A 1 418 ? 9.062 -4.273 -9.438 1 91.19 418 LEU A CA 1
ATOM 3341 C C . LEU A 1 418 ? 8.062 -4.426 -8.297 1 91.19 418 LEU A C 1
ATOM 3343 O O . LEU A 1 418 ? 6.852 -4.508 -8.539 1 91.19 418 LEU A O 1
ATOM 3347 N N . SER A 1 419 ? 8.578 -4.492 -7.094 1 93.19 419 SER A N 1
ATOM 3348 C CA . SER A 1 419 ? 7.816 -4.594 -5.852 1 93.19 419 SER A CA 1
ATOM 3349 C C . SER A 1 419 ? 8.359 -3.643 -4.793 1 93.19 419 SER A C 1
ATOM 3351 O O . SER A 1 419 ? 9.297 -3.979 -4.07 1 93.19 419 SER A O 1
ATOM 3353 N N . GLU A 1 420 ? 7.766 -2.475 -4.625 1 95.38 420 GLU A N 1
ATOM 3354 C CA . GLU A 1 420 ? 8.234 -1.496 -3.648 1 95.38 420 GLU A CA 1
ATOM 3355 C C . GLU A 1 420 ? 7.961 -1.971 -2.223 1 95.38 420 GLU A C 1
ATOM 3357 O O . GLU A 1 420 ? 8.82 -1.844 -1.347 1 95.38 420 GLU A O 1
ATOM 3362 N N . TYR A 1 421 ? 6.773 -2.555 -1.981 1 96.88 421 TYR A N 1
ATOM 3363 C CA . TYR A 1 421 ? 6.352 -3.018 -0.663 1 96.88 421 TYR A CA 1
ATOM 3364 C C . TYR A 1 421 ? 7.254 -4.145 -0.168 1 96.88 421 TYR A C 1
ATOM 3366 O O . TYR A 1 421 ? 7.832 -4.051 0.917 1 96.88 421 TYR A O 1
ATOM 3374 N N . GLY A 1 422 ? 7.457 -5.188 -0.977 1 97.38 422 GLY A N 1
ATOM 3375 C CA . GLY A 1 422 ? 8.281 -6.328 -0.613 1 97.38 422 GLY A CA 1
ATOM 3376 C C . GLY A 1 422 ? 9.75 -5.973 -0.458 1 97.38 422 GLY A C 1
ATOM 3377 O O . GLY A 1 422 ? 10.391 -6.375 0.514 1 97.38 422 GLY A O 1
ATOM 3378 N N . VAL A 1 423 ? 10.297 -5.141 -1.333 1 97.94 423 VAL A N 1
ATOM 3379 C CA . VAL A 1 423 ? 11.727 -4.836 -1.355 1 97.94 423 VAL A CA 1
ATOM 3380 C C . VAL A 1 423 ? 12.07 -3.902 -0.198 1 97.94 423 VAL A C 1
ATOM 3382 O O . VAL A 1 423 ? 13.102 -4.074 0.458 1 97.94 423 VAL A O 1
ATOM 3385 N N . LEU A 1 424 ? 11.227 -2.893 0.059 1 98.5 424 LEU A N 1
ATOM 3386 C CA . LEU A 1 424 ? 11.5 -2.02 1.198 1 98.5 424 LEU A CA 1
ATOM 3387 C C . LEU A 1 424 ? 11.461 -2.805 2.504 1 98.5 424 LEU A C 1
ATOM 3389 O O . LEU A 1 424 ? 12.305 -2.605 3.377 1 98.5 424 LEU A O 1
ATOM 3393 N N . GLY A 1 425 ? 10.398 -3.664 2.645 1 97.75 425 GLY A N 1
ATOM 3394 C CA . GLY A 1 425 ? 10.375 -4.523 3.816 1 97.75 425 GLY A CA 1
ATOM 3395 C C . GLY A 1 425 ? 11.625 -5.367 3.965 1 97.75 425 GLY A C 1
ATOM 3396 O O . GLY A 1 425 ? 12.18 -5.484 5.062 1 97.75 425 GLY A O 1
ATOM 3397 N N . PHE A 1 426 ? 12.07 -5.93 2.855 1 98.19 426 PHE A N 1
ATOM 3398 C CA . PHE A 1 426 ? 13.266 -6.762 2.84 1 98.19 426 PHE A CA 1
ATOM 3399 C C . PHE A 1 426 ? 14.477 -5.977 3.318 1 98.19 426 PHE A C 1
ATOM 3401 O O . PHE A 1 426 ? 15.234 -6.445 4.168 1 98.19 426 PHE A O 1
ATOM 3408 N N . GLU A 1 427 ? 14.664 -4.766 2.855 1 98.62 427 GLU A N 1
ATOM 3409 C CA . GLU A 1 427 ? 15.828 -3.963 3.205 1 98.62 427 GLU A CA 1
ATOM 3410 C C . GLU A 1 427 ? 15.766 -3.496 4.656 1 98.62 427 GLU A C 1
ATOM 3412 O O . GLU A 1 427 ? 16.797 -3.363 5.32 1 98.62 427 GLU A O 1
ATOM 3417 N N . LEU A 1 428 ? 14.578 -3.189 5.059 1 97.62 428 LEU A N 1
ATOM 3418 C CA . LEU A 1 428 ? 14.422 -2.879 6.477 1 97.62 428 LEU A CA 1
ATOM 3419 C C . LEU A 1 428 ? 14.938 -4.023 7.344 1 97.62 428 LEU A C 1
ATOM 3421 O O . LEU A 1 428 ? 15.672 -3.793 8.305 1 97.62 428 LEU A O 1
ATOM 3425 N N . GLY A 1 429 ? 14.5 -5.281 7.012 1 96.81 429 GLY A N 1
ATOM 3426 C CA . GLY A 1 429 ? 15 -6.445 7.723 1 96.81 429 GLY A CA 1
ATOM 3427 C C . GLY A 1 429 ? 16.5 -6.598 7.637 1 96.81 429 GLY A C 1
ATOM 3428 O O . GLY A 1 429 ? 17.156 -6.918 8.633 1 96.81 429 GLY A O 1
ATOM 3429 N N . PHE A 1 430 ? 17.031 -6.379 6.48 1 98.06 430 PHE A N 1
ATOM 3430 C CA . PHE A 1 430 ? 18.469 -6.488 6.281 1 98.06 430 PHE A CA 1
ATOM 3431 C C . PHE A 1 430 ? 19.219 -5.512 7.18 1 98.06 430 PHE A C 1
ATOM 3433 O O . PHE A 1 430 ? 20.234 -5.863 7.77 1 98.06 430 PHE A O 1
ATOM 3440 N N . ALA A 1 431 ? 18.703 -4.332 7.355 1 97.44 431 ALA A N 1
ATOM 3441 C CA . ALA A 1 431 ? 19.328 -3.264 8.117 1 97.44 431 ALA A CA 1
ATOM 3442 C C . ALA A 1 431 ? 19.297 -3.564 9.617 1 97.44 431 ALA A C 1
ATOM 3444 O O . ALA A 1 431 ? 20.016 -2.938 10.398 1 97.44 431 ALA A O 1
ATOM 3445 N N . MET A 1 432 ? 18.594 -4.531 10.008 1 93.25 432 MET A N 1
ATOM 3446 C CA . MET A 1 432 ? 18.438 -4.863 11.422 1 93.25 432 MET A CA 1
ATOM 3447 C C . MET A 1 432 ? 19.625 -5.703 11.906 1 93.25 432 MET A C 1
ATOM 3449 O O . MET A 1 432 ? 19.844 -5.82 13.117 1 93.25 432 MET A O 1
ATOM 3453 N N . ALA A 1 433 ? 20.359 -6.23 11.008 1 91.19 433 ALA A N 1
ATOM 3454 C CA . ALA A 1 433 ? 21.344 -7.258 11.367 1 91.19 433 ALA A CA 1
ATOM 3455 C C . ALA A 1 433 ? 22.625 -6.629 11.883 1 91.19 433 ALA A C 1
ATOM 3457 O O . ALA A 1 433 ? 23.312 -7.211 12.734 1 91.19 433 ALA A O 1
ATOM 3458 N N . SER A 1 434 ? 22.953 -5.434 11.297 1 90.62 434 SER A N 1
ATOM 3459 C CA . SER A 1 434 ? 24.219 -4.824 11.695 1 90.62 434 SER A CA 1
ATOM 3460 C C . SER A 1 434 ? 24.125 -3.303 11.672 1 90.62 434 SER A C 1
ATOM 3462 O O . SER A 1 434 ? 23.641 -2.717 10.703 1 90.62 434 SER A O 1
ATOM 3464 N N . PRO A 1 435 ? 24.672 -2.695 12.719 1 90.38 435 PRO A N 1
ATOM 3465 C CA . PRO A 1 435 ? 24.734 -1.232 12.703 1 90.38 435 PRO A CA 1
ATOM 3466 C C . PRO A 1 435 ? 25.891 -0.702 11.852 1 90.38 435 PRO A C 1
ATOM 3468 O O . PRO A 1 435 ? 25.953 0.495 11.555 1 90.38 435 PRO A O 1
ATOM 3471 N N . ASP A 1 436 ? 26.812 -1.609 11.484 1 92.69 436 ASP A N 1
ATOM 3472 C CA . ASP A 1 436 ? 27.969 -1.193 10.711 1 92.69 436 ASP A CA 1
ATOM 3473 C C . ASP A 1 436 ? 27.781 -1.499 9.227 1 92.69 436 ASP A C 1
ATOM 3475 O O . ASP A 1 436 ? 28.656 -2.104 8.594 1 92.69 436 ASP A O 1
ATOM 3479 N N . ALA A 1 437 ? 26.641 -1.266 8.773 1 97.31 437 ALA A N 1
ATOM 3480 C CA . ALA A 1 437 ? 26.297 -1.416 7.359 1 97.31 437 ALA A CA 1
ATOM 3481 C C . ALA A 1 437 ? 25.391 -0.278 6.895 1 97.31 437 ALA A C 1
ATOM 3483 O O . ALA A 1 437 ? 24.5 0.153 7.629 1 97.31 437 ALA A O 1
ATOM 3484 N N . LEU A 1 438 ? 25.75 0.258 5.793 1 98.56 438 LEU A N 1
ATOM 3485 C CA . LEU A 1 438 ? 24.875 1.238 5.156 1 98.56 438 LEU A CA 1
ATOM 3486 C C . LEU A 1 438 ? 23.922 0.562 4.184 1 98.56 438 LEU A C 1
ATOM 3488 O O . LEU A 1 438 ? 24.312 0.207 3.07 1 98.56 438 LEU A O 1
ATOM 3492 N N . VAL A 1 439 ? 22.672 0.338 4.586 1 98.75 439 VAL A N 1
ATOM 3493 C CA . VAL A 1 439 ? 21.656 -0.308 3.77 1 98.75 439 VAL A CA 1
ATOM 3494 C C . VAL A 1 439 ? 20.703 0.745 3.195 1 98.75 439 VAL A C 1
ATOM 3496 O O . VAL A 1 439 ? 20.062 1.481 3.941 1 98.75 439 VAL A O 1
ATOM 3499 N N . LEU A 1 440 ? 20.672 0.829 1.845 1 98.81 440 LEU A N 1
ATOM 3500 C CA . LEU A 1 440 ? 19.906 1.86 1.159 1 98.81 440 LEU A CA 1
ATOM 3501 C C . LEU A 1 440 ? 18.844 1.238 0.257 1 98.81 440 LEU A C 1
ATOM 3503 O O . LEU A 1 440 ? 19.125 0.288 -0.477 1 98.81 440 LEU A O 1
ATOM 3507 N N . TRP A 1 441 ? 17.656 1.669 0.386 1 98.69 441 TRP A N 1
ATOM 3508 C CA . TRP A 1 441 ? 16.609 1.396 -0.591 1 98.69 441 TRP A CA 1
ATOM 3509 C C . TRP A 1 441 ? 16.281 2.645 -1.405 1 98.69 441 TRP A C 1
ATOM 3511 O O . TRP A 1 441 ? 16.062 3.723 -0.843 1 98.69 441 TRP A O 1
ATOM 3521 N N . GLU A 1 442 ? 16.297 2.562 -2.697 1 97.94 442 GLU A N 1
ATOM 3522 C CA . GLU A 1 442 ? 15.977 3.689 -3.568 1 97.94 442 GLU A CA 1
ATOM 3523 C C . GLU A 1 442 ? 14.695 3.43 -4.359 1 97.94 442 GLU A C 1
ATOM 3525 O O . GLU A 1 442 ? 14.578 2.402 -5.031 1 97.94 442 GLU A O 1
ATOM 3530 N N . ALA A 1 443 ? 13.727 4.352 -4.195 1 96.38 443 ALA A N 1
ATOM 3531 C CA . ALA A 1 443 ? 12.555 4.301 -5.062 1 96.38 443 ALA A CA 1
ATOM 3532 C C . ALA A 1 443 ? 12.883 4.812 -6.461 1 96.38 443 ALA A C 1
ATOM 3534 O O . ALA A 1 443 ? 13.68 5.742 -6.617 1 96.38 443 ALA A O 1
ATOM 3535 N N . GLN A 1 444 ? 12.281 4.23 -7.469 1 92.88 444 GLN A N 1
ATOM 3536 C CA . GLN A 1 444 ? 12.492 4.738 -8.82 1 92.88 444 GLN A CA 1
ATOM 3537 C C . GLN A 1 444 ? 12.07 6.203 -8.93 1 92.88 444 GLN A C 1
ATOM 3539 O O . GLN A 1 444 ? 12.805 7.027 -9.477 1 92.88 444 GLN A O 1
ATOM 3544 N N . PHE A 1 445 ? 10.867 6.469 -8.461 1 91.81 445 PHE A N 1
ATOM 3545 C CA . PHE A 1 445 ? 10.367 7.809 -8.188 1 91.81 445 PHE A CA 1
ATOM 3546 C C . PHE A 1 445 ? 9.867 7.91 -6.75 1 91.81 445 PHE A C 1
ATOM 3548 O O . PHE A 1 445 ? 9.352 6.938 -6.191 1 91.81 445 PHE A O 1
ATOM 3555 N N . GLY A 1 446 ? 10.016 9.039 -6.199 1 91.88 446 GLY A N 1
ATOM 3556 C CA . GLY A 1 446 ? 9.789 9.188 -4.77 1 91.88 446 GLY A CA 1
ATOM 3557 C C . GLY A 1 446 ? 8.398 8.773 -4.34 1 91.88 446 GLY A C 1
ATOM 3558 O O . GLY A 1 446 ? 8.219 8.203 -3.258 1 91.88 446 GLY A O 1
ATOM 3559 N N . ASP A 1 447 ? 7.441 9.008 -5.094 1 88.81 447 ASP A N 1
ATOM 3560 C CA . ASP A 1 447 ? 6.066 8.766 -4.664 1 88.81 447 ASP A CA 1
ATOM 3561 C C . ASP A 1 447 ? 5.727 7.281 -4.715 1 88.81 447 ASP A C 1
ATOM 3563 O O . ASP A 1 447 ? 4.707 6.852 -4.168 1 88.81 447 ASP A O 1
ATOM 3567 N N . PHE A 1 448 ? 6.621 6.422 -5.262 1 91.62 448 PHE A N 1
ATOM 3568 C CA . PHE A 1 448 ? 6.332 4.996 -5.359 1 91.62 448 PHE A CA 1
ATOM 3569 C C . PHE A 1 448 ? 6.375 4.34 -3.986 1 91.62 448 PHE A C 1
ATOM 3571 O O . PHE A 1 448 ? 5.855 3.234 -3.803 1 91.62 448 PHE A O 1
ATOM 3578 N N . HIS A 1 449 ? 6.93 5.059 -3.045 1 94.62 449 HIS A N 1
ATOM 3579 C CA . HIS A 1 449 ? 6.93 4.508 -1.694 1 94.62 449 HIS A CA 1
ATOM 3580 C C . HIS A 1 449 ? 5.508 4.355 -1.162 1 94.62 449 HIS A C 1
ATOM 3582 O O . HIS A 1 449 ? 5.281 3.654 -0.175 1 94.62 449 HIS A O 1
ATOM 3588 N N . ASN A 1 450 ? 4.5 5.004 -1.815 1 92.94 450 ASN A N 1
ATOM 3589 C CA . ASN A 1 450 ? 3.105 4.949 -1.396 1 92.94 450 ASN A CA 1
ATOM 3590 C C . ASN A 1 450 ? 2.613 3.51 -1.277 1 92.94 450 ASN A C 1
ATOM 3592 O O . ASN A 1 450 ? 1.767 3.205 -0.434 1 92.94 450 ASN A O 1
ATOM 3596 N N . THR A 1 451 ? 3.127 2.682 -2.09 1 94.44 451 THR A N 1
ATOM 3597 C CA . THR A 1 451 ? 2.703 1.286 -2.076 1 94.44 451 THR A CA 1
ATOM 3598 C C . THR A 1 451 ? 3.309 0.548 -0.885 1 94.44 451 THR A C 1
ATOM 3600 O O . THR A 1 451 ? 2.857 -0.542 -0.528 1 94.44 451 THR A O 1
ATOM 3603 N N . ALA A 1 452 ? 4.316 1.155 -0.251 1 96.56 452 ALA A N 1
ATOM 3604 C CA . ALA A 1 452 ? 4.992 0.546 0.894 1 96.56 452 ALA A CA 1
ATOM 3605 C C . ALA A 1 452 ? 4.742 1.348 2.168 1 96.56 452 ALA A C 1
ATOM 3607 O O . ALA A 1 452 ? 5.508 1.25 3.129 1 96.56 452 ALA A O 1
ATOM 3608 N N . GLN A 1 453 ? 3.668 2.1 2.189 1 95.31 453 GLN A N 1
ATOM 3609 C CA . GLN A 1 453 ? 3.383 2.992 3.309 1 95.31 453 GLN A CA 1
ATOM 3610 C C . GLN A 1 453 ? 3.242 2.215 4.613 1 95.31 453 GLN A C 1
ATOM 3612 O O . GLN A 1 453 ? 3.6 2.715 5.68 1 95.31 453 GLN A O 1
ATOM 3617 N N . CYS A 1 454 ? 2.768 1.001 4.547 1 94 454 CYS A N 1
ATOM 3618 C CA . CYS A 1 454 ? 2.611 0.172 5.734 1 94 454 CYS A CA 1
ATOM 3619 C C . CYS A 1 454 ? 3.953 -0.051 6.426 1 94 454 CYS A C 1
ATOM 3621 O O . CYS A 1 454 ? 4.039 -0.002 7.652 1 94 454 CYS A O 1
ATOM 3623 N N . ILE A 1 455 ? 5.016 -0.287 5.664 1 96.31 455 ILE A N 1
ATOM 3624 C CA . ILE A 1 455 ? 6.344 -0.507 6.219 1 96.31 455 ILE A CA 1
ATOM 3625 C C . ILE A 1 455 ? 6.836 0.766 6.906 1 96.31 455 ILE A C 1
ATOM 3627 O O . ILE A 1 455 ? 7.418 0.709 7.988 1 96.31 455 ILE A O 1
ATOM 3631 N N . ILE A 1 456 ? 6.582 1.882 6.32 1 96.38 456 ILE A N 1
ATOM 3632 C CA . ILE A 1 456 ? 7.039 3.164 6.848 1 96.38 456 ILE A CA 1
ATOM 3633 C C . ILE A 1 456 ? 6.273 3.498 8.125 1 96.38 456 ILE A C 1
ATOM 3635 O O . ILE A 1 456 ? 6.875 3.875 9.133 1 96.38 456 ILE A O 1
ATOM 3639 N N . ASP A 1 457 ? 4.992 3.25 8.133 1 92.94 457 ASP A N 1
ATOM 3640 C CA . ASP A 1 457 ? 4.125 3.643 9.242 1 92.94 457 ASP A CA 1
ATOM 3641 C C . ASP A 1 457 ? 4.285 2.697 10.43 1 92.94 457 ASP A C 1
ATOM 3643 O O . ASP A 1 457 ? 4.141 3.109 11.586 1 92.94 457 ASP A O 1
ATOM 3647 N N . GLN A 1 458 ? 4.578 1.442 10.109 1 91.38 458 GLN A N 1
ATOM 3648 C CA . GLN A 1 458 ? 4.488 0.455 11.18 1 91.38 458 GLN A CA 1
ATOM 3649 C C . GLN A 1 458 ? 5.871 0.053 11.68 1 91.38 458 GLN A C 1
ATOM 3651 O O . GLN A 1 458 ? 6.023 -0.38 12.82 1 91.38 458 GLN A O 1
ATOM 3656 N N . PHE A 1 459 ? 6.871 0.155 10.766 1 93.31 459 PHE A N 1
ATOM 3657 C CA . PHE A 1 459 ? 8.164 -0.395 11.148 1 93.31 459 PHE A CA 1
ATOM 3658 C C . PHE A 1 459 ? 9.219 0.705 11.227 1 93.31 459 PHE A C 1
ATOM 3660 O O . PHE A 1 459 ? 9.984 0.774 12.188 1 93.31 459 PHE A O 1
ATOM 3667 N N . ILE A 1 460 ? 9.227 1.594 10.305 1 96 460 ILE A N 1
ATOM 3668 C CA . ILE A 1 460 ? 10.344 2.525 10.195 1 96 460 ILE A CA 1
ATOM 3669 C C . ILE A 1 460 ? 10.109 3.721 11.117 1 96 460 ILE A C 1
ATOM 3671 O O . ILE A 1 460 ? 10.93 4.004 12 1 96 460 ILE A O 1
ATOM 3675 N N . SER A 1 461 ? 9.023 4.375 10.984 1 93.81 461 SER A N 1
ATOM 3676 C CA . SER A 1 461 ? 8.727 5.59 11.734 1 93.81 461 SER A CA 1
ATOM 3677 C C . SER A 1 461 ? 8.664 5.312 13.234 1 93.81 461 SER A C 1
ATOM 3679 O O . SER A 1 461 ? 9.32 5.992 14.031 1 93.81 461 SER A O 1
ATOM 3681 N N . PRO A 1 462 ? 7.945 4.258 13.641 1 89.56 462 PRO A N 1
ATOM 3682 C CA . PRO A 1 462 ? 7.812 4.031 15.078 1 89.56 462 PRO A CA 1
ATOM 3683 C C . PRO A 1 462 ? 8.773 2.965 15.602 1 89.56 462 PRO A C 1
ATOM 3685 O O . PRO A 1 462 ? 8.664 2.537 16.75 1 89.56 462 PRO A O 1
ATOM 3688 N N . GLY A 1 463 ? 9.672 2.518 14.805 1 87.44 463 GLY A N 1
ATOM 3689 C CA . GLY A 1 463 ? 10.477 1.348 15.109 1 87.44 463 GLY A CA 1
ATOM 3690 C C . GLY A 1 463 ? 11.133 1.414 16.469 1 87.44 463 GLY A C 1
ATOM 3691 O O . GLY A 1 463 ? 11.055 0.459 17.25 1 87.44 463 GLY A O 1
ATOM 3692 N N . GLN A 1 464 ? 11.703 2.51 16.812 1 84.5 464 GLN A N 1
ATOM 3693 C CA . GLN A 1 464 ? 12.414 2.627 18.078 1 84.5 464 GLN A CA 1
ATOM 3694 C C . GLN A 1 464 ? 11.438 2.719 19.25 1 84.5 464 GLN A C 1
ATOM 3696 O O . GLN A 1 464 ? 11.656 2.105 20.297 1 84.5 464 GLN A O 1
ATOM 3701 N N . ALA A 1 465 ? 10.414 3.447 19.062 1 80.94 465 ALA A N 1
ATOM 3702 C CA . ALA A 1 465 ? 9.438 3.629 20.141 1 80.94 465 ALA A CA 1
ATOM 3703 C C . ALA A 1 465 ? 8.641 2.348 20.375 1 80.94 465 ALA A C 1
ATOM 3705 O O . ALA A 1 465 ? 8.352 1.998 21.531 1 80.94 465 ALA A O 1
ATOM 3706 N N . LYS A 1 466 ? 8.297 1.689 19.375 1 78.25 466 LYS A N 1
ATOM 3707 C CA . LYS A 1 466 ? 7.422 0.522 19.469 1 78.25 466 LYS A CA 1
ATOM 3708 C C . LYS A 1 466 ? 8.211 -0.729 19.828 1 78.25 466 LYS A C 1
ATOM 3710 O O . LYS A 1 466 ? 7.758 -1.545 20.641 1 78.25 466 LYS A O 1
ATOM 3715 N N . CYS A 1 467 ? 9.359 -0.849 19.188 1 72.38 467 CYS A N 1
ATOM 3716 C CA . CYS A 1 467 ? 10.055 -2.125 19.312 1 72.38 467 CYS A CA 1
ATOM 3717 C C . CYS A 1 467 ? 11.422 -1.938 19.969 1 72.38 467 CYS A C 1
ATOM 3719 O O . CYS A 1 467 ? 12.195 -2.893 20.078 1 72.38 467 CYS A O 1
ATOM 3721 N N . VAL A 1 468 ? 11.766 -0.726 20.438 1 73.38 468 VAL A N 1
ATOM 3722 C CA . VAL A 1 468 ? 13.016 -0.398 21.109 1 73.38 468 VAL A CA 1
ATOM 3723 C C . VAL A 1 468 ? 14.195 -0.86 20.25 1 73.38 468 VAL A C 1
ATOM 3725 O O . VAL A 1 468 ? 15.125 -1.49 20.75 1 73.38 468 VAL A O 1
ATOM 3728 N N . ARG A 1 469 ? 14 -0.706 18.953 1 79.62 469 ARG A N 1
ATOM 3729 C CA . ARG A 1 469 ? 15.047 -1.115 18.016 1 79.62 469 ARG A CA 1
ATOM 3730 C C . ARG A 1 469 ? 15.477 0.047 17.141 1 79.62 469 ARG A C 1
ATOM 3732 O O . ARG A 1 469 ? 14.656 0.649 16.453 1 79.62 469 ARG A O 1
ATOM 3739 N N . GLN A 1 470 ? 16.719 0.319 17.266 1 89.56 470 GLN A N 1
ATOM 3740 C CA . GLN A 1 470 ? 17.297 1.305 16.359 1 89.56 470 GLN A CA 1
ATOM 3741 C C . GLN A 1 470 ? 17.562 0.691 14.984 1 89.56 470 GLN A C 1
ATOM 3743 O O . GLN A 1 470 ? 17.906 -0.489 14.883 1 89.56 470 GLN A O 1
ATOM 3748 N N . ASN A 1 471 ? 17.312 1.396 14 1 93.62 471 ASN A N 1
ATOM 3749 C CA . ASN A 1 471 ? 17.531 0.936 12.633 1 93.62 471 ASN A CA 1
ATOM 3750 C C . ASN A 1 471 ? 18.141 2.029 11.766 1 93.62 471 ASN A C 1
ATOM 3752 O O . ASN A 1 471 ? 17.75 3.195 11.859 1 93.62 471 ASN A O 1
ATOM 3756 N N . GLY A 1 472 ? 19.125 1.696 10.961 1 96.94 472 GLY A N 1
ATOM 3757 C CA . GLY A 1 472 ? 19.844 2.684 10.18 1 96.94 472 GLY A CA 1
ATOM 3758 C C . GLY A 1 472 ? 19.469 2.668 8.711 1 96.94 472 GLY A C 1
ATOM 3759 O O . GLY A 1 472 ? 20.25 3.113 7.859 1 96.94 472 GLY A O 1
ATOM 3760 N N . ILE A 1 473 ? 18.266 2.17 8.352 1 98.38 473 ILE A N 1
ATOM 3761 C CA . ILE A 1 473 ? 17.859 2.096 6.945 1 98.38 473 ILE A CA 1
ATOM 3762 C C . ILE A 1 473 ? 17.844 3.496 6.34 1 98.38 473 ILE A C 1
ATOM 3764 O O . ILE A 1 473 ? 17.516 4.473 7.02 1 98.38 473 ILE A O 1
ATOM 3768 N N . VAL A 1 474 ? 18.312 3.602 5.098 1 98.81 474 VAL A N 1
ATOM 3769 C CA . VAL A 1 474 ? 18.297 4.855 4.352 1 98.81 474 VAL A CA 1
ATOM 3770 C C . VAL A 1 474 ? 17.328 4.754 3.18 1 98.81 474 VAL A C 1
ATOM 3772 O O . VAL A 1 474 ? 17.391 3.812 2.387 1 98.81 474 VAL A O 1
ATOM 3775 N N . LEU A 1 475 ? 16.391 5.617 3.094 1 98.81 475 LEU A N 1
ATOM 3776 C CA . LEU A 1 475 ? 15.492 5.723 1.945 1 98.81 475 LEU A CA 1
ATOM 3777 C C . LEU A 1 475 ? 15.938 6.848 1.015 1 98.81 475 LEU A C 1
ATOM 3779 O O . LEU A 1 475 ? 16.062 7.996 1.442 1 98.81 475 LEU A O 1
ATOM 3783 N N . LEU A 1 476 ? 16.266 6.52 -0.194 1 98.75 476 LEU A N 1
ATOM 3784 C CA . LEU A 1 476 ? 16.516 7.5 -1.244 1 98.75 476 LEU A CA 1
ATOM 3785 C C . LEU A 1 476 ? 15.258 7.723 -2.086 1 98.75 476 LEU A C 1
ATOM 3787 O O . LEU A 1 476 ? 14.797 6.809 -2.771 1 98.75 476 LEU A O 1
ATOM 3791 N N . LEU A 1 477 ? 14.727 8.938 -2.049 1 98.06 477 LEU A N 1
ATOM 3792 C CA . LEU A 1 477 ? 13.438 9.227 -2.67 1 98.06 477 LEU A CA 1
ATOM 3793 C C . LEU A 1 477 ? 13.562 10.383 -3.658 1 98.06 477 LEU A C 1
ATOM 3795 O O . LEU A 1 477 ? 13.492 11.555 -3.266 1 98.06 477 LEU A O 1
ATOM 3799 N N . PRO A 1 478 ? 13.688 10.094 -4.941 1 96.5 478 PRO A N 1
ATOM 3800 C CA . PRO A 1 478 ? 13.781 11.164 -5.934 1 96.5 478 PRO A CA 1
ATOM 3801 C C . PRO A 1 478 ? 12.594 12.117 -5.891 1 96.5 478 PRO A C 1
ATOM 3803 O O . PRO A 1 478 ? 11.438 11.68 -5.906 1 96.5 478 PRO A O 1
ATOM 3806 N N . HIS A 1 479 ? 12.875 13.367 -5.797 1 96.38 479 HIS A N 1
ATOM 3807 C CA . HIS A 1 479 ? 11.867 14.398 -5.613 1 96.38 479 HIS A CA 1
ATOM 3808 C C . HIS A 1 479 ? 12.203 15.648 -6.43 1 96.38 479 HIS A C 1
ATOM 3810 O O . HIS A 1 479 ? 13.359 16.062 -6.488 1 96.38 479 HIS A O 1
ATOM 3816 N N . GLY A 1 480 ? 11.25 16.203 -7.148 1 93.31 480 GLY A N 1
ATOM 3817 C CA . GLY A 1 480 ? 11.375 17.438 -7.902 1 93.31 480 GLY A CA 1
ATOM 3818 C C . GLY A 1 480 ? 10.18 17.719 -8.781 1 93.31 480 GLY A C 1
ATOM 3819 O O . GLY A 1 480 ? 9.703 16.844 -9.508 1 93.31 480 GLY A O 1
ATOM 3820 N N . MET A 1 481 ? 9.594 18.922 -8.633 1 91.62 481 MET A N 1
ATOM 3821 C CA . MET A 1 481 ? 8.477 19.312 -9.477 1 91.62 481 MET A CA 1
ATOM 3822 C C . MET A 1 481 ? 8.961 19.797 -10.836 1 91.62 481 MET A C 1
ATOM 3824 O O . MET A 1 481 ? 9.125 21 -11.055 1 91.62 481 MET A O 1
ATOM 3828 N N . GLU A 1 482 ? 9.102 18.938 -11.773 1 87.31 482 GLU A N 1
ATOM 3829 C CA . GLU A 1 482 ? 9.75 19.25 -13.047 1 87.31 482 GLU A CA 1
ATOM 3830 C C . GLU A 1 482 ? 8.828 18.953 -14.227 1 87.31 482 GLU A C 1
ATOM 3832 O O . GLU A 1 482 ? 9.289 18.547 -15.289 1 87.31 482 GLU A O 1
ATOM 3837 N N . GLY A 1 483 ? 7.551 18.984 -13.938 1 77.88 483 GLY A N 1
ATOM 3838 C CA . GLY A 1 483 ? 6.57 18.953 -15.008 1 77.88 483 GLY A CA 1
ATOM 3839 C C . GLY A 1 483 ? 6.238 17.547 -15.469 1 77.88 483 GLY A C 1
ATOM 3840 O O . GLY A 1 483 ? 5.656 17.359 -16.531 1 77.88 483 GLY A O 1
ATOM 3841 N N . MET A 1 484 ? 6.645 16.484 -14.805 1 73.25 484 MET A N 1
ATOM 3842 C CA . MET A 1 484 ? 6.375 15.102 -15.211 1 73.25 484 MET A CA 1
ATOM 3843 C C . MET A 1 484 ? 5.125 14.57 -14.523 1 73.25 484 MET A C 1
ATOM 3845 O O . MET A 1 484 ? 4.941 13.352 -14.414 1 73.25 484 MET A O 1
ATOM 3849 N N . GLY A 1 485 ? 4.316 15.461 -13.977 1 72.75 485 GLY A N 1
ATOM 3850 C CA . GLY A 1 485 ? 3.129 15.008 -13.273 1 72.75 485 GLY A CA 1
ATOM 3851 C C . GLY A 1 485 ? 3.363 14.773 -11.797 1 72.75 485 GLY A C 1
ATOM 3852 O O . GLY A 1 485 ? 4.508 14.648 -11.359 1 72.75 485 GLY A O 1
ATOM 3853 N N . PRO A 1 486 ? 2.328 14.727 -11.086 1 72.38 486 PRO A N 1
ATOM 3854 C CA . PRO A 1 486 ? 2.465 14.648 -9.633 1 72.38 486 PRO A CA 1
ATOM 3855 C C . PRO A 1 486 ? 3.086 13.336 -9.164 1 72.38 486 PRO A C 1
ATOM 3857 O O . PRO A 1 486 ? 3.877 13.328 -8.211 1 72.38 486 PRO A O 1
ATOM 3860 N N . GLU A 1 487 ? 2.822 12.25 -9.883 1 77.31 487 GLU A N 1
ATOM 3861 C CA . GLU A 1 487 ? 3.299 10.938 -9.453 1 77.31 487 GLU A CA 1
ATOM 3862 C C . GLU A 1 487 ? 4.793 10.781 -9.719 1 77.31 487 GLU A C 1
ATOM 3864 O O . GLU A 1 487 ? 5.449 9.922 -9.125 1 77.31 487 GLU A O 1
ATOM 3869 N N . HIS A 1 488 ? 5.324 11.547 -10.445 1 79.25 488 HIS A N 1
ATOM 3870 C CA . HIS A 1 488 ? 6.75 11.484 -10.75 1 79.25 488 HIS A CA 1
ATOM 3871 C C . HIS A 1 488 ? 7.488 12.695 -10.188 1 79.25 488 HIS A C 1
ATOM 3873 O O . HIS A 1 488 ? 8.688 12.859 -10.414 1 79.25 488 HIS A O 1
ATOM 3879 N N . SER A 1 489 ? 6.75 13.43 -9.445 1 88.12 489 SER A N 1
ATOM 3880 C CA . SER A 1 489 ? 7.379 14.695 -9.055 1 88.12 489 SER A CA 1
ATOM 3881 C C . SER A 1 489 ? 7.59 14.766 -7.551 1 88.12 489 SER A C 1
ATOM 3883 O O . SER A 1 489 ? 8.648 15.188 -7.082 1 88.12 489 SER A O 1
ATOM 3885 N N . SER A 1 490 ? 6.621 14.32 -6.848 1 92.75 490 SER A N 1
ATOM 3886 C CA . SER A 1 490 ? 6.684 14.555 -5.41 1 92.75 490 SER A CA 1
ATOM 3887 C C . SER A 1 490 ? 6.895 13.258 -4.645 1 92.75 490 SER A C 1
ATOM 3889 O O . SER A 1 490 ? 6.141 12.297 -4.82 1 92.75 490 SER A O 1
ATOM 3891 N N . ALA A 1 491 ? 7.871 13.258 -3.842 1 95.62 491 ALA A N 1
ATOM 3892 C CA . ALA A 1 491 ? 8.062 12.156 -2.904 1 95.62 491 ALA A CA 1
ATOM 3893 C C . ALA A 1 491 ? 7.23 12.359 -1.642 1 95.62 491 ALA A C 1
ATOM 3895 O O . ALA A 1 491 ? 7.426 11.656 -0.646 1 95.62 491 ALA A O 1
ATOM 3896 N N . ARG A 1 492 ? 6.383 13.359 -1.621 1 94.62 492 ARG A N 1
ATOM 3897 C CA . ARG A 1 492 ? 5.477 13.672 -0.52 1 94.62 492 ARG A CA 1
ATOM 3898 C C . ARG A 1 492 ? 6.25 13.891 0.777 1 94.62 492 ARG A C 1
ATOM 3900 O O . ARG A 1 492 ? 5.945 13.273 1.799 1 94.62 492 ARG A O 1
ATOM 3907 N N . PRO A 1 493 ? 7.168 14.836 0.749 1 96.88 493 PRO A N 1
ATOM 3908 C CA . PRO A 1 493 ? 7.926 15.086 1.976 1 96.88 493 PRO A CA 1
ATOM 3909 C C . PRO A 1 493 ? 7.031 15.43 3.162 1 96.88 493 PRO A C 1
ATOM 3911 O O . PRO A 1 493 ? 7.375 15.133 4.309 1 96.88 493 PRO A O 1
ATOM 3914 N N . GLU A 1 494 ? 5.855 16.062 2.887 1 95.81 494 GLU A N 1
ATOM 3915 C CA . GLU A 1 494 ? 4.938 16.469 3.941 1 95.81 494 GLU A CA 1
ATOM 3916 C C . GLU A 1 494 ? 4.5 15.281 4.793 1 95.81 494 GLU A C 1
ATOM 3918 O O . GLU A 1 494 ? 4.25 15.43 5.992 1 95.81 494 GLU A O 1
ATOM 3923 N N . ARG A 1 495 ? 4.402 14.156 4.223 1 95.25 495 ARG A N 1
ATOM 3924 C CA . ARG A 1 495 ? 3.959 12.969 4.945 1 95.25 495 ARG A CA 1
ATOM 3925 C C . ARG A 1 495 ? 5.023 12.5 5.93 1 95.25 495 ARG A C 1
ATOM 3927 O O . ARG A 1 495 ? 4.711 12.117 7.059 1 95.25 495 ARG A O 1
ATOM 3934 N N . PHE A 1 496 ? 6.254 12.461 5.477 1 97.12 496 PHE A N 1
ATOM 3935 C CA . PHE A 1 496 ? 7.352 12.086 6.359 1 97.12 496 PHE A CA 1
ATOM 3936 C C . PHE A 1 496 ? 7.492 13.094 7.5 1 97.12 496 PHE A C 1
ATOM 3938 O O . PHE A 1 496 ? 7.715 12.703 8.648 1 97.12 496 PHE A O 1
ATOM 3945 N N . LEU A 1 497 ? 7.383 14.32 7.148 1 96.56 497 LEU A N 1
ATOM 3946 C CA . LEU A 1 497 ? 7.57 15.383 8.133 1 96.56 497 LEU A CA 1
ATOM 3947 C C . LEU A 1 497 ? 6.434 15.375 9.156 1 96.56 497 LEU A C 1
ATOM 3949 O O . LEU A 1 497 ? 6.652 15.672 10.336 1 96.56 497 LEU A O 1
ATOM 3953 N N . GLN A 1 498 ? 5.234 15.047 8.695 1 94.56 498 GLN A N 1
ATOM 3954 C CA . GLN A 1 498 ? 4.09 14.945 9.594 1 94.56 498 GLN A CA 1
ATOM 3955 C C . GLN A 1 498 ? 4.305 13.859 10.641 1 94.56 498 GLN A C 1
ATOM 3957 O O . GLN A 1 498 ? 3.818 13.977 11.766 1 94.56 498 GLN A O 1
ATOM 3962 N N . MET A 1 499 ? 5.082 12.867 10.352 1 94.5 499 MET A N 1
ATOM 3963 C CA . MET A 1 499 ? 5.281 11.719 11.234 1 94.5 499 MET A CA 1
ATOM 3964 C C . MET A 1 499 ? 6.488 11.938 12.141 1 94.5 499 MET A C 1
ATOM 3966 O O . MET A 1 499 ? 6.836 11.07 12.945 1 94.5 499 MET A O 1
ATOM 3970 N N . CYS A 1 500 ? 7.129 13.078 12.031 1 93.69 500 CYS A N 1
ATOM 3971 C CA . CYS A 1 500 ? 8.258 13.383 12.898 1 93.69 500 CYS A CA 1
ATOM 3972 C C . CYS A 1 500 ? 7.797 13.641 14.328 1 93.69 500 CYS A C 1
ATOM 3974 O O . CYS A 1 500 ? 6.719 14.195 14.547 1 93.69 500 CYS A O 1
ATOM 3976 N N . ASN A 1 501 ? 8.555 13.227 15.25 1 87.5 501 ASN A N 1
ATOM 3977 C CA . ASN A 1 501 ? 8.148 13.383 16.641 1 87.5 501 ASN A CA 1
ATOM 3978 C C . ASN A 1 501 ? 8.773 14.625 17.266 1 87.5 501 ASN A C 1
ATOM 3980 O O . ASN A 1 501 ? 8.727 14.797 18.484 1 87.5 501 ASN A O 1
ATOM 3984 N N . ASP A 1 502 ? 9.312 15.469 16.547 1 84.06 502 ASP A N 1
ATOM 3985 C CA . ASP A 1 502 ? 9.82 16.719 17.125 1 84.06 502 ASP A CA 1
ATOM 3986 C C . ASP A 1 502 ? 8.695 17.719 17.328 1 84.06 502 ASP A C 1
ATOM 3988 O O . ASP A 1 502 ? 7.773 17.812 16.516 1 84.06 502 ASP A O 1
ATOM 3992 N N . ASP A 1 503 ? 8.688 18.359 18.375 1 82.94 503 ASP A N 1
ATOM 3993 C CA . ASP A 1 503 ? 7.676 19.344 18.766 1 82.94 503 ASP A CA 1
ATOM 3994 C C . ASP A 1 503 ? 8.102 20.75 18.375 1 82.94 503 ASP A C 1
ATOM 3996 O O . ASP A 1 503 ? 9.133 21.25 18.844 1 82.94 503 ASP A O 1
ATOM 4000 N N . PRO A 1 504 ? 7.324 21.406 17.562 1 83.69 504 PRO A N 1
ATOM 4001 C CA . PRO A 1 504 ? 7.684 22.75 17.156 1 83.69 504 PRO A CA 1
ATOM 4002 C C . PRO A 1 504 ? 7.734 23.734 18.312 1 83.69 504 PRO A C 1
ATOM 4004 O O . PRO A 1 504 ? 8.383 24.781 18.234 1 83.69 504 PRO A O 1
ATOM 4007 N N . ASP A 1 505 ? 7.078 23.422 19.438 1 80.88 505 ASP A N 1
ATOM 4008 C CA . ASP A 1 505 ? 6.973 24.359 20.547 1 80.88 505 ASP A CA 1
ATOM 4009 C C . ASP A 1 505 ? 8.094 24.125 21.562 1 80.88 505 ASP A C 1
ATOM 4011 O O . ASP A 1 505 ? 8.203 24.859 22.547 1 80.88 505 ASP A O 1
ATOM 4015 N N . THR A 1 506 ? 8.836 23.109 21.312 1 76.56 506 THR A N 1
ATOM 4016 C CA . THR A 1 506 ? 9.883 22.812 22.281 1 76.56 506 THR A CA 1
ATOM 4017 C C . THR A 1 506 ? 11.266 23 21.656 1 76.56 506 THR A C 1
ATOM 4019 O O . THR A 1 506 ? 11.57 22.438 20.609 1 76.56 506 THR A O 1
ATOM 4022 N N . TYR A 1 507 ? 11.961 24.062 22.109 1 68.06 507 TYR A N 1
ATOM 4023 C CA . TYR A 1 507 ? 13.352 24.328 21.766 1 68.06 507 TYR A CA 1
ATOM 4024 C C . TYR A 1 507 ? 14.258 24.188 22.969 1 68.06 507 TYR A C 1
ATOM 4026 O O . TYR A 1 507 ? 13.992 24.766 24.031 1 68.06 507 TYR A O 1
ATOM 4034 N N . PRO A 1 508 ? 15.398 23.188 23.203 1 61.28 508 PRO A N 1
ATOM 4035 C CA . PRO A 1 508 ? 16.125 22.453 22.172 1 61.28 508 PRO A CA 1
ATOM 4036 C C . PRO A 1 508 ? 15.492 21.109 21.828 1 61.28 508 PRO A C 1
ATOM 4038 O O . PRO A 1 508 ? 14.711 20.578 22.609 1 61.28 508 PRO A O 1
ATOM 4041 N N . LEU A 1 509 ? 15.82 20.656 20.484 1 62.34 509 LEU A N 1
ATOM 4042 C CA . LEU A 1 509 ? 15.258 19.406 19.984 1 62.34 509 LEU A CA 1
ATOM 4043 C C . LEU A 1 509 ? 15.867 18.219 20.703 1 62.34 509 LEU A C 1
ATOM 4045 O O . LEU A 1 509 ? 17.094 18.156 20.891 1 62.34 509 LEU A O 1
ATOM 4049 N N . TYR A 1 510 ? 15.062 17.406 21.484 1 64 510 TYR A N 1
ATOM 4050 C CA . TYR A 1 510 ? 15.516 16.203 22.172 1 64 510 TYR A CA 1
ATOM 4051 C C . TYR A 1 510 ? 15.625 15.031 21.203 1 64 510 TYR A C 1
ATOM 4053 O O . TYR A 1 510 ? 16.062 15.195 20.062 1 64 510 TYR A O 1
ATOM 4061 N N . ASP A 1 511 ? 14.75 14 21.281 1 76.44 511 ASP A N 1
ATOM 4062 C CA . ASP A 1 511 ? 14.758 12.688 20.656 1 76.44 511 ASP A CA 1
ATOM 4063 C C . ASP A 1 511 ? 14 12.711 19.328 1 76.44 511 ASP A C 1
ATOM 4065 O O . ASP A 1 511 ? 13.078 13.516 19.141 1 76.44 511 ASP A O 1
ATOM 4069 N N . CYS A 1 512 ? 14.648 12.359 18.203 1 88.69 512 CYS A N 1
ATOM 4070 C CA . CYS A 1 512 ? 13.992 12.242 16.906 1 88.69 512 CYS A CA 1
ATOM 4071 C C . CYS A 1 512 ? 13.789 10.773 16.531 1 88.69 512 CYS A C 1
ATOM 4073 O O . CYS A 1 512 ? 14.555 9.906 16.953 1 88.69 512 CYS A O 1
ATOM 4075 N N . ASN A 1 513 ? 12.695 10.531 15.867 1 93.12 513 ASN A N 1
ATOM 4076 C CA . ASN A 1 513 ? 12.43 9.164 15.43 1 93.12 513 ASN A CA 1
ATOM 4077 C C . ASN A 1 513 ? 13.203 8.812 14.164 1 93.12 513 ASN A C 1
ATOM 4079 O O . ASN A 1 513 ? 13.539 7.652 13.938 1 93.12 513 ASN A O 1
ATOM 4083 N N . TRP A 1 514 ? 13.43 9.742 13.281 1 96.56 514 TRP A N 1
ATOM 4084 C CA . TRP A 1 514 ? 14.258 9.57 12.094 1 96.56 514 TRP A CA 1
ATOM 4085 C C . TRP A 1 514 ? 14.812 10.906 11.617 1 96.56 514 TRP A C 1
ATOM 4087 O O . TRP A 1 514 ? 14.539 11.953 12.219 1 96.56 514 TRP A O 1
ATOM 4097 N N . ILE A 1 515 ? 15.734 10.898 10.734 1 96.69 515 ILE A N 1
ATOM 4098 C CA . ILE A 1 515 ? 16.359 12.086 10.164 1 96.69 515 ILE A CA 1
ATOM 4099 C C . ILE A 1 515 ? 15.844 12.312 8.742 1 96.69 515 ILE A C 1
ATOM 4101 O O . ILE A 1 515 ? 15.781 11.367 7.945 1 96.69 515 ILE A O 1
ATOM 4105 N N . VAL A 1 516 ? 15.359 13.484 8.422 1 97.94 516 VAL A N 1
ATOM 4106 C CA . VAL A 1 516 ? 14.859 13.836 7.094 1 97.94 516 VAL A CA 1
ATOM 4107 C C . VAL A 1 516 ? 15.719 14.953 6.5 1 97.94 516 VAL A C 1
ATOM 4109 O O . VAL A 1 516 ? 15.867 16.016 7.105 1 97.94 516 VAL A O 1
ATOM 4112 N N . VAL A 1 517 ? 16.281 14.758 5.336 1 98.56 517 VAL A N 1
ATOM 4113 C CA . VAL A 1 517 ? 17.156 15.758 4.734 1 98.56 517 VAL A CA 1
ATOM 4114 C C . VAL A 1 517 ? 16.781 15.953 3.268 1 98.56 517 VAL A C 1
ATOM 4116 O O . VAL A 1 517 ? 16.156 15.086 2.662 1 98.56 517 VAL A O 1
ATOM 4119 N N . ASN A 1 518 ? 17 17.031 2.709 1 98.5 518 ASN A N 1
ATOM 4120 C CA . ASN A 1 518 ? 16.922 17.438 1.308 1 98.5 518 ASN A CA 1
ATOM 4121 C C . ASN A 1 518 ? 18.141 18.25 0.889 1 98.5 518 ASN A C 1
ATOM 4123 O O . ASN A 1 518 ? 18.094 19.484 0.899 1 98.5 518 ASN A O 1
ATOM 4127 N N . CYS A 1 519 ? 19.172 17.578 0.418 1 98.06 519 CYS A N 1
ATOM 4128 C CA . CYS A 1 519 ? 20.469 18.188 0.155 1 98.06 519 CYS A CA 1
ATOM 4129 C C . CYS A 1 519 ? 20.438 19 -1.134 1 98.06 519 CYS A C 1
ATOM 4131 O O . CYS A 1 519 ? 19.797 18.609 -2.107 1 98.06 519 CYS A O 1
ATOM 4133 N N . SER A 1 520 ? 21.156 20.094 -1.146 1 97.31 520 SER A N 1
ATOM 4134 C CA . SER A 1 520 ? 21.234 20.938 -2.338 1 97.31 520 SER A CA 1
ATOM 4135 C C . SER A 1 520 ? 22.609 20.828 -2.996 1 97.31 520 SER A C 1
ATOM 4137 O O . SER A 1 520 ? 22.812 21.359 -4.09 1 97.31 520 SER A O 1
ATOM 4139 N N . THR A 1 521 ? 23.562 20.172 -2.365 1 96.94 521 THR A N 1
ATOM 4140 C CA . THR A 1 521 ? 24.891 20.047 -2.939 1 96.94 521 THR A CA 1
ATOM 4141 C C . THR A 1 521 ? 25.391 18.594 -2.85 1 96.94 521 THR A C 1
ATOM 4143 O O . THR A 1 521 ? 25.031 17.875 -1.924 1 96.94 521 THR A O 1
ATOM 4146 N N . PRO A 1 522 ? 26.25 18.203 -3.783 1 96.12 522 PRO A N 1
ATOM 4147 C CA . PRO A 1 522 ? 26.859 16.875 -3.723 1 96.12 522 PRO A CA 1
ATOM 4148 C C . PRO A 1 522 ? 27.656 16.656 -2.445 1 96.12 522 PRO A C 1
ATOM 4150 O O . PRO A 1 522 ? 27.672 15.539 -1.903 1 96.12 522 PRO A O 1
ATOM 4153 N N . ALA A 1 523 ? 28.344 17.703 -1.978 1 96.44 523 ALA A N 1
ATOM 4154 C CA . ALA A 1 523 ? 29.156 17.562 -0.771 1 96.44 523 ALA A CA 1
ATOM 4155 C C . ALA A 1 523 ? 28.297 17.203 0.435 1 96.44 523 ALA A C 1
ATOM 4157 O O . ALA A 1 523 ? 28.688 16.359 1.246 1 96.44 523 ALA A O 1
ATOM 4158 N N . ASN A 1 524 ? 27.234 17.906 0.613 1 98.06 524 ASN A N 1
ATOM 4159 C CA . ASN A 1 524 ? 26.328 17.594 1.718 1 98.06 524 ASN A CA 1
ATOM 4160 C C . ASN A 1 524 ? 25.75 16.188 1.589 1 98.06 524 ASN A C 1
ATOM 4162 O O . ASN A 1 524 ? 25.531 15.516 2.594 1 98.06 524 ASN A O 1
ATOM 4166 N N . TYR A 1 525 ? 25.469 15.789 0.372 1 98 525 TYR A N 1
ATOM 4167 C CA . TYR A 1 525 ? 25.016 14.43 0.132 1 98 525 TYR A CA 1
ATOM 4168 C C . TYR A 1 525 ? 26.078 13.414 0.542 1 98 525 TYR A C 1
ATOM 4170 O O . TYR A 1 525 ? 25.781 12.414 1.195 1 98 525 TYR A O 1
ATOM 4178 N N . PHE A 1 526 ? 27.359 13.703 0.14 1 97.06 526 PHE A N 1
ATOM 4179 C CA . PHE A 1 526 ? 28.516 12.898 0.561 1 97.06 526 PHE A CA 1
ATOM 4180 C C . PHE A 1 526 ? 28.562 12.781 2.08 1 97.06 526 PHE A C 1
ATOM 4182 O O . PHE A 1 526 ? 28.625 11.68 2.621 1 97.06 526 PHE A O 1
ATOM 4189 N N . HIS A 1 527 ? 28.391 13.836 2.764 1 98.19 527 HIS A N 1
ATOM 4190 C CA . HIS A 1 527 ? 28.578 13.883 4.211 1 98.19 527 HIS A CA 1
ATOM 4191 C C . HIS A 1 527 ? 27.422 13.195 4.934 1 98.19 527 HIS A C 1
ATOM 4193 O O . HIS A 1 527 ? 27.641 12.547 5.965 1 98.19 527 HIS A O 1
ATOM 4199 N N . VAL A 1 528 ? 26.219 13.359 4.453 1 98.56 528 VAL A N 1
ATOM 4200 C CA . VAL A 1 528 ? 25.078 12.81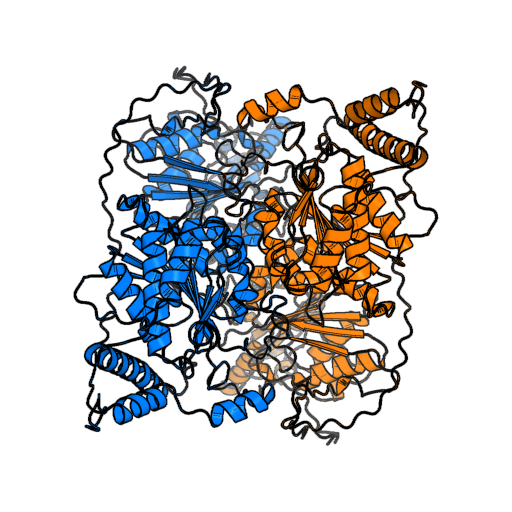2 5.18 1 98.56 528 VAL A CA 1
ATOM 4201 C C . VAL A 1 528 ? 25.094 11.289 5.09 1 98.56 528 VAL A C 1
ATOM 4203 O O . VAL A 1 528 ? 24.703 10.602 6.039 1 98.56 528 VAL A O 1
ATOM 4206 N N . LEU A 1 529 ? 25.5 10.742 3.969 1 98.38 529 LEU A N 1
ATOM 4207 C CA . LEU A 1 529 ? 25.609 9.297 3.832 1 98.38 529 LEU A CA 1
ATOM 4208 C C . LEU A 1 529 ? 26.656 8.742 4.793 1 98.38 529 LEU A C 1
ATOM 4210 O O . LEU A 1 529 ? 26.422 7.723 5.449 1 98.38 529 LEU A O 1
ATOM 4214 N N . ARG A 1 530 ? 27.781 9.391 4.867 1 97.44 530 ARG A N 1
ATOM 4215 C CA . ARG A 1 530 ? 28.828 8.938 5.781 1 97.44 530 ARG A CA 1
ATOM 4216 C C . ARG A 1 530 ? 28.406 9.117 7.234 1 97.44 530 ARG A C 1
ATOM 4218 O O . ARG A 1 530 ? 28.656 8.25 8.07 1 97.44 530 ARG A O 1
ATOM 4225 N N . ARG A 1 531 ? 27.719 10.266 7.504 1 97.75 531 ARG A N 1
ATOM 4226 C CA . ARG A 1 531 ? 27.281 10.57 8.859 1 97.75 531 ARG A CA 1
ATOM 4227 C C . ARG A 1 531 ? 26.344 9.484 9.391 1 97.75 531 ARG A C 1
ATOM 4229 O O . ARG A 1 531 ? 26.359 9.188 10.586 1 97.75 531 ARG A O 1
ATOM 4236 N N . GLN A 1 532 ? 25.594 8.852 8.5 1 98 532 GLN A N 1
ATOM 4237 C CA . GLN A 1 532 ? 24.672 7.777 8.875 1 98 532 GLN A CA 1
ATOM 4238 C C . GLN A 1 532 ? 25.422 6.66 9.617 1 98 532 GLN A C 1
ATOM 4240 O O . GLN A 1 532 ? 24.844 6.016 10.5 1 98 532 GLN A O 1
ATOM 4245 N N . ILE A 1 533 ? 26.672 6.438 9.281 1 96.5 533 ILE A N 1
ATOM 4246 C CA . ILE A 1 533 ? 27.484 5.371 9.859 1 96.5 533 ILE A CA 1
ATOM 4247 C C . ILE A 1 533 ? 28.328 5.926 11.008 1 96.5 533 ILE A C 1
ATOM 4249 O O . ILE A 1 533 ? 28.594 5.223 11.984 1 96.5 533 ILE A O 1
ATOM 4253 N N . LEU A 1 534 ? 28.703 7.188 10.938 1 94.5 534 LEU A N 1
ATOM 4254 C CA . LEU A 1 534 ? 29.641 7.77 11.891 1 94.5 534 LEU A CA 1
ATOM 4255 C C . LEU A 1 534 ? 28.953 8.156 13.188 1 94.5 534 LEU A C 1
ATOM 4257 O O . LEU A 1 534 ? 29.594 8.281 14.234 1 94.5 534 LEU A O 1
ATOM 4261 N N . LEU A 1 535 ? 27.609 8.344 13.141 1 92.56 535 LEU A N 1
ATOM 4262 C CA . LEU A 1 535 ? 26.859 8.641 14.352 1 92.56 535 LEU A CA 1
ATOM 4263 C C . LEU A 1 535 ? 26.906 7.461 15.32 1 92.56 535 LEU A C 1
ATOM 4265 O O . LEU A 1 535 ? 26.953 6.305 14.898 1 92.56 535 LEU A O 1
ATOM 4269 N N . PRO A 1 536 ? 26.906 7.734 16.594 1 90.12 536 PRO A N 1
ATOM 4270 C CA . PRO A 1 536 ? 26.984 6.652 17.578 1 90.12 536 PRO A CA 1
ATOM 4271 C C . PRO A 1 536 ? 25.641 5.973 17.812 1 90.12 536 PRO A C 1
ATOM 4273 O O . PRO A 1 536 ? 25.5 5.184 18.75 1 90.12 536 PRO A O 1
ATOM 4276 N N . PHE A 1 537 ? 24.656 6.336 17.109 1 89.56 537 PHE A N 1
ATOM 4277 C CA . PHE A 1 537 ? 23.328 5.746 17.156 1 89.56 537 PHE A CA 1
ATOM 4278 C C . PHE A 1 537 ? 22.781 5.535 15.742 1 89.56 537 PHE A C 1
ATOM 4280 O O . PHE A 1 537 ? 23.375 5.996 14.766 1 89.56 537 PHE A O 1
ATOM 4287 N N . ARG A 1 538 ? 21.766 4.73 15.688 1 93.81 538 ARG A N 1
ATOM 4288 C CA . ARG A 1 538 ? 21.141 4.504 14.391 1 93.81 538 ARG A CA 1
ATOM 4289 C C . ARG A 1 538 ? 19.688 4.984 14.391 1 93.81 538 ARG A C 1
ATOM 4291 O O . ARG A 1 538 ? 18.938 4.688 15.32 1 93.81 538 ARG A O 1
ATOM 4298 N N . LYS A 1 539 ? 19.422 5.871 13.438 1 95.12 539 LYS A N 1
ATOM 4299 C CA . LYS A 1 539 ? 18.078 6.32 13.078 1 95.12 539 LYS A CA 1
ATOM 4300 C C . LYS A 1 539 ? 17.844 6.223 11.57 1 95.12 539 LYS A C 1
ATOM 4302 O O . LYS A 1 539 ? 18.766 6.445 10.781 1 95.12 539 LYS A O 1
ATOM 4307 N N . PRO A 1 540 ? 16.609 5.816 11.227 1 97.56 540 PRO A N 1
ATOM 4308 C CA . PRO A 1 540 ? 16.375 5.855 9.789 1 97.56 540 PRO A CA 1
ATOM 4309 C C . PRO A 1 540 ? 16.672 7.223 9.172 1 97.56 540 PRO A C 1
ATOM 4311 O O . PRO A 1 540 ? 16.5 8.25 9.828 1 97.56 540 PRO A O 1
ATOM 4314 N N . LEU A 1 541 ? 17.188 7.211 8.016 1 98.62 541 LEU A N 1
ATOM 4315 C CA . LEU A 1 541 ? 17.516 8.43 7.281 1 98.62 541 LEU A CA 1
ATOM 4316 C C . LEU A 1 541 ? 16.703 8.531 6 1 98.62 541 LEU A C 1
ATOM 4318 O O . LEU A 1 541 ? 16.781 7.656 5.133 1 98.62 541 LEU A O 1
ATOM 4322 N N . ILE A 1 542 ? 15.867 9.531 5.895 1 98.69 542 ILE A N 1
ATOM 4323 C CA . ILE A 1 542 ? 15.062 9.805 4.707 1 98.69 542 ILE A CA 1
ATOM 4324 C C . ILE A 1 542 ? 15.719 10.914 3.887 1 98.69 542 ILE A C 1
ATOM 4326 O O . ILE A 1 542 ? 15.859 12.039 4.363 1 98.69 542 ILE A O 1
ATOM 4330 N N . ILE A 1 543 ? 16.094 10.633 2.674 1 98.75 543 ILE A N 1
ATOM 4331 C CA . ILE A 1 543 ? 16.75 11.617 1.82 1 98.75 543 ILE A CA 1
ATOM 4332 C C . ILE A 1 543 ? 15.898 11.867 0.578 1 98.75 543 ILE A C 1
ATOM 4334 O O . ILE A 1 543 ? 15.633 10.953 -0.198 1 98.75 543 ILE A O 1
ATOM 4338 N N . PHE A 1 544 ? 15.438 13.07 0.399 1 98.19 544 PHE A N 1
ATOM 4339 C CA . PHE A 1 544 ? 14.852 13.453 -0.88 1 98.19 544 PHE A CA 1
ATOM 4340 C C . PHE A 1 544 ? 15.938 13.789 -1.894 1 98.19 544 PHE A C 1
ATOM 4342 O O . PHE A 1 544 ? 16.578 14.836 -1.801 1 98.19 544 PHE A O 1
ATOM 4349 N N . THR A 1 545 ? 16.109 12.898 -2.844 1 97.38 545 THR A N 1
ATOM 4350 C CA . THR A 1 545 ? 17.203 13.023 -3.809 1 97.38 545 THR A CA 1
ATOM 4351 C C . THR A 1 545 ? 16.734 13.766 -5.055 1 97.38 545 THR A C 1
ATOM 4353 O O . THR A 1 545 ? 15.547 13.75 -5.391 1 97.38 545 THR A O 1
ATOM 4356 N N . PRO A 1 546 ? 17.672 14.406 -5.707 1 94.25 546 PRO A N 1
ATOM 4357 C CA . PRO A 1 546 ? 17.281 15.25 -6.84 1 94.25 546 PRO A CA 1
ATOM 4358 C C . PRO A 1 546 ? 17.141 14.461 -8.141 1 94.25 546 PRO A C 1
ATOM 4360 O O . PRO A 1 546 ? 17.562 13.297 -8.211 1 94.25 546 PRO A O 1
ATOM 4363 N N . LYS A 1 547 ? 16.562 15.102 -9.117 1 93.06 547 LYS A N 1
ATOM 4364 C CA . LYS A 1 547 ? 16.469 14.594 -10.484 1 93.06 547 LYS A CA 1
ATOM 4365 C C . LYS A 1 547 ? 17.266 15.469 -11.453 1 93.06 547 LYS A C 1
ATOM 4367 O O . LYS A 1 547 ? 18.406 15.148 -11.797 1 93.06 547 LYS A O 1
ATOM 4372 N N . SER A 1 548 ? 16.828 16.75 -11.617 1 90.56 548 SER A N 1
ATOM 4373 C CA . SER A 1 548 ? 17.5 17.656 -12.539 1 90.56 548 SER A CA 1
ATOM 4374 C C . SER A 1 548 ? 18.859 18.094 -11.992 1 90.56 548 SER A C 1
ATOM 4376 O O . SER A 1 548 ? 19.781 18.391 -12.758 1 90.56 548 SER A O 1
ATOM 4378 N N . LEU A 1 549 ? 18.984 18.109 -10.641 1 93.75 549 LEU A N 1
ATOM 4379 C CA . LEU A 1 549 ? 20.234 18.578 -10.047 1 93.75 549 LEU A CA 1
ATOM 4380 C C . LEU A 1 549 ? 21.375 17.609 -10.344 1 93.75 549 LEU A C 1
ATOM 4382 O O . LEU A 1 549 ? 22.547 17.953 -10.188 1 93.75 549 LEU A O 1
ATOM 4386 N N . LEU A 1 550 ? 21.016 16.438 -10.758 1 93.19 550 LEU A N 1
ATOM 4387 C CA . LEU A 1 550 ? 22.031 15.422 -11.031 1 93.19 550 LEU A CA 1
ATOM 4388 C C . LEU A 1 550 ? 22.984 15.883 -12.125 1 93.19 550 LEU A C 1
ATOM 4390 O O . LEU A 1 550 ? 24.156 15.492 -12.148 1 93.19 550 LEU A O 1
ATOM 4394 N N . ARG A 1 551 ? 22.422 16.797 -13.023 1 89.88 551 ARG A N 1
ATOM 4395 C CA . ARG A 1 551 ? 23.234 17.281 -14.148 1 89.88 551 ARG A CA 1
ATOM 4396 C C . ARG A 1 551 ? 23.266 18.797 -14.188 1 89.88 551 ARG A C 1
ATOM 4398 O O . ARG A 1 551 ? 23.719 19.391 -15.172 1 89.88 551 ARG A O 1
ATOM 4405 N N . HIS A 1 552 ? 22.781 19.375 -13.195 1 91.88 552 HIS A N 1
ATOM 4406 C CA . HIS A 1 552 ? 22.781 20.828 -13.164 1 91.88 552 HIS A CA 1
ATOM 4407 C C . HIS A 1 552 ? 24.188 21.391 -13.102 1 91.88 552 HIS A C 1
ATOM 4409 O O . HIS A 1 552 ? 25 20.969 -12.273 1 91.88 552 HIS A O 1
ATOM 4415 N N . PRO A 1 553 ? 24.5 22.312 -13.891 1 91.12 553 PRO A N 1
ATOM 4416 C CA . PRO A 1 553 ? 25.875 22.797 -13.984 1 91.12 553 PRO A CA 1
ATOM 4417 C C . PRO A 1 553 ? 26.328 23.5 -12.703 1 91.12 553 PRO A C 1
ATOM 4419 O O . PRO A 1 553 ? 27.531 23.5 -12.398 1 91.12 553 PRO A O 1
ATOM 4422 N N . GLU A 1 554 ? 25.391 24.094 -11.984 1 91.88 554 GLU A N 1
ATOM 4423 C CA . GLU A 1 554 ? 25.766 24.828 -10.789 1 91.88 554 GLU A CA 1
ATOM 4424 C C . GLU A 1 554 ? 25.688 23.938 -9.547 1 91.88 554 GLU A C 1
ATOM 4426 O O . GLU A 1 554 ? 26.203 24.297 -8.484 1 91.88 554 GLU A O 1
ATOM 4431 N N . ALA A 1 555 ? 25.109 22.812 -9.641 1 93.06 555 ALA A N 1
ATOM 4432 C CA . ALA A 1 555 ? 24.969 21.906 -8.508 1 93.06 555 ALA A CA 1
ATOM 4433 C C . ALA A 1 555 ? 26.188 20.984 -8.391 1 93.06 555 ALA A C 1
ATOM 4435 O O . ALA A 1 555 ? 26.062 19.766 -8.484 1 93.06 555 ALA A O 1
ATOM 4436 N N . LYS A 1 556 ? 27.281 21.516 -8.234 1 93.12 556 LYS A N 1
ATOM 4437 C CA . LYS A 1 556 ? 28.562 20.844 -8.086 1 93.12 556 LYS A CA 1
ATOM 4438 C C . LYS A 1 556 ? 29.281 21.281 -6.812 1 93.12 556 LYS A C 1
ATOM 4440 O O . LYS A 1 556 ? 28.922 22.297 -6.211 1 93.12 556 LYS A O 1
ATOM 4445 N N . SER A 1 557 ? 30.109 20.5 -6.336 1 94.56 557 SER A N 1
ATOM 4446 C CA . SER A 1 557 ? 30.922 20.828 -5.168 1 94.56 557 SER A CA 1
ATOM 4447 C C . SER A 1 557 ? 32.406 20.656 -5.453 1 94.56 557 SER A C 1
ATOM 4449 O O . SER A 1 557 ? 32.781 19.891 -6.34 1 94.56 557 SER A O 1
ATOM 4451 N N . SER A 1 558 ? 33.125 21.531 -4.73 1 90.25 558 SER A N 1
ATOM 4452 C CA . SER A 1 558 ? 34.594 21.344 -4.773 1 90.25 558 SER A CA 1
ATOM 4453 C C . SER A 1 558 ? 35 20.125 -3.941 1 90.25 558 SER A C 1
ATOM 4455 O O . SER A 1 558 ? 34.344 19.797 -2.943 1 90.25 558 SER A O 1
ATOM 4457 N N . PHE A 1 559 ? 36.094 19.547 -4.309 1 89.31 559 PHE A N 1
ATOM 4458 C CA . PHE A 1 559 ? 36.656 18.438 -3.543 1 89.31 559 PHE A CA 1
ATOM 4459 C C . PHE A 1 559 ? 37.031 18.875 -2.137 1 89.31 559 PHE A C 1
ATOM 4461 O O . PHE A 1 559 ? 37 18.094 -1.196 1 89.31 559 PHE A O 1
ATOM 4468 N N . ASP A 1 560 ? 37.281 20.125 -2.002 1 88.88 560 ASP A N 1
ATOM 4469 C CA . ASP A 1 560 ? 37.688 20.719 -0.724 1 88.88 560 ASP A CA 1
ATOM 4470 C C . ASP A 1 560 ? 36.562 20.594 0.299 1 88.88 560 ASP A C 1
ATOM 4472 O O . ASP A 1 560 ? 36.812 20.562 1.506 1 88.88 560 ASP A O 1
ATOM 4476 N N . ASP A 1 561 ? 35.375 20.516 -0.197 1 92.94 561 ASP A N 1
ATOM 4477 C CA . ASP A 1 561 ? 34.188 20.453 0.671 1 92.94 561 ASP A CA 1
ATOM 4478 C C . ASP A 1 561 ? 34.031 19.062 1.267 1 92.94 561 ASP A C 1
ATOM 4480 O O . ASP A 1 561 ? 33.156 18.828 2.102 1 92.94 561 ASP A O 1
ATOM 4484 N N . MET A 1 562 ? 34.906 18.047 0.92 1 92 562 MET A N 1
ATOM 4485 C CA . MET A 1 562 ? 34.75 16.672 1.378 1 92 562 MET A CA 1
ATOM 4486 C C . MET A 1 562 ? 36.031 16.203 2.096 1 92 562 MET A C 1
ATOM 4488 O O . MET A 1 562 ? 36.156 15.031 2.428 1 92 562 MET A O 1
ATOM 4492 N N . LEU A 1 563 ? 36.906 17.125 2.355 1 89.44 563 LEU A N 1
ATOM 4493 C CA . LEU A 1 563 ? 38.188 16.812 3.008 1 89.44 563 LEU A CA 1
ATOM 4494 C C . LEU A 1 563 ? 38 16.688 4.52 1 89.44 563 LEU A C 1
ATOM 4496 O O . LEU A 1 563 ? 36.969 17.109 5.059 1 89.44 563 LEU A O 1
ATOM 4500 N N . PRO A 1 564 ? 39.031 16.078 5.133 1 89.38 564 PRO A N 1
ATOM 4501 C CA . PRO A 1 564 ? 38.969 16 6.594 1 89.38 564 PRO A CA 1
ATOM 4502 C C . PRO A 1 564 ? 38.75 17.375 7.242 1 89.38 564 PRO A C 1
ATOM 4504 O O . PRO A 1 564 ? 39.344 18.359 6.805 1 89.38 564 PRO A O 1
ATOM 4507 N N . GLY A 1 565 ? 37.906 17.406 8.125 1 91.19 565 GLY A N 1
ATOM 4508 C CA . GLY A 1 565 ? 37.562 18.656 8.781 1 91.19 565 GLY A CA 1
ATOM 4509 C C . GLY A 1 565 ? 36.219 19.219 8.312 1 91.19 565 GLY A C 1
ATOM 4510 O O . GLY A 1 565 ? 35.625 20.062 8.984 1 91.19 565 GLY A O 1
ATOM 4511 N N . THR A 1 566 ? 35.781 18.781 7.168 1 94.62 566 THR A N 1
ATOM 4512 C CA . THR A 1 566 ? 34.5 19.188 6.672 1 94.62 566 THR A CA 1
ATOM 4513 C C . THR A 1 566 ? 33.406 18.266 7.195 1 94.62 566 THR A C 1
ATOM 4515 O O . THR A 1 566 ? 33.688 17.172 7.699 1 94.62 566 THR A O 1
ATOM 4518 N N . HIS A 1 567 ? 32.188 18.797 7.207 1 95.62 567 HIS A N 1
ATOM 4519 C CA . HIS A 1 567 ? 31.062 18.016 7.754 1 95.62 567 HIS A CA 1
ATOM 4520 C C . HIS A 1 567 ? 29.75 18.406 7.098 1 95.62 567 HIS A C 1
ATOM 4522 O O . HIS A 1 567 ? 29.703 19.344 6.289 1 95.62 567 HIS A O 1
ATOM 4528 N N . PHE A 1 568 ? 28.766 17.641 7.395 1 97.62 568 PHE A N 1
ATOM 4529 C CA . PHE A 1 568 ? 27.406 17.922 6.922 1 97.62 568 PHE A CA 1
ATOM 4530 C C . PHE A 1 568 ? 26.906 19.25 7.473 1 97.62 568 PHE A C 1
ATOM 4532 O O . PHE A 1 568 ? 27 19.5 8.68 1 97.62 568 PHE A O 1
ATOM 4539 N N . ARG A 1 569 ? 26.438 20.016 6.617 1 97.88 569 ARG A N 1
ATOM 4540 C CA . ARG A 1 569 ? 25.859 21.281 7.023 1 97.88 569 ARG A CA 1
ATOM 4541 C C . ARG A 1 569 ? 24.344 21.203 7.102 1 97.88 569 ARG A C 1
ATOM 4543 O O . ARG A 1 569 ? 23.672 21.078 6.078 1 97.88 569 ARG A O 1
ATOM 4550 N N . ARG A 1 570 ? 23.844 21.391 8.289 1 97.88 570 ARG A N 1
ATOM 4551 C CA . ARG A 1 570 ? 22.391 21.312 8.492 1 97.88 570 ARG A CA 1
ATOM 4552 C C . ARG A 1 570 ? 21.688 22.5 7.828 1 97.88 570 ARG A C 1
ATOM 4554 O O . ARG A 1 570 ? 20.531 22.391 7.422 1 97.88 570 ARG A O 1
ATOM 4561 N N . LEU A 1 571 ? 22.328 23.547 7.762 1 98.31 571 LEU A N 1
ATOM 4562 C CA . LEU A 1 571 ? 21.906 24.766 7.07 1 98.31 571 LEU A CA 1
ATOM 4563 C C . LEU A 1 571 ? 23.078 25.406 6.344 1 98.31 571 LEU A C 1
ATOM 4565 O O . LEU A 1 571 ? 24.172 25.5 6.895 1 98.31 571 LEU A O 1
ATOM 4569 N N . ILE A 1 572 ? 22.906 25.75 5.105 1 98.25 572 ILE A N 1
ATOM 4570 C CA . ILE A 1 572 ? 23.922 26.484 4.355 1 98.25 572 ILE A CA 1
ATOM 4571 C C . ILE A 1 572 ? 23.516 27.953 4.246 1 98.25 572 ILE A C 1
ATOM 4573 O O . ILE A 1 572 ? 22.547 28.281 3.543 1 98.25 572 ILE A O 1
ATOM 4577 N N . PRO A 1 573 ? 24.188 28.828 4.855 1 97.62 573 PRO A N 1
ATOM 4578 C CA . PRO A 1 573 ? 23.828 30.25 4.859 1 97.62 573 PRO A CA 1
ATOM 4579 C C . PRO A 1 573 ? 24.109 30.938 3.527 1 97.62 573 PRO A C 1
ATOM 4581 O O . PRO A 1 573 ? 24.734 30.328 2.641 1 97.62 573 PRO A O 1
ATOM 4584 N N . GLU A 1 574 ? 23.547 32.156 3.422 1 97.19 574 GLU A N 1
ATOM 4585 C CA . GLU A 1 574 ? 23.906 33 2.285 1 97.19 574 GLU A CA 1
ATOM 4586 C C . GLU A 1 574 ? 25.406 33.281 2.244 1 97.19 574 GLU A C 1
ATOM 4588 O O . GLU A 1 574 ? 26.016 33.625 3.26 1 97.19 574 GLU A O 1
ATOM 4593 N N . GLU A 1 575 ? 25.984 33 1.086 1 92.75 575 GLU A N 1
ATOM 4594 C CA . GLU A 1 575 ? 27.438 33.156 0.986 1 92.75 575 GLU A CA 1
ATOM 4595 C C . GLU A 1 575 ? 27.812 34.156 -0.083 1 92.75 575 GLU A C 1
ATOM 4597 O O . GLU A 1 575 ? 29 34.438 -0.284 1 92.75 575 GLU A O 1
ATOM 4602 N N . GLY A 1 576 ? 26.859 34.781 -0.708 1 92 576 GLY A N 1
ATOM 4603 C CA . GLY A 1 576 ? 27.109 35.75 -1.741 1 92 576 GLY A CA 1
ATOM 4604 C C . GLY A 1 576 ? 27.281 37.156 -1.191 1 92 576 GLY A C 1
ATOM 4605 O O . GLY A 1 576 ? 27.625 37.344 -0.017 1 92 576 GLY A O 1
ATOM 4606 N N . SER A 1 577 ? 27.094 38.156 -1.999 1 93.94 577 SER A N 1
ATOM 4607 C CA . SER A 1 577 ? 27.328 39.562 -1.68 1 93.94 577 SER A CA 1
ATOM 4608 C C . SER A 1 577 ? 26.391 40.031 -0.58 1 93.94 577 SER A C 1
ATOM 4610 O O . SER A 1 577 ? 26.75 40.906 0.216 1 93.94 577 SER A O 1
ATOM 4612 N N . ALA A 1 578 ? 25.281 39.469 -0.512 1 94.88 578 ALA A N 1
ATOM 4613 C CA . ALA A 1 578 ? 24.312 39.875 0.503 1 94.88 578 ALA A CA 1
ATOM 4614 C C . ALA A 1 578 ? 24.859 39.656 1.908 1 94.88 578 ALA A C 1
ATOM 4616 O O . ALA A 1 578 ? 24.516 40.375 2.842 1 94.88 578 ALA A O 1
ATOM 4617 N N . SER A 1 579 ? 25.672 38.656 2.049 1 94.25 579 SER A N 1
ATOM 4618 C CA . SER A 1 579 ? 26.219 38.344 3.361 1 94.25 579 SER A CA 1
ATOM 4619 C C . SER A 1 579 ? 27.188 39.406 3.848 1 94.25 579 SER A C 1
ATOM 4621 O O . SER A 1 579 ? 27.469 39.5 5.047 1 94.25 579 SER A O 1
ATOM 4623 N N . GLN A 1 580 ? 27.625 40.281 2.922 1 91.12 580 GLN A N 1
ATOM 4624 C CA . GLN A 1 580 ? 28.562 41.344 3.248 1 91.12 580 GLN A CA 1
ATOM 4625 C C . GLN A 1 580 ? 27.828 42.688 3.455 1 91.12 580 GLN A C 1
ATOM 4627 O O . GLN A 1 580 ? 28.438 43.688 3.85 1 91.12 580 GLN A O 1
ATOM 4632 N N . ASN A 1 581 ? 26.672 42.688 3.148 1 88.12 581 ASN A N 1
ATOM 4633 C CA . ASN A 1 581 ? 25.828 43.875 3.281 1 88.12 581 ASN A CA 1
ATOM 4634 C C . ASN A 1 581 ? 24.594 43.594 4.133 1 88.12 581 ASN A C 1
ATOM 4636 O O . ASN A 1 581 ? 23.469 43.844 3.693 1 88.12 581 ASN A O 1
ATOM 4640 N N . SER A 1 582 ? 24.75 43.188 5.285 1 90 582 SER A N 1
ATOM 4641 C CA . SER A 1 582 ? 23.672 42.719 6.148 1 90 582 SER A CA 1
ATOM 4642 C C . SER A 1 582 ? 22.594 43.781 6.324 1 90 582 SER A C 1
ATOM 4644 O O . SER A 1 582 ? 21.406 43.469 6.328 1 90 582 SER A O 1
ATOM 4646 N N . ALA A 1 583 ? 23.031 45 6.43 1 91.81 583 ALA A N 1
ATOM 4647 C CA . ALA A 1 583 ? 22.094 46.062 6.688 1 91.81 583 ALA A CA 1
ATOM 4648 C C . ALA A 1 583 ? 21.25 46.375 5.453 1 91.81 583 ALA A C 1
ATOM 4650 O O . ALA A 1 583 ? 20.109 46.844 5.57 1 91.81 583 ALA A O 1
ATOM 4651 N N . GLY A 1 584 ? 21.797 46.125 4.367 1 93.19 584 GLY A N 1
ATOM 4652 C CA . GLY A 1 584 ? 21.125 46.469 3.123 1 93.19 584 GLY A CA 1
ATOM 4653 C C . GLY A 1 584 ? 20.219 45.344 2.623 1 93.19 584 GLY A C 1
ATOM 4654 O O . GLY A 1 584 ? 19.438 45.562 1.681 1 93.19 584 GLY A O 1
ATOM 4655 N N . VAL A 1 585 ? 20.172 44.188 3.293 1 96.69 585 VAL A N 1
ATOM 4656 C CA . VAL A 1 585 ? 19.375 43.062 2.863 1 96.69 585 VAL A CA 1
ATOM 4657 C C . VAL A 1 585 ? 17.906 43.312 3.219 1 96.69 585 VAL A C 1
ATOM 4659 O O . VAL A 1 585 ? 17.578 43.594 4.371 1 96.69 585 VAL A O 1
ATOM 4662 N N . LYS A 1 586 ? 17.016 43.219 2.244 1 95.81 586 LYS A N 1
ATOM 4663 C CA . LYS A 1 586 ? 15.586 43.469 2.424 1 95.81 586 LYS A CA 1
ATOM 4664 C C . LYS A 1 586 ? 14.812 42.188 2.689 1 95.81 586 LYS A C 1
ATOM 4666 O O . LYS A 1 586 ? 13.781 42.219 3.373 1 95.81 586 LYS A O 1
ATOM 4671 N N . ARG A 1 587 ? 15.297 41.125 2.068 1 95.81 587 ARG A N 1
ATOM 4672 C CA . ARG A 1 587 ? 14.609 39.844 2.197 1 95.81 587 ARG A CA 1
ATOM 4673 C C . ARG A 1 587 ? 15.602 38.719 2.473 1 95.81 587 ARG A C 1
ATOM 4675 O O . ARG A 1 587 ? 16.703 38.688 1.915 1 95.81 587 ARG A O 1
ATOM 4682 N N . LEU A 1 588 ? 15.273 37.906 3.406 1 96.31 588 LEU A N 1
ATOM 4683 C CA . LEU A 1 588 ? 15.945 36.625 3.623 1 96.31 588 LEU A CA 1
ATOM 4684 C C . LEU A 1 588 ? 15.023 35.469 3.279 1 96.31 588 LEU A C 1
ATOM 4686 O O . LEU A 1 588 ? 14.031 35.219 3.971 1 96.31 588 LEU A O 1
ATOM 4690 N N . ILE A 1 589 ? 15.352 34.719 2.229 1 97.25 589 ILE A N 1
ATOM 4691 C CA . ILE A 1 589 ? 14.547 33.594 1.766 1 97.25 589 ILE A CA 1
ATOM 4692 C C . ILE A 1 589 ? 15.156 32.281 2.273 1 97.25 589 ILE A C 1
ATOM 4694 O O . ILE A 1 589 ? 16.297 31.953 1.955 1 97.25 589 ILE A O 1
ATOM 4698 N N . PHE A 1 590 ? 14.406 31.594 3.117 1 97.38 590 PHE A N 1
ATOM 4699 C CA . PHE A 1 590 ? 14.758 30.219 3.441 1 97.38 590 PHE A CA 1
ATOM 4700 C C . PHE A 1 590 ? 14.141 29.25 2.436 1 97.38 590 PHE A C 1
ATOM 4702 O O . PHE A 1 590 ? 13 29.453 1.998 1 97.38 590 PHE A O 1
ATOM 4709 N N . CYS A 1 591 ? 14.859 28.312 1.998 1 98 591 CYS A N 1
ATOM 4710 C CA . CYS A 1 591 ? 14.375 27.297 1.066 1 98 591 CYS A CA 1
ATOM 4711 C C . CYS A 1 591 ? 15.102 25.984 1.28 1 98 591 CYS A C 1
ATOM 4713 O O . CYS A 1 591 ? 15.898 25.844 2.205 1 98 591 CYS A O 1
ATOM 4715 N N . THR A 1 592 ? 14.766 24.938 0.552 1 97.94 592 THR A N 1
ATOM 4716 C CA . THR A 1 592 ? 15.414 23.641 0.621 1 97.94 592 THR A CA 1
ATOM 4717 C C . THR A 1 592 ? 15.43 22.969 -0.751 1 97.94 592 THR A C 1
ATOM 4719 O O . THR A 1 592 ? 14.508 23.156 -1.547 1 97.94 592 THR A O 1
ATOM 4722 N N . GLY A 1 593 ? 16.516 22.297 -1.054 1 95.81 593 GLY A N 1
ATOM 4723 C CA . GLY A 1 593 ? 16.594 21.453 -2.236 1 95.81 593 GLY A CA 1
ATOM 4724 C C . GLY A 1 593 ? 16.797 22.25 -3.518 1 95.81 593 GLY A C 1
ATOM 4725 O O . GLY A 1 593 ? 17.531 23.234 -3.533 1 95.81 593 GLY A O 1
ATOM 4726 N N . LYS A 1 594 ? 16.219 21.859 -4.578 1 94.88 594 LYS A N 1
ATOM 4727 C CA . LYS A 1 594 ? 16.531 22.281 -5.938 1 94.88 594 LYS A CA 1
ATOM 4728 C C . LYS A 1 594 ? 16.094 23.719 -6.18 1 94.88 594 LYS A C 1
ATOM 4730 O O . LYS A 1 594 ? 16.656 24.422 -7.016 1 94.88 594 LYS A O 1
ATOM 4735 N N . VAL A 1 595 ? 15.062 24.172 -5.43 1 96.75 595 VAL A N 1
ATOM 4736 C CA . VAL A 1 595 ? 14.477 25.484 -5.676 1 96.75 595 VAL A CA 1
ATOM 4737 C C . VAL A 1 595 ? 15.531 26.578 -5.441 1 96.75 595 VAL A C 1
ATOM 4739 O O . VAL A 1 595 ? 15.43 27.672 -5.992 1 96.75 595 VAL A O 1
ATOM 4742 N N . TYR A 1 596 ? 16.562 26.312 -4.621 1 97.44 596 TYR A N 1
ATOM 4743 C CA . TYR A 1 596 ? 17.672 27.234 -4.387 1 97.44 596 TYR A CA 1
ATOM 4744 C C . TYR A 1 596 ? 18.266 27.703 -5.703 1 97.44 596 TYR A C 1
ATOM 4746 O O . TYR A 1 596 ? 18.516 28.906 -5.887 1 97.44 596 TYR A O 1
ATOM 4754 N N . TYR A 1 597 ? 18.469 26.797 -6.602 1 97.06 597 TYR A N 1
ATOM 4755 C CA . TYR A 1 597 ? 19.125 27.109 -7.863 1 97.06 597 TYR A CA 1
ATOM 4756 C C . TYR A 1 597 ? 18.203 27.906 -8.781 1 97.06 597 TYR A C 1
ATOM 4758 O O . TYR A 1 597 ? 18.672 28.766 -9.539 1 97.06 597 TYR A O 1
ATOM 4766 N N . ASP A 1 598 ? 16.953 27.656 -8.703 1 95.94 598 ASP A N 1
ATOM 4767 C CA . ASP A 1 598 ? 15.984 28.5 -9.422 1 95.94 598 ASP A CA 1
ATOM 4768 C C . ASP A 1 598 ? 15.977 29.922 -8.867 1 95.94 598 ASP A C 1
ATOM 4770 O O . ASP A 1 598 ? 15.93 30.891 -9.633 1 95.94 598 ASP A O 1
ATOM 4774 N N . LEU A 1 599 ? 16.016 30 -7.574 1 97.62 599 LEU A N 1
ATOM 4775 C CA . LEU A 1 599 ? 15.992 31.297 -6.902 1 97.62 599 LEU A CA 1
ATOM 4776 C C . LEU A 1 599 ? 17.25 32.094 -7.207 1 97.62 599 LEU A C 1
ATOM 4778 O O . LEU A 1 599 ? 17.188 33.312 -7.465 1 97.62 599 LEU A O 1
ATOM 4782 N N . THR A 1 600 ? 18.391 31.469 -7.145 1 96.94 600 THR A N 1
ATOM 4783 C CA . THR A 1 600 ? 19.656 32.156 -7.387 1 96.94 600 THR A CA 1
ATOM 4784 C C . THR A 1 600 ? 19.734 32.625 -8.836 1 96.94 600 THR A C 1
ATOM 4786 O O . THR A 1 600 ? 20.266 33.719 -9.117 1 96.94 600 THR A O 1
ATOM 4789 N N . LYS A 1 601 ? 19.25 31.812 -9.75 1 96.31 601 LYS A N 1
ATOM 4790 C CA . LYS A 1 601 ? 19.219 32.219 -11.148 1 96.31 601 LYS A CA 1
ATOM 4791 C C . LYS A 1 601 ? 18.344 33.469 -11.336 1 96.31 601 LYS A C 1
ATOM 4793 O O . LYS A 1 601 ? 18.75 34.406 -12 1 96.31 601 LYS A O 1
ATOM 4798 N N . GLU A 1 602 ? 17.188 33.438 -10.727 1 97.19 602 GLU A N 1
ATOM 4799 C CA . GLU A 1 602 ? 16.266 34.562 -10.836 1 97.19 602 GLU A CA 1
ATOM 4800 C C . GLU A 1 602 ? 16.844 35.812 -10.164 1 97.19 602 GLU A C 1
ATOM 4802 O O . GLU A 1 602 ? 16.703 36.906 -10.68 1 97.19 602 GLU A O 1
ATOM 4807 N N . ARG A 1 603 ? 17.391 35.625 -8.992 1 97.44 603 ARG A N 1
ATOM 4808 C CA . ARG A 1 603 ? 18.031 36.719 -8.25 1 97.44 603 ARG A CA 1
ATOM 4809 C C . ARG A 1 603 ? 19.094 37.406 -9.102 1 97.44 603 ARG A C 1
ATOM 4811 O O . ARG A 1 603 ? 19.172 38.625 -9.141 1 97.44 603 ARG A O 1
ATOM 4818 N N . LYS A 1 604 ? 19.938 36.656 -9.789 1 96.31 604 LYS A N 1
ATOM 4819 C CA . LYS A 1 604 ? 20.984 37.188 -10.648 1 96.31 604 LYS A CA 1
ATOM 4820 C C . LYS A 1 604 ? 20.406 37.906 -11.859 1 96.31 604 LYS A C 1
ATOM 4822 O O . LYS A 1 604 ? 20.859 39 -12.219 1 96.31 604 LYS A O 1
ATOM 4827 N N . THR A 1 605 ? 19.391 37.281 -12.422 1 97.5 605 THR A N 1
ATOM 4828 C CA . THR A 1 605 ? 18.734 37.875 -13.594 1 97.5 605 THR A CA 1
ATOM 4829 C C . THR A 1 605 ? 18.141 39.219 -13.273 1 97.5 605 THR A C 1
ATOM 4831 O O . THR A 1 605 ? 18.156 40.125 -14.117 1 97.5 605 THR A O 1
ATOM 4834 N N . ARG A 1 606 ? 17.766 39.438 -12.023 1 97.25 606 ARG A N 1
ATOM 4835 C CA . ARG A 1 606 ? 17.094 40.656 -11.625 1 97.25 606 ARG A CA 1
ATOM 4836 C C . ARG A 1 606 ? 18.047 41.625 -10.938 1 97.25 606 ARG A C 1
ATOM 4838 O O . ARG A 1 606 ? 17.672 42.75 -10.578 1 97.25 606 ARG A O 1
ATOM 4845 N N . GLY A 1 607 ? 19.219 41.281 -10.719 1 96.19 607 GLY A N 1
ATOM 4846 C CA . GLY A 1 607 ? 20.234 42.125 -10.094 1 96.19 607 GLY A CA 1
ATOM 4847 C C . GLY A 1 607 ? 19.953 42.375 -8.625 1 96.19 607 GLY A C 1
ATOM 4848 O O . GLY A 1 607 ? 20.125 43.5 -8.141 1 96.19 607 GLY A O 1
ATOM 4849 N N . LEU A 1 608 ? 19.469 41.344 -7.891 1 97.06 608 LEU A N 1
ATOM 4850 C CA . LEU A 1 608 ? 19.047 41.5 -6.496 1 97.06 608 LEU A CA 1
ATOM 4851 C C . LEU A 1 608 ? 20.047 40.812 -5.562 1 97.06 608 LEU A C 1
ATOM 4853 O O . LEU A 1 608 ? 19.703 40.531 -4.41 1 97.06 608 LEU A O 1
ATOM 4857 N N . GLU A 1 609 ? 21.25 40.531 -5.945 1 96.19 609 GLU A N 1
ATOM 4858 C CA . GLU A 1 609 ? 22.234 39.75 -5.211 1 96.19 609 GLU A CA 1
ATOM 4859 C C . GLU A 1 609 ? 22.625 40.438 -3.904 1 96.19 609 GLU A C 1
ATOM 4861 O O . GLU A 1 609 ? 22.938 39.75 -2.922 1 96.19 609 GLU A O 1
ATOM 4866 N N . ASP A 1 610 ? 22.469 41.75 -3.895 1 95.62 610 ASP A N 1
ATOM 4867 C CA . ASP A 1 610 ? 22.922 42.469 -2.711 1 95.62 610 ASP A CA 1
ATOM 4868 C C . ASP A 1 610 ? 21.766 42.719 -1.748 1 95.62 610 ASP A C 1
ATOM 4870 O O . ASP A 1 610 ? 21.969 43.062 -0.584 1 95.62 610 ASP A O 1
ATOM 4874 N N . THR A 1 611 ? 20.562 42.531 -2.172 1 96.19 611 THR A N 1
ATOM 4875 C CA . THR A 1 611 ? 19.422 42.938 -1.363 1 96.19 611 THR A CA 1
ATOM 4876 C C . THR A 1 611 ? 18.594 41.719 -0.938 1 96.19 611 THR A C 1
ATOM 4878 O O . THR A 1 611 ? 17.766 41.812 -0.037 1 96.19 611 THR A O 1
ATOM 4881 N N . VAL A 1 612 ? 18.812 40.594 -1.582 1 97.44 612 VAL A N 1
ATOM 4882 C CA . VAL A 1 612 ? 18.078 39.375 -1.247 1 97.44 612 VAL A CA 1
ATOM 4883 C C . VAL A 1 612 ? 19.062 38.281 -0.835 1 97.44 612 VAL A C 1
ATOM 4885 O O . VAL A 1 612 ? 19.891 37.844 -1.636 1 97.44 612 VAL A O 1
ATOM 4888 N N . ALA A 1 613 ? 18.969 37.875 0.402 1 97.88 613 ALA A N 1
ATOM 4889 C CA . ALA A 1 613 ? 19.75 36.75 0.894 1 97.88 613 ALA A CA 1
ATOM 4890 C C . ALA A 1 613 ? 18.953 35.438 0.773 1 97.88 613 ALA A C 1
ATOM 4892 O O . ALA A 1 613 ? 17.734 35.406 0.977 1 97.88 613 ALA A O 1
ATOM 4893 N N . ILE A 1 614 ? 19.594 34.375 0.387 1 98.12 614 ILE A N 1
ATOM 4894 C CA . ILE A 1 614 ? 18.969 33.062 0.262 1 98.12 614 ILE A CA 1
ATOM 4895 C C . ILE A 1 614 ? 19.75 32.031 1.079 1 98.12 614 ILE A C 1
ATOM 4897 O O . ILE A 1 614 ? 20.969 31.859 0.893 1 98.12 614 ILE A O 1
ATOM 4901 N N . SER A 1 615 ? 19.109 31.422 2.01 1 98 615 SER A N 1
ATOM 4902 C CA . SER A 1 615 ? 19.703 30.375 2.842 1 98 615 SER A CA 1
ATOM 4903 C C . SER A 1 615 ? 18.984 29.047 2.652 1 98 615 SER A C 1
ATOM 4905 O O . SER A 1 615 ? 17.766 29.016 2.482 1 98 615 SER A O 1
ATOM 4907 N N . ARG A 1 616 ? 19.703 27.953 2.699 1 97.94 616 ARG A N 1
ATOM 4908 C CA . ARG A 1 616 ? 19.141 26.641 2.416 1 97.94 616 ARG A CA 1
ATOM 4909 C C . ARG A 1 616 ? 19.094 25.781 3.682 1 97.94 616 ARG A C 1
ATOM 4911 O O . ARG A 1 616 ? 20.125 25.531 4.312 1 97.94 616 ARG A O 1
ATOM 4918 N N . ILE A 1 617 ? 17.953 25.328 4.047 1 98.06 617 ILE A N 1
ATOM 4919 C CA . ILE A 1 617 ? 17.812 24.344 5.105 1 98.06 617 ILE A CA 1
ATOM 4920 C C . ILE A 1 617 ? 18.016 22.938 4.531 1 98.06 617 ILE A C 1
ATOM 4922 O O . ILE A 1 617 ? 17.172 22.453 3.779 1 98.06 617 ILE A O 1
ATOM 4926 N N . GLU A 1 618 ? 19.109 22.297 4.906 1 98.5 618 GLU A N 1
ATOM 4927 C CA . GLU A 1 618 ? 19.5 21.016 4.352 1 98.5 618 GLU A CA 1
ATOM 4928 C C . GLU A 1 618 ? 18.906 19.859 5.156 1 98.5 618 GLU A C 1
ATOM 4930 O O . GLU A 1 618 ? 18.547 18.828 4.594 1 98.5 618 GLU A O 1
ATOM 4935 N N . GLN A 1 619 ? 18.875 19.984 6.426 1 97.62 619 GLN A N 1
ATOM 4936 C CA . GLN A 1 619 ? 18.219 19.031 7.32 1 97.62 619 GLN A CA 1
ATOM 4937 C C . GLN A 1 619 ? 16.875 19.594 7.805 1 97.62 619 GLN A C 1
ATOM 4939 O O . GLN A 1 619 ? 16.828 20.641 8.438 1 97.62 619 GLN A O 1
ATOM 4944 N N . LEU A 1 620 ? 15.883 18.906 7.523 1 97 620 LEU A N 1
ATOM 4945 C CA . LEU A 1 620 ? 14.547 19.344 7.906 1 97 620 LEU A CA 1
ATOM 4946 C C . LEU A 1 620 ? 14.164 18.797 9.281 1 97 620 LEU A C 1
ATOM 4948 O O . LEU A 1 620 ? 13.516 19.484 10.07 1 97 620 LEU A O 1
ATOM 4952 N N . SER A 1 621 ? 14.469 17.578 9.523 1 95 621 SER A N 1
ATOM 4953 C CA . SER A 1 621 ? 14.219 16.969 10.828 1 95 621 SER A CA 1
ATOM 4954 C C . SER A 1 621 ? 15.438 16.203 11.328 1 95 621 SER A C 1
ATOM 4956 O O . SER A 1 621 ? 16.031 15.414 10.594 1 95 621 SER A O 1
ATOM 4958 N N . PRO A 1 622 ? 15.844 16.375 12.57 1 93.06 622 PRO A N 1
ATOM 4959 C CA . PRO A 1 622 ? 15.406 17.453 13.477 1 93.06 622 PRO A CA 1
ATOM 4960 C C . PRO A 1 622 ? 15.672 18.844 12.906 1 93.06 622 PRO A C 1
ATOM 4962 O O . PRO A 1 622 ? 16.719 19.078 12.297 1 93.06 622 PRO A O 1
ATOM 4965 N N . PHE A 1 623 ? 14.766 19.75 13.18 1 93.44 623 PHE A N 1
ATOM 4966 C CA . PHE A 1 623 ? 14.828 21.094 12.617 1 93.44 623 PHE A CA 1
ATOM 4967 C C . PHE A 1 623 ? 15.977 21.891 13.242 1 93.44 623 PHE A C 1
ATOM 4969 O O . PHE A 1 623 ? 16.203 21.812 14.445 1 93.44 623 PHE A O 1
ATOM 4976 N N . PRO A 1 624 ? 16.766 22.578 12.469 1 92.56 624 PRO A N 1
ATOM 4977 C CA . PRO A 1 624 ? 17.891 23.359 12.984 1 92.56 624 PRO A CA 1
ATOM 4978 C C . PRO A 1 624 ? 17.484 24.719 13.523 1 92.56 624 PRO A C 1
ATOM 4980 O O . PRO A 1 624 ? 17.922 25.75 12.992 1 92.56 624 PRO A O 1
ATOM 4983 N N . PHE A 1 625 ? 16.844 24.812 14.586 1 91.5 625 PHE A N 1
ATOM 4984 C CA . PHE A 1 625 ? 16.359 26.047 15.211 1 91.5 625 PHE A CA 1
ATOM 4985 C C . PHE A 1 625 ? 17.5 27.031 15.453 1 91.5 625 PHE A C 1
ATOM 4987 O O . PHE A 1 625 ? 17.375 28.219 15.156 1 91.5 625 PHE A O 1
ATOM 4994 N N . ASP A 1 626 ? 18.547 26.562 15.953 1 91.56 626 ASP A N 1
ATOM 4995 C CA . ASP A 1 626 ? 19.703 27.375 16.328 1 91.56 626 ASP A CA 1
ATOM 4996 C C . ASP A 1 626 ? 20.312 28.062 15.117 1 91.56 626 ASP A C 1
ATOM 4998 O O . ASP A 1 626 ? 20.609 29.25 15.156 1 91.56 626 ASP A O 1
ATOM 5002 N N . LEU A 1 627 ? 20.406 27.344 14.055 1 95.19 627 LEU A N 1
ATOM 5003 C CA . LEU A 1 627 ? 21.047 27.875 12.859 1 95.19 627 LEU A CA 1
ATOM 5004 C C . LEU A 1 627 ? 20.125 28.844 12.133 1 95.19 627 LEU A C 1
ATOM 5006 O O . LEU A 1 627 ? 20.594 29.844 11.57 1 95.19 627 LEU A O 1
ATOM 5010 N N . VAL A 1 628 ? 18.875 28.531 12.094 1 94.62 628 VAL A N 1
ATOM 5011 C CA . VAL A 1 628 ? 17.906 29.438 11.492 1 94.62 628 VAL A CA 1
ATOM 5012 C C . VAL A 1 628 ? 17.906 30.766 12.242 1 94.62 628 VAL A C 1
ATOM 5014 O O . VAL A 1 628 ? 17.875 31.844 11.633 1 94.62 628 VAL A O 1
ATOM 5017 N N . LYS A 1 629 ? 17.969 30.703 13.555 1 93 629 LYS A N 1
ATOM 5018 C CA . LYS A 1 629 ? 18.016 31.906 14.383 1 93 629 LYS A CA 1
ATOM 5019 C C . LYS A 1 629 ? 19.281 32.719 14.086 1 93 629 LYS A C 1
ATOM 5021 O O . LYS A 1 629 ? 19.203 33.938 13.867 1 93 629 LYS A O 1
ATOM 5026 N N . ALA A 1 630 ? 20.328 32.031 14.102 1 95 630 ALA A N 1
ATOM 5027 C CA . ALA A 1 630 ? 21.609 32.719 13.859 1 95 630 ALA A CA 1
ATOM 5028 C C . ALA A 1 630 ? 21.625 33.375 12.492 1 95 630 ALA A C 1
ATOM 5030 O O . ALA A 1 630 ? 22.141 34.5 12.352 1 95 630 ALA A O 1
ATOM 5031 N N . GLU A 1 631 ? 21.094 32.719 11.492 1 95.75 631 GLU A N 1
ATOM 5032 C CA . GLU A 1 631 ? 21.078 33.25 10.141 1 95.75 631 GLU A CA 1
ATOM 5033 C C . GLU A 1 631 ? 20.156 34.469 10.062 1 95.75 631 GLU A C 1
ATOM 5035 O O . GLU A 1 631 ? 20.516 35.5 9.445 1 95.75 631 GLU A O 1
ATOM 5040 N N . ALA A 1 632 ? 19.031 34.438 10.602 1 93.5 632 ALA A N 1
ATOM 5041 C CA . ALA A 1 632 ? 18.078 35.531 10.578 1 93.5 632 ALA A CA 1
ATOM 5042 C C . ALA A 1 632 ? 18.625 36.781 11.305 1 93.5 632 ALA A C 1
ATOM 5044 O O . ALA A 1 632 ? 18.359 37.906 10.898 1 93.5 632 ALA A O 1
ATOM 5045 N N . GLU A 1 633 ? 19.344 36.531 12.359 1 92.94 633 GLU A N 1
ATOM 5046 C CA . GLU A 1 633 ? 19.891 37.625 13.172 1 92.94 633 GLU A CA 1
ATOM 5047 C C . GLU A 1 633 ? 20.953 38.406 12.406 1 92.94 633 GLU A C 1
ATOM 5049 O O . GLU A 1 633 ? 21.234 39.562 12.727 1 92.94 633 GLU A O 1
ATOM 5054 N N . LYS A 1 634 ? 21.5 37.75 11.453 1 94.56 634 LYS A N 1
ATOM 5055 C CA . LYS A 1 634 ? 22.469 38.438 10.609 1 94.56 634 LYS A CA 1
ATOM 5056 C C . LYS A 1 634 ? 21.812 39.562 9.82 1 94.56 634 LYS A C 1
ATOM 5058 O O . LYS A 1 634 ? 22.469 40.531 9.43 1 94.56 634 LYS A O 1
ATOM 5063 N N . TYR A 1 635 ? 20.516 39.375 9.594 1 94.19 635 TYR A N 1
ATOM 5064 C CA . TYR A 1 635 ? 19.781 40.344 8.797 1 94.19 635 TYR A CA 1
ATOM 5065 C C . TYR A 1 635 ? 18.562 40.875 9.57 1 94.19 635 TYR A C 1
ATOM 5067 O O . TYR A 1 635 ? 17.422 40.594 9.211 1 94.19 635 TYR A O 1
ATOM 5075 N N . PRO A 1 636 ? 18.734 41.719 10.453 1 89.75 636 PRO A N 1
ATOM 5076 C CA . PRO A 1 636 ? 17.672 42.094 11.383 1 89.75 636 PRO A CA 1
ATOM 5077 C C . PRO A 1 636 ? 16.547 42.875 10.695 1 89.75 636 PRO A C 1
ATOM 5079 O O . PRO A 1 636 ? 15.406 42.844 11.156 1 89.75 636 PRO A O 1
ATOM 5082 N N . GLN A 1 637 ? 16.828 43.531 9.586 1 89.81 637 GLN A N 1
ATOM 5083 C CA . GLN A 1 637 ? 15.812 44.375 8.938 1 89.81 637 GLN A CA 1
ATOM 5084 C C . GLN A 1 637 ? 15.125 43.594 7.809 1 89.81 637 GLN A C 1
ATOM 5086 O O . GLN A 1 637 ? 14.164 44.094 7.211 1 89.81 637 GLN A O 1
ATOM 5091 N N . ALA A 1 638 ? 15.586 42.438 7.547 1 93.5 638 ALA A N 1
ATOM 5092 C CA . ALA A 1 638 ? 15.094 41.688 6.398 1 93.5 638 ALA A CA 1
ATOM 5093 C C . ALA A 1 638 ? 13.758 41.031 6.711 1 93.5 638 ALA A C 1
ATOM 5095 O O . ALA A 1 638 ? 13.539 40.531 7.828 1 93.5 638 ALA A O 1
ATOM 5096 N N . GLN A 1 639 ? 12.867 41 5.691 1 92.75 639 GLN A N 1
ATOM 5097 C CA . GLN A 1 639 ? 11.672 40.188 5.75 1 92.75 639 GLN A CA 1
ATOM 5098 C C . GLN A 1 639 ? 12.016 38.688 5.59 1 92.75 639 GLN A C 1
ATOM 5100 O O . GLN A 1 639 ? 12.766 38.344 4.68 1 92.75 639 GLN A O 1
ATOM 5105 N N . LEU A 1 640 ? 11.516 37.875 6.52 1 93.62 640 LEU A N 1
ATOM 5106 C CA . LEU A 1 640 ? 11.773 36.438 6.453 1 93.62 640 LEU A CA 1
ATOM 5107 C C . LEU A 1 640 ? 10.75 35.75 5.559 1 93.62 640 LEU A C 1
ATOM 5109 O O . LEU A 1 640 ? 9.539 35.906 5.754 1 93.62 640 LEU A O 1
ATOM 5113 N N . LEU A 1 641 ? 11.219 35 4.57 1 94.69 641 LEU A N 1
ATOM 5114 C CA . LEU A 1 641 ? 10.352 34.312 3.619 1 94.69 641 LEU A CA 1
ATOM 5115 C C . LEU A 1 641 ? 10.727 32.844 3.51 1 94.69 641 LEU A C 1
ATOM 5117 O O . LEU A 1 641 ? 11.891 32.5 3.674 1 94.69 641 LEU A O 1
ATOM 5121 N N . TRP A 1 642 ? 9.688 32 3.324 1 96 642 TRP A N 1
ATOM 5122 C CA . TRP A 1 642 ? 9.867 30.609 2.941 1 96 642 TRP A CA 1
ATOM 5123 C C . TRP A 1 642 ? 9.453 30.391 1.493 1 96 642 TRP A C 1
ATOM 5125 O O . TRP A 1 642 ? 8.391 30.859 1.063 1 96 642 TRP A O 1
ATOM 5135 N N . CYS A 1 643 ? 10.32 29.75 0.771 1 97 643 CYS A N 1
ATOM 5136 C CA . CYS A 1 643 ? 10 29.438 -0.617 1 97 643 CYS A CA 1
ATOM 5137 C C . CYS A 1 643 ? 10.133 27.938 -0.886 1 97 643 CYS A C 1
ATOM 5139 O O . CYS A 1 643 ? 11.117 27.312 -0.479 1 97 643 CYS A O 1
ATOM 5141 N N . GLN A 1 644 ? 9.133 27.297 -1.507 1 96.69 644 GLN A N 1
ATOM 5142 C CA . GLN A 1 644 ? 9.188 25.906 -1.942 1 96.69 644 GLN A CA 1
ATOM 5143 C C . GLN A 1 644 ? 8.578 25.75 -3.332 1 96.69 644 GLN A C 1
ATOM 5145 O O . GLN A 1 644 ? 7.875 26.625 -3.814 1 96.69 644 GLN A O 1
ATOM 5150 N N . GLU A 1 645 ? 8.93 24.578 -3.967 1 93.62 645 GLU A N 1
ATOM 5151 C CA . GLU A 1 645 ? 8.375 24.297 -5.285 1 93.62 645 GLU A CA 1
ATOM 5152 C C . GLU A 1 645 ? 6.984 23.672 -5.172 1 93.62 645 GLU A C 1
ATOM 5154 O O . GLU A 1 645 ? 6.172 23.781 -6.09 1 93.62 645 GLU A O 1
ATOM 5159 N N . GLU A 1 646 ? 6.703 23.031 -4.074 1 93.44 646 GLU A N 1
ATOM 5160 C CA . GLU A 1 646 ? 5.477 22.25 -3.873 1 93.44 646 GLU A CA 1
ATOM 5161 C C . GLU A 1 646 ? 4.293 23.172 -3.576 1 93.44 646 GLU A C 1
ATOM 5163 O O . GLU A 1 646 ? 4.477 24.312 -3.143 1 93.44 646 GLU A O 1
ATOM 5168 N N . HIS A 1 647 ? 3.127 22.672 -3.811 1 89.94 647 HIS A N 1
ATOM 5169 C CA . HIS A 1 647 ? 1.924 23.359 -3.373 1 89.94 647 HIS A CA 1
ATOM 5170 C C . HIS A 1 647 ? 1.929 23.578 -1.863 1 89.94 647 HIS A C 1
ATOM 5172 O O . HIS A 1 647 ? 2.619 22.859 -1.134 1 89.94 647 HIS A O 1
ATOM 5178 N N . LYS A 1 648 ? 1.151 24.5 -1.425 1 89.81 648 LYS A N 1
ATOM 5179 C CA . LYS A 1 648 ? 1.137 24.922 -0.027 1 89.81 648 LYS A CA 1
ATOM 5180 C C . LYS A 1 648 ? 0.821 23.75 0.897 1 89.81 648 LYS A C 1
ATOM 5182 O O . LYS A 1 648 ? 1.398 23.641 1.979 1 89.81 648 LYS A O 1
ATOM 5187 N N . ASN A 1 649 ? -0.113 22.906 0.537 1 87.56 649 ASN A N 1
ATOM 5188 C CA . ASN A 1 649 ? -0.5 21.781 1.393 1 87.56 649 ASN A CA 1
ATOM 5189 C C . ASN A 1 649 ? 0.422 20.578 1.2 1 87.56 649 ASN A C 1
ATOM 5191 O O . ASN A 1 649 ? 0.178 19.516 1.759 1 87.56 649 ASN A O 1
ATOM 5195 N N . GLN A 1 650 ? 1.432 20.781 0.358 1 92.62 650 GLN A N 1
ATOM 5196 C CA . GLN A 1 650 ? 2.438 19.75 0.119 1 92.62 650 GLN A CA 1
ATOM 5197 C C . GLN A 1 650 ? 3.83 20.25 0.499 1 92.62 650 GLN A C 1
ATOM 5199 O O . GLN A 1 650 ? 4.004 21.406 0.859 1 92.62 650 GLN A O 1
ATOM 5204 N N . GLY A 1 651 ? 4.75 19.453 0.539 1 94.5 651 GLY A N 1
ATOM 5205 C CA . GLY A 1 651 ? 6.133 19.828 0.759 1 94.5 651 GLY A CA 1
ATOM 5206 C C . GLY A 1 651 ? 6.457 20.094 2.217 1 94.5 651 GLY A C 1
ATOM 5207 O O . GLY A 1 651 ? 6.133 19.281 3.088 1 94.5 651 GLY A O 1
ATOM 5208 N N . TYR A 1 652 ? 7.082 21.25 2.424 1 97.19 652 TYR A N 1
ATOM 5209 C CA . TYR A 1 652 ? 7.766 21.453 3.695 1 97.19 652 TYR A CA 1
ATOM 5210 C C . TYR A 1 652 ? 7.074 22.531 4.52 1 97.19 652 TYR A C 1
ATOM 5212 O O . TYR A 1 652 ? 7.309 22.641 5.727 1 97.19 652 TYR A O 1
ATOM 5220 N N . TYR A 1 653 ? 6.18 23.281 3.959 1 94.31 653 TYR A N 1
ATOM 5221 C CA . TYR A 1 653 ? 5.656 24.531 4.484 1 94.31 653 TYR A CA 1
ATOM 5222 C C . TYR A 1 653 ? 5.02 24.328 5.852 1 94.31 653 TYR A C 1
ATOM 5224 O O . TYR A 1 653 ? 5.367 25.016 6.816 1 94.31 653 TYR A O 1
ATOM 5232 N N . ASP A 1 654 ? 4.145 23.359 5.992 1 91.31 654 ASP A N 1
ATOM 5233 C CA . ASP A 1 654 ? 3.387 23.172 7.223 1 91.31 654 ASP A CA 1
ATOM 5234 C C . ASP A 1 654 ? 4.297 22.734 8.367 1 91.31 654 ASP A C 1
ATOM 5236 O O . ASP A 1 654 ? 4.012 23 9.539 1 91.31 654 ASP A O 1
ATOM 5240 N N . TYR A 1 655 ? 5.328 22.094 8.07 1 93.62 655 TYR A N 1
ATOM 5241 C CA . TYR A 1 655 ? 6.285 21.625 9.078 1 93.62 655 TYR A CA 1
ATOM 5242 C C . TYR A 1 655 ? 7.211 22.766 9.5 1 93.62 655 TYR A C 1
ATOM 5244 O O . TYR A 1 655 ? 7.508 22.922 10.688 1 93.62 655 TYR A O 1
ATOM 5252 N N . VAL A 1 656 ? 7.664 23.594 8.539 1 94.06 656 VAL A N 1
ATOM 5253 C CA . VAL A 1 656 ? 8.719 24.594 8.758 1 94.06 656 VAL A CA 1
ATOM 5254 C C . VAL A 1 656 ? 8.117 25.859 9.367 1 94.06 656 VAL A C 1
ATOM 5256 O O . VAL A 1 656 ? 8.742 26.5 10.219 1 94.06 656 VAL A O 1
ATOM 5259 N N . LYS A 1 657 ? 6.941 26.234 8.992 1 91.19 657 LYS A N 1
ATOM 5260 C CA . LYS A 1 657 ? 6.348 27.516 9.367 1 91.19 657 LYS A CA 1
ATOM 5261 C C . LYS A 1 657 ? 6.273 27.656 10.883 1 91.19 657 LYS A C 1
ATOM 5263 O O . LYS A 1 657 ? 6.762 28.656 11.438 1 91.19 657 LYS A O 1
ATOM 5268 N N . PRO A 1 658 ? 5.637 26.688 11.625 1 88.62 658 PRO A N 1
ATOM 5269 C CA . PRO A 1 658 ? 5.57 26.859 13.078 1 88.62 658 PRO A CA 1
ATOM 5270 C C . PRO A 1 658 ? 6.949 26.859 13.734 1 88.62 658 PRO A C 1
ATOM 5272 O O . PRO A 1 658 ? 7.148 27.5 14.766 1 88.62 658 PRO A O 1
ATOM 5275 N N . ARG A 1 659 ? 7.871 26.266 13.18 1 90.69 659 ARG A N 1
ATOM 5276 C CA . ARG A 1 659 ? 9.203 26.156 13.758 1 90.69 659 ARG A CA 1
ATOM 5277 C C . ARG A 1 659 ? 10.008 27.422 13.539 1 90.69 659 ARG A C 1
ATOM 5279 O O . ARG A 1 659 ? 10.719 27.875 14.438 1 90.69 659 ARG A O 1
ATOM 5286 N N . ILE A 1 660 ? 9.875 27.969 12.352 1 90.44 660 ILE A N 1
ATOM 5287 C CA . ILE A 1 660 ? 10.523 29.25 12.102 1 90.44 660 ILE A CA 1
ATOM 5288 C C . ILE A 1 660 ? 9.875 30.344 12.969 1 90.44 660 ILE A C 1
ATOM 5290 O O . ILE A 1 660 ? 10.57 31.188 13.523 1 90.44 660 ILE A O 1
ATOM 5294 N N . SER A 1 661 ? 8.555 30.312 13.07 1 85.94 661 SER A N 1
ATOM 5295 C CA . SER A 1 661 ? 7.844 31.281 13.906 1 85.94 661 SER A CA 1
ATOM 5296 C C . SER A 1 661 ? 8.281 31.172 15.359 1 85.94 661 SER A C 1
ATOM 5298 O O . SER A 1 661 ? 8.406 32.188 16.047 1 85.94 661 SER A O 1
ATOM 5300 N N . ARG A 1 662 ? 8.484 30.016 15.781 1 83.44 662 ARG A N 1
ATOM 5301 C CA . ARG A 1 662 ? 8.906 29.797 17.156 1 83.44 662 ARG A CA 1
ATOM 5302 C C . ARG A 1 662 ? 10.281 30.391 17.422 1 83.44 662 ARG A C 1
ATOM 5304 O O . ARG A 1 662 ? 10.547 30.875 18.516 1 83.44 662 ARG A O 1
ATOM 5311 N N . VAL A 1 663 ? 11.117 30.266 16.5 1 83.12 663 VAL A N 1
ATOM 5312 C CA . VAL A 1 663 ? 12.469 30.797 16.625 1 83.12 663 VAL A CA 1
ATOM 5313 C C . VAL A 1 663 ? 12.406 32.281 17 1 83.12 663 VAL A C 1
ATOM 5315 O O . VAL A 1 663 ? 13.227 32.781 17.797 1 83.12 663 VAL A O 1
ATOM 5318 N N . PHE A 1 664 ? 11.406 33 16.578 1 79.25 664 PHE A N 1
ATOM 5319 C CA . PHE A 1 664 ? 11.328 34.438 16.812 1 79.25 664 PHE A CA 1
ATOM 5320 C C . PHE A 1 664 ? 10.172 34.781 17.734 1 79.25 664 PHE A C 1
ATOM 5322 O O . PHE A 1 664 ? 9.664 35.906 17.719 1 79.25 664 PHE A O 1
ATOM 5329 N N . ASN A 1 665 ? 9.836 33.781 18.453 1 68.88 665 ASN A N 1
ATOM 5330 C CA . ASN A 1 665 ? 8.758 33.938 19.422 1 68.88 665 ASN A CA 1
ATOM 5331 C C . ASN A 1 665 ? 7.539 34.625 18.812 1 68.88 665 ASN A C 1
ATOM 5333 O O . ASN A 1 665 ? 6.93 35.5 19.422 1 68.88 665 ASN A O 1
ATOM 5337 N N . ASN A 1 666 ? 7.387 34.375 17.547 1 63.66 666 ASN A N 1
ATOM 5338 C CA . ASN A 1 666 ? 6.23 34.844 16.797 1 63.66 666 ASN A CA 1
ATOM 5339 C C . ASN A 1 666 ? 6.238 36.375 16.641 1 63.66 666 ASN A C 1
ATOM 5341 O O . ASN A 1 666 ? 5.188 37 16.453 1 63.66 666 ASN A O 1
ATOM 5345 N N . THR A 1 667 ? 7.355 36.875 16.812 1 65.19 667 THR A N 1
ATOM 5346 C CA . THR A 1 667 ? 7.453 38.312 16.734 1 65.19 667 THR A CA 1
ATOM 5347 C C . THR A 1 667 ? 7.793 38.75 15.312 1 65.19 667 THR A C 1
ATOM 5349 O O . THR A 1 667 ? 7.535 39.906 14.938 1 65.19 667 THR A O 1
ATOM 5352 N N . ARG A 1 668 ? 8.367 37.938 14.555 1 64.31 668 ARG A N 1
ATOM 5353 C CA . ARG A 1 668 ? 8.68 38.219 13.164 1 64.31 668 ARG A CA 1
ATOM 5354 C C . ARG A 1 668 ? 7.832 37.375 12.219 1 64.31 668 ARG A C 1
ATOM 5356 O O . ARG A 1 668 ? 8.016 36.156 12.125 1 64.31 668 ARG A O 1
ATOM 5363 N N . PRO A 1 669 ? 6.887 38 11.555 1 60.66 669 PRO A N 1
ATOM 5364 C CA . PRO A 1 669 ? 6.02 37.219 10.672 1 60.66 669 PRO A CA 1
ATOM 5365 C C . PRO A 1 669 ? 6.785 36.562 9.523 1 60.66 669 PRO A C 1
ATOM 5367 O O . PRO A 1 669 ? 7.738 37.156 9 1 60.66 669 PRO A O 1
ATOM 5370 N N . THR A 1 670 ? 6.617 35.25 9.414 1 56.56 670 THR A N 1
ATOM 5371 C CA . THR A 1 670 ? 7.195 34.5 8.305 1 56.56 670 THR A CA 1
ATOM 5372 C C . THR A 1 670 ? 6.145 34.219 7.234 1 56.56 670 THR A C 1
ATOM 5374 O O . THR A 1 670 ? 5 33.906 7.551 1 56.56 670 THR A O 1
ATOM 5377 N N . TRP A 1 671 ? 6.41 34.656 5.859 1 64.19 671 TRP A N 1
ATOM 5378 C CA . TRP A 1 671 ? 5.484 34.438 4.754 1 64.19 671 TRP A CA 1
ATOM 5379 C C . TRP A 1 671 ? 6.051 33.406 3.775 1 64.19 671 TRP A C 1
ATOM 5381 O O . TRP A 1 671 ? 7.27 33.281 3.625 1 64.19 671 TRP A O 1
ATOM 5391 N N . MET B 1 1 ? 1.564 -32.375 -32.688 1 42.34 1 MET B N 1
ATOM 5392 C CA . MET B 1 1 ? 1.84 -31.844 -31.344 1 42.34 1 MET B CA 1
ATOM 5393 C C . MET B 1 1 ? 2.941 -30.797 -31.406 1 42.34 1 MET B C 1
ATOM 5395 O O . MET B 1 1 ? 2.801 -29.703 -30.828 1 42.34 1 MET B O 1
ATOM 5399 N N . GLN B 1 2 ? 4.035 -31.156 -32.031 1 45.53 2 GLN B N 1
ATOM 5400 C CA . GLN B 1 2 ? 5.133 -30.203 -32.188 1 45.53 2 GLN B CA 1
ATOM 5401 C C . GLN B 1 2 ? 4.668 -28.953 -32.938 1 45.53 2 GLN B C 1
ATOM 5403 O O . GLN B 1 2 ? 5.055 -27.844 -32.562 1 45.53 2 GLN B O 1
ATOM 5408 N N . MET B 1 3 ? 3.955 -29.172 -33.938 1 46.19 3 MET B N 1
ATOM 5409 C CA . MET B 1 3 ? 3.455 -28.031 -34.719 1 46.19 3 MET B CA 1
ATOM 5410 C C . MET B 1 3 ? 2.545 -27.172 -33.844 1 46.19 3 MET B C 1
ATOM 5412 O O . MET B 1 3 ? 2.516 -25.938 -34 1 46.19 3 MET B O 1
ATOM 5416 N N . ALA B 1 4 ? 1.879 -27.844 -33 1 46.34 4 ALA B N 1
ATOM 5417 C CA . ALA B 1 4 ? 0.89 -27.141 -32.188 1 46.34 4 ALA B CA 1
ATOM 5418 C C . ALA B 1 4 ? 1.553 -26.422 -31.016 1 46.34 4 ALA B C 1
ATOM 5420 O O . ALA B 1 4 ? 1.117 -25.328 -30.625 1 46.34 4 ALA B O 1
ATOM 5421 N N . TYR B 1 5 ? 2.527 -27.094 -30.375 1 50.69 5 TYR B N 1
ATOM 5422 C CA . TYR B 1 5 ? 3.023 -26.562 -29.109 1 50.69 5 TYR B CA 1
ATOM 5423 C C . TYR B 1 5 ? 4.402 -25.953 -29.281 1 50.69 5 TYR B C 1
ATOM 5425 O O . TYR B 1 5 ? 4.895 -25.25 -28.391 1 50.69 5 TYR B O 1
ATOM 5433 N N . CYS B 1 6 ? 5.156 -26.234 -30.25 1 53.03 6 CYS B N 1
ATOM 5434 C CA . CYS B 1 6 ? 6.547 -25.812 -30.359 1 53.03 6 CYS B CA 1
ATOM 5435 C C . CYS B 1 6 ? 6.699 -24.672 -31.359 1 53.03 6 CYS B C 1
ATOM 5437 O O . CYS B 1 6 ? 7.816 -24.281 -31.703 1 53.03 6 CYS B O 1
ATOM 5439 N N . GLN B 1 7 ? 5.613 -24.141 -31.812 1 67.69 7 GLN B N 1
ATOM 5440 C CA . GLN B 1 7 ? 5.762 -23.047 -32.75 1 67.69 7 GLN B CA 1
ATOM 5441 C C . GLN B 1 7 ? 5.629 -21.688 -32.062 1 67.69 7 GLN B C 1
ATOM 5443 O O . GLN B 1 7 ? 6.301 -21.438 -31.047 1 67.69 7 GLN B O 1
ATOM 5448 N N . HIS B 1 8 ? 4.82 -20.922 -32.562 1 82.5 8 HIS B N 1
ATOM 5449 C CA . HIS B 1 8 ? 4.75 -19.531 -32.156 1 82.5 8 HIS B CA 1
ATOM 5450 C C . HIS B 1 8 ? 3.752 -19.344 -31 1 82.5 8 HIS B C 1
ATOM 5452 O O . HIS B 1 8 ? 3.521 -18.234 -30.547 1 82.5 8 HIS B O 1
ATOM 5458 N N . ILE B 1 9 ? 3.209 -20.609 -30.516 1 85.31 9 ILE B N 1
ATOM 5459 C CA . ILE B 1 9 ? 2.213 -20.531 -29.453 1 85.31 9 ILE B CA 1
ATOM 5460 C C . ILE B 1 9 ? 2.539 -21.531 -28.359 1 85.31 9 ILE B C 1
ATOM 5462 O O . ILE B 1 9 ? 2.883 -22.688 -28.641 1 85.31 9 ILE B O 1
ATOM 5466 N N . GLY B 1 10 ? 2.678 -21.125 -27.062 1 87.56 10 GLY B N 1
ATOM 5467 C CA . GLY B 1 10 ? 2.754 -21.953 -25.875 1 87.56 10 GLY B CA 1
ATOM 5468 C C . GLY B 1 10 ? 1.53 -21.844 -25 1 87.56 10 GLY B C 1
ATOM 5469 O O . GLY B 1 10 ? 1.019 -20.75 -24.766 1 87.56 10 GLY B O 1
ATOM 5470 N N . VAL B 1 11 ? 0.955 -23.078 -24.625 1 89.06 11 VAL B N 1
ATOM 5471 C CA . VAL B 1 11 ? -0.286 -23.062 -23.859 1 89.06 11 VAL B CA 1
ATOM 5472 C C . VAL B 1 11 ? -0.059 -23.734 -22.5 1 89.06 11 VAL B C 1
ATOM 5474 O O . VAL B 1 11 ? 0.491 -24.828 -22.422 1 89.06 11 VAL B O 1
ATOM 5477 N N . GLU B 1 12 ? -0.408 -23.016 -21.422 1 87.62 12 GLU B N 1
ATOM 5478 C CA . GLU B 1 12 ? -0.375 -23.578 -20.062 1 87.62 12 GLU B CA 1
ATOM 5479 C C . GLU B 1 12 ? -1.784 -23.75 -19.5 1 87.62 12 GLU B C 1
ATOM 5481 O O . GLU B 1 12 ? -2.498 -22.766 -19.281 1 87.62 12 GLU B O 1
ATOM 5486 N N . PHE B 1 13 ? -2.199 -25.016 -19.297 1 88 13 PHE B N 1
ATOM 5487 C CA . PHE B 1 13 ? -3.547 -25.25 -18.797 1 88 13 PHE B CA 1
ATOM 5488 C C . PHE B 1 13 ? -3.609 -26.531 -17.984 1 88 13 PHE B C 1
ATOM 5490 O O . PHE B 1 13 ? -4.645 -26.859 -17.406 1 88 13 PHE B O 1
ATOM 5497 N N . MET B 1 14 ? -2.49 -27.219 -17.797 1 81.31 14 MET B N 1
ATOM 5498 C CA . MET B 1 14 ? -2.465 -28.531 -17.156 1 81.31 14 MET B CA 1
ATOM 5499 C C . MET B 1 14 ? -2.762 -28.422 -15.672 1 81.31 14 MET B C 1
ATOM 5501 O O . MET B 1 14 ? -3.125 -29.406 -15.031 1 81.31 14 MET B O 1
ATOM 5505 N N . PHE B 1 15 ? -2.59 -27.266 -15.188 1 80.94 15 PHE B N 1
ATOM 5506 C CA . PHE B 1 15 ? -2.85 -27.062 -13.766 1 80.94 15 PHE B CA 1
ATOM 5507 C C . PHE B 1 15 ? -4.344 -26.906 -13.508 1 80.94 15 PHE B C 1
ATOM 5509 O O . PHE B 1 15 ? -4.785 -26.938 -12.359 1 80.94 15 PHE B O 1
ATOM 5516 N N . ILE B 1 16 ? -5.168 -26.797 -14.547 1 87.81 16 ILE B N 1
ATOM 5517 C CA . ILE B 1 16 ? -6.617 -26.672 -14.414 1 87.81 16 ILE B CA 1
ATOM 5518 C C . ILE B 1 16 ? -7.223 -28.031 -14.086 1 87.81 16 ILE B C 1
ATOM 5520 O O . ILE B 1 16 ? -6.98 -29.016 -14.797 1 87.81 16 ILE B O 1
ATOM 5524 N N . ASN B 1 17 ? -8.031 -28.141 -13.062 1 82.38 17 ASN B N 1
ATOM 5525 C CA . ASN B 1 17 ? -8.57 -29.406 -12.586 1 82.38 17 ASN B CA 1
ATOM 5526 C C . ASN B 1 17 ? -9.945 -29.703 -13.195 1 82.38 17 ASN B C 1
ATOM 5528 O O . ASN B 1 17 ? -10.703 -30.5 -12.656 1 82.38 17 ASN B O 1
ATOM 5532 N N . ASP B 1 18 ? -10.344 -29.156 -14.266 1 88.94 18 ASP B N 1
ATOM 5533 C CA . ASP B 1 18 ? -11.617 -29.375 -14.945 1 88.94 18 ASP B CA 1
ATOM 5534 C C . ASP B 1 18 ? -11.406 -30.031 -16.312 1 88.94 18 ASP B C 1
ATOM 5536 O O . ASP B 1 18 ? -10.797 -29.453 -17.203 1 88.94 18 ASP B O 1
ATOM 5540 N N . LEU B 1 19 ? -11.898 -31.203 -16.453 1 90.69 19 LEU B N 1
ATOM 5541 C CA . LEU B 1 19 ? -11.672 -32 -17.656 1 90.69 19 LEU B CA 1
ATOM 5542 C C . LEU B 1 19 ? -12.297 -31.328 -18.875 1 90.69 19 LEU B C 1
ATOM 5544 O O . LEU B 1 19 ? -11.711 -31.328 -19.953 1 90.69 19 LEU B O 1
ATOM 5548 N N . GLN B 1 20 ? -13.461 -30.828 -18.656 1 93.5 20 GLN B N 1
ATOM 5549 C CA . GLN B 1 20 ? -14.141 -30.156 -19.766 1 93.5 20 GLN B CA 1
ATOM 5550 C C . GLN B 1 20 ? -13.336 -28.969 -20.266 1 93.5 20 GLN B C 1
ATOM 5552 O O . GLN B 1 20 ? -13.195 -28.766 -21.469 1 93.5 20 GLN B O 1
ATOM 5557 N N . GLN B 1 21 ? -12.852 -28.203 -19.359 1 94.81 21 GLN B N 1
ATOM 5558 C CA . GLN B 1 21 ? -12.062 -27.031 -19.719 1 94.81 21 GLN B CA 1
ATOM 5559 C C . GLN B 1 21 ? -10.766 -27.438 -20.422 1 94.81 21 GLN B C 1
ATOM 5561 O O . GLN B 1 21 ? -10.391 -26.844 -21.438 1 94.81 21 GLN B O 1
ATOM 5566 N N . CYS B 1 22 ? -10.109 -28.438 -19.906 1 93.75 22 CYS B N 1
ATOM 5567 C CA . CYS B 1 22 ? -8.867 -28.922 -20.5 1 93.75 22 CYS B CA 1
ATOM 5568 C C . CYS B 1 22 ? -9.109 -29.453 -21.906 1 93.75 22 CYS B C 1
ATOM 5570 O O . CYS B 1 22 ? -8.336 -29.172 -22.828 1 93.75 22 CYS B O 1
ATOM 5572 N N . GLN B 1 23 ? -10.172 -30.188 -22.078 1 93.38 23 GLN B N 1
ATOM 5573 C CA . GLN B 1 23 ? -10.492 -30.75 -23.391 1 93.38 23 GLN B CA 1
ATOM 5574 C C . GLN B 1 23 ? -10.844 -29.641 -24.391 1 93.38 23 GLN B C 1
ATOM 5576 O O . GLN B 1 23 ? -10.484 -29.719 -25.562 1 93.38 23 GLN B O 1
ATOM 5581 N N . TRP B 1 24 ? -11.555 -28.703 -23.891 1 95.56 24 TRP B N 1
ATOM 5582 C CA . TRP B 1 24 ? -11.922 -27.578 -24.75 1 95.56 24 TRP B CA 1
ATOM 5583 C C . TRP B 1 24 ? -10.672 -26.875 -25.297 1 95.56 24 TRP B C 1
ATOM 5585 O O . TRP B 1 24 ? -10.602 -26.562 -26.484 1 95.56 24 TRP B O 1
ATOM 5595 N N . ILE B 1 25 ? -9.719 -26.641 -24.469 1 94.62 25 ILE B N 1
ATOM 5596 C CA . ILE B 1 25 ? -8.484 -25.984 -24.875 1 94.62 25 ILE B CA 1
ATOM 5597 C C . ILE B 1 25 ? -7.727 -26.859 -25.859 1 94.62 25 ILE B C 1
ATOM 5599 O O . ILE B 1 25 ? -7.211 -26.359 -26.875 1 94.62 25 ILE B O 1
ATOM 5603 N N . ARG B 1 26 ? -7.684 -28.141 -25.609 1 91.81 26 ARG B N 1
ATOM 5604 C CA . ARG B 1 26 ? -7.004 -29.078 -26.5 1 91.81 26 ARG B CA 1
ATOM 5605 C C . ARG B 1 26 ? -7.625 -29.062 -27.891 1 91.81 26 ARG B C 1
ATOM 5607 O O . ARG B 1 26 ? -6.91 -29.062 -28.906 1 91.81 26 ARG B O 1
ATOM 5614 N N . GLN B 1 27 ? -8.875 -28.984 -27.906 1 91.38 27 GLN B N 1
ATOM 5615 C CA . GLN B 1 27 ? -9.57 -28.969 -29.188 1 91.38 27 GLN B CA 1
ATOM 5616 C C . GLN B 1 27 ? -9.266 -27.688 -29.969 1 91.38 27 GLN B C 1
ATOM 5618 O O . GLN B 1 27 ? -9.18 -27.719 -31.188 1 91.38 27 GLN B O 1
ATOM 5623 N N . LYS B 1 28 ? -9.102 -26.609 -29.266 1 92.81 28 LYS B N 1
ATOM 5624 C CA . LYS B 1 28 ? -8.859 -25.328 -29.922 1 92.81 28 LYS B CA 1
ATOM 5625 C C . LYS B 1 28 ? -7.441 -25.266 -30.484 1 92.81 28 LYS B C 1
ATOM 5627 O O . LYS B 1 28 ? -7.199 -24.609 -31.5 1 92.81 28 LYS B O 1
ATOM 5632 N N . PHE B 1 29 ? -6.473 -25.969 -29.875 1 90.62 29 PHE B N 1
ATOM 5633 C CA . PHE B 1 29 ? -5.086 -25.75 -30.266 1 90.62 29 PHE B CA 1
ATOM 5634 C C . PHE B 1 29 ? -4.512 -27 -30.938 1 90.62 29 PHE B C 1
ATOM 5636 O O . PHE B 1 29 ? -3.504 -26.922 -31.641 1 90.62 29 PHE B O 1
ATOM 5643 N N . GLU B 1 30 ? -5.098 -28.125 -30.719 1 84.56 30 GLU B N 1
ATOM 5644 C CA . GLU B 1 30 ? -4.508 -29.359 -31.234 1 84.56 30 GLU B CA 1
ATOM 5645 C C . GLU B 1 30 ? -5.172 -29.781 -32.531 1 84.56 30 GLU B C 1
ATOM 5647 O O . GLU B 1 30 ? -4.617 -30.594 -33.281 1 84.56 30 GLU B O 1
ATOM 5652 N N . LYS B 1 31 ? -6.32 -29.203 -32.906 1 78.88 31 LYS B N 1
ATOM 5653 C CA . LYS B 1 31 ? -6.957 -29.531 -34.188 1 78.88 31 LYS B CA 1
ATOM 5654 C C . LYS B 1 31 ? -6.137 -29 -35.344 1 78.88 31 LYS B C 1
ATOM 5656 O O . LYS B 1 31 ? -5.641 -27.875 -35.312 1 78.88 31 LYS B O 1
ATOM 5661 N N . PRO B 1 32 ? -5.949 -29.859 -36.375 1 76.19 32 PRO B N 1
ATOM 5662 C CA . PRO B 1 32 ? -5.172 -29.438 -37.531 1 76.19 32 PRO B CA 1
ATOM 5663 C C . PRO B 1 32 ? -5.84 -28.297 -38.312 1 76.19 32 PRO B C 1
ATOM 5665 O O . PRO B 1 32 ? -7.062 -28.281 -38.469 1 76.19 32 PRO B O 1
ATOM 5668 N N . GLY B 1 33 ? -5.156 -27.297 -38.75 1 73.56 33 GLY B N 1
ATOM 5669 C CA . GLY B 1 33 ? -5.645 -26.234 -39.594 1 73.56 33 GLY B CA 1
ATOM 5670 C C . GLY B 1 33 ? -6.277 -25.094 -38.812 1 73.56 33 GLY B C 1
ATOM 5671 O O . GLY B 1 33 ? -6.965 -24.25 -39.406 1 73.56 33 GLY B O 1
ATOM 5672 N N . VAL B 1 34 ? -6.07 -25.094 -37.594 1 75.94 34 VAL B N 1
ATOM 5673 C CA . VAL B 1 34 ? -6.766 -24.094 -36.781 1 75.94 34 VAL B CA 1
ATOM 5674 C C . VAL B 1 34 ? -6.191 -22.719 -37.031 1 75.94 34 VAL B C 1
ATOM 5676 O O . VAL B 1 34 ? -6.871 -21.703 -36.844 1 75.94 34 VAL B O 1
ATOM 5679 N N . MET B 1 35 ? -5.078 -22.656 -37.531 1 78 35 MET B N 1
ATOM 5680 C CA . MET B 1 35 ? -4.457 -21.359 -37.75 1 78 35 MET B CA 1
ATOM 5681 C C . MET B 1 35 ? -4.531 -20.953 -39.219 1 78 35 MET B C 1
ATOM 5683 O O . MET B 1 35 ? -3.646 -20.266 -39.719 1 78 35 MET B O 1
ATOM 5687 N N . GLN B 1 36 ? -5.512 -21.375 -39.875 1 78.81 36 GLN B N 1
ATOM 5688 C CA . GLN B 1 36 ? -5.684 -21 -41.281 1 78.81 36 GLN B CA 1
ATOM 5689 C C . GLN B 1 36 ? -6.574 -19.766 -41.406 1 78.81 36 GLN B C 1
ATOM 5691 O O . GLN B 1 36 ? -7.641 -19.703 -40.781 1 78.81 36 GLN B O 1
ATOM 5696 N N . PHE B 1 37 ? -6.043 -18.75 -42 1 85.81 37 PHE B N 1
ATOM 5697 C CA . PHE B 1 37 ? -6.75 -17.484 -42.219 1 85.81 37 PHE B CA 1
ATOM 5698 C C . PHE B 1 37 ? -7.078 -17.297 -43.688 1 85.81 37 PHE B C 1
ATOM 5700 O O . PHE B 1 37 ? -6.316 -17.703 -44.562 1 85.81 37 PHE B O 1
ATOM 5707 N N . THR B 1 38 ? -8.18 -16.703 -43.875 1 83.75 38 THR B N 1
ATOM 5708 C CA . THR B 1 38 ? -8.539 -16.344 -45.25 1 83.75 38 THR B CA 1
ATOM 5709 C C . THR B 1 38 ? -7.734 -15.133 -45.719 1 83.75 38 THR B C 1
ATOM 5711 O O . THR B 1 38 ? -7.145 -14.422 -44.906 1 83.75 38 THR B O 1
ATOM 5714 N N . LEU B 1 39 ? -7.781 -14.961 -46.969 1 82.81 39 LEU B N 1
ATOM 5715 C CA . LEU B 1 39 ? -7.059 -13.82 -47.531 1 82.81 39 LEU B CA 1
ATOM 5716 C C . LEU B 1 39 ? -7.656 -12.508 -47.031 1 82.81 39 LEU B C 1
ATOM 5718 O O . LEU B 1 39 ? -6.93 -11.539 -46.812 1 82.81 39 LEU B O 1
ATOM 5722 N N . ASP B 1 40 ? -8.914 -12.508 -46.875 1 81.81 40 ASP B N 1
ATOM 5723 C CA . ASP B 1 40 ? -9.586 -11.305 -46.406 1 81.81 40 ASP B CA 1
ATOM 5724 C C . ASP B 1 40 ? -9.203 -10.992 -44.969 1 81.81 40 ASP B C 1
ATOM 5726 O O . ASP B 1 40 ? -9.016 -9.828 -44.594 1 81.81 40 ASP B O 1
ATOM 5730 N N . GLU B 1 41 ? -9.07 -12.008 -44.25 1 83.88 41 GLU B N 1
ATOM 5731 C CA . GLU B 1 41 ? -8.664 -11.828 -42.844 1 83.88 41 GLU B CA 1
ATOM 5732 C C . GLU B 1 41 ? -7.223 -11.328 -42.75 1 83.88 41 GLU B C 1
ATOM 5734 O O . GLU B 1 41 ? -6.902 -10.492 -41.906 1 83.88 41 GLU B O 1
ATOM 5739 N N . LYS B 1 42 ? -6.449 -11.82 -43.562 1 87.06 42 LYS B N 1
ATOM 5740 C CA . LYS B 1 42 ? -5.043 -11.414 -43.594 1 87.06 42 LYS B CA 1
ATOM 5741 C C . LYS B 1 42 ? -4.895 -9.961 -44.031 1 87.06 42 LYS B C 1
ATOM 5743 O O . LYS B 1 42 ? -4.086 -9.219 -43.469 1 87.06 42 LYS B O 1
ATOM 5748 N N . ARG B 1 43 ? -5.656 -9.609 -45 1 82.44 43 ARG B N 1
ATOM 5749 C CA . ARG B 1 43 ? -5.633 -8.227 -45.469 1 82.44 43 ARG B CA 1
ATOM 5750 C C . ARG B 1 43 ? -6.121 -7.273 -44.375 1 82.44 43 ARG B C 1
ATOM 5752 O O . ARG B 1 43 ? -5.562 -6.188 -44.188 1 82.44 43 ARG B O 1
ATOM 5759 N N . THR B 1 44 ? -7.129 -7.715 -43.75 1 82.06 44 THR B N 1
ATOM 5760 C CA . THR B 1 44 ? -7.656 -6.902 -42.656 1 82.06 44 THR B CA 1
ATOM 5761 C C . THR B 1 44 ? -6.617 -6.75 -41.531 1 82.06 44 THR B C 1
ATOM 5763 O O . THR B 1 44 ? -6.457 -5.668 -40.969 1 82.06 44 THR B O 1
ATOM 5766 N N . LEU B 1 45 ? -6.023 -7.812 -41.25 1 88 45 LEU B N 1
ATOM 5767 C CA . LEU B 1 45 ? -4.984 -7.789 -40.219 1 88 45 LEU B CA 1
ATOM 5768 C C . LEU B 1 45 ? -3.85 -6.855 -40.625 1 88 45 LEU B C 1
ATOM 5770 O O . LEU B 1 45 ? -3.359 -6.078 -39.812 1 88 45 LEU B O 1
ATOM 5774 N N . LEU B 1 46 ? -3.463 -6.961 -41.844 1 86.19 46 LEU B N 1
ATOM 5775 C CA . LEU B 1 46 ? -2.402 -6.086 -42.344 1 86.19 46 LEU B CA 1
ATOM 5776 C C . LEU B 1 46 ? -2.82 -4.621 -42.25 1 86.19 46 LEU B C 1
ATOM 5778 O O . LEU B 1 46 ? -2.025 -3.768 -41.844 1 86.19 46 LEU B O 1
ATOM 5782 N N . ALA B 1 47 ? -4.016 -4.379 -42.625 1 82.19 47 ALA B N 1
ATOM 5783 C CA . ALA B 1 47 ? -4.531 -3.012 -42.562 1 82.19 47 ALA B CA 1
ATOM 5784 C C . ALA B 1 47 ? -4.516 -2.477 -41.156 1 82.19 47 ALA B C 1
ATOM 5786 O O . ALA B 1 47 ? -4.18 -1.312 -40.906 1 82.19 47 ALA B O 1
ATOM 5787 N N . ARG B 1 48 ? -4.855 -3.305 -40.25 1 81.75 48 ARG B N 1
ATOM 5788 C CA . ARG B 1 48 ? -4.855 -2.918 -38.844 1 81.75 48 ARG B CA 1
ATOM 5789 C C . ARG B 1 48 ? -3.439 -2.648 -38.344 1 81.75 48 ARG B C 1
ATOM 5791 O O . ARG B 1 48 ? -3.211 -1.702 -37.594 1 81.75 48 ARG B O 1
ATOM 5798 N N . MET B 1 49 ? -2.598 -3.439 -38.719 1 85 49 MET B N 1
ATOM 5799 C CA . MET B 1 49 ? -1.203 -3.283 -38.344 1 85 49 MET B CA 1
ATOM 5800 C C . MET B 1 49 ? -0.609 -2.004 -38.906 1 85 49 MET B C 1
ATOM 5802 O O . MET B 1 49 ? 0.121 -1.287 -38.219 1 85 49 MET B O 1
ATOM 5806 N N . VAL B 1 50 ? -0.918 -1.728 -40.156 1 81 50 VAL B N 1
ATOM 5807 C CA . VAL B 1 50 ? -0.416 -0.529 -40.844 1 81 50 VAL B CA 1
ATOM 5808 C C . VAL B 1 50 ? -0.959 0.715 -40.125 1 81 50 VAL B C 1
ATOM 5810 O O . VAL B 1 50 ? -0.212 1.657 -39.844 1 81 50 VAL B O 1
ATOM 5813 N N . ARG B 1 51 ? -2.146 0.708 -39.812 1 75.56 51 ARG B N 1
ATOM 5814 C CA . ARG B 1 51 ? -2.779 1.855 -39.188 1 75.56 51 ARG B CA 1
ATOM 5815 C C . ARG B 1 51 ? -2.156 2.131 -37.812 1 75.56 51 ARG B C 1
ATOM 5817 O O . ARG B 1 51 ? -1.882 3.283 -37.469 1 75.56 51 ARG B O 1
ATOM 5824 N N . SER B 1 52 ? -1.977 1.11 -37.094 1 77.12 52 SER B N 1
ATOM 5825 C CA . SER B 1 52 ? -1.442 1.272 -35.75 1 77.12 52 SER B CA 1
ATOM 5826 C C . SER B 1 52 ? 0.021 1.701 -35.781 1 77.12 52 SER B C 1
ATOM 5828 O O . SER B 1 52 ? 0.44 2.561 -35 1 77.12 52 SER B O 1
ATOM 5830 N N . THR B 1 53 ? 0.741 1.142 -36.625 1 77.06 53 THR B N 1
ATOM 5831 C CA . THR B 1 53 ? 2.164 1.449 -36.719 1 77.06 53 THR B CA 1
ATOM 5832 C C . THR B 1 53 ? 2.383 2.854 -37.25 1 77.06 53 THR B C 1
ATOM 5834 O O . THR B 1 53 ? 3.234 3.596 -36.781 1 77.06 53 THR B O 1
ATOM 5837 N N . ARG B 1 54 ? 1.662 3.189 -38.25 1 71.19 54 ARG B N 1
ATOM 5838 C CA . ARG B 1 54 ? 1.828 4.496 -38.875 1 71.19 54 ARG B CA 1
ATOM 5839 C C . ARG B 1 54 ? 1.383 5.613 -37.938 1 71.19 54 ARG B C 1
ATOM 5841 O O . ARG B 1 54 ? 1.953 6.707 -37.969 1 71.19 54 ARG B O 1
ATOM 5848 N N . PHE B 1 55 ? 0.401 5.324 -37.312 1 69.81 55 PHE B N 1
ATOM 5849 C CA . PHE B 1 55 ? -0.043 6.316 -36.344 1 69.81 55 PHE B CA 1
ATOM 5850 C C . PHE B 1 55 ? 1.045 6.594 -35.312 1 69.81 55 PHE B C 1
ATOM 5852 O O . PHE B 1 55 ? 1.289 7.746 -34.938 1 69.81 55 PHE B O 1
ATOM 5859 N N . GLU B 1 56 ? 1.649 5.574 -34.812 1 72.12 56 GLU B N 1
ATOM 5860 C CA . GLU B 1 56 ? 2.742 5.73 -33.844 1 72.12 56 GLU B CA 1
ATOM 5861 C C . GLU B 1 56 ? 3.912 6.488 -34.469 1 72.12 56 GLU B C 1
ATOM 5863 O O . GLU B 1 56 ? 4.543 7.312 -33.812 1 72.12 56 GLU B O 1
ATOM 5868 N N . GLU B 1 57 ? 4.188 6.152 -35.656 1 70 57 GLU B N 1
ATOM 5869 C CA . GLU B 1 57 ? 5.266 6.844 -36.344 1 70 57 GLU B CA 1
ATOM 5870 C C . GLU B 1 57 ? 4.949 8.32 -36.531 1 70 57 GLU B C 1
ATOM 5872 O O . GLU B 1 57 ? 5.836 9.172 -36.438 1 70 57 GLU B O 1
ATOM 5877 N N . PHE B 1 58 ? 3.719 8.602 -36.844 1 69.44 58 PHE B N 1
ATOM 5878 C CA . PHE B 1 58 ? 3.273 9.977 -37 1 69.44 58 PHE B CA 1
ATOM 5879 C C . PHE B 1 58 ? 3.455 10.766 -35.688 1 69.44 58 PHE B C 1
ATOM 5881 O O . PHE B 1 58 ? 3.959 11.891 -35.719 1 69.44 58 PHE B O 1
ATOM 5888 N N . LEU B 1 59 ? 3.07 10.125 -34.594 1 67.56 59 LEU B N 1
ATOM 5889 C CA . LEU B 1 59 ? 3.213 10.773 -33.312 1 67.56 59 LEU B CA 1
ATOM 5890 C C . LEU B 1 59 ? 4.684 11.023 -32.969 1 67.56 59 LEU B C 1
ATOM 5892 O O . LEU B 1 59 ? 5.031 12.062 -32.406 1 67.56 59 LEU B O 1
ATOM 5896 N N . GLN B 1 60 ? 5.527 10.148 -33.344 1 68.06 60 GLN B N 1
ATOM 5897 C CA . GLN B 1 60 ? 6.961 10.281 -33.094 1 68.06 60 GLN B CA 1
ATOM 5898 C C . GLN B 1 60 ? 7.551 11.445 -33.875 1 68.06 60 GLN B C 1
ATOM 5900 O O . GLN B 1 60 ? 8.406 12.18 -33.375 1 68.06 60 GLN B O 1
ATOM 5905 N N . ARG B 1 61 ? 7.109 11.617 -35 1 67.44 61 ARG B N 1
ATOM 5906 C CA . ARG B 1 61 ? 7.633 12.672 -35.875 1 67.44 61 ARG B CA 1
ATOM 5907 C C . ARG B 1 61 ? 7.102 14.039 -35.438 1 67.44 61 ARG B C 1
ATOM 5909 O O . ARG B 1 61 ? 7.836 15.031 -35.469 1 67.44 61 ARG B O 1
ATOM 5916 N N . LYS B 1 62 ? 5.867 14.062 -35.125 1 67.06 62 LYS B N 1
ATOM 5917 C CA . LYS B 1 62 ? 5.23 15.328 -34.781 1 67.06 62 LYS B CA 1
ATOM 5918 C C . LYS B 1 62 ? 5.668 15.812 -33.406 1 67.06 62 LYS B C 1
ATOM 5920 O O . LYS B 1 62 ? 5.832 17.016 -33.188 1 67.06 62 LYS B O 1
ATOM 5925 N N . TRP B 1 63 ? 5.789 14.867 -32.469 1 66.81 63 TRP B N 1
ATOM 5926 C CA . TRP B 1 63 ? 6.199 15.219 -31.109 1 66.81 63 TRP B CA 1
ATOM 5927 C C . TRP B 1 63 ? 7.449 14.445 -30.703 1 66.81 63 TRP B C 1
ATOM 5929 O O . TRP B 1 63 ? 7.391 13.562 -29.844 1 66.81 63 TRP B O 1
ATOM 5939 N N . SER B 1 64 ? 8.492 14.828 -31.219 1 60.56 64 SER B N 1
ATOM 5940 C CA . SER B 1 64 ? 9.742 14.094 -31.078 1 60.56 64 SER B CA 1
ATOM 5941 C C . SER B 1 64 ? 10.305 14.219 -29.656 1 60.56 64 SER B C 1
ATOM 5943 O O . SER B 1 64 ? 11.039 13.344 -29.203 1 60.56 64 SER B O 1
ATOM 5945 N N . SER B 1 65 ? 9.891 15.211 -28.953 1 56.91 65 SER B N 1
ATOM 5946 C CA . SER B 1 65 ? 10.484 15.469 -27.641 1 56.91 65 SER B CA 1
ATOM 5947 C C . SER B 1 65 ? 9.648 14.859 -26.516 1 56.91 65 SER B C 1
ATOM 5949 O O . SER B 1 65 ? 10.117 14.711 -25.391 1 56.91 65 SER B O 1
ATOM 5951 N N . GLU B 1 66 ? 8.547 14.484 -26.875 1 57.84 66 GLU B N 1
ATOM 5952 C CA . GLU B 1 66 ? 7.664 13.977 -25.828 1 57.84 66 GLU B CA 1
ATOM 5953 C C . GLU B 1 66 ? 7.969 12.523 -25.5 1 57.84 66 GLU B C 1
ATOM 5955 O O . GLU B 1 66 ? 8.289 11.734 -26.391 1 57.84 66 GLU B O 1
ATOM 5960 N N . LYS B 1 67 ? 8.031 12.359 -24.25 1 57.78 67 LYS B N 1
ATOM 5961 C CA . LYS B 1 67 ? 8.195 10.977 -23.797 1 57.78 67 LYS B CA 1
ATOM 5962 C C . LYS B 1 67 ? 7.059 10.094 -24.312 1 57.78 67 LYS B C 1
ATOM 5964 O O . LYS B 1 67 ? 5.887 10.445 -24.172 1 57.78 67 LYS B O 1
ATOM 5969 N N . ARG B 1 68 ? 7.523 9.109 -25.188 1 57.53 68 ARG B N 1
ATOM 5970 C CA . ARG B 1 68 ? 6.523 8.188 -25.719 1 57.53 68 ARG B CA 1
ATOM 5971 C C . ARG B 1 68 ? 6.848 6.746 -25.328 1 57.53 68 ARG B C 1
ATOM 5973 O O . ARG B 1 68 ? 8.008 6.406 -25.094 1 57.53 68 ARG B O 1
ATOM 5980 N N . PHE B 1 69 ? 5.785 6.012 -24.906 1 53.62 69 PHE B N 1
ATOM 5981 C CA . PHE B 1 69 ? 5.91 4.57 -24.719 1 53.62 69 PHE B CA 1
ATOM 5982 C C . PHE B 1 69 ? 5.414 3.822 -25.953 1 53.62 69 PHE B C 1
ATOM 5984 O O . PHE B 1 69 ? 4.23 3.49 -26.047 1 53.62 69 PHE B O 1
ATOM 5991 N N . GLY B 1 70 ? 6.352 3.785 -26.953 1 60.56 70 GLY B N 1
ATOM 5992 C CA . GLY B 1 70 ? 5.98 3.281 -28.266 1 60.56 70 GLY B CA 1
ATOM 5993 C C . GLY B 1 70 ? 5.711 1.788 -28.281 1 60.56 70 GLY B C 1
ATOM 5994 O O . GLY B 1 70 ? 6.121 1.07 -27.359 1 60.56 70 GLY B O 1
ATOM 5995 N N . LEU B 1 71 ? 4.965 1.346 -29.188 1 68.88 71 LEU B N 1
ATOM 5996 C CA . LEU B 1 71 ? 4.57 -0.045 -29.391 1 68.88 71 LEU B CA 1
ATOM 5997 C C . LEU B 1 71 ? 5.555 -0.761 -30.297 1 68.88 71 LEU B C 1
ATOM 5999 O O . LEU B 1 71 ? 5.32 -1.906 -30.703 1 68.88 71 LEU B O 1
ATOM 6003 N N . GLU B 1 72 ? 6.652 -0.029 -30.531 1 74.69 72 GLU B N 1
ATOM 6004 C CA . GLU B 1 72 ? 7.613 -0.672 -31.422 1 74.69 72 GLU B CA 1
ATOM 6005 C C . GLU B 1 72 ? 8.18 -1.943 -30.797 1 74.69 72 GLU B C 1
ATOM 6007 O O . GLU B 1 72 ? 8.719 -1.909 -29.688 1 74.69 72 GLU B O 1
ATOM 6012 N N . GLY B 1 73 ? 8.016 -2.998 -31.484 1 78.06 73 GLY B N 1
ATOM 6013 C CA . GLY B 1 73 ? 8.398 -4.312 -30.984 1 78.06 73 GLY B CA 1
ATOM 6014 C C . GLY B 1 73 ? 7.207 -5.176 -30.609 1 78.06 73 GLY B C 1
ATOM 6015 O O . GLY B 1 73 ? 7.336 -6.391 -30.469 1 78.06 73 GLY B O 1
ATOM 6016 N N . CYS B 1 74 ? 6.148 -4.535 -30.422 1 86 74 CYS B N 1
ATOM 6017 C CA . CYS B 1 74 ? 4.895 -5.234 -30.156 1 86 74 CYS B CA 1
ATOM 6018 C C . CYS B 1 74 ? 3.756 -4.645 -30.969 1 86 74 CYS B C 1
ATOM 6020 O O . CYS B 1 74 ? 2.703 -4.305 -30.422 1 86 74 CYS B O 1
ATOM 6022 N N . GLU B 1 75 ? 3.898 -4.535 -32.25 1 82.56 75 GLU B N 1
ATOM 6023 C CA . GLU B 1 75 ? 2.959 -3.889 -33.156 1 82.56 75 GLU B CA 1
ATOM 6024 C C . GLU B 1 75 ? 1.661 -4.684 -33.25 1 82.56 75 GLU B C 1
ATOM 6026 O O . GLU B 1 75 ? 0.637 -4.152 -33.688 1 82.56 75 GLU B O 1
ATOM 6031 N N . SER B 1 76 ? 1.693 -5.898 -32.844 1 87.75 76 SER B N 1
ATOM 6032 C CA . SER B 1 76 ? 0.518 -6.758 -32.938 1 87.75 76 SER B CA 1
ATOM 6033 C C . SER B 1 76 ? -0.456 -6.477 -31.781 1 87.75 76 SER B C 1
ATOM 6035 O O . SER B 1 76 ? -1.557 -7.031 -31.75 1 87.75 76 SER B O 1
ATOM 6037 N N . LEU B 1 77 ? -0.111 -5.617 -30.859 1 87.75 77 LEU B N 1
ATOM 6038 C CA . LEU B 1 77 ? -0.922 -5.371 -29.672 1 87.75 77 LEU B CA 1
ATOM 6039 C C . LEU B 1 77 ? -2.291 -4.816 -30.062 1 87.75 77 LEU B C 1
ATOM 6041 O O . LEU B 1 77 ? -3.318 -5.309 -29.594 1 87.75 77 LEU B O 1
ATOM 6045 N N . ILE B 1 78 ? -2.32 -3.809 -30.875 1 85.44 78 ILE B N 1
ATOM 6046 C CA . ILE B 1 78 ? -3.57 -3.139 -31.219 1 85.44 78 ILE B CA 1
ATOM 6047 C C . ILE B 1 78 ? -4.48 -4.102 -31.984 1 85.44 78 ILE B C 1
ATOM 6049 O O . ILE B 1 78 ? -5.656 -4.25 -31.641 1 85.44 78 ILE B O 1
ATOM 6053 N N . PRO B 1 79 ? -3.959 -4.766 -33.031 1 86.81 79 PRO B N 1
ATOM 6054 C CA . PRO B 1 79 ? -4.789 -5.785 -33.656 1 86.81 79 PRO B CA 1
ATOM 6055 C C . PRO B 1 79 ? -5.277 -6.852 -32.688 1 86.81 79 PRO B C 1
ATOM 6057 O O . PRO B 1 79 ? -6.391 -7.367 -32.844 1 86.81 79 PRO B O 1
ATOM 6060 N N . ALA B 1 80 ? -4.457 -7.242 -31.766 1 91.44 80 ALA B N 1
ATOM 6061 C CA . ALA B 1 80 ? -4.848 -8.211 -30.75 1 91.44 80 ALA B CA 1
ATOM 6062 C C . ALA B 1 80 ? -6.066 -7.734 -29.969 1 91.44 80 ALA B C 1
ATOM 6064 O O . ALA B 1 80 ? -7.039 -8.477 -29.812 1 91.44 80 ALA B O 1
ATOM 6065 N N . LEU B 1 81 ? -6.016 -6.52 -29.484 1 90.44 81 LEU B N 1
ATOM 6066 C CA . LEU B 1 81 ? -7.105 -5.949 -28.703 1 90.44 81 LEU B CA 1
ATOM 6067 C C . LEU B 1 81 ? -8.375 -5.836 -29.547 1 90.44 81 LEU B C 1
ATOM 6069 O O . LEU B 1 81 ? -9.469 -6.133 -29.062 1 90.44 81 LEU B O 1
ATOM 6073 N N . LYS B 1 82 ? -8.234 -5.418 -30.734 1 87.06 82 LYS B N 1
ATOM 6074 C CA . LYS B 1 82 ? -9.383 -5.309 -31.625 1 87.06 82 LYS B CA 1
ATOM 6075 C C . LYS B 1 82 ? -10.031 -6.668 -31.859 1 87.06 82 LYS B C 1
ATOM 6077 O O . LYS B 1 82 ? -11.258 -6.781 -31.906 1 87.06 82 LYS B O 1
ATOM 6082 N N . THR B 1 83 ? -9.172 -7.648 -32.062 1 91.5 83 THR B N 1
ATOM 6083 C CA . THR B 1 83 ? -9.68 -9 -32.281 1 91.5 83 THR B CA 1
ATOM 6084 C C . THR B 1 83 ? -10.469 -9.461 -31.047 1 91.5 83 THR B C 1
ATOM 6086 O O . THR B 1 83 ? -11.555 -10.039 -31.172 1 91.5 83 THR B O 1
ATOM 6089 N N . ILE B 1 84 ? -9.93 -9.234 -29.844 1 94.81 84 ILE B N 1
ATOM 6090 C CA . ILE B 1 84 ? -10.609 -9.617 -28.609 1 94.81 84 ILE B CA 1
ATOM 6091 C C . ILE B 1 84 ? -11.961 -8.922 -28.531 1 94.81 84 ILE B C 1
ATOM 6093 O O . ILE B 1 84 ? -12.977 -9.555 -28.219 1 94.81 84 ILE B O 1
ATOM 6097 N N . ILE B 1 85 ? -12.008 -7.652 -28.781 1 91.38 85 ILE B N 1
ATOM 6098 C CA . ILE B 1 85 ? -13.227 -6.855 -28.672 1 91.38 85 ILE B CA 1
ATOM 6099 C C . ILE B 1 85 ? -14.242 -7.324 -29.719 1 91.38 85 ILE B C 1
ATOM 6101 O O . ILE B 1 85 ? -15.414 -7.523 -29.391 1 91.38 85 ILE B O 1
ATOM 6105 N N . ASP B 1 86 ? -13.773 -7.504 -31 1 89 86 ASP B N 1
ATOM 6106 C CA . ASP B 1 86 ? -14.664 -7.941 -32.062 1 89 86 ASP B CA 1
ATOM 6107 C C . ASP B 1 86 ? -15.289 -9.297 -31.75 1 89 86 ASP B C 1
ATOM 6109 O O . ASP B 1 86 ? -16.5 -9.477 -31.859 1 89 86 ASP B O 1
ATOM 6113 N N . LYS B 1 87 ? -14.43 -10.203 -31.406 1 93.38 87 LYS B N 1
ATOM 6114 C CA . LYS B 1 87 ? -14.922 -11.555 -31.125 1 93.38 87 LYS B CA 1
ATOM 6115 C C . LYS B 1 87 ? -15.82 -11.562 -29.891 1 93.38 87 LYS B C 1
ATOM 6117 O O . LYS B 1 87 ? -16.797 -12.32 -29.844 1 93.38 87 LYS B O 1
ATOM 6122 N N . SER B 1 88 ? -15.5 -10.812 -28.859 1 95 88 SER B N 1
ATOM 6123 C CA . SER B 1 88 ? -16.359 -10.711 -27.672 1 95 88 SER B CA 1
ATOM 6124 C C . SER B 1 88 ? -17.719 -10.117 -28.031 1 95 88 SER B C 1
ATOM 6126 O O . SER B 1 88 ? -18.75 -10.562 -27.516 1 95 88 SER B O 1
ATOM 6128 N N . SER B 1 89 ? -17.688 -9.109 -28.859 1 91.69 89 SER B N 1
ATOM 6129 C CA . SER B 1 89 ? -18.938 -8.5 -29.312 1 91.69 89 SER B CA 1
ATOM 6130 C C . SER B 1 89 ? -19.797 -9.5 -30.047 1 91.69 89 SER B C 1
ATOM 6132 O O . SER B 1 89 ? -21.016 -9.539 -29.859 1 91.69 89 SER B O 1
ATOM 6134 N N . GLU B 1 90 ? -19.156 -10.281 -30.891 1 92.75 90 GLU B N 1
ATOM 6135 C CA . GLU B 1 90 ? -19.859 -11.336 -31.609 1 92.75 90 GLU B CA 1
ATOM 6136 C C . GLU B 1 90 ? -20.516 -12.312 -30.641 1 92.75 90 GLU B C 1
ATOM 6138 O O . GLU B 1 90 ? -21.547 -12.906 -30.953 1 92.75 90 GLU B O 1
ATOM 6143 N N . ASN B 1 91 ? -19.922 -12.422 -29.516 1 94.25 91 ASN B N 1
ATOM 6144 C CA . ASN B 1 91 ? -20.422 -13.367 -28.516 1 94.25 91 ASN B CA 1
ATOM 6145 C C . ASN B 1 91 ? -21.359 -12.688 -27.531 1 94.25 91 ASN B C 1
ATOM 6147 O O . ASN B 1 91 ? -21.672 -13.25 -26.469 1 94.25 91 ASN B O 1
ATOM 6151 N N . GLY B 1 92 ? -21.719 -11.398 -27.734 1 92.88 92 GLY B N 1
ATOM 6152 C CA . GLY B 1 92 ? -22.812 -10.812 -26.969 1 92.88 92 GLY B CA 1
ATOM 6153 C C . GLY B 1 92 ? -22.359 -9.648 -26.094 1 92.88 92 GLY B C 1
ATOM 6154 O O . GLY B 1 92 ? -23.188 -8.969 -25.484 1 92.88 92 GLY B O 1
ATOM 6155 N N . VAL B 1 93 ? -21.109 -9.352 -26.031 1 94.75 93 VAL B N 1
ATOM 6156 C CA . VAL B 1 93 ? -20.609 -8.266 -25.188 1 94.75 93 VAL B CA 1
ATOM 6157 C C . VAL B 1 93 ? -20.984 -6.918 -25.812 1 94.75 93 VAL B C 1
ATOM 6159 O O . VAL B 1 93 ? -20.797 -6.707 -27.016 1 94.75 93 VAL B O 1
ATOM 6162 N N . GLU B 1 94 ? -21.453 -6.004 -24.969 1 92 94 GLU B N 1
ATOM 6163 C CA . GLU B 1 94 ? -21.891 -4.688 -25.422 1 92 94 GLU B CA 1
ATOM 6164 C C . GLU B 1 94 ? -20.984 -3.584 -24.875 1 92 94 GLU B C 1
ATOM 6166 O O . GLU B 1 94 ? -20.922 -2.492 -25.438 1 92 94 GLU B O 1
ATOM 6171 N N . SER B 1 95 ? -20.406 -3.891 -23.797 1 91.62 95 SER B N 1
ATOM 6172 C CA . SER B 1 95 ? -19.578 -2.893 -23.141 1 91.62 95 SER B CA 1
ATOM 6173 C C . SER B 1 95 ? -18.281 -3.51 -22.625 1 91.62 95 SER B C 1
ATOM 6175 O O . SER B 1 95 ? -18.281 -4.605 -22.062 1 91.62 95 SER B O 1
ATOM 6177 N N . VAL B 1 96 ? -17.172 -2.826 -22.922 1 92.69 96 VAL B N 1
ATOM 6178 C CA . VAL B 1 96 ? -15.867 -3.287 -22.469 1 92.69 96 VAL B CA 1
ATOM 6179 C C . VAL B 1 96 ? -15.195 -2.197 -21.641 1 92.69 96 VAL B C 1
ATOM 6181 O O . VAL B 1 96 ? -15.094 -1.048 -22.062 1 92.69 96 VAL B O 1
ATOM 6184 N N . ILE B 1 97 ? -14.836 -2.49 -20.406 1 93.38 97 ILE B N 1
ATOM 6185 C CA . ILE B 1 97 ? -14.047 -1.606 -19.547 1 93.38 97 ILE B CA 1
ATOM 6186 C C . ILE B 1 97 ? -12.578 -1.997 -19.625 1 93.38 97 ILE B C 1
ATOM 6188 O O . ILE B 1 97 ? -12.219 -3.146 -19.344 1 93.38 97 ILE B O 1
ATOM 6192 N N . MET B 1 98 ? -11.711 -1.08 -19.922 1 90.62 98 MET B N 1
ATOM 6193 C CA . MET B 1 98 ? -10.305 -1.412 -20.125 1 90.62 98 MET B CA 1
ATOM 6194 C C . MET B 1 98 ? -9.414 -0.636 -19.156 1 90.62 98 MET B C 1
ATOM 6196 O O . MET B 1 98 ? -9.711 0.506 -18.812 1 90.62 98 MET B O 1
ATOM 6200 N N . GLY B 1 99 ? -8.445 -1.31 -18.656 1 84.19 99 GLY B N 1
ATOM 6201 C CA . GLY B 1 99 ? -7.355 -0.692 -17.922 1 84.19 99 GLY B CA 1
ATOM 6202 C C . GLY B 1 99 ? -6.016 -0.815 -18.625 1 84.19 99 GLY B C 1
ATOM 6203 O O . GLY B 1 99 ? -5.629 -1.905 -19.047 1 84.19 99 GLY B O 1
ATOM 6204 N N . MET B 1 100 ? -5.551 0.281 -19.109 1 67.88 100 MET B N 1
ATOM 6205 C CA . MET B 1 100 ? -4.312 0.172 -19.859 1 67.88 100 MET B CA 1
ATOM 6206 C C . MET B 1 100 ? -3.195 0.974 -19.203 1 67.88 100 MET B C 1
ATOM 6208 O O . MET B 1 100 ? -3.459 1.943 -18.5 1 67.88 100 MET B O 1
ATOM 6212 N N . PRO B 1 101 ? -2.223 0.347 -19.406 1 52.62 101 PRO B N 1
ATOM 6213 C CA . PRO B 1 101 ? -1.141 1.277 -19.062 1 52.62 101 PRO B CA 1
ATOM 6214 C C . PRO B 1 101 ? -1.141 2.521 -19.953 1 52.62 101 PRO B C 1
ATOM 6216 O O . PRO B 1 101 ? -1.927 2.611 -20.906 1 52.62 101 PRO B O 1
ATOM 6219 N N . HIS B 1 102 ? -0.602 3.496 -19.984 1 42.09 102 HIS B N 1
ATOM 6220 C CA . HIS B 1 102 ? -0.551 4.82 -20.594 1 42.09 102 HIS B CA 1
ATOM 6221 C C . HIS B 1 102 ? -0.814 4.75 -22.094 1 42.09 102 HIS B C 1
ATOM 6223 O O . HIS B 1 102 ? -0.202 5.484 -22.875 1 42.09 102 HIS B O 1
ATOM 6229 N N . ARG B 1 103 ? -1.828 3.676 -22.688 1 34.97 103 ARG B N 1
ATOM 6230 C CA . ARG B 1 103 ? -1.967 3.701 -24.141 1 34.97 103 ARG B CA 1
ATOM 6231 C C . ARG B 1 103 ? -3.428 3.852 -24.547 1 34.97 103 ARG B C 1
ATOM 6233 O O . ARG B 1 103 ? -4.316 3.287 -23.906 1 34.97 103 ARG B O 1
ATOM 6240 N N . ARG B 1 104 ? -3.936 4.816 -25.453 1 32.06 104 ARG B N 1
ATOM 6241 C CA . ARG B 1 104 ? -5.281 5.09 -25.953 1 32.06 104 ARG B CA 1
ATOM 6242 C C . ARG B 1 104 ? -5.594 4.262 -27.188 1 32.06 104 ARG B C 1
ATOM 6244 O O . ARG B 1 104 ? -4.734 4.094 -28.062 1 32.06 104 ARG B O 1
ATOM 6251 N N . ILE B 1 105 ? -6.758 3.291 -27.281 1 35.34 105 ILE B N 1
ATOM 6252 C CA . ILE B 1 105 ? -7.102 2.424 -28.391 1 35.34 105 ILE B CA 1
ATOM 6253 C C . ILE B 1 105 ? -8.273 3.023 -29.172 1 35.34 105 ILE B C 1
ATOM 6255 O O . ILE B 1 105 ? -9.211 3.551 -28.578 1 35.34 105 ILE B O 1
ATOM 6259 N N . ASN B 1 106 ? -8.312 3.088 -30.594 1 28.88 106 ASN B N 1
ATOM 6260 C CA . ASN B 1 106 ? -9.344 3.58 -31.5 1 28.88 106 ASN B CA 1
ATOM 6261 C C . ASN B 1 106 ? -10.227 2.443 -32 1 28.88 106 ASN B C 1
ATOM 6263 O O . ASN B 1 106 ? -9.773 1.31 -32.156 1 28.88 106 ASN B O 1
ATOM 6267 N N . ARG B 1 107 ? -11.602 2.557 -32 1 35.81 107 ARG B N 1
ATOM 6268 C CA . ARG B 1 107 ? -12.688 1.614 -32.25 1 35.81 107 ARG B CA 1
ATOM 6269 C C . ARG B 1 107 ? -13.008 1.528 -33.75 1 35.81 107 ARG B C 1
ATOM 6271 O O . ARG B 1 107 ? -13.094 2.551 -34.438 1 35.81 107 ARG B O 1
ATOM 6278 N N . VAL B 1 108 ? -12.961 0.277 -34.5 1 30.69 108 VAL B N 1
ATOM 6279 C CA . VAL B 1 108 ? -13.461 0.231 -35.875 1 30.69 108 VAL B CA 1
ATOM 6280 C C . VAL B 1 108 ? -14.734 -0.603 -35.938 1 30.69 108 VAL B C 1
ATOM 6282 O O . VAL B 1 108 ? -15.234 -0.913 -37.031 1 30.69 108 VAL B O 1
ATOM 6285 N N . THR B 1 109 ? -15.344 -1.373 -35.062 1 37.84 109 THR B N 1
ATOM 6286 C CA . THR B 1 109 ? -16.359 -2.324 -35.5 1 37.84 109 THR B CA 1
ATOM 6287 C C . THR B 1 109 ? -17.719 -1.635 -35.656 1 37.84 109 THR B C 1
ATOM 6289 O O . THR B 1 109 ? -17.938 -0.568 -35.062 1 37.84 109 THR B O 1
ATOM 6292 N N . ASP B 1 110 ? -18.719 -2.174 -36.594 1 42.84 110 ASP B N 1
ATOM 6293 C CA . ASP B 1 110 ? -20.078 -1.734 -36.906 1 42.84 110 ASP B CA 1
ATOM 6294 C C . ASP B 1 110 ? -21 -1.867 -35.688 1 42.84 110 ASP B C 1
ATOM 6296 O O . ASP B 1 110 ? -22.109 -1.314 -35.688 1 42.84 110 ASP B O 1
ATOM 6300 N N . ARG B 1 111 ? -20.875 -2.779 -34.875 1 47.28 111 ARG B N 1
ATOM 6301 C CA . ARG B 1 111 ? -21.688 -2.795 -33.656 1 47.28 111 ARG B CA 1
ATOM 6302 C C . ARG B 1 111 ? -21.172 -1.788 -32.656 1 47.28 111 ARG B C 1
ATOM 6304 O O . ARG B 1 111 ? -19.969 -1.537 -32.562 1 47.28 111 ARG B O 1
ATOM 6311 N N . HIS B 1 112 ? -22.156 -1.126 -32.125 1 55.41 112 HIS B N 1
ATOM 6312 C CA . HIS B 1 112 ? -21.828 -0.062 -31.172 1 55.41 112 HIS B CA 1
ATOM 6313 C C . HIS B 1 112 ? -21.328 -0.633 -29.844 1 55.41 112 HIS B C 1
ATOM 6315 O O . HIS B 1 112 ? -22.016 -1.427 -29.203 1 55.41 112 HIS B O 1
ATOM 6321 N N . ILE B 1 113 ? -20.016 -0.873 -29.766 1 62.38 113 ILE B N 1
ATOM 6322 C CA . ILE B 1 113 ? -19.438 -1.289 -28.484 1 62.38 113 ILE B CA 1
ATOM 6323 C C . ILE B 1 113 ? -18.984 -0.062 -27.703 1 62.38 113 ILE B C 1
ATOM 6325 O O . ILE B 1 113 ? -18.469 0.898 -28.281 1 62.38 113 ILE B O 1
ATOM 6329 N N . THR B 1 114 ? -19.438 -0.049 -26.453 1 64.75 114 THR B N 1
ATOM 6330 C CA . THR B 1 114 ? -18.969 1.022 -25.578 1 64.75 114 THR B CA 1
ATOM 6331 C C . THR B 1 114 ? -17.625 0.664 -24.938 1 64.75 114 THR B C 1
ATOM 6333 O O . THR B 1 114 ? -17.469 -0.429 -24.391 1 64.75 114 THR B O 1
ATOM 6336 N N . LEU B 1 115 ? -16.672 1.467 -25.188 1 70.69 115 LEU B N 1
ATOM 6337 C CA . LEU B 1 115 ? -15.344 1.276 -24.594 1 70.69 115 LEU B CA 1
ATOM 6338 C C . LEU B 1 115 ? -15.078 2.324 -23.516 1 70.69 115 LEU B C 1
ATOM 6340 O O . LEU B 1 115 ? -15.32 3.514 -23.734 1 70.69 115 LEU B O 1
ATOM 6344 N N . SER B 1 116 ? -14.75 1.827 -22.297 1 68.5 116 SER B N 1
ATOM 6345 C CA . SER B 1 116 ? -14.352 2.713 -21.203 1 68.5 116 SER B CA 1
ATOM 6346 C C . SER B 1 116 ? -12.891 2.496 -20.828 1 68.5 116 SER B C 1
ATOM 6348 O O . SER B 1 116 ? -12.492 1.385 -20.469 1 68.5 116 SER B O 1
ATOM 6350 N N . LEU B 1 117 ? -12.117 3.561 -20.953 1 70.62 117 LEU B N 1
ATOM 6351 C CA . LEU B 1 117 ? -10.711 3.502 -20.562 1 70.62 117 LEU B CA 1
ATOM 6352 C C . LEU B 1 117 ? -10.492 4.148 -19.203 1 70.62 117 LEU B C 1
ATOM 6354 O O . LEU B 1 117 ? -10.898 5.293 -18.984 1 70.62 117 LEU B O 1
ATOM 6358 N N . MET B 1 118 ? -9.898 3.393 -18.344 1 75.12 118 MET B N 1
ATOM 6359 C CA . MET B 1 118 ? -9.641 3.904 -17 1 75.12 118 MET B CA 1
ATOM 6360 C C . MET B 1 118 ? -8.25 4.527 -16.906 1 75.12 118 MET B C 1
ATOM 6362 O O . MET B 1 118 ? -7.316 4.07 -17.562 1 75.12 118 MET B O 1
ATOM 6366 N N . ALA B 1 119 ? -8.203 5.602 -16.078 1 69.94 119 ALA B N 1
ATOM 6367 C CA . ALA B 1 119 ? -6.938 6.297 -15.859 1 69.94 119 ALA B CA 1
ATOM 6368 C C . ALA B 1 119 ? -5.938 5.402 -15.133 1 69.94 119 ALA B C 1
ATOM 6370 O O . ALA B 1 119 ? -6.312 4.656 -14.227 1 69.94 119 ALA B O 1
ATOM 6371 N N . ASN B 1 120 ? -4.785 5.301 -15.703 1 72 120 ASN B N 1
ATOM 6372 C CA . ASN B 1 120 ? -3.732 4.492 -15.102 1 72 120 ASN B CA 1
ATOM 6373 C C . ASN B 1 120 ? -2.609 5.359 -14.539 1 72 120 ASN B C 1
ATOM 6375 O O . ASN B 1 120 ? -1.9 6.027 -15.289 1 72 120 ASN B O 1
ATOM 6379 N N . PRO B 1 121 ? -2.59 5.336 -13.234 1 75.69 121 PRO B N 1
ATOM 6380 C CA . PRO B 1 121 ? -1.463 6.07 -12.648 1 75.69 121 PRO B CA 1
ATOM 6381 C C . PRO B 1 121 ? -0.126 5.367 -12.867 1 75.69 121 PRO B C 1
ATOM 6383 O O . PRO B 1 121 ? -0.079 4.301 -13.484 1 75.69 121 PRO B O 1
ATOM 6386 N N . SER B 1 122 ? 0.957 6.039 -12.523 1 76.25 122 SER B N 1
ATOM 6387 C CA . SER B 1 122 ? 2.295 5.473 -12.648 1 76.25 122 SER B CA 1
ATOM 6388 C C . SER B 1 122 ? 2.512 4.344 -11.648 1 76.25 122 SER B C 1
ATOM 6390 O O . SER B 1 122 ? 3.463 3.568 -11.773 1 76.25 122 SER B O 1
ATOM 6392 N N . HIS B 1 123 ? 1.7 4.367 -10.672 1 81.69 123 HIS B N 1
ATOM 6393 C CA . HIS B 1 123 ? 1.678 3.203 -9.789 1 81.69 123 HIS B CA 1
ATOM 6394 C C . HIS B 1 123 ? 1.07 1.994 -10.492 1 81.69 123 HIS B C 1
ATOM 6396 O O . HIS B 1 123 ? -0.15 1.818 -10.492 1 81.69 123 HIS B O 1
ATOM 6402 N N . LEU B 1 124 ? 1.933 1.193 -10.898 1 84.25 124 LEU B N 1
ATOM 6403 C CA . LEU B 1 124 ? 1.582 0.16 -11.867 1 84.25 124 LEU B CA 1
ATOM 6404 C C . LEU B 1 124 ? 0.576 -0.822 -11.273 1 84.25 124 LEU B C 1
ATOM 6406 O O . LEU B 1 124 ? 0.663 -1.168 -10.094 1 84.25 124 LEU B O 1
ATOM 6410 N N . GLU B 1 125 ? -0.404 -1.203 -12.078 1 92.81 125 GLU B N 1
ATOM 6411 C CA . GLU B 1 125 ? -1.38 -2.258 -11.828 1 92.81 125 GLU B CA 1
ATOM 6412 C C . GLU B 1 125 ? -2.422 -1.813 -10.805 1 92.81 125 GLU B C 1
ATOM 6414 O O . GLU B 1 125 ? -3.381 -2.539 -10.531 1 92.81 125 GLU B O 1
ATOM 6419 N N . ALA B 1 126 ? -2.318 -0.581 -10.227 1 93.81 126 ALA B N 1
ATOM 6420 C CA . ALA B 1 126 ? -3.277 -0.095 -9.234 1 93.81 126 ALA B CA 1
ATOM 6421 C C . ALA B 1 126 ? -4.668 0.056 -9.844 1 93.81 126 ALA B C 1
ATOM 6423 O O . ALA B 1 126 ? -5.676 0.014 -9.133 1 93.81 126 ALA B O 1
ATOM 6424 N N . VAL B 1 127 ? -4.754 0.181 -11.156 1 94.44 127 VAL B N 1
ATOM 6425 C CA . VAL B 1 127 ? -6.012 0.415 -11.859 1 94.44 127 VAL B CA 1
ATOM 6426 C C . VAL B 1 127 ? -6.797 -0.892 -11.961 1 94.44 127 VAL B C 1
ATOM 6428 O O . VAL B 1 127 ? -8.016 -0.878 -12.172 1 94.44 127 VAL B O 1
ATOM 6431 N N . ASP B 1 128 ? -6.125 -2.059 -11.742 1 96.75 128 ASP B N 1
ATOM 6432 C CA . ASP B 1 128 ? -6.719 -3.367 -12 1 96.75 128 ASP B CA 1
ATOM 6433 C C . ASP B 1 128 ? -8.008 -3.555 -11.195 1 96.75 128 ASP B C 1
ATOM 6435 O O . ASP B 1 128 ? -9.062 -3.832 -11.766 1 96.75 128 ASP B O 1
ATOM 6439 N N . PRO B 1 129 ? -7.969 -3.402 -9.867 1 97.38 129 PRO B N 1
ATOM 6440 C CA . PRO B 1 129 ? -9.211 -3.596 -9.117 1 97.38 129 PRO B CA 1
ATOM 6441 C C . PRO B 1 129 ? -10.258 -2.529 -9.438 1 97.38 129 PRO B C 1
ATOM 6443 O O . PRO B 1 129 ? -11.461 -2.787 -9.32 1 97.38 129 PRO B O 1
ATOM 6446 N N . VAL B 1 130 ? -9.828 -1.289 -9.828 1 96.31 130 VAL B N 1
ATOM 6447 C CA . VAL B 1 130 ? -10.758 -0.219 -10.188 1 96.31 130 VAL B CA 1
ATOM 6448 C C . VAL B 1 130 ? -11.578 -0.629 -11.406 1 96.31 130 VAL B C 1
ATOM 6450 O O . VAL B 1 130 ? -12.797 -0.463 -11.422 1 96.31 130 VAL B O 1
ATOM 6453 N N . VAL B 1 131 ? -10.875 -1.252 -12.406 1 96.56 131 VAL B N 1
ATOM 6454 C CA . VAL B 1 131 ? -11.531 -1.738 -13.609 1 96.56 131 VAL B CA 1
ATOM 6455 C C . VAL B 1 131 ? -12.539 -2.834 -13.25 1 96.56 131 VAL B C 1
ATOM 6457 O O . VAL B 1 131 ? -13.648 -2.863 -13.773 1 96.56 131 VAL B O 1
ATOM 6460 N N . GLN B 1 132 ? -12.148 -3.715 -12.328 1 97.75 132 GLN B N 1
ATOM 6461 C CA . GLN B 1 132 ? -13.031 -4.793 -11.906 1 97.75 132 GLN B CA 1
ATOM 6462 C C . GLN B 1 132 ? -14.289 -4.238 -11.234 1 97.75 132 GLN B C 1
ATOM 6464 O O . GLN B 1 132 ? -15.398 -4.711 -11.492 1 97.75 132 GLN B O 1
ATOM 6469 N N . GLY B 1 133 ? -14.086 -3.238 -10.383 1 98 133 GLY B N 1
ATOM 6470 C CA . GLY B 1 133 ? -15.219 -2.631 -9.703 1 98 133 GLY B CA 1
ATOM 6471 C C . GLY B 1 133 ? -16.203 -1.972 -10.656 1 98 133 GLY B C 1
ATOM 6472 O O . GLY B 1 133 ? -17.406 -2.143 -10.523 1 98 133 GLY B O 1
ATOM 6473 N N . LYS B 1 134 ? -15.695 -1.233 -11.594 1 96.5 134 LYS B N 1
ATOM 6474 C CA . LYS B 1 134 ? -16.547 -0.567 -12.57 1 96.5 134 LYS B CA 1
ATOM 6475 C C . LYS B 1 134 ? -17.297 -1.583 -13.43 1 96.5 134 LYS B C 1
ATOM 6477 O O . LYS B 1 134 ? -18.484 -1.402 -13.727 1 96.5 134 LYS B O 1
ATOM 6482 N N . THR B 1 135 ? -16.594 -2.684 -13.828 1 97.44 135 THR B N 1
ATOM 6483 C CA . THR B 1 135 ? -17.219 -3.744 -14.609 1 97.44 135 THR B CA 1
ATOM 6484 C C . THR B 1 135 ? -18.375 -4.379 -13.844 1 97.44 135 THR B C 1
ATOM 6486 O O . THR B 1 135 ? -19.469 -4.566 -14.398 1 97.44 135 THR B O 1
ATOM 6489 N N . LYS B 1 136 ? -18.141 -4.668 -12.609 1 98 136 LYS B N 1
ATOM 6490 C CA . LYS B 1 136 ? -19.188 -5.27 -11.781 1 98 136 LYS B CA 1
ATOM 6491 C C . LYS B 1 136 ? -20.391 -4.34 -11.648 1 98 136 LYS B C 1
ATOM 6493 O O . LYS B 1 136 ? -21.531 -4.789 -11.695 1 98 136 LYS B O 1
ATOM 6498 N N . ALA B 1 137 ? -20.109 -3.08 -11.438 1 97.25 137 ALA B N 1
ATOM 6499 C CA . ALA B 1 137 ? -21.188 -2.102 -11.297 1 97.25 137 ALA B CA 1
ATOM 6500 C C . ALA B 1 137 ? -22.047 -2.035 -12.555 1 97.25 137 ALA B C 1
ATOM 6502 O O . ALA B 1 137 ? -23.266 -2.018 -12.477 1 97.25 137 ALA B O 1
ATOM 6503 N N . GLU B 1 138 ? -21.391 -2.012 -13.711 1 95.44 138 GLU B N 1
ATOM 6504 C CA . GLU B 1 138 ? -22.141 -1.969 -14.977 1 95.44 138 GLU B CA 1
ATOM 6505 C C . GLU B 1 138 ? -22.953 -3.244 -15.18 1 95.44 138 GLU B C 1
ATOM 6507 O O . GLU B 1 138 ? -24.078 -3.191 -15.648 1 95.44 138 GLU B O 1
ATOM 6512 N N . GLN B 1 139 ? -22.344 -4.375 -14.875 1 97.44 139 GLN B N 1
ATOM 6513 C CA . GLN B 1 139 ? -23.078 -5.629 -14.93 1 97.44 139 GLN B CA 1
ATOM 6514 C C . GLN B 1 139 ? -24.312 -5.578 -14.031 1 97.44 139 GLN B C 1
ATOM 6516 O O . GLN B 1 139 ? -25.406 -5.992 -14.445 1 97.44 139 GLN B O 1
ATOM 6521 N N . PHE B 1 140 ? -24.141 -5.039 -12.844 1 96.19 140 PHE B N 1
ATOM 6522 C CA . PHE B 1 140 ? -25.219 -4.969 -11.844 1 96.19 140 PHE B CA 1
ATOM 6523 C C . PHE B 1 140 ? -26.359 -4.09 -12.336 1 96.19 140 PHE B C 1
ATOM 6525 O O . PHE B 1 140 ? -27.516 -4.5 -12.312 1 96.19 140 PHE B O 1
ATOM 6532 N N . TYR B 1 141 ? -26.078 -2.926 -12.828 1 94.69 141 TYR B N 1
ATOM 6533 C CA . TYR B 1 141 ? -27.094 -1.933 -13.156 1 94.69 141 TYR B CA 1
ATOM 6534 C C . TYR B 1 141 ? -27.797 -2.293 -14.453 1 94.69 141 TYR B C 1
ATOM 6536 O O . TYR B 1 141 ? -28.969 -1.93 -14.656 1 94.69 141 TYR B O 1
ATOM 6544 N N . CYS B 1 142 ? -27.172 -3.072 -15.32 1 93.56 142 CYS B N 1
ATOM 6545 C CA . CYS B 1 142 ? -27.828 -3.457 -16.562 1 93.56 142 CYS B CA 1
ATOM 6546 C C . CYS B 1 142 ? -28.469 -4.844 -16.438 1 93.56 142 CYS B C 1
ATOM 6548 O O . CYS B 1 142 ? -28.953 -5.395 -17.422 1 93.56 142 CYS B O 1
ATOM 6550 N N . GLY B 1 143 ? -28.312 -5.441 -15.227 1 94.12 143 GLY B N 1
ATOM 6551 C CA . GLY B 1 143 ? -28.922 -6.738 -14.977 1 94.12 143 GLY B CA 1
ATOM 6552 C C . GLY B 1 143 ? -28.172 -7.887 -15.617 1 94.12 143 GLY B C 1
ATOM 6553 O O . GLY B 1 143 ? -28.766 -8.922 -15.938 1 94.12 143 GLY B O 1
ATOM 6554 N N . ASP B 1 144 ? -26.906 -7.758 -15.883 1 95.75 144 ASP B N 1
ATOM 6555 C CA . ASP B 1 144 ? -26.047 -8.773 -16.484 1 95.75 144 ASP B CA 1
ATOM 6556 C C . ASP B 1 144 ? -25.484 -9.719 -15.43 1 95.75 144 ASP B C 1
ATOM 6558 O O . ASP B 1 144 ? -24.281 -9.75 -15.195 1 95.75 144 ASP B O 1
ATOM 6562 N N . SER B 1 145 ? -26.25 -10.578 -14.875 1 92.81 145 SER B N 1
ATOM 6563 C CA . SER B 1 145 ? -25.859 -11.453 -13.773 1 92.81 145 SER B CA 1
ATOM 6564 C C . SER B 1 145 ? -24.875 -12.523 -14.227 1 92.81 145 SER B C 1
ATOM 6566 O O . SER B 1 145 ? -24.109 -13.055 -13.422 1 92.81 145 SER B O 1
ATOM 6568 N N . ASP B 1 146 ? -24.859 -12.773 -15.531 1 93.44 146 ASP B N 1
ATOM 6569 C CA . ASP B 1 146 ? -23.984 -13.844 -16.016 1 93.44 146 ASP B CA 1
ATOM 6570 C C . ASP B 1 146 ? -22.719 -13.281 -16.656 1 93.44 146 ASP B C 1
ATOM 6572 O O . ASP B 1 146 ? -21.859 -14.039 -17.109 1 93.44 146 ASP B O 1
ATOM 6576 N N . GLY B 1 147 ? -22.641 -11.977 -16.734 1 95.88 147 GLY B N 1
ATOM 6577 C CA . GLY B 1 147 ? -21.453 -11.344 -17.281 1 95.88 147 GLY B CA 1
ATOM 6578 C C . GLY B 1 147 ? -21.297 -11.531 -18.766 1 95.88 147 GLY B C 1
ATOM 6579 O O . GLY B 1 147 ? -20.188 -11.656 -19.281 1 95.88 147 GLY B O 1
ATOM 6580 N N . LYS B 1 148 ? -22.391 -11.578 -19.5 1 96.31 148 LYS B N 1
ATOM 6581 C CA . LYS B 1 148 ? -22.359 -11.836 -20.938 1 96.31 148 LYS B CA 1
ATOM 6582 C C . LYS B 1 148 ? -22.328 -10.531 -21.734 1 96.31 148 LYS B C 1
ATOM 6584 O O . LYS B 1 148 ? -21.859 -10.508 -22.875 1 96.31 148 LYS B O 1
ATOM 6589 N N . ARG B 1 149 ? -22.719 -9.414 -21.109 1 95.69 149 ARG B N 1
ATOM 6590 C CA . ARG B 1 149 ? -22.891 -8.172 -21.844 1 95.69 149 ARG B CA 1
ATOM 6591 C C . ARG B 1 149 ? -21.766 -7.188 -21.547 1 95.69 149 ARG B C 1
ATOM 6593 O O . ARG B 1 149 ? -21.438 -6.348 -22.391 1 95.69 149 ARG B O 1
ATOM 6600 N N . VAL B 1 150 ? -21.266 -7.23 -20.375 1 96 150 VAL B N 1
ATOM 6601 C CA . VAL B 1 150 ? -20.203 -6.32 -19.953 1 96 150 VAL B CA 1
ATOM 6602 C C . VAL B 1 150 ? -18.969 -7.117 -19.562 1 96 150 VAL B C 1
ATOM 6604 O O . VAL B 1 150 ? -19.062 -8.102 -18.828 1 96 150 VAL B O 1
ATOM 6607 N N . MET B 1 151 ? -17.781 -6.773 -20.031 1 96.69 151 MET B N 1
ATOM 6608 C CA . MET B 1 151 ? -16.562 -7.48 -19.672 1 96.69 151 MET B CA 1
ATOM 6609 C C . MET B 1 151 ? -15.398 -6.508 -19.5 1 96.69 151 MET B C 1
ATOM 6611 O O . MET B 1 151 ? -15.531 -5.32 -19.797 1 96.69 151 MET B O 1
ATOM 6615 N N . SER B 1 152 ? -14.305 -6.988 -18.906 1 96.38 152 SER B N 1
ATOM 6616 C CA . SER B 1 152 ? -13.117 -6.16 -18.719 1 96.38 152 SER B CA 1
ATOM 6617 C C . SER B 1 152 ? -11.914 -6.75 -19.453 1 96.38 152 SER B C 1
ATOM 6619 O O . SER B 1 152 ? -11.828 -7.965 -19.625 1 96.38 152 SER B O 1
ATOM 6621 N N . ILE B 1 153 ? -11.055 -5.887 -19.938 1 95.88 153 ILE B N 1
ATOM 6622 C CA . ILE B 1 153 ? -9.75 -6.215 -20.5 1 95.88 153 ILE B CA 1
ATOM 6623 C C . ILE B 1 153 ? -8.664 -5.43 -19.75 1 95.88 153 ILE B C 1
ATOM 6625 O O . ILE B 1 153 ? -8.766 -4.207 -19.609 1 95.88 153 ILE B O 1
ATOM 6629 N N . LEU B 1 154 ? -7.734 -6.105 -19.234 1 95.56 154 LEU B N 1
ATOM 6630 C CA . LEU B 1 154 ? -6.625 -5.457 -18.547 1 95.56 154 LEU B CA 1
ATOM 6631 C C . LEU B 1 154 ? -5.32 -5.648 -19.312 1 95.56 154 LEU B C 1
ATOM 6633 O O . LEU B 1 154 ? -4.969 -6.773 -19.672 1 95.56 154 LEU B O 1
ATOM 6637 N N . LEU B 1 155 ? -4.629 -4.566 -19.594 1 92.94 155 LEU B N 1
ATOM 6638 C CA . LEU B 1 155 ? -3.311 -4.59 -20.219 1 92.94 155 LEU B CA 1
ATOM 6639 C C . LEU B 1 155 ? -2.211 -4.449 -19.172 1 92.94 155 LEU B C 1
ATOM 6641 O O . LEU B 1 155 ? -2.303 -3.607 -18.281 1 92.94 155 LEU B O 1
ATOM 6645 N N . HIS B 1 156 ? -1.245 -5.332 -19.281 1 92.75 156 HIS B N 1
ATOM 6646 C CA . HIS B 1 156 ? -0.176 -5.375 -18.297 1 92.75 156 HIS B CA 1
ATOM 6647 C C . HIS B 1 156 ? 1.195 -5.34 -18.969 1 92.75 156 HIS B C 1
ATOM 6649 O O . HIS B 1 156 ? 1.326 -5.688 -20.141 1 92.75 156 HIS B O 1
ATOM 6655 N N . GLY B 1 157 ? 2.182 -4.801 -18.234 1 90.75 157 GLY B N 1
ATOM 6656 C CA . GLY B 1 157 ? 3.574 -5.102 -18.516 1 90.75 157 GLY B CA 1
ATOM 6657 C C . GLY B 1 157 ? 4.066 -6.359 -17.828 1 90.75 157 GLY B C 1
ATOM 6658 O O . GLY B 1 157 ? 3.617 -6.688 -16.734 1 90.75 157 GLY B O 1
ATOM 6659 N N . ASP B 1 158 ? 5.016 -7.059 -18.422 1 90.69 158 ASP B N 1
ATOM 6660 C CA . ASP B 1 158 ? 5.473 -8.336 -17.891 1 90.69 158 ASP B CA 1
ATOM 6661 C C . ASP B 1 158 ? 6.082 -8.172 -16.5 1 90.69 158 ASP B C 1
ATOM 6663 O O . ASP B 1 158 ? 5.746 -8.922 -15.578 1 90.69 158 ASP B O 1
ATOM 6667 N N . ALA B 1 159 ? 6.93 -7.152 -16.297 1 90.75 159 ALA B N 1
ATOM 6668 C CA . ALA B 1 159 ? 7.617 -6.98 -15.023 1 90.75 159 ALA B CA 1
ATOM 6669 C C . ALA B 1 159 ? 6.633 -6.59 -13.922 1 90.75 159 ALA B C 1
ATOM 6671 O O . ALA B 1 159 ? 6.715 -7.098 -12.805 1 90.75 159 ALA B O 1
ATOM 6672 N N . ALA B 1 160 ? 5.742 -5.664 -14.242 1 91.94 160 ALA B N 1
ATOM 6673 C CA . ALA B 1 160 ? 4.762 -5.223 -13.25 1 91.94 160 ALA B CA 1
ATOM 6674 C C . ALA B 1 160 ? 3.771 -6.336 -12.922 1 91.94 160 ALA B C 1
ATOM 6676 O O . ALA B 1 160 ? 3.342 -6.477 -11.781 1 91.94 160 ALA B O 1
ATOM 6677 N N . PHE B 1 161 ? 3.434 -7.137 -13.922 1 94.19 161 PHE B N 1
ATOM 6678 C CA . PHE B 1 161 ? 2.506 -8.25 -13.742 1 94.19 161 PHE B CA 1
ATOM 6679 C C . PHE B 1 161 ? 3.086 -9.281 -12.781 1 94.19 161 PHE B C 1
ATOM 6681 O O . PHE B 1 161 ? 2.369 -9.828 -11.945 1 94.19 161 PHE B O 1
ATOM 6688 N N . ALA B 1 162 ? 4.32 -9.453 -12.891 1 92.88 162 ALA B N 1
ATOM 6689 C CA . ALA B 1 162 ? 4.988 -10.453 -12.07 1 92.88 162 ALA B CA 1
ATOM 6690 C C . ALA B 1 162 ? 5.301 -9.906 -10.68 1 92.88 162 ALA B C 1
ATOM 6692 O O . ALA B 1 162 ? 5.27 -10.648 -9.695 1 92.88 162 ALA B O 1
ATOM 6693 N N . GLY B 1 163 ? 5.543 -8.688 -10.609 1 93 163 GLY B N 1
ATOM 6694 C CA . GLY B 1 163 ? 6.148 -8.164 -9.391 1 93 163 GLY B CA 1
ATOM 6695 C C . GLY B 1 163 ? 5.137 -7.566 -8.43 1 93 163 GLY B C 1
ATOM 6696 O O . GLY B 1 163 ? 5.34 -7.594 -7.215 1 93 163 GLY B O 1
ATOM 6697 N N . GLN B 1 164 ? 4.035 -7.027 -8.898 1 95.25 164 GLN B N 1
ATOM 6698 C CA . GLN B 1 164 ? 3.119 -6.262 -8.062 1 95.25 164 GLN B CA 1
ATOM 6699 C C . GLN B 1 164 ? 2.105 -7.176 -7.379 1 95.25 164 GLN B C 1
ATOM 6701 O O . GLN B 1 164 ? 1.375 -7.91 -8.047 1 95.25 164 GLN B O 1
ATOM 6706 N N . GLY B 1 165 ? 1.958 -7.059 -6.059 1 96.38 165 GLY B N 1
ATOM 6707 C CA . GLY B 1 165 ? 1.03 -7.863 -5.281 1 96.38 165 GLY B CA 1
ATOM 6708 C C . GLY B 1 165 ? -0.425 -7.551 -5.574 1 96.38 165 GLY B C 1
ATOM 6709 O O . GLY B 1 165 ? -1.299 -8.398 -5.391 1 96.38 165 GLY B O 1
ATOM 6710 N N . ILE B 1 166 ? -0.695 -6.371 -6.047 1 96.62 166 ILE B N 1
ATOM 6711 C CA . ILE B 1 166 ? -2.068 -5.953 -6.316 1 96.62 166 ILE B CA 1
ATOM 6712 C C . ILE B 1 166 ? -2.646 -6.785 -7.457 1 96.62 166 ILE B C 1
ATOM 6714 O O . ILE B 1 166 ? -3.859 -6.996 -7.527 1 96.62 166 ILE B O 1
ATOM 6718 N N . VAL B 1 167 ? -1.769 -7.32 -8.391 1 96.94 167 VAL B N 1
ATOM 6719 C CA . VAL B 1 167 ? -2.227 -8.211 -9.453 1 96.94 167 VAL B CA 1
ATOM 6720 C C . VAL B 1 167 ? -2.807 -9.484 -8.836 1 96.94 167 VAL B C 1
ATOM 6722 O O . VAL B 1 167 ? -3.898 -9.922 -9.211 1 96.94 167 VAL B O 1
ATOM 6725 N N . TYR B 1 168 ? -2.072 -10.047 -7.871 1 96.31 168 TYR B N 1
ATOM 6726 C CA . TYR B 1 168 ? -2.535 -11.227 -7.148 1 96.31 168 TYR B CA 1
ATOM 6727 C C . TYR B 1 168 ? -3.852 -10.938 -6.434 1 96.31 168 TYR B C 1
ATOM 6729 O O . TYR B 1 168 ? -4.785 -11.75 -6.492 1 96.31 168 TYR B O 1
ATOM 6737 N N . GLU B 1 169 ? -3.961 -9.812 -5.723 1 96.56 169 GLU B N 1
ATOM 6738 C CA . GLU B 1 169 ? -5.168 -9.453 -4.988 1 96.56 169 GLU B CA 1
ATOM 6739 C C . GLU B 1 169 ? -6.367 -9.328 -5.922 1 96.56 169 GLU B C 1
ATOM 6741 O O . GLU B 1 169 ? -7.492 -9.68 -5.555 1 96.56 169 GLU B O 1
ATOM 6746 N N . THR B 1 170 ? -6.109 -8.773 -7.109 1 96.94 170 THR B N 1
ATOM 6747 C CA . THR B 1 170 ? -7.18 -8.609 -8.086 1 96.94 170 THR B CA 1
ATOM 6748 C C . THR B 1 170 ? -7.672 -9.969 -8.586 1 96.94 170 THR B C 1
ATOM 6750 O O . THR B 1 170 ? -8.875 -10.203 -8.664 1 96.94 170 THR B O 1
ATOM 6753 N N . PHE B 1 171 ? -6.727 -10.891 -8.922 1 96.12 171 PHE B N 1
ATOM 6754 C CA . PHE B 1 171 ? -7.086 -12.234 -9.336 1 96.12 171 PHE B CA 1
ATOM 6755 C C . PHE B 1 171 ? -7.906 -12.938 -8.258 1 96.12 171 PHE B C 1
ATOM 6757 O O . PHE B 1 171 ? -8.844 -13.672 -8.57 1 96.12 171 PHE B O 1
ATOM 6764 N N . HIS B 1 172 ? -7.543 -12.633 -7.109 1 92.81 172 HIS B N 1
ATOM 6765 C CA . HIS B 1 172 ? -8.148 -13.305 -5.965 1 92.81 172 HIS B CA 1
ATOM 6766 C C . HIS B 1 172 ? -9.617 -12.922 -5.82 1 92.81 172 HIS B C 1
ATOM 6768 O O . HIS B 1 172 ? -10.391 -13.641 -5.18 1 92.81 172 HIS B O 1
ATOM 6774 N N . LEU B 1 173 ? -10.078 -11.812 -6.367 1 94.56 173 LEU B N 1
ATOM 6775 C CA . LEU B 1 173 ? -11.461 -11.375 -6.309 1 94.56 173 LEU B CA 1
ATOM 6776 C C . LEU B 1 173 ? -12.305 -12.055 -7.383 1 94.56 173 LEU B C 1
ATOM 6778 O O . LEU B 1 173 ? -13.531 -12.023 -7.332 1 94.56 173 LEU B O 1
ATOM 6782 N N . SER B 1 174 ? -11.75 -12.773 -8.297 1 93.75 174 SER B N 1
ATOM 6783 C CA . SER B 1 174 ? -12.359 -13.141 -9.57 1 93.75 174 SER B CA 1
ATOM 6784 C C . SER B 1 174 ? -13.555 -14.062 -9.367 1 93.75 174 SER B C 1
ATOM 6786 O O . SER B 1 174 ? -14.523 -14.016 -10.133 1 93.75 174 SER B O 1
ATOM 6788 N N . ASP B 1 175 ? -13.539 -14.93 -8.336 1 92.62 175 ASP B N 1
ATOM 6789 C CA . ASP B 1 175 ? -14.617 -15.898 -8.18 1 92.62 175 ASP B CA 1
ATOM 6790 C C . ASP B 1 175 ? -15.43 -15.625 -6.918 1 92.62 175 ASP B C 1
ATOM 6792 O O . ASP B 1 175 ? -16.203 -16.484 -6.477 1 92.62 175 ASP B O 1
ATOM 6796 N N . LEU B 1 176 ? -15.258 -14.508 -6.34 1 93.81 176 LEU B N 1
ATOM 6797 C CA . LEU B 1 176 ? -16.031 -14.172 -5.148 1 93.81 176 LEU B CA 1
ATOM 6798 C C . LEU B 1 176 ? -17.406 -13.617 -5.531 1 93.81 176 LEU B C 1
ATOM 6800 O O . LEU B 1 176 ? -17.5 -12.75 -6.402 1 93.81 176 LEU B O 1
ATOM 6804 N N . PRO B 1 177 ? -18.391 -14.039 -4.941 1 91.88 177 PRO B N 1
ATOM 6805 C CA . PRO B 1 177 ? -19.75 -13.742 -5.379 1 91.88 177 PRO B CA 1
ATOM 6806 C C . PRO B 1 177 ? -20.016 -12.242 -5.496 1 91.88 177 PRO B C 1
ATOM 6808 O O . PRO B 1 177 ? -20.641 -11.797 -6.461 1 91.88 177 PRO B O 1
ATOM 6811 N N . SER B 1 178 ? -19.609 -11.453 -4.547 1 94.44 178 SER B N 1
ATOM 6812 C CA . SER B 1 178 ? -19.906 -10.023 -4.562 1 94.44 178 SER B CA 1
ATOM 6813 C C . SER B 1 178 ? -18.875 -9.25 -5.387 1 94.44 178 SER B C 1
ATOM 6815 O O . SER B 1 178 ? -19 -8.039 -5.559 1 94.44 178 SER B O 1
ATOM 6817 N N . TYR B 1 179 ? -17.891 -9.969 -6.008 1 96.81 179 TYR B N 1
ATOM 6818 C CA . TYR B 1 179 ? -16.797 -9.266 -6.66 1 96.81 179 TYR B CA 1
ATOM 6819 C C . TYR B 1 179 ? -16.562 -9.805 -8.07 1 96.81 179 TYR B C 1
ATOM 6821 O O . TYR B 1 179 ? -15.93 -9.148 -8.898 1 96.81 179 TYR B O 1
ATOM 6829 N N . THR B 1 180 ? -17.031 -10.992 -8.414 1 97 180 THR B N 1
ATOM 6830 C CA . THR B 1 180 ? -16.75 -11.648 -9.688 1 97 180 THR B CA 1
ATOM 6831 C C . THR B 1 180 ? -17.281 -10.812 -10.852 1 97 180 THR B C 1
ATOM 6833 O O . THR B 1 180 ? -18.344 -10.211 -10.766 1 97 180 THR B O 1
ATOM 6836 N N . THR B 1 181 ? -16.484 -10.703 -11.867 1 97.38 181 THR B N 1
ATOM 6837 C CA . THR B 1 181 ? -16.891 -10.047 -13.109 1 97.38 181 THR B CA 1
ATOM 6838 C C . THR B 1 181 ? -17.078 -11.07 -14.227 1 97.38 181 THR B C 1
ATOM 6840 O O . THR B 1 181 ? -17.234 -10.703 -15.391 1 97.38 181 THR B O 1
ATOM 6843 N N . HIS B 1 182 ? -17.016 -12.359 -13.82 1 97.06 182 HIS B N 1
ATOM 6844 C CA . HIS B 1 182 ? -17.281 -13.469 -14.727 1 97.06 182 HIS B CA 1
ATOM 6845 C C . HIS B 1 182 ? -16.25 -13.523 -15.852 1 97.06 182 HIS B C 1
ATOM 6847 O O . HIS B 1 182 ? -16.625 -13.664 -17.016 1 97.06 182 HIS B O 1
ATOM 6853 N N . GLY B 1 183 ? -15 -13.305 -15.492 1 97.31 183 GLY B N 1
ATOM 6854 C CA . GLY B 1 183 ? -13.906 -13.516 -16.422 1 97.31 183 GLY B CA 1
ATOM 6855 C C . GLY B 1 183 ? -13.352 -12.219 -16.984 1 97.31 183 GLY B C 1
ATOM 6856 O O . GLY B 1 183 ? -14.094 -11.398 -17.531 1 97.31 183 GLY B O 1
ATOM 6857 N N . THR B 1 184 ? -12.07 -11.984 -16.875 1 97.75 184 THR B N 1
ATOM 6858 C CA . THR B 1 184 ? -11.297 -10.875 -17.438 1 97.75 184 THR B CA 1
ATOM 6859 C C . THR B 1 184 ? -10.219 -11.383 -18.391 1 97.75 184 THR B C 1
ATOM 6861 O O . THR B 1 184 ? -9.602 -12.422 -18.141 1 97.75 184 THR B O 1
ATOM 6864 N N . ILE B 1 185 ? -10.07 -10.766 -19.531 1 98 185 ILE B N 1
ATOM 6865 C CA . ILE B 1 185 ? -8.961 -11.094 -20.422 1 98 185 ILE B CA 1
ATOM 6866 C C . ILE B 1 185 ? -7.758 -10.211 -20.109 1 98 185 ILE B C 1
ATOM 6868 O O . ILE B 1 185 ? -7.836 -8.984 -20.219 1 98 185 ILE B O 1
ATOM 6872 N N . HIS B 1 186 ? -6.758 -10.82 -19.641 1 97.75 186 HIS B N 1
ATOM 6873 C CA . HIS B 1 186 ? -5.5 -10.133 -19.344 1 97.75 186 HIS B CA 1
ATOM 6874 C C . HIS B 1 186 ? -4.543 -10.219 -20.531 1 97.75 186 HIS B C 1
ATOM 6876 O O . HIS B 1 186 ? -4.219 -11.312 -21 1 97.75 186 HIS B O 1
ATOM 6882 N N . VAL B 1 187 ? -4.102 -9.094 -21.047 1 96.12 187 VAL B N 1
ATOM 6883 C CA . VAL B 1 187 ? -3.109 -9.039 -22.109 1 96.12 187 VAL B CA 1
ATOM 6884 C C . VAL B 1 187 ? -1.79 -8.5 -21.578 1 96.12 187 VAL B C 1
ATOM 6886 O O . VAL B 1 187 ? -1.722 -7.348 -21.125 1 96.12 187 VAL B O 1
ATOM 6889 N N . VAL B 1 188 ? -0.789 -9.336 -21.578 1 95.25 188 VAL B N 1
ATOM 6890 C CA . VAL B 1 188 ? 0.511 -8.953 -21.047 1 95.25 188 VAL B CA 1
ATOM 6891 C C . VAL B 1 188 ? 1.477 -8.633 -22.188 1 95.25 188 VAL B C 1
ATOM 6893 O O . VAL B 1 188 ? 1.75 -9.492 -23.031 1 95.25 188 VAL B O 1
ATOM 6896 N N . VAL B 1 189 ? 1.856 -7.391 -22.266 1 92.38 189 VAL B N 1
ATOM 6897 C CA . VAL B 1 189 ? 2.934 -7.023 -23.188 1 92.38 189 VAL B CA 1
ATOM 6898 C C . VAL B 1 189 ? 4.281 -7.422 -22.578 1 92.38 189 VAL B C 1
ATOM 6900 O O . VAL B 1 189 ? 4.844 -6.684 -21.766 1 92.38 189 VAL B O 1
ATOM 6903 N N . ASN B 1 190 ? 4.785 -8.523 -23 1 92 190 ASN B N 1
ATOM 6904 C CA . ASN B 1 190 ? 6.008 -9.109 -22.453 1 92 190 ASN B CA 1
ATOM 6905 C C . ASN B 1 190 ? 7.227 -8.75 -23.297 1 92 190 ASN B C 1
ATOM 6907 O O . ASN B 1 190 ? 7.641 -9.516 -24.156 1 92 190 ASN B O 1
ATOM 6911 N N . ASN B 1 191 ? 7.793 -7.598 -22.969 1 84.06 191 ASN B N 1
ATOM 6912 C CA . ASN B 1 191 ? 8.977 -7.176 -23.719 1 84.06 191 ASN B CA 1
ATOM 6913 C C . ASN B 1 191 ? 10.258 -7.719 -23.078 1 84.06 191 ASN B C 1
ATOM 6915 O O . ASN B 1 191 ? 11.359 -7.297 -23.438 1 84.06 191 ASN B O 1
ATOM 6919 N N . GLN B 1 192 ? 10.094 -8.523 -22.047 1 80.94 192 GLN B N 1
ATOM 6920 C CA . GLN B 1 192 ? 11.164 -9.305 -21.453 1 80.94 192 GLN B CA 1
ATOM 6921 C C . GLN B 1 192 ? 12.164 -8.398 -20.734 1 80.94 192 GLN B C 1
ATOM 6923 O O . GLN B 1 192 ? 13.367 -8.688 -20.719 1 80.94 192 GLN B O 1
ATOM 6928 N N . ILE B 1 193 ? 11.727 -7.195 -20.328 1 74.94 193 ILE B N 1
ATOM 6929 C CA . ILE B 1 193 ? 12.609 -6.301 -19.594 1 74.94 193 ILE B CA 1
ATOM 6930 C C . ILE B 1 193 ? 11.781 -5.324 -18.766 1 74.94 193 ILE B C 1
ATOM 6932 O O . ILE B 1 193 ? 10.75 -4.828 -19.219 1 74.94 193 ILE B O 1
ATOM 6936 N N . GLY B 1 194 ? 12.086 -5.184 -17.562 1 78.62 194 GLY B N 1
ATOM 6937 C CA . GLY B 1 194 ? 11.531 -4.141 -16.719 1 78.62 194 GLY B CA 1
ATOM 6938 C C . GLY B 1 194 ? 12.469 -2.959 -16.547 1 78.62 194 GLY B C 1
ATOM 6939 O O . GLY B 1 194 ? 13.336 -2.975 -15.672 1 78.62 194 GLY B O 1
ATOM 6940 N N . PHE B 1 195 ? 12.18 -1.968 -17.219 1 74.62 195 PHE B N 1
ATOM 6941 C CA . PHE B 1 195 ? 13.102 -0.841 -17.297 1 74.62 195 PHE B CA 1
ATOM 6942 C C . PHE B 1 195 ? 14.5 -1.309 -17.688 1 74.62 195 PHE B C 1
ATOM 6944 O O . PHE B 1 195 ? 14.75 -1.592 -18.859 1 74.62 195 PHE B O 1
ATOM 6951 N N . THR B 1 196 ? 15.391 -1.573 -16.688 1 72.06 196 THR B N 1
ATOM 6952 C CA . THR B 1 196 ? 16.703 -2.139 -17.016 1 72.06 196 THR B CA 1
ATOM 6953 C C . THR B 1 196 ? 16.891 -3.48 -16.312 1 72.06 196 THR B C 1
ATOM 6955 O O . THR B 1 196 ? 17.984 -4.055 -16.344 1 72.06 196 THR B O 1
ATOM 6958 N N . THR B 1 197 ? 15.859 -3.934 -15.766 1 80.44 197 THR B N 1
ATOM 6959 C CA . THR B 1 197 ? 15.984 -5.16 -14.992 1 80.44 197 THR B CA 1
ATOM 6960 C C . THR B 1 197 ? 15.711 -6.383 -15.859 1 80.44 197 THR B C 1
ATOM 6962 O O . THR B 1 197 ? 14.617 -6.52 -16.422 1 80.44 197 THR B O 1
ATOM 6965 N N . ASP B 1 198 ? 16.672 -7.223 -15.891 1 78.38 198 ASP B N 1
ATOM 6966 C CA . ASP B 1 198 ? 16.562 -8.484 -16.609 1 78.38 198 ASP B CA 1
ATOM 6967 C C . ASP B 1 198 ? 15.562 -9.422 -15.938 1 78.38 198 ASP B C 1
ATOM 6969 O O . ASP B 1 198 ? 15.492 -9.484 -14.703 1 78.38 198 ASP B O 1
ATOM 6973 N N . PRO B 1 199 ? 14.883 -10.211 -16.797 1 77.25 199 PRO B N 1
ATOM 6974 C CA . PRO B 1 199 ? 13.891 -11.133 -16.234 1 77.25 199 PRO B CA 1
ATOM 6975 C C . PRO B 1 199 ? 14.492 -12.055 -15.18 1 77.25 199 PRO B C 1
ATOM 6977 O O . PRO B 1 199 ? 13.805 -12.445 -14.234 1 77.25 199 PRO B O 1
ATOM 6980 N N . ARG B 1 200 ? 15.812 -12.484 -15.328 1 78.06 200 ARG B N 1
ATOM 6981 C CA . ARG B 1 200 ? 16.484 -13.367 -14.383 1 78.06 200 ARG B CA 1
ATOM 6982 C C . ARG B 1 200 ? 16.578 -12.719 -13 1 78.06 200 ARG B C 1
ATOM 6984 O O . ARG B 1 200 ? 16.719 -13.414 -11.992 1 78.06 200 ARG B O 1
ATOM 6991 N N . MET B 1 201 ? 16.344 -11.352 -12.977 1 80 201 MET B N 1
ATOM 6992 C CA . MET B 1 201 ? 16.453 -10.602 -11.734 1 80 201 MET B CA 1
ATOM 6993 C C . MET B 1 201 ? 15.102 -10.023 -11.32 1 80 201 MET B C 1
ATOM 6995 O O . MET B 1 201 ? 14.984 -9.398 -10.266 1 80 201 MET B O 1
ATOM 6999 N N . ALA B 1 202 ? 14.141 -10.312 -12.125 1 81.56 202 ALA B N 1
ATOM 7000 C CA . ALA B 1 202 ? 12.891 -9.594 -11.938 1 81.56 202 ALA B CA 1
ATOM 7001 C C . ALA B 1 202 ? 11.805 -10.508 -11.359 1 81.56 202 ALA B C 1
ATOM 7003 O O . ALA B 1 202 ? 10.781 -10.031 -10.867 1 81.56 202 ALA B O 1
ATOM 7004 N N . ARG B 1 203 ? 12.039 -11.828 -11.375 1 82.62 203 ARG B N 1
ATOM 7005 C CA . ARG B 1 203 ? 10.992 -12.711 -10.883 1 82.62 203 ARG B CA 1
ATOM 7006 C C . ARG B 1 203 ? 11.547 -14.086 -10.547 1 82.62 203 ARG B C 1
ATOM 7008 O O . ARG B 1 203 ? 12.547 -14.516 -11.133 1 82.62 203 ARG B O 1
ATOM 7015 N N . SER B 1 204 ? 10.852 -14.773 -9.656 1 82.81 204 SER B N 1
ATOM 7016 C CA . SER B 1 204 ? 11.234 -16.125 -9.25 1 82.81 204 SER B CA 1
ATOM 7017 C C . SER B 1 204 ? 10.438 -17.172 -10.008 1 82.81 204 SER B C 1
ATOM 7019 O O . SER B 1 204 ? 10.82 -18.344 -10.031 1 82.81 204 SER B O 1
ATOM 7021 N N . SER B 1 205 ? 9.328 -16.734 -10.625 1 83.69 205 SER B N 1
ATOM 7022 C CA . SER B 1 205 ? 8.508 -17.672 -11.391 1 83.69 205 SER B CA 1
ATOM 7023 C C . SER B 1 205 ? 9.102 -17.906 -12.781 1 83.69 205 SER B C 1
ATOM 7025 O O . SER B 1 205 ? 9.789 -17.047 -13.328 1 83.69 205 SER B O 1
ATOM 7027 N N . PRO B 1 206 ? 8.844 -19.031 -13.367 1 82.31 206 PRO B N 1
ATOM 7028 C CA . PRO B 1 206 ? 9.328 -19.297 -14.727 1 82.31 206 PRO B CA 1
ATOM 7029 C C . PRO B 1 206 ? 8.828 -18.266 -15.742 1 82.31 206 PRO B C 1
ATOM 7031 O O . PRO B 1 206 ? 9.602 -17.797 -16.578 1 82.31 206 PRO B O 1
ATOM 7034 N N . TYR B 1 207 ? 7.602 -17.938 -15.664 1 88.75 207 TYR B N 1
ATOM 7035 C CA . TYR B 1 207 ? 7.016 -16.922 -16.531 1 88.75 207 TYR B CA 1
ATOM 7036 C C . TYR B 1 207 ? 6.43 -15.781 -15.703 1 88.75 207 TYR B C 1
ATOM 7038 O O . TYR B 1 207 ? 6.027 -15.977 -14.555 1 88.75 207 TYR B O 1
ATOM 7046 N N . PRO B 1 208 ? 6.422 -14.602 -16.281 1 92.06 208 PRO B N 1
ATOM 7047 C CA . PRO B 1 208 ? 5.852 -13.469 -15.547 1 92.06 208 PRO B CA 1
ATOM 7048 C C . PRO B 1 208 ? 4.352 -13.609 -15.312 1 92.06 208 PRO B C 1
ATOM 7050 O O . PRO B 1 208 ? 3.775 -12.883 -14.5 1 92.06 208 PRO B O 1
ATOM 7053 N N . THR B 1 209 ? 3.707 -14.602 -15.922 1 94.25 209 THR B N 1
ATOM 7054 C CA . THR B 1 209 ? 2.252 -14.711 -15.898 1 94.25 209 THR B CA 1
ATOM 7055 C C . THR B 1 209 ? 1.803 -15.773 -14.898 1 94.25 209 THR B C 1
ATOM 7057 O O . THR B 1 209 ? 0.605 -16.031 -14.758 1 94.25 209 THR B O 1
ATOM 7060 N N . ASP B 1 210 ? 2.666 -16.359 -14.109 1 92.19 210 ASP B N 1
ATOM 7061 C CA . ASP B 1 210 ? 2.377 -17.531 -13.297 1 92.19 210 ASP B CA 1
ATOM 7062 C C . ASP B 1 210 ? 1.4 -17.203 -12.172 1 92.19 210 ASP B C 1
ATOM 7064 O O . ASP B 1 210 ? 0.806 -18.094 -11.57 1 92.19 210 ASP B O 1
ATOM 7068 N N . VAL B 1 211 ? 1.301 -15.93 -11.859 1 93.5 211 VAL B N 1
ATOM 7069 C CA . VAL B 1 211 ? 0.344 -15.523 -10.836 1 93.5 211 VAL B CA 1
ATOM 7070 C C . VAL B 1 211 ? -1.059 -15.977 -11.227 1 93.5 211 VAL B C 1
ATOM 7072 O O . VAL B 1 211 ? -1.891 -16.266 -10.367 1 93.5 211 VAL B O 1
ATOM 7075 N N . ALA B 1 212 ? -1.345 -16.141 -12.516 1 94.62 212 ALA B N 1
ATOM 7076 C CA . ALA B 1 212 ? -2.666 -16.5 -13.016 1 94.62 212 ALA B CA 1
ATOM 7077 C C . ALA B 1 212 ? -3.004 -17.953 -12.664 1 94.62 212 ALA B C 1
ATOM 7079 O O . ALA B 1 212 ? -4.176 -18.344 -12.648 1 94.62 212 ALA B O 1
ATOM 7080 N N . ARG B 1 213 ? -2.031 -18.75 -12.305 1 91.31 213 ARG B N 1
ATOM 7081 C CA . ARG B 1 213 ? -2.242 -20.156 -11.938 1 91.31 213 ARG B CA 1
ATOM 7082 C C . ARG B 1 213 ? -3.014 -20.266 -10.625 1 91.31 213 ARG B C 1
ATOM 7084 O O . ARG B 1 213 ? -3.645 -21.297 -10.359 1 91.31 213 ARG B O 1
ATOM 7091 N N . VAL B 1 214 ? -2.934 -19.266 -9.898 1 91 214 VAL B N 1
ATOM 7092 C CA . VAL B 1 214 ? -3.561 -19.266 -8.578 1 91 214 VAL B CA 1
ATOM 7093 C C . VAL B 1 214 ? -5.066 -19.469 -8.727 1 91 214 VAL B C 1
ATOM 7095 O O . VAL B 1 214 ? -5.699 -20.125 -7.891 1 91 214 VAL B O 1
ATOM 7098 N N . VAL B 1 215 ? -5.625 -18.922 -9.828 1 91.56 215 VAL B N 1
ATOM 7099 C CA . VAL B 1 215 ? -7.062 -19.031 -10.031 1 91.56 215 VAL B CA 1
ATOM 7100 C C . VAL B 1 215 ? -7.352 -19.984 -11.188 1 91.56 215 VAL B C 1
ATOM 7102 O O . VAL B 1 215 ? -8.453 -19.969 -11.75 1 91.56 215 VAL B O 1
ATOM 7105 N N . ASN B 1 216 ? -6.336 -20.688 -11.609 1 91.62 216 ASN B N 1
ATOM 7106 C CA . ASN B 1 216 ? -6.461 -21.688 -12.672 1 91.62 216 ASN B CA 1
ATOM 7107 C C . ASN B 1 216 ? -6.883 -21.047 -13.992 1 91.62 216 ASN B C 1
ATOM 7109 O O . ASN B 1 216 ? -7.711 -21.594 -14.719 1 91.62 216 ASN B O 1
ATOM 7113 N N . ALA B 1 217 ? -6.426 -19.875 -14.227 1 94.94 217 ALA B N 1
ATOM 7114 C CA . ALA B 1 217 ? -6.633 -19.219 -15.516 1 94.94 217 ALA B CA 1
ATOM 7115 C C . ALA B 1 217 ? -5.656 -19.766 -16.562 1 94.94 217 ALA B C 1
ATOM 7117 O O . ALA B 1 217 ? -4.457 -19.875 -16.297 1 94.94 217 ALA B O 1
ATOM 7118 N N . PRO B 1 218 ? -6.16 -20.156 -17.719 1 96.12 218 PRO B N 1
ATOM 7119 C CA . PRO B 1 218 ? -5.215 -20.578 -18.766 1 96.12 218 PRO B CA 1
ATOM 7120 C C . PRO B 1 218 ? -4.32 -19.438 -19.234 1 96.12 218 PRO B C 1
ATOM 7122 O O . PRO B 1 218 ? -4.727 -18.266 -19.219 1 96.12 218 PRO B O 1
ATOM 7125 N N . ILE B 1 219 ? -3.15 -19.812 -19.625 1 96.44 219 ILE B N 1
ATOM 7126 C CA . ILE B 1 219 ? -2.164 -18.844 -20.094 1 96.44 219 ILE B CA 1
ATOM 7127 C C . ILE B 1 219 ? -1.725 -19.219 -21.516 1 96.44 219 ILE B C 1
ATOM 7129 O O . ILE B 1 219 ? -1.235 -20.312 -21.75 1 96.44 219 ILE B O 1
ATOM 7133 N N . PHE B 1 220 ? -1.915 -18.312 -22.438 1 96.62 220 PHE B N 1
ATOM 7134 C CA . PHE B 1 220 ? -1.503 -18.5 -23.812 1 96.62 220 PHE B CA 1
ATOM 7135 C C . PHE B 1 220 ? -0.316 -17.609 -24.156 1 96.62 220 PHE B C 1
ATOM 7137 O O . PHE B 1 220 ? -0.464 -16.391 -24.281 1 96.62 220 PHE B O 1
ATOM 7144 N N . HIS B 1 221 ? 0.815 -18.25 -24.281 1 94.94 221 HIS B N 1
ATOM 7145 C CA . HIS B 1 221 ? 1.99 -17.516 -24.75 1 94.94 221 HIS B CA 1
ATOM 7146 C C . HIS B 1 221 ? 2.037 -17.484 -26.281 1 94.94 221 HIS B C 1
ATOM 7148 O O . HIS B 1 221 ? 1.828 -18.5 -26.938 1 94.94 221 HIS B O 1
ATOM 7154 N N . VAL B 1 222 ? 2.227 -16.328 -26.875 1 94.38 222 VAL B N 1
ATOM 7155 C CA . VAL B 1 222 ? 2.268 -16.219 -28.328 1 94.38 222 VAL B CA 1
ATOM 7156 C C . VAL B 1 222 ? 3.354 -15.234 -28.75 1 94.38 222 VAL B C 1
ATOM 7158 O O . VAL B 1 222 ? 3.547 -14.203 -28.094 1 94.38 222 VAL B O 1
ATOM 7161 N N . ASN B 1 223 ? 4.105 -15.641 -29.75 1 92.44 223 ASN B N 1
ATOM 7162 C CA . ASN B 1 223 ? 5.102 -14.75 -30.328 1 92.44 223 ASN B CA 1
ATOM 7163 C C . ASN B 1 223 ? 4.445 -13.555 -31.016 1 92.44 223 ASN B C 1
ATOM 7165 O O . ASN B 1 223 ? 3.742 -13.719 -32.031 1 92.44 223 ASN B O 1
ATOM 7169 N N . ALA B 1 224 ? 4.707 -12.422 -30.562 1 91.25 224 ALA B N 1
ATOM 7170 C CA . ALA B 1 224 ? 4.051 -11.211 -31.062 1 91.25 224 ALA B CA 1
ATOM 7171 C C . ALA B 1 224 ? 4.488 -10.883 -32.469 1 91.25 224 ALA B C 1
ATOM 7173 O O . ALA B 1 224 ? 3.85 -10.086 -33.156 1 91.25 224 ALA B O 1
ATOM 7174 N N . ASP B 1 225 ? 5.535 -11.523 -32.969 1 88.12 225 ASP B N 1
ATOM 7175 C CA . ASP B 1 225 ? 6.027 -11.312 -34.344 1 88.12 225 ASP B CA 1
ATOM 7176 C C . ASP B 1 225 ? 5.219 -12.117 -35.344 1 88.12 225 ASP B C 1
ATOM 7178 O O . ASP B 1 225 ? 5.402 -11.969 -36.562 1 88.12 225 ASP B O 1
ATOM 7182 N N . ASP B 1 226 ? 4.395 -12.922 -34.875 1 89.12 226 ASP B N 1
ATOM 7183 C CA . ASP B 1 226 ? 3.473 -13.672 -35.719 1 89.12 226 ASP B CA 1
ATOM 7184 C C . ASP B 1 226 ? 2.037 -13.188 -35.562 1 89.12 226 ASP B C 1
ATOM 7186 O O . ASP B 1 226 ? 1.265 -13.797 -34.812 1 89.12 226 ASP B O 1
ATOM 7190 N N . PRO B 1 227 ? 1.665 -12.211 -36.281 1 90.38 227 PRO B N 1
ATOM 7191 C CA . PRO B 1 227 ? 0.356 -11.578 -36.094 1 90.38 227 PRO B CA 1
ATOM 7192 C C . PRO B 1 227 ? -0.801 -12.562 -36.25 1 90.38 227 PRO B C 1
ATOM 7194 O O . PRO B 1 227 ? -1.822 -12.438 -35.562 1 90.38 227 PRO B O 1
ATOM 7197 N N . GLU B 1 228 ? -0.683 -13.484 -37.188 1 90.19 228 GLU B N 1
ATOM 7198 C CA . GLU B 1 228 ? -1.754 -14.453 -37.375 1 90.19 228 GLU B CA 1
ATOM 7199 C C . GLU B 1 228 ? -1.942 -15.336 -36.125 1 90.19 228 GLU B C 1
ATOM 7201 O O . GLU B 1 228 ? -3.074 -15.602 -35.719 1 90.19 228 GLU B O 1
ATOM 7206 N N . ALA B 1 229 ? -0.841 -15.773 -35.594 1 90.94 229 ALA B N 1
ATOM 7207 C CA . ALA B 1 229 ? -0.91 -16.547 -34.344 1 90.94 229 ALA B CA 1
ATOM 7208 C C . ALA B 1 229 ? -1.528 -15.711 -33.219 1 90.94 229 ALA B C 1
ATOM 7210 O O . ALA B 1 229 ? -2.297 -16.234 -32.406 1 90.94 229 ALA B O 1
ATOM 7211 N N . VAL B 1 230 ? -1.144 -14.453 -33.156 1 93.31 230 VAL B N 1
ATOM 7212 C CA . VAL B 1 230 ? -1.673 -13.547 -32.156 1 93.31 230 VAL B CA 1
ATOM 7213 C C . VAL B 1 230 ? -3.188 -13.43 -32.312 1 93.31 230 VAL B C 1
ATOM 7215 O O . VAL B 1 230 ? -3.924 -13.492 -31.312 1 93.31 230 VAL B O 1
ATOM 7218 N N . MET B 1 231 ? -3.664 -13.305 -33.5 1 92.19 231 MET B N 1
ATOM 7219 C CA . MET B 1 231 ? -5.098 -13.18 -33.75 1 92.19 231 MET B CA 1
ATOM 7220 C C . MET B 1 231 ? -5.832 -14.445 -33.312 1 92.19 231 MET B C 1
ATOM 7222 O O . MET B 1 231 ? -6.898 -14.375 -32.688 1 92.19 231 MET B O 1
ATOM 7226 N N . TYR B 1 232 ? -5.266 -15.523 -33.688 1 93.25 232 TYR B N 1
ATOM 7227 C CA . TYR B 1 232 ? -5.906 -16.781 -33.312 1 93.25 232 TYR B CA 1
ATOM 7228 C C . TYR B 1 232 ? -6.02 -16.938 -31.812 1 93.25 232 TYR B C 1
ATOM 7230 O O . TYR B 1 232 ? -7.086 -17.281 -31.297 1 93.25 232 TYR B O 1
ATOM 7238 N N . VAL B 1 233 ? -4.914 -16.75 -31.094 1 95.69 233 VAL B N 1
ATOM 7239 C CA . VAL B 1 233 ? -4.887 -16.859 -29.641 1 95.69 233 VAL B CA 1
ATOM 7240 C C . VAL B 1 233 ? -5.914 -15.914 -29.016 1 95.69 233 VAL B C 1
ATOM 7242 O O . VAL B 1 233 ? -6.605 -16.266 -28.062 1 95.69 233 VAL B O 1
ATOM 7245 N N . CYS B 1 234 ? -5.988 -14.727 -29.531 1 95.81 234 CYS B N 1
ATOM 7246 C CA . CYS B 1 234 ? -6.93 -13.734 -29.016 1 95.81 234 CYS B CA 1
ATOM 7247 C C . CYS B 1 234 ? -8.367 -14.172 -29.266 1 95.81 234 CYS B C 1
ATOM 7249 O O . CYS B 1 234 ? -9.25 -13.945 -28.438 1 95.81 234 CYS B O 1
ATOM 7251 N N . ASN B 1 235 ? -8.602 -14.734 -30.453 1 94.81 235 ASN B N 1
ATOM 7252 C CA . ASN B 1 235 ? -9.906 -15.312 -30.734 1 94.81 235 ASN B CA 1
ATOM 7253 C C . ASN B 1 235 ? -10.281 -16.375 -29.703 1 94.81 235 ASN B C 1
ATOM 7255 O O . ASN B 1 235 ? -11.398 -16.391 -29.203 1 94.81 235 ASN B O 1
ATOM 7259 N N . VAL B 1 236 ? -9.359 -17.25 -29.453 1 96.38 236 VAL B N 1
ATOM 7260 C CA . VAL B 1 236 ? -9.586 -18.328 -28.516 1 96.38 236 VAL B CA 1
ATOM 7261 C C . VAL B 1 236 ? -9.82 -17.766 -27.109 1 96.38 236 VAL B C 1
ATOM 7263 O O . VAL B 1 236 ? -10.68 -18.25 -26.375 1 96.38 236 VAL B O 1
ATOM 7266 N N . ALA B 1 237 ? -9.039 -16.766 -26.703 1 97.88 237 ALA B N 1
ATOM 7267 C CA . ALA B 1 237 ? -9.203 -16.141 -25.391 1 97.88 237 ALA B CA 1
ATOM 7268 C C . ALA B 1 237 ? -10.602 -15.555 -25.234 1 97.88 237 ALA B C 1
ATOM 7270 O O . ALA B 1 237 ? -11.227 -15.695 -24.172 1 97.88 237 ALA B O 1
ATOM 7271 N N . ALA B 1 238 ? -11.047 -14.867 -26.25 1 97.38 238 ALA B N 1
ATOM 7272 C CA . ALA B 1 238 ? -12.398 -14.312 -26.219 1 97.38 238 ALA B CA 1
ATOM 7273 C C . ALA B 1 238 ? -13.445 -15.406 -26.078 1 97.38 238 ALA B C 1
ATOM 7275 O O . ALA B 1 238 ? -14.414 -15.266 -25.328 1 97.38 238 ALA B O 1
ATOM 7276 N N . GLN B 1 239 ? -13.234 -16.484 -26.828 1 97.19 239 GLN B N 1
ATOM 7277 C CA . GLN B 1 239 ? -14.164 -17.609 -26.766 1 97.19 239 GLN B CA 1
ATOM 7278 C C . GLN B 1 239 ? -14.133 -18.266 -25.391 1 97.19 239 GLN B C 1
ATOM 7280 O O . GLN B 1 239 ? -15.172 -18.688 -24.875 1 97.19 239 GLN B O 1
ATOM 7285 N N . TRP B 1 240 ? -12.953 -18.375 -24.844 1 97.81 240 TRP B N 1
ATOM 7286 C CA . TRP B 1 240 ? -12.812 -18.938 -23.516 1 97.81 240 TRP B CA 1
ATOM 7287 C C . TRP B 1 240 ? -13.641 -18.141 -22.5 1 97.81 240 TRP B C 1
ATOM 7289 O O . TRP B 1 240 ? -14.398 -18.734 -21.719 1 97.81 240 TRP B O 1
ATOM 7299 N N . ARG B 1 241 ? -13.469 -16.875 -22.5 1 97.94 241 ARG B N 1
ATOM 7300 C CA . ARG B 1 241 ? -14.195 -16.016 -21.578 1 97.94 241 ARG B CA 1
ATOM 7301 C C . ARG B 1 241 ? -15.703 -16.141 -21.781 1 97.94 241 ARG B C 1
ATOM 7303 O O . ARG B 1 241 ? -16.453 -16.188 -20.812 1 97.94 241 ARG B O 1
ATOM 7310 N N . ALA B 1 242 ? -16.141 -16.203 -22.984 1 96.88 242 ALA B N 1
ATOM 7311 C CA . ALA B 1 242 ? -17.562 -16.312 -23.312 1 96.88 242 ALA B CA 1
ATOM 7312 C C . ALA B 1 242 ? -18.109 -17.656 -22.859 1 96.88 242 ALA B C 1
ATOM 7314 O O . ALA B 1 242 ? -19.266 -17.75 -22.422 1 96.88 242 ALA B O 1
ATOM 7315 N N . THR B 1 243 ? -17.328 -18.688 -22.953 1 97 243 THR B N 1
ATOM 7316 C CA . THR B 1 243 ? -17.797 -20.031 -22.688 1 97 243 THR B CA 1
ATOM 7317 C C . THR B 1 243 ? -17.766 -20.344 -21.203 1 97 243 THR B C 1
ATOM 7319 O O . THR B 1 243 ? -18.719 -20.891 -20.641 1 97 243 THR B O 1
ATOM 7322 N N . PHE B 1 244 ? -16.703 -20 -20.531 1 96.25 244 PHE B N 1
ATOM 7323 C CA . PHE B 1 244 ? -16.5 -20.5 -19.188 1 96.25 244 PHE B CA 1
ATOM 7324 C C . PHE B 1 244 ? -16.609 -19.359 -18.172 1 96.25 244 PHE B C 1
ATOM 7326 O O . PHE B 1 244 ? -16.672 -19.609 -16.969 1 96.25 244 PHE B O 1
ATOM 7333 N N . HIS B 1 245 ? -16.609 -18.109 -18.609 1 96.25 245 HIS B N 1
ATOM 7334 C CA . HIS B 1 245 ? -16.75 -16.969 -17.719 1 96.25 245 HIS B CA 1
ATOM 7335 C C . HIS B 1 245 ? -15.633 -16.938 -16.672 1 96.25 245 HIS B C 1
ATOM 7337 O O . HIS B 1 245 ? -15.906 -16.766 -15.477 1 96.25 245 HIS B O 1
ATOM 7343 N N . LYS B 1 246 ? -14.43 -17.219 -17.125 1 96.06 246 LYS B N 1
ATOM 7344 C CA . LYS B 1 246 ? -13.242 -17.25 -16.281 1 96.06 246 LYS B CA 1
ATOM 7345 C C . LYS B 1 246 ? -12.109 -16.438 -16.906 1 96.06 246 LYS B C 1
ATOM 7347 O O . LYS B 1 246 ? -12.094 -16.203 -18.109 1 96.06 246 LYS B O 1
ATOM 7352 N N . ASP B 1 247 ? -11.227 -16.031 -16.078 1 97.56 247 ASP B N 1
ATOM 7353 C CA . ASP B 1 247 ? -10.086 -15.234 -16.516 1 97.56 247 ASP B CA 1
ATOM 7354 C C . ASP B 1 247 ? -9.203 -16.016 -17.484 1 97.56 247 ASP B C 1
ATOM 7356 O O . ASP B 1 247 ? -9.156 -17.25 -17.422 1 97.56 247 ASP B O 1
ATOM 7360 N N . VAL B 1 248 ? -8.547 -15.328 -18.375 1 98.12 248 VAL B N 1
ATOM 7361 C CA . VAL B 1 248 ? -7.578 -15.898 -19.297 1 98.12 248 VAL B CA 1
ATOM 7362 C C . VAL B 1 248 ? -6.449 -14.898 -19.547 1 98.12 248 VAL B C 1
ATOM 7364 O O . VAL B 1 248 ? -6.672 -13.68 -19.531 1 98.12 248 VAL B O 1
ATOM 7367 N N . VAL B 1 249 ? -5.227 -15.375 -19.688 1 98.25 249 VAL B N 1
ATOM 7368 C CA . VAL B 1 249 ? -4.07 -14.508 -19.906 1 98.25 249 VAL B CA 1
ATOM 7369 C C . VAL B 1 249 ? -3.488 -14.742 -21.297 1 98.25 249 VAL B C 1
ATOM 7371 O O . VAL B 1 249 ? -3.225 -15.883 -21.672 1 98.25 249 VAL B O 1
ATOM 7374 N N . VAL B 1 250 ? -3.381 -13.711 -22.031 1 97.44 250 VAL B N 1
ATOM 7375 C CA . VAL B 1 250 ? -2.643 -13.703 -23.297 1 97.44 250 VAL B CA 1
ATOM 7376 C C . VAL B 1 250 ? -1.282 -13.039 -23.094 1 97.44 250 VAL B C 1
ATOM 7378 O O . VAL B 1 250 ? -1.205 -11.844 -22.812 1 97.44 250 VAL B O 1
ATOM 7381 N N . ASP B 1 251 ? -0.268 -13.805 -23.172 1 96.75 251 ASP B N 1
ATOM 7382 C CA . ASP B 1 251 ? 1.099 -13.312 -23.031 1 96.75 251 ASP B CA 1
ATOM 7383 C C . ASP B 1 251 ? 1.739 -13.047 -24.391 1 96.75 251 ASP B C 1
ATOM 7385 O O . ASP B 1 251 ? 2.225 -13.969 -25.047 1 96.75 251 ASP B O 1
ATOM 7389 N N . LEU B 1 252 ? 1.785 -11.766 -24.797 1 94.75 252 LEU B N 1
ATOM 7390 C CA . LEU B 1 252 ? 2.424 -11.359 -26.031 1 94.75 252 LEU B CA 1
ATOM 7391 C C . LEU B 1 252 ? 3.934 -11.242 -25.859 1 94.75 252 LEU B C 1
ATOM 7393 O O . LEU B 1 252 ? 4.438 -10.188 -25.469 1 94.75 252 LEU B O 1
ATOM 7397 N N . VAL B 1 253 ? 4.625 -12.273 -26.234 1 93.25 253 VAL B N 1
ATOM 7398 C CA . VAL B 1 253 ? 6.074 -12.258 -26.094 1 93.25 253 VAL B CA 1
ATOM 7399 C C . VAL B 1 253 ? 6.691 -11.406 -27.203 1 93.25 253 VAL B C 1
ATOM 7401 O O . VAL B 1 253 ? 6.645 -11.781 -28.391 1 93.25 253 VAL B O 1
ATOM 7404 N N . SER B 1 254 ? 7.207 -10.289 -26.844 1 91.12 254 SER B N 1
ATOM 7405 C CA . SER B 1 254 ? 7.73 -9.305 -27.781 1 91.12 254 SER B CA 1
ATOM 7406 C C . SER B 1 254 ? 9.086 -8.773 -27.344 1 91.12 254 SER B C 1
ATOM 7408 O O . SER B 1 254 ? 9.836 -9.469 -26.656 1 91.12 254 SER B O 1
ATOM 7410 N N . TYR B 1 255 ? 9.484 -7.727 -27.875 1 83.56 255 TYR B N 1
ATOM 7411 C CA . TYR B 1 255 ? 10.703 -7.023 -27.5 1 83.56 255 TYR B CA 1
ATOM 7412 C C . TYR B 1 255 ? 10.492 -5.516 -27.516 1 83.56 255 TYR B C 1
ATOM 7414 O O . TYR B 1 255 ? 9.484 -5.031 -28.047 1 83.56 255 TYR B O 1
ATOM 7422 N N . ARG B 1 256 ? 11.289 -4.809 -26.812 1 78.19 256 ARG B N 1
ATOM 7423 C CA . ARG B 1 256 ? 11.273 -3.352 -26.781 1 78.19 256 ARG B CA 1
ATOM 7424 C C . ARG B 1 256 ? 12.359 -2.773 -27.688 1 78.19 256 ARG B C 1
ATOM 7426 O O . ARG B 1 256 ? 13.555 -2.943 -27.422 1 78.19 256 ARG B O 1
ATOM 7433 N N . ARG B 1 257 ? 11.945 -2.115 -28.703 1 77.31 257 ARG B N 1
ATOM 7434 C CA . ARG B 1 257 ? 12.906 -1.646 -29.688 1 77.31 257 ARG B CA 1
ATOM 7435 C C . ARG B 1 257 ? 13.789 -0.537 -29.125 1 77.31 257 ARG B C 1
ATOM 7437 O O . ARG B 1 257 ? 15 -0.512 -29.359 1 77.31 257 ARG B O 1
ATOM 7444 N N . ASN B 1 258 ? 13.125 0.356 -28.422 1 74.81 258 ASN B N 1
ATOM 7445 C CA . ASN B 1 258 ? 13.859 1.473 -27.828 1 74.81 258 ASN B CA 1
ATOM 7446 C C . ASN B 1 258 ? 14.031 1.307 -26.328 1 74.81 258 ASN B C 1
ATOM 7448 O O . ASN B 1 258 ? 13.586 0.308 -25.75 1 74.81 258 ASN B O 1
ATOM 7452 N N . GLY B 1 259 ? 14.742 2.141 -25.672 1 70.12 259 GLY B N 1
ATOM 7453 C CA . GLY B 1 259 ? 14.828 2.115 -24.219 1 70.12 259 GLY B CA 1
ATOM 7454 C C . GLY B 1 259 ? 13.484 2.309 -23.547 1 70.12 259 GLY B C 1
ATOM 7455 O O . GLY B 1 259 ? 12.438 2.193 -24.188 1 70.12 259 GLY B O 1
ATOM 7456 N N . HIS B 1 260 ? 13.492 2.311 -22.297 1 68.5 260 HIS B N 1
ATOM 7457 C CA . HIS B 1 260 ? 12.242 2.506 -21.578 1 68.5 260 HIS B CA 1
ATOM 7458 C C . HIS B 1 260 ? 11.5 3.736 -22.094 1 68.5 260 HIS B C 1
ATOM 7460 O O . HIS B 1 260 ? 10.266 3.729 -22.188 1 68.5 260 HIS B O 1
ATOM 7466 N N . ASN B 1 261 ? 12.32 4.766 -22.219 1 62 261 ASN B N 1
ATOM 7467 C CA . ASN B 1 261 ? 11.852 5.918 -22.984 1 62 261 ASN B CA 1
ATOM 7468 C C . ASN B 1 261 ? 12.758 6.211 -24.172 1 62 261 ASN B C 1
ATOM 7470 O O . ASN B 1 261 ? 13.82 5.609 -24.312 1 62 261 ASN B O 1
ATOM 7474 N N . GLU B 1 262 ? 12.344 6.91 -25.109 1 57.47 262 GLU B N 1
ATOM 7475 C CA . GLU B 1 262 ? 13.078 7.125 -26.344 1 57.47 262 GLU B CA 1
ATOM 7476 C C . GLU B 1 262 ? 14.438 7.766 -26.078 1 57.47 262 GLU B C 1
ATOM 7478 O O . GLU B 1 262 ? 15.367 7.613 -26.875 1 57.47 262 GLU B O 1
ATOM 7483 N N . MET B 1 263 ? 14.469 8.281 -24.844 1 60.28 263 MET B N 1
ATOM 7484 C CA . MET B 1 263 ? 15.727 8.953 -24.531 1 60.28 263 MET B CA 1
ATOM 7485 C C . MET B 1 263 ? 16.656 8.031 -23.75 1 60.28 263 MET B C 1
ATOM 7487 O O . MET B 1 263 ? 17.828 8.336 -23.578 1 60.28 263 MET B O 1
ATOM 7491 N N . ASP B 1 264 ? 16.078 6.938 -23.469 1 69.25 264 ASP B N 1
ATOM 7492 C CA . ASP B 1 264 ? 16.859 5.977 -22.688 1 69.25 264 ASP B CA 1
ATOM 7493 C C . ASP B 1 264 ? 17.75 5.133 -23.594 1 69.25 264 ASP B C 1
ATOM 7495 O O . ASP B 1 264 ? 17.312 4.633 -24.641 1 69.25 264 ASP B O 1
ATOM 7499 N N . GLU B 1 265 ? 19.094 5.035 -23.297 1 71.06 265 GLU B N 1
ATOM 7500 C CA . GLU B 1 265 ? 20.031 4.219 -24.062 1 71.06 265 GLU B CA 1
ATOM 7501 C C . GLU B 1 265 ? 20.172 2.826 -23.453 1 71.06 265 GLU B C 1
ATOM 7503 O O . GLU B 1 265 ? 20.969 2.617 -22.531 1 71.06 265 GLU B O 1
ATOM 7508 N N . PRO B 1 266 ? 19.469 1.916 -24.016 1 75.12 266 PRO B N 1
ATOM 7509 C CA . PRO B 1 266 ? 19.406 0.583 -23.406 1 75.12 266 PRO B CA 1
ATOM 7510 C C . PRO B 1 266 ? 20.688 -0.209 -23.594 1 75.12 266 PRO B C 1
ATOM 7512 O O . PRO B 1 266 ? 20.906 -1.211 -22.906 1 75.12 266 PRO B O 1
ATOM 7515 N N . MET B 1 267 ? 21.594 0.217 -24.453 1 72.5 267 MET B N 1
ATOM 7516 C CA . MET B 1 267 ? 22.844 -0.504 -24.703 1 72.5 267 MET B CA 1
ATOM 7517 C C . MET B 1 267 ? 23.734 -0.484 -23.469 1 72.5 267 MET B C 1
ATOM 7519 O O . MET B 1 267 ? 24.594 -1.355 -23.312 1 72.5 267 MET B O 1
ATOM 7523 N N . PHE B 1 268 ? 23.422 0.416 -22.594 1 69.25 268 PHE B N 1
ATOM 7524 C CA . PHE B 1 268 ? 24.219 0.528 -21.391 1 69.25 268 PHE B CA 1
ATOM 7525 C C . PHE B 1 268 ? 24.031 -0.699 -20.5 1 69.25 268 PHE B C 1
ATOM 7527 O O . PHE B 1 268 ? 24.969 -1.131 -19.828 1 69.25 268 PHE B O 1
ATOM 7534 N N . THR B 1 269 ? 22.859 -1.234 -20.562 1 71.94 269 THR B N 1
ATOM 7535 C CA . THR B 1 269 ? 22.531 -2.277 -19.594 1 71.94 269 THR B CA 1
ATOM 7536 C C . THR B 1 269 ? 22.234 -3.598 -20.297 1 71.94 269 THR B C 1
ATOM 7538 O O . THR B 1 269 ? 22.453 -4.672 -19.734 1 71.94 269 THR B O 1
ATOM 7541 N N . GLN B 1 270 ? 21.719 -3.529 -21.562 1 75.38 270 GLN B N 1
ATOM 7542 C CA . GLN B 1 270 ? 21.375 -4.73 -22.312 1 75.38 270 GLN B CA 1
ATOM 7543 C C . GLN B 1 270 ? 21.969 -4.68 -23.719 1 75.38 270 GLN B C 1
ATOM 7545 O O . GLN B 1 270 ? 21.234 -4.766 -24.719 1 75.38 270 GLN B O 1
ATOM 7550 N N . PRO B 1 271 ? 23.266 -4.664 -23.859 1 73.5 271 PRO B N 1
ATOM 7551 C CA . PRO B 1 271 ? 23.891 -4.449 -25.172 1 73.5 271 PRO B CA 1
ATOM 7552 C C . PRO B 1 271 ? 23.594 -5.582 -26.156 1 73.5 271 PRO B C 1
ATOM 7554 O O . PRO B 1 271 ? 23.219 -5.324 -27.312 1 73.5 271 PRO B O 1
ATOM 7557 N N . LEU B 1 272 ? 23.656 -6.855 -25.734 1 75.69 272 LEU B N 1
ATOM 7558 C CA . LEU B 1 272 ? 23.484 -7.977 -26.656 1 75.69 272 LEU B CA 1
ATOM 7559 C C . LEU B 1 272 ? 22.031 -8.055 -27.141 1 75.69 272 LEU B C 1
ATOM 7561 O O . LEU B 1 272 ? 21.797 -8.305 -28.328 1 75.69 272 LEU B O 1
ATOM 7565 N N . MET B 1 273 ? 21.172 -7.895 -26.172 1 79.81 273 MET B N 1
ATOM 7566 C CA . MET B 1 273 ? 19.766 -7.891 -26.547 1 79.81 273 MET B CA 1
ATOM 7567 C C . MET B 1 273 ? 19.484 -6.828 -27.609 1 79.81 273 MET B C 1
ATOM 7569 O O . MET B 1 273 ? 18.828 -7.102 -28.609 1 79.81 273 MET B O 1
ATOM 7573 N N . TYR B 1 274 ? 20.062 -5.734 -27.5 1 80.62 274 TYR B N 1
ATOM 7574 C CA . TYR B 1 274 ? 19.719 -4.625 -28.391 1 80.62 274 TYR B CA 1
ATOM 7575 C C . TYR B 1 274 ? 20.516 -4.688 -29.688 1 80.62 274 TYR B C 1
ATOM 7577 O O . TYR B 1 274 ? 20.094 -4.137 -30.703 1 80.62 274 TYR B O 1
ATOM 7585 N N . LYS B 1 275 ? 21.656 -5.301 -29.625 1 78 275 LYS B N 1
ATOM 7586 C CA . LYS B 1 275 ? 22.312 -5.605 -30.891 1 78 275 LYS B CA 1
ATOM 7587 C C . LYS B 1 275 ? 21.438 -6.508 -31.766 1 78 275 LYS B C 1
ATOM 7589 O O . LYS B 1 275 ? 21.344 -6.312 -32.969 1 78 275 LYS B O 1
ATOM 7594 N N . GLN B 1 276 ? 20.812 -7.453 -31.062 1 81 276 GLN B N 1
ATOM 7595 C CA . GLN B 1 276 ? 19.922 -8.352 -31.781 1 81 276 GLN B CA 1
ATOM 7596 C C . GLN B 1 276 ? 18.656 -7.621 -32.25 1 81 276 GLN B C 1
ATOM 7598 O O . GLN B 1 276 ? 18.172 -7.855 -33.344 1 81 276 GLN B O 1
ATOM 7603 N N . ILE B 1 277 ? 18.172 -6.801 -31.438 1 83.75 277 ILE B N 1
ATOM 7604 C CA . ILE B 1 277 ? 16.953 -6.059 -31.734 1 83.75 277 ILE B CA 1
ATOM 7605 C C . ILE B 1 277 ? 17.188 -5.141 -32.938 1 83.75 277 ILE B C 1
ATOM 7607 O O . ILE B 1 277 ? 16.297 -4.969 -33.781 1 83.75 277 ILE B O 1
ATOM 7611 N N . LYS B 1 278 ? 18.359 -4.535 -32.969 1 78.75 278 LYS B N 1
ATOM 7612 C CA . LYS B 1 278 ? 18.672 -3.629 -34.062 1 78.75 278 LYS B CA 1
ATOM 7613 C C . LYS B 1 278 ? 18.641 -4.359 -35.406 1 7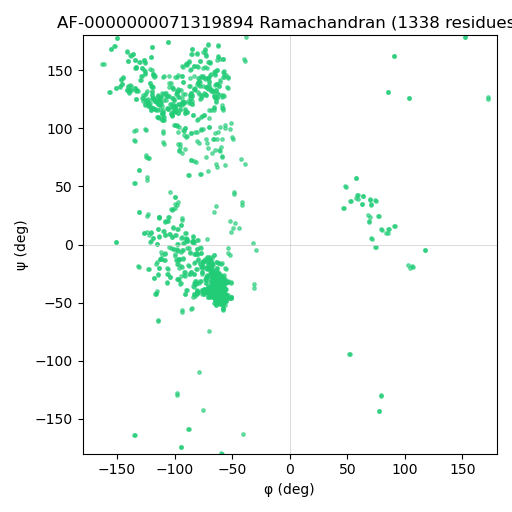8.75 278 LYS B C 1
ATOM 7615 O O . LYS B 1 278 ? 18.312 -3.768 -36.438 1 78.75 278 LYS B O 1
ATOM 7620 N N . LYS B 1 279 ? 18.875 -5.621 -35.312 1 80.38 279 LYS B N 1
ATOM 7621 C CA . LYS B 1 279 ? 18.906 -6.422 -36.531 1 80.38 279 LYS B CA 1
ATOM 7622 C C . LYS B 1 279 ? 17.516 -6.941 -36.906 1 80.38 279 LYS B C 1
ATOM 7624 O O . LYS B 1 279 ? 17.281 -7.355 -38.031 1 80.38 279 LYS B O 1
ATOM 7629 N N . GLN B 1 280 ? 16.703 -6.914 -35.969 1 82.62 280 GLN B N 1
ATOM 7630 C CA . GLN B 1 280 ? 15.367 -7.477 -36.188 1 82.62 280 GLN B CA 1
ATOM 7631 C C . GLN B 1 280 ? 14.516 -6.566 -37.062 1 82.62 280 GLN B C 1
ATOM 7633 O O . GLN B 1 280 ? 14.453 -5.355 -36.844 1 82.62 280 GLN B O 1
ATOM 7638 N N . LYS B 1 281 ? 13.93 -7.102 -38.062 1 79.31 281 LYS B N 1
ATOM 7639 C CA . LYS B 1 281 ? 12.977 -6.371 -38.875 1 79.31 281 LYS B CA 1
ATOM 7640 C C . LYS B 1 281 ? 11.68 -6.098 -38.125 1 79.31 281 LYS B C 1
ATOM 7642 O O . LYS B 1 281 ? 11.211 -6.945 -37.375 1 79.31 281 LYS B O 1
ATOM 7647 N N . PRO B 1 282 ? 11.156 -4.895 -38.344 1 81.25 282 PRO B N 1
ATOM 7648 C CA . PRO B 1 282 ? 9.867 -4.613 -37.688 1 81.25 282 PRO B CA 1
ATOM 7649 C C . PRO B 1 282 ? 8.789 -5.613 -38.094 1 81.25 282 PRO B C 1
ATOM 7651 O O . PRO B 1 282 ? 8.773 -6.102 -39.219 1 81.25 282 PRO B O 1
ATOM 7654 N N . VAL B 1 283 ? 7.867 -5.898 -37.219 1 84.31 283 VAL B N 1
ATOM 7655 C CA . VAL B 1 283 ? 6.848 -6.93 -37.375 1 84.31 283 VAL B CA 1
ATOM 7656 C C . VAL B 1 283 ? 5.996 -6.641 -38.625 1 84.31 283 VAL B C 1
ATOM 7658 O O . VAL B 1 283 ? 5.633 -7.559 -39.344 1 84.31 283 VAL B O 1
ATOM 7661 N N . LEU B 1 284 ? 5.645 -5.406 -38.812 1 82.19 284 LEU B N 1
ATOM 7662 C CA . LEU B 1 284 ? 4.832 -5.031 -39.938 1 82.19 284 LEU B CA 1
ATOM 7663 C C . LEU B 1 284 ? 5.531 -5.406 -41.25 1 82.19 284 LEU B C 1
ATOM 7665 O O . LEU B 1 284 ? 4.895 -5.926 -42.188 1 82.19 284 LEU B O 1
ATOM 7669 N N . GLN B 1 285 ? 6.77 -5.07 -41.281 1 80.19 285 GLN B N 1
ATOM 7670 C CA . GLN B 1 285 ? 7.539 -5.383 -42.5 1 80.19 285 GLN B CA 1
ATOM 7671 C C . GLN B 1 285 ? 7.609 -6.887 -42.719 1 80.19 285 GLN B C 1
ATOM 7673 O O . GLN B 1 285 ? 7.434 -7.355 -43.844 1 80.19 285 GLN B O 1
ATOM 7678 N N . LYS B 1 286 ? 7.855 -7.594 -41.656 1 84.25 286 LYS B N 1
ATOM 7679 C CA . LYS B 1 286 ? 7.918 -9.047 -41.75 1 84.25 286 LYS B CA 1
ATOM 7680 C C . LYS B 1 286 ? 6.602 -9.625 -42.25 1 84.25 286 LYS B C 1
ATOM 7682 O O . LYS B 1 286 ? 6.598 -10.516 -43.125 1 84.25 286 LYS B O 1
ATOM 7687 N N . TYR B 1 287 ? 5.57 -9.227 -41.781 1 86.75 287 TYR B N 1
ATOM 7688 C CA . TYR B 1 287 ? 4.254 -9.75 -42.156 1 86.75 287 TYR B CA 1
ATOM 7689 C C . TYR B 1 287 ? 3.877 -9.359 -43.562 1 86.75 287 TYR B C 1
ATOM 7691 O O . TYR B 1 287 ? 3.301 -10.156 -44.312 1 86.75 287 TYR B O 1
ATOM 7699 N N . ALA B 1 288 ? 4.16 -8.117 -43.906 1 82.94 288 ALA B N 1
ATOM 7700 C CA . ALA B 1 288 ? 3.891 -7.656 -45.25 1 82.94 288 ALA B CA 1
ATOM 7701 C C . ALA B 1 288 ? 4.645 -8.508 -46.281 1 82.94 288 ALA B C 1
ATOM 7703 O O . ALA B 1 288 ? 4.082 -8.891 -47.312 1 82.94 288 ALA B O 1
ATOM 7704 N N . GLU B 1 289 ? 5.871 -8.727 -46 1 82.75 289 GLU B N 1
ATOM 7705 C CA . GLU B 1 289 ? 6.684 -9.555 -46.875 1 82.75 289 GLU B CA 1
ATOM 7706 C C . GLU B 1 289 ? 6.109 -10.961 -47 1 82.75 289 GLU B C 1
ATOM 7708 O O . GLU B 1 289 ? 6.098 -11.531 -48.094 1 82.75 289 GLU B O 1
ATOM 7713 N N . LYS B 1 290 ? 5.691 -11.43 -45.875 1 85.56 290 LYS B N 1
ATOM 7714 C CA . LYS B 1 290 ? 5.066 -12.75 -45.875 1 85.56 290 LYS B CA 1
ATOM 7715 C C . LYS B 1 290 ? 3.828 -12.766 -46.781 1 85.56 290 LYS B C 1
ATOM 7717 O O . LYS B 1 290 ? 3.631 -13.695 -47.562 1 85.56 290 LYS B O 1
ATOM 7722 N N . LEU B 1 291 ? 3 -11.789 -46.719 1 86.19 291 LEU B N 1
ATOM 7723 C CA . LEU B 1 291 ? 1.758 -11.734 -47.5 1 86.19 291 LEU B CA 1
ATOM 7724 C C . LEU B 1 291 ? 2.041 -11.555 -48.969 1 86.19 291 LEU B C 1
ATOM 7726 O O . LEU B 1 291 ? 1.308 -12.07 -49.812 1 86.19 291 LEU B O 1
ATOM 7730 N N . ILE B 1 292 ? 3.021 -10.773 -49.25 1 81.19 292 ILE B N 1
ATOM 7731 C CA . ILE B 1 292 ? 3.426 -10.586 -50.656 1 81.19 292 ILE B CA 1
ATOM 7732 C C . ILE B 1 292 ? 3.898 -11.914 -51.219 1 81.19 292 ILE B C 1
ATOM 7734 O O . ILE B 1 292 ? 3.541 -12.266 -52.344 1 81.19 292 ILE B O 1
ATOM 7738 N N . ALA B 1 293 ? 4.625 -12.586 -50.469 1 78.06 293 ALA B N 1
ATOM 7739 C CA . ALA B 1 293 ? 5.141 -13.875 -50.906 1 78.06 293 ALA B CA 1
ATOM 7740 C C . ALA B 1 293 ? 4.012 -14.883 -51.125 1 78.06 293 ALA B C 1
ATOM 7742 O O . ALA B 1 293 ? 4.082 -15.734 -52 1 78.06 293 ALA B O 1
ATOM 7743 N N . GLU B 1 294 ? 2.986 -14.664 -50.344 1 79.12 294 GLU B N 1
ATOM 7744 C CA . GLU B 1 294 ? 1.839 -15.562 -50.438 1 79.12 294 GLU B CA 1
ATOM 7745 C C . GLU B 1 294 ? 0.873 -15.109 -51.531 1 79.12 294 GLU B C 1
ATOM 7747 O O . GLU B 1 294 ? -0.065 -15.836 -51.875 1 79.12 294 GLU B O 1
ATOM 7752 N N . GLY B 1 295 ? 1.096 -13.938 -52.156 1 68.44 295 GLY B N 1
ATOM 7753 C CA . GLY B 1 295 ? 0.262 -13.422 -53.25 1 68.44 295 GLY B CA 1
ATOM 7754 C C . GLY B 1 295 ? -1.018 -12.773 -52.75 1 68.44 295 GLY B C 1
ATOM 7755 O O . GLY B 1 295 ? -1.965 -12.602 -53.5 1 68.44 295 GLY B O 1
ATOM 7756 N N . ALA B 1 296 ? -1.113 -12.539 -51.531 1 70.19 296 ALA B N 1
ATOM 7757 C CA . ALA B 1 296 ? -2.34 -12 -50.969 1 70.19 296 ALA B CA 1
ATOM 7758 C C . ALA B 1 296 ? -2.424 -10.492 -51.156 1 70.19 296 ALA B C 1
ATOM 7760 O O . ALA B 1 296 ? -3.52 -9.93 -51.219 1 70.19 296 ALA B O 1
ATOM 7761 N N . VAL B 1 297 ? -1.367 -9.664 -51.125 1 68.5 297 VAL B N 1
ATOM 7762 C CA . VAL B 1 297 ? -1.368 -8.219 -51.312 1 68.5 297 VAL B CA 1
ATOM 7763 C C . VAL B 1 297 ? -0.402 -7.82 -52.406 1 68.5 297 VAL B C 1
ATOM 7765 O O . VAL B 1 297 ? 0.625 -8.477 -52.625 1 68.5 297 VAL B O 1
ATOM 7768 N N . THR B 1 298 ? -0.904 -7.094 -53.438 1 57.03 298 THR B N 1
ATOM 7769 C CA . THR B 1 298 ? -0.04 -6.523 -54.469 1 57.03 298 THR B CA 1
ATOM 7770 C C . THR B 1 298 ? 0.634 -5.25 -53.969 1 57.03 298 THR B C 1
ATOM 7772 O O . THR B 1 298 ? 0.112 -4.574 -53.062 1 57.03 298 THR B O 1
ATOM 7775 N N . VAL B 1 299 ? 1.868 -5 -54.188 1 48.97 299 VAL B N 1
ATOM 7776 C CA . VAL B 1 299 ? 2.742 -3.922 -53.75 1 48.97 299 VAL B CA 1
ATOM 7777 C C . VAL B 1 299 ? 2.068 -2.574 -54 1 48.97 299 VAL B C 1
ATOM 7779 O O . VAL B 1 299 ? 2.355 -1.903 -55 1 48.97 299 VAL B O 1
ATOM 7782 N N . ARG B 1 300 ? 0.845 -2.277 -54.281 1 37.94 300 ARG B N 1
ATOM 7783 C CA . ARG B 1 300 ? 0.517 -0.861 -54.375 1 37.94 300 ARG B CA 1
ATOM 7784 C C . ARG B 1 300 ? 0.86 -0.108 -53.094 1 37.94 300 ARG B C 1
ATOM 7786 O O . ARG B 1 300 ? 0.871 -0.693 -52.031 1 37.94 300 ARG B O 1
ATOM 7793 N N . PRO B 1 301 ? 1.304 1.276 -53.188 1 37.66 301 PRO B N 1
ATOM 7794 C CA . PRO B 1 301 ? 1.785 2.092 -52.062 1 37.66 301 PRO B CA 1
ATOM 7795 C C . PRO B 1 301 ? 0.846 2.059 -50.875 1 37.66 301 PRO B C 1
ATOM 7797 O O . PRO B 1 301 ? -0.353 2.316 -51 1 37.66 301 PRO B O 1
ATOM 7800 N N . LEU B 1 302 ? 0.969 1.229 -49.938 1 37.91 302 LEU B N 1
ATOM 7801 C CA . LEU B 1 302 ? 0.424 1.227 -48.594 1 37.91 302 LEU B CA 1
ATOM 7802 C C . LEU B 1 302 ? 0.282 2.648 -48.062 1 37.91 302 LEU B C 1
ATOM 7804 O O . LEU B 1 302 ? -0.036 2.848 -46.875 1 37.91 302 LEU B O 1
ATOM 7808 N N . VAL B 1 303 ? 0.632 3.705 -48.875 1 32.75 303 VAL B N 1
ATOM 7809 C CA . VAL B 1 303 ? 0.72 5.078 -48.375 1 32.75 303 VAL B CA 1
ATOM 7810 C C . VAL B 1 303 ? -0.683 5.633 -48.125 1 32.75 303 VAL B C 1
ATOM 7812 O O . VAL B 1 303 ? -0.849 6.645 -47.438 1 32.75 303 VAL B O 1
ATOM 7815 N N . SER B 1 304 ? -1.655 5.355 -48.938 1 31.2 304 SER B N 1
ATOM 7816 C CA . SER B 1 304 ? -2.797 6.266 -48.906 1 31.2 304 SER B CA 1
ATOM 7817 C C . SER B 1 304 ? -3.605 6.086 -47.625 1 31.2 304 SER B C 1
ATOM 7819 O O . SER B 1 304 ? -4.832 6.199 -47.656 1 31.2 304 SER B O 1
ATOM 7821 N N . MET B 1 305 ? -3.207 5.367 -46.844 1 30.97 305 MET B N 1
ATOM 7822 C CA . MET B 1 305 ? -4.258 5.215 -45.844 1 30.97 305 MET B CA 1
ATOM 7823 C C . MET B 1 305 ? -4.586 6.555 -45.188 1 30.97 305 MET B C 1
ATOM 7825 O O . MET B 1 305 ? -3.699 7.223 -44.656 1 30.97 305 MET B O 1
ATOM 7829 N N . LYS B 1 306 ? -5.738 7.336 -45.562 1 25.58 306 LYS B N 1
ATOM 7830 C CA . LYS B 1 306 ? -6.398 8.547 -45.094 1 25.58 306 LYS B CA 1
ATOM 7831 C C . LYS B 1 306 ? -6.41 8.609 -43.562 1 25.58 306 LYS B C 1
ATOM 7833 O O . LYS B 1 306 ? -6.332 7.57 -42.906 1 25.58 306 LYS B O 1
ATOM 7838 N N . LYS B 1 307 ? -6.613 9.922 -43.094 1 30.25 307 LYS B N 1
ATOM 7839 C CA . LYS B 1 307 ? -6.727 10.562 -41.781 1 30.25 307 LYS B CA 1
ATOM 7840 C C . LYS B 1 307 ? -7.84 9.93 -40.938 1 30.25 307 LYS B C 1
ATOM 7842 O O . LYS B 1 307 ? -9.008 9.984 -41.312 1 30.25 307 LYS B O 1
ATOM 7847 N N . CYS B 1 308 ? -7.738 8.758 -40.5 1 23.88 308 CYS B N 1
ATOM 7848 C CA . CYS B 1 308 ? -8.789 8.32 -39.594 1 23.88 308 CYS B CA 1
ATOM 7849 C C . CYS B 1 308 ? -8.906 9.258 -38.406 1 23.88 308 CYS B C 1
ATOM 7851 O O . CYS B 1 308 ? -7.906 9.555 -37.75 1 23.88 308 CYS B O 1
ATOM 7853 N N . SER B 1 309 ? -9.93 10.109 -38.469 1 22.81 309 SER B N 1
ATOM 7854 C CA . SER B 1 309 ? -10.312 10.961 -37.344 1 22.81 309 SER B CA 1
ATOM 7855 C C . SER B 1 309 ? -10.75 10.125 -36.156 1 22.81 309 SER B C 1
ATOM 7857 O O . SER B 1 309 ? -11.602 9.25 -36.281 1 22.81 309 SER B O 1
ATOM 7859 N N . VAL B 1 310 ? -9.914 9.812 -35.375 1 24.94 310 VAL B N 1
ATOM 7860 C CA . VAL B 1 310 ? -10.195 9.188 -34.094 1 24.94 310 VAL B CA 1
ATOM 7861 C C . VAL B 1 310 ? -11.094 10.109 -33.25 1 24.94 310 VAL B C 1
ATOM 7863 O O . VAL B 1 310 ? -10.711 11.242 -32.969 1 24.94 310 VAL B O 1
ATOM 7866 N N . THR B 1 311 ? -12.469 10.031 -33.5 1 22 311 THR B N 1
ATOM 7867 C CA . THR B 1 311 ? -13.352 10.703 -32.562 1 22 311 THR B CA 1
ATOM 7868 C C . THR B 1 311 ? -13.266 10.07 -31.188 1 22 311 THR B C 1
ATOM 7870 O O . THR B 1 311 ? -13.477 8.867 -31.047 1 22 311 THR B O 1
ATOM 7873 N N . LEU B 1 312 ? -12.539 10.57 -30.422 1 23.83 312 LEU B N 1
ATOM 7874 C CA . LEU B 1 312 ? -12.492 10.297 -28.984 1 23.83 312 LEU B CA 1
ATOM 7875 C C . LEU B 1 312 ? -13.844 10.586 -28.328 1 23.83 312 LEU B C 1
ATOM 7877 O O . LEU B 1 312 ? -14.312 11.727 -28.344 1 23.83 312 LEU B O 1
ATOM 7881 N N . VAL B 1 313 ? -14.883 9.664 -28.516 1 21.56 313 VAL B N 1
ATOM 7882 C CA . VAL B 1 313 ? -16.156 9.852 -27.828 1 21.56 313 VAL B CA 1
ATOM 7883 C C . VAL B 1 313 ? -15.922 9.883 -26.312 1 21.56 313 VAL B C 1
ATOM 7885 O O . VAL B 1 313 ? -15.25 9 -25.766 1 21.56 313 VAL B O 1
ATOM 7888 N N . ARG B 1 314 ? -16.281 10.953 -25.703 1 22.89 314 ARG B N 1
ATOM 7889 C CA . ARG B 1 314 ? -16.422 11.281 -24.297 1 22.89 314 ARG B CA 1
ATOM 7890 C C . ARG B 1 314 ? -17.562 10.5 -23.672 1 22.89 314 ARG B C 1
ATOM 7892 O O . ARG B 1 314 ? -18.719 10.633 -24.094 1 22.89 314 ARG B O 1
ATOM 7899 N N . TRP B 1 315 ? -17.5 9.289 -23.312 1 24.14 315 TRP B N 1
ATOM 7900 C CA . TRP B 1 315 ? -18.516 8.43 -22.719 1 24.14 315 TRP B CA 1
ATOM 7901 C C . TRP B 1 315 ? -19.156 9.109 -21.5 1 24.14 315 TRP B C 1
ATOM 7903 O O . TRP B 1 315 ? -18.453 9.516 -20.578 1 24.14 315 TRP B O 1
ATOM 7913 N N . LEU B 1 316 ? -20.484 9.625 -21.75 1 20.52 316 LEU B N 1
ATOM 7914 C CA . LEU B 1 316 ? -21.469 10.203 -20.828 1 20.52 316 LEU B CA 1
ATOM 7915 C C . LEU B 1 316 ? -22.078 9.125 -19.938 1 20.52 316 LEU B C 1
ATOM 7917 O O . LEU B 1 316 ? -22.234 7.977 -20.359 1 20.52 316 LEU B O 1
ATOM 7921 N N . PRO B 1 317 ? -22.562 9.453 -18.625 1 24.08 317 PRO B N 1
ATOM 7922 C CA . PRO B 1 317 ? -23.047 8.734 -17.438 1 24.08 317 PRO B CA 1
ATOM 7923 C C . PRO B 1 317 ? -24.438 8.141 -17.625 1 24.08 317 PRO B C 1
ATOM 7925 O O . PRO B 1 317 ? -25.391 8.883 -17.859 1 24.08 317 PRO B O 1
ATOM 7928 N N . LEU B 1 318 ? -24.672 7.078 -18.328 1 20.84 318 LEU B N 1
ATOM 7929 C CA . LEU B 1 318 ? -26.047 6.629 -18.516 1 20.84 318 LEU B CA 1
ATOM 7930 C C . LEU B 1 318 ? -26.578 5.977 -17.25 1 20.84 318 LEU B C 1
ATOM 7932 O O . LEU B 1 318 ? -26.062 4.953 -16.797 1 20.84 318 LEU B O 1
ATOM 7936 N N . CYS B 1 319 ? -27.406 6.633 -16.312 1 20.97 319 CYS B N 1
ATOM 7937 C CA . CYS B 1 319 ? -27.953 6.344 -14.992 1 20.97 319 CYS B CA 1
ATOM 7938 C C . CYS B 1 319 ? -29.109 5.363 -15.086 1 20.97 319 CYS B C 1
ATOM 7940 O O . CYS B 1 319 ? -29.422 4.656 -14.125 1 20.97 319 CYS B O 1
ATOM 7942 N N . LEU B 1 320 ? -30.125 4.914 -16.016 1 18.78 320 LEU B N 1
ATOM 7943 C CA . LEU B 1 320 ? -31.484 4.938 -15.5 1 18.78 320 LEU B CA 1
ATOM 7944 C C . LEU B 1 320 ? -31.922 3.549 -15.039 1 18.78 320 LEU B C 1
ATOM 7946 O O . LEU B 1 320 ? -33.094 3.178 -15.172 1 18.78 320 LEU B O 1
ATOM 7950 N N . LEU B 1 321 ? -31.141 2.531 -14.43 1 18.86 321 LEU B N 1
ATOM 7951 C CA . LEU B 1 321 ? -31.828 1.269 -14.664 1 18.86 321 LEU B CA 1
ATOM 7952 C C . LEU B 1 321 ? -32.875 1.007 -13.586 1 18.86 321 LEU B C 1
ATOM 7954 O O . LEU B 1 321 ? -32.656 1.345 -12.422 1 18.86 321 LEU B O 1
ATOM 7958 N N . ARG B 1 322 ? -34.188 0.359 -13.883 1 19.16 322 ARG B N 1
ATOM 7959 C CA . ARG B 1 322 ? -35.5 0.11 -13.305 1 19.16 322 ARG B CA 1
ATOM 7960 C C . ARG B 1 322 ? -35.562 -1.261 -12.641 1 19.16 322 ARG B C 1
ATOM 7962 O O . ARG B 1 322 ? -35.469 -2.289 -13.32 1 19.16 322 ARG B O 1
ATOM 7969 N N . ILE B 1 323 ? -35.125 -1.444 -11.352 1 20 323 ILE B N 1
ATOM 7970 C CA . ILE B 1 323 ? -35.062 -2.809 -10.844 1 20 323 ILE B CA 1
ATOM 7971 C C . ILE B 1 323 ? -36.344 -3.166 -10.133 1 20 323 ILE B C 1
ATOM 7973 O O . ILE B 1 323 ? -36.812 -2.418 -9.266 1 20 323 ILE B O 1
ATOM 7977 N N . SER B 1 324 ? -37.156 -4.293 -10.539 1 19.22 324 SER B N 1
ATOM 7978 C CA . SER B 1 324 ? -38.469 -4.766 -10.078 1 19.22 324 SER B CA 1
ATOM 7979 C C . SER B 1 324 ? -38.312 -5.898 -9.062 1 19.22 324 SER B C 1
ATOM 7981 O O . SER B 1 324 ? -37.625 -6.883 -9.328 1 19.22 324 SER B O 1
ATOM 7983 N N . LEU B 1 325 ? -38.469 -5.781 -7.621 1 21.59 325 LEU B N 1
ATOM 7984 C CA . LEU B 1 325 ? -38.156 -6.531 -6.414 1 21.59 325 LEU B CA 1
ATOM 7985 C C . LEU B 1 325 ? -39.281 -7.461 -6.012 1 21.59 325 LEU B C 1
ATOM 7987 O O . LEU B 1 325 ? -40.375 -7 -5.645 1 21.59 325 LEU B O 1
ATOM 7991 N N . SER B 1 326 ? -39.688 -8.789 -6.441 1 19.84 326 SER B N 1
ATOM 7992 C CA . SER B 1 326 ? -40.906 -9.43 -6.012 1 19.84 326 SER B CA 1
ATOM 7993 C C . SER B 1 326 ? -40.688 -10.359 -4.832 1 19.84 326 SER B C 1
ATOM 7995 O O . SER B 1 326 ? -41.625 -10.953 -4.297 1 19.84 326 SER B O 1
ATOM 7997 N N . THR B 1 327 ? -39.406 -11.07 -4.254 1 24.41 327 THR B N 1
ATOM 7998 C CA . THR B 1 327 ? -39.656 -12.484 -3.939 1 24.41 327 THR B CA 1
ATOM 7999 C C . THR B 1 327 ? -39.906 -12.664 -2.451 1 24.41 327 THR B C 1
ATOM 8001 O O . THR B 1 327 ? -39.406 -11.922 -1.619 1 24.41 327 THR B O 1
ATOM 8004 N N . GLU B 1 328 ? -40.844 -13.594 -1.631 1 25.48 328 GLU B N 1
ATOM 8005 C CA . GLU B 1 328 ? -41.594 -13.898 -0.419 1 25.48 328 GLU B CA 1
ATOM 8006 C C . GLU B 1 328 ? -40.844 -14.875 0.474 1 25.48 328 GLU B C 1
ATOM 8008 O O . GLU B 1 328 ? -41.438 -15.781 1.055 1 25.48 328 GLU B O 1
ATOM 8013 N N . VAL B 1 329 ? -39.469 -15.133 0.72 1 28.27 329 VAL B N 1
ATOM 8014 C CA . VAL B 1 329 ? -39.094 -16.406 1.317 1 28.27 329 VAL B CA 1
ATOM 8015 C C . VAL B 1 329 ? -39.094 -16.297 2.84 1 28.27 329 VAL B C 1
ATOM 8017 O O . VAL B 1 329 ? -38.688 -15.273 3.393 1 28.27 329 VAL B O 1
ATOM 8020 N N . PRO B 1 330 ? -39.281 -17.375 3.906 1 27.94 330 PRO B N 1
ATOM 8021 C CA . PRO B 1 330 ? -39.469 -17.5 5.355 1 27.94 330 PRO B CA 1
ATOM 8022 C C . PRO B 1 330 ? -38.125 -17.594 6.105 1 27.94 330 PRO B C 1
ATOM 8024 O O . PRO B 1 330 ? -37.25 -18.312 5.668 1 27.94 330 PRO B O 1
ATOM 8027 N N . PHE B 1 331 ? -37.344 -16.609 6.684 1 27.22 331 PHE B N 1
ATOM 8028 C CA . PHE B 1 331 ? -36 -16.531 7.258 1 27.22 331 PHE B CA 1
ATOM 8029 C C . PHE B 1 331 ? -36.062 -16.656 8.773 1 27.22 331 PHE B C 1
ATOM 8031 O O . PHE B 1 331 ? -36.812 -15.961 9.438 1 27.22 331 PHE B O 1
ATOM 8038 N N . HIS B 1 332 ? -35.531 -17.766 9.469 1 30.84 332 HIS B N 1
ATOM 8039 C CA . HIS B 1 332 ? -35.438 -17.938 10.914 1 30.84 332 HIS B CA 1
ATOM 8040 C C . HIS B 1 332 ? -34.156 -17.297 11.453 1 30.84 332 HIS B C 1
ATOM 8042 O O . HIS B 1 332 ? -33.062 -17.578 10.969 1 30.84 332 HIS B O 1
ATOM 8048 N N . SER B 1 333 ? -34.156 -16.094 11.953 1 30.77 333 SER B N 1
ATOM 8049 C CA . SER B 1 333 ? -32.969 -15.391 12.422 1 30.77 333 SER B CA 1
ATOM 8050 C C . SER B 1 333 ? -32.844 -15.445 13.938 1 30.77 333 SER B C 1
ATOM 8052 O O . SER B 1 333 ? -33.875 -15.5 14.641 1 30.77 333 SER B O 1
ATOM 8054 N N . HIS B 1 334 ? -31.891 -15.953 14.469 1 30.62 334 HIS B N 1
ATOM 8055 C CA . HIS B 1 334 ? -31.625 -15.93 15.898 1 30.62 334 HIS B CA 1
ATOM 8056 C C . HIS B 1 334 ? -31.594 -14.508 16.438 1 30.62 334 HIS B C 1
ATOM 8058 O O . HIS B 1 334 ? -31.469 -14.297 17.641 1 30.62 334 HIS B O 1
ATOM 8064 N N . LEU B 1 335 ? -31.391 -13.648 15.57 1 30.36 335 LEU B N 1
ATOM 8065 C CA . LEU B 1 335 ? -31.266 -12.312 16.141 1 30.36 335 LEU B CA 1
ATOM 8066 C C . LEU B 1 335 ? -32.594 -11.859 16.766 1 30.36 335 LEU B C 1
ATOM 8068 O O . LEU B 1 335 ? -33.625 -11.898 16.109 1 30.36 335 LEU B O 1
ATOM 8072 N N . CYS B 1 336 ? -32.781 -12.133 18.047 1 27.34 336 CYS B N 1
ATOM 8073 C CA . CYS B 1 336 ? -33.844 -11.391 18.719 1 27.34 336 CYS B CA 1
ATOM 8074 C C . CYS B 1 336 ? -33.812 -9.922 18.297 1 27.34 336 CYS B C 1
ATOM 8076 O O . CYS B 1 336 ? -32.875 -9.188 18.609 1 27.34 336 CYS B O 1
ATOM 8078 N N . ILE B 1 337 ? -34.219 -9.727 17.156 1 31.03 337 ILE B N 1
ATOM 8079 C CA . ILE B 1 337 ? -34.531 -8.344 16.828 1 31.03 337 ILE B CA 1
ATOM 8080 C C . ILE B 1 337 ? -35.406 -7.742 17.922 1 31.03 337 ILE B C 1
ATOM 8082 O O . ILE B 1 337 ? -36.625 -7.941 17.922 1 31.03 337 ILE B O 1
ATOM 8086 N N . HIS B 1 338 ? -35.094 -7.98 19.141 1 28.8 338 HIS B N 1
ATOM 8087 C CA . HIS B 1 338 ? -35.875 -7.234 20.125 1 28.8 338 HIS B CA 1
ATOM 8088 C C . HIS B 1 338 ? -35.875 -5.742 19.812 1 28.8 338 HIS B C 1
ATOM 8090 O O . HIS B 1 338 ? -36.312 -4.934 20.625 1 28.8 338 HIS B O 1
ATOM 8096 N N . ARG B 1 339 ? -35.062 -5.355 18.875 1 33.53 339 ARG B N 1
ATOM 8097 C CA . ARG B 1 339 ? -35.188 -3.906 18.766 1 33.53 339 ARG B CA 1
ATOM 8098 C C . ARG B 1 339 ? -36.594 -3.51 18.312 1 33.53 339 ARG B C 1
ATOM 8100 O O . ARG B 1 339 ? -36.875 -3.373 17.125 1 33.53 339 ARG B O 1
ATOM 8107 N N . GLN B 1 340 ? -37.625 -4.188 18.641 1 30.47 340 GLN B N 1
ATOM 8108 C CA . GLN B 1 340 ? -38.969 -3.723 18.328 1 30.47 340 GLN B CA 1
ATOM 8109 C C . GLN B 1 340 ? -39.094 -2.211 18.5 1 30.47 340 GLN B C 1
ATOM 8111 O O . GLN B 1 340 ? -38.312 -1.608 19.25 1 30.47 340 GLN B O 1
ATOM 8116 N N . THR B 1 341 ? -40.125 -1.621 17.797 1 31.53 341 THR B N 1
ATOM 8117 C CA . THR B 1 341 ? -40.906 -0.417 17.562 1 31.53 341 THR B CA 1
ATOM 8118 C C . THR B 1 341 ? -41.281 0.247 18.891 1 31.53 341 THR B C 1
ATOM 8120 O O . THR B 1 341 ? -42.188 1.084 18.953 1 31.53 341 THR B O 1
ATOM 8123 N N . VAL B 1 342 ? -40.844 0.061 20.016 1 31.8 342 VAL B N 1
ATOM 8124 C CA . VAL B 1 342 ? -41.656 0.983 20.812 1 31.8 342 VAL B CA 1
ATOM 8125 C C . VAL B 1 342 ? -41.375 2.42 20.391 1 31.8 342 VAL B C 1
ATOM 8127 O O . VAL B 1 342 ? -40.281 2.947 20.625 1 31.8 342 VAL B O 1
ATOM 8130 N N . MET B 1 343 ? -41.75 2.893 19.234 1 34.12 343 MET B N 1
ATOM 8131 C CA . MET B 1 343 ? -41.781 4.273 18.75 1 34.12 343 MET B CA 1
ATOM 8132 C C . MET B 1 343 ? -42.438 5.184 19.797 1 34.12 343 MET B C 1
ATOM 8134 O O . MET B 1 343 ? -43.25 6.062 19.438 1 34.12 343 MET B O 1
ATOM 8138 N N . LYS B 1 344 ? -42.594 4.93 21 1 34.88 344 LYS B N 1
ATOM 8139 C CA . LYS B 1 344 ? -43.188 6.078 21.688 1 34.88 344 LYS B CA 1
ATOM 8140 C C . LYS B 1 344 ? -42.25 7.285 21.641 1 34.88 344 LYS B C 1
ATOM 8142 O O . LYS B 1 344 ? -41.062 7.137 21.422 1 34.88 344 LYS B O 1
ATOM 8147 N N . SER B 1 345 ? -42.781 8.586 21.828 1 41.12 345 SER B N 1
ATOM 8148 C CA . SER B 1 345 ? -42.25 9.938 21.906 1 41.12 345 SER B CA 1
ATOM 8149 C C . SER B 1 345 ? -40.844 9.938 22.5 1 41.12 345 SER B C 1
ATOM 8151 O O . SER B 1 345 ? -40 10.773 22.141 1 41.12 345 SER B O 1
ATOM 8153 N N . GLN B 1 346 ? -40.438 9.055 23.469 1 51.09 346 GLN B N 1
ATOM 8154 C CA . GLN B 1 346 ? -39.188 9.109 24.234 1 51.09 346 GLN B CA 1
ATOM 8155 C C . GLN B 1 346 ? -38.156 8.188 23.641 1 51.09 346 GLN B C 1
ATOM 8157 O O . GLN B 1 346 ? -37.25 7.715 24.359 1 51.09 346 GLN B O 1
ATOM 8162 N N . PHE B 1 347 ? -37.969 7.867 22.219 1 63.06 347 PHE B N 1
ATOM 8163 C CA . PHE B 1 347 ? -37.125 6.84 21.625 1 63.06 347 PHE B CA 1
ATOM 8164 C C . PHE B 1 347 ? -35.719 7.391 21.312 1 63.06 347 PHE B C 1
ATOM 8166 O O . PHE B 1 347 ? -35.594 8.453 20.703 1 63.06 347 PHE B O 1
ATOM 8173 N N . THR B 1 348 ? -34.719 6.875 21.922 1 82.56 348 THR B N 1
ATOM 8174 C CA . THR B 1 348 ? -33.344 7.191 21.688 1 82.56 348 THR B CA 1
ATOM 8175 C C . THR B 1 348 ? -32.688 6.168 20.75 1 82.56 348 THR B C 1
ATOM 8177 O O . THR B 1 348 ? -33.062 4.992 20.75 1 82.56 348 THR B O 1
ATOM 8180 N N . LEU B 1 349 ? -31.969 6.707 19.734 1 88.75 349 LEU B N 1
ATOM 8181 C CA . LEU B 1 349 ? -31.281 5.875 18.766 1 88.75 349 LEU B CA 1
ATOM 8182 C C . LEU B 1 349 ? -29.781 5.832 19.047 1 88.75 349 LEU B C 1
ATOM 8184 O O . LEU B 1 349 ? -29.188 6.852 19.391 1 88.75 349 LEU B O 1
ATOM 8188 N N . ASP B 1 350 ? -29.25 4.625 18.891 1 90.5 350 ASP B N 1
ATOM 8189 C CA . ASP B 1 350 ? -27.797 4.48 18.953 1 90.5 350 ASP B CA 1
ATOM 8190 C C . ASP B 1 350 ? -27.188 4.535 17.547 1 90.5 350 ASP B C 1
ATOM 8192 O O . ASP B 1 350 ? -27.875 4.848 16.578 1 90.5 350 ASP B O 1
ATOM 8196 N N . TRP B 1 351 ? -25.953 4.309 17.469 1 93.25 351 TRP B N 1
ATOM 8197 C CA . TRP B 1 351 ? -25.203 4.453 16.219 1 93.25 351 TRP B CA 1
ATOM 8198 C C . TRP B 1 351 ? -25.688 3.467 15.172 1 93.25 351 TRP B C 1
ATOM 8200 O O . TRP B 1 351 ? -25.891 3.834 14.008 1 93.25 351 TRP B O 1
ATOM 8210 N N . ALA B 1 352 ? -25.859 2.227 15.531 1 91.31 352 ALA B N 1
ATOM 8211 C CA . ALA B 1 352 ? -26.297 1.171 14.625 1 91.31 352 ALA B CA 1
ATOM 8212 C C . ALA B 1 352 ? -27.656 1.502 14.016 1 91.31 352 ALA B C 1
ATOM 8214 O O . ALA B 1 352 ? -27.875 1.296 12.82 1 91.31 352 ALA B O 1
ATOM 8215 N N . LEU B 1 353 ? -28.531 1.997 14.852 1 90.75 353 LEU B N 1
ATOM 8216 C CA . LEU B 1 353 ? -29.859 2.346 14.375 1 90.75 353 LEU B CA 1
ATOM 8217 C C . LEU B 1 353 ? -29.812 3.59 13.492 1 90.75 353 LEU B C 1
ATOM 8219 O O . LEU B 1 353 ? -30.578 3.711 12.539 1 90.75 353 LEU B O 1
ATOM 8223 N N . GLY B 1 354 ? -28.938 4.598 13.891 1 93.12 354 GLY B N 1
ATOM 8224 C CA . GLY B 1 354 ? -28.75 5.738 13.008 1 93.12 354 GLY B CA 1
ATOM 8225 C C . GLY B 1 354 ? -28.312 5.344 11.609 1 93.12 354 GLY B C 1
ATOM 8226 O O . GLY B 1 354 ? -28.828 5.875 10.625 1 93.12 354 GLY B O 1
ATOM 8227 N N . GLU B 1 355 ? -27.391 4.406 11.492 1 96 355 GLU B N 1
ATOM 8228 C CA . GLU B 1 355 ? -26.938 3.883 10.211 1 96 355 GLU B CA 1
ATOM 8229 C C . GLU B 1 355 ? -28.062 3.17 9.469 1 96 355 GLU B C 1
ATOM 8231 O O . GLU B 1 355 ? -28.266 3.391 8.273 1 96 355 GLU B O 1
ATOM 8236 N N . TYR B 1 356 ? -28.797 2.334 10.227 1 94.06 356 TYR B N 1
ATOM 8237 C CA . TYR B 1 356 ? -29.891 1.555 9.664 1 94.06 356 TYR B CA 1
ATOM 8238 C C . TYR B 1 356 ? -30.953 2.465 9.062 1 94.06 356 TYR B C 1
ATOM 8240 O O . TYR B 1 356 ? -31.438 2.213 7.957 1 94.06 356 TYR B O 1
ATOM 8248 N N . MET B 1 357 ? -31.25 3.537 9.766 1 93.81 357 MET B N 1
ATOM 8249 C CA . MET B 1 357 ? -32.25 4.484 9.297 1 93.81 357 MET B CA 1
ATOM 8250 C C . MET B 1 357 ? -31.766 5.254 8.078 1 93.81 357 MET B C 1
ATOM 8252 O O . MET B 1 357 ? -32.531 5.512 7.152 1 93.81 357 MET B O 1
ATOM 8256 N N . ALA B 1 358 ? -30.5 5.645 8.086 1 96.94 358 ALA B N 1
ATOM 8257 C CA . ALA B 1 358 ? -29.938 6.367 6.949 1 96.94 358 ALA B CA 1
ATOM 8258 C C . ALA B 1 358 ? -29.984 5.516 5.684 1 96.94 358 ALA B C 1
ATOM 8260 O O . ALA B 1 358 ? -30.484 5.961 4.645 1 96.94 358 ALA B O 1
ATOM 8261 N N . LEU B 1 359 ? -29.5 4.262 5.734 1 97.5 359 LEU B N 1
ATOM 8262 C CA . LEU B 1 359 ? -29.438 3.363 4.586 1 97.5 359 LEU B CA 1
ATOM 8263 C C . LEU B 1 359 ? -30.844 2.971 4.141 1 97.5 359 LEU B C 1
ATOM 8265 O O . LEU B 1 359 ? -31.156 3.004 2.947 1 97.5 359 LEU B O 1
ATOM 8269 N N . GLY B 1 360 ? -31.672 2.654 5.156 1 95.31 360 GLY B N 1
ATOM 8270 C CA . GLY B 1 360 ? -33.031 2.258 4.84 1 95.31 360 GLY B CA 1
ATOM 8271 C C . GLY B 1 360 ? -33.812 3.34 4.129 1 95.31 360 GLY B C 1
ATOM 8272 O O . GLY B 1 360 ? -34.562 3.059 3.188 1 95.31 360 GLY B O 1
ATOM 8273 N N . SER B 1 361 ? -33.688 4.559 4.645 1 95 361 SER B N 1
ATOM 8274 C CA . SER B 1 361 ? -34.406 5.664 4.02 1 95 361 SER B CA 1
ATOM 8275 C C . SER B 1 361 ? -33.938 5.883 2.582 1 95 361 SER B C 1
ATOM 8277 O O . SER B 1 361 ? -34.75 6.176 1.702 1 95 361 SER B O 1
ATOM 8279 N N . LEU B 1 362 ? -32.656 5.75 2.299 1 96.69 362 LEU B N 1
ATOM 8280 C CA . LEU B 1 362 ? -32.125 5.891 0.944 1 96.69 362 LEU B CA 1
ATOM 8281 C C . LEU B 1 362 ? -32.625 4.766 0.045 1 96.69 362 LEU B C 1
ATOM 8283 O O . LEU B 1 362 ? -33 5.008 -1.108 1 96.69 362 LEU B O 1
ATOM 8287 N N . LEU B 1 363 ? -32.625 3.537 0.62 1 96.62 363 LEU B N 1
ATOM 8288 C CA . LEU B 1 363 ? -33.156 2.4 -0.135 1 96.62 363 LEU B CA 1
ATOM 8289 C C . LEU B 1 363 ? -34.594 2.629 -0.541 1 96.62 363 LEU B C 1
ATOM 8291 O O . LEU B 1 363 ? -34.969 2.371 -1.686 1 96.62 363 LEU B O 1
ATOM 8295 N N . LYS B 1 364 ? -35.375 3.125 0.334 1 94 364 LYS B N 1
ATOM 8296 C CA . LYS B 1 364 ? -36.781 3.406 0.087 1 94 364 LYS B CA 1
ATOM 8297 C C . LYS B 1 364 ? -36.969 4.469 -0.996 1 94 364 LYS B C 1
ATOM 8299 O O . LYS B 1 364 ? -37.906 4.434 -1.766 1 94 364 LYS B O 1
ATOM 8304 N N . GLU B 1 365 ? -36 5.34 -1.07 1 94.38 365 GLU B N 1
ATOM 8305 C CA . GLU B 1 365 ? -36.031 6.418 -2.055 1 94.38 365 GLU B CA 1
ATOM 8306 C C . GLU B 1 365 ? -35.469 5.953 -3.398 1 94.38 365 GLU B C 1
ATOM 8308 O O . GLU B 1 365 ? -35.312 6.754 -4.32 1 94.38 365 GLU B O 1
ATOM 8313 N N . GLY B 1 366 ? -35.125 4.738 -3.477 1 94.62 366 GLY B N 1
ATOM 8314 C CA . GLY B 1 366 ? -34.688 4.176 -4.746 1 94.62 366 GLY B CA 1
ATOM 8315 C C . GLY B 1 366 ? -33.188 4.277 -4.957 1 94.62 366 GLY B C 1
ATOM 8316 O O . GLY B 1 366 ? -32.688 4.141 -6.082 1 94.62 366 GLY B O 1
ATOM 8317 N N . ILE B 1 367 ? -32.438 4.539 -3.926 1 97 367 ILE B N 1
ATOM 8318 C CA . ILE B 1 367 ? -30.984 4.68 -4.012 1 97 367 ILE B CA 1
ATOM 8319 C C . ILE B 1 367 ? -30.312 3.354 -3.656 1 97 367 ILE B C 1
ATOM 8321 O O . ILE B 1 367 ? -30.516 2.822 -2.562 1 97 367 ILE B O 1
ATOM 8325 N N . HIS B 1 368 ? -29.547 2.807 -4.594 1 97.62 368 HIS B N 1
ATOM 8326 C CA . HIS B 1 368 ? -28.781 1.597 -4.32 1 97.62 368 HIS B CA 1
ATOM 8327 C C . HIS B 1 368 ? -27.734 1.847 -3.25 1 97.62 368 HIS B C 1
ATOM 8329 O O . HIS B 1 368 ? -27.062 2.887 -3.256 1 97.62 368 HIS B O 1
ATOM 8335 N N . VAL B 1 369 ? -27.656 0.941 -2.275 1 98.38 369 VAL B N 1
ATOM 8336 C CA . VAL B 1 369 ? -26.625 1.03 -1.246 1 98.38 369 VAL B CA 1
ATOM 8337 C C . VAL B 1 369 ? -25.75 -0.217 -1.285 1 98.38 369 VAL B C 1
ATOM 8339 O O . VAL B 1 369 ? -26.25 -1.342 -1.282 1 98.38 369 VAL B O 1
ATOM 8342 N N . ARG B 1 370 ? -24.453 -0.023 -1.403 1 98.56 370 ARG B N 1
ATOM 8343 C CA . ARG B 1 370 ? -23.469 -1.094 -1.361 1 98.56 370 ARG B CA 1
ATOM 8344 C C . ARG B 1 370 ? -22.438 -0.848 -0.259 1 98.56 370 ARG B C 1
ATOM 8346 O O . ARG B 1 370 ? -21.812 0.214 -0.21 1 98.56 370 ARG B O 1
ATOM 8353 N N . LEU B 1 371 ? -22.375 -1.757 0.688 1 98.44 371 LEU B N 1
ATOM 8354 C CA . LEU B 1 371 ? -21.438 -1.709 1.799 1 98.44 371 LEU B CA 1
ATOM 8355 C C . LEU B 1 371 ? -20.547 -2.945 1.807 1 98.44 371 LEU B C 1
ATOM 8357 O O . LEU B 1 371 ? -21.047 -4.074 1.887 1 98.44 371 LEU B O 1
ATOM 8361 N N . SER B 1 372 ? -19.234 -2.729 1.647 1 97.31 372 SER B N 1
ATOM 8362 C CA . SER B 1 372 ? -18.312 -3.855 1.671 1 97.31 372 SER B CA 1
ATOM 8363 C C . SER B 1 372 ? -17.094 -3.553 2.539 1 97.31 372 SER B C 1
ATOM 8365 O O . SER B 1 372 ? -16.812 -2.391 2.832 1 97.31 372 SER B O 1
ATOM 8367 N N . GLY B 1 373 ? -16.391 -4.523 3.018 1 95.44 373 GLY B N 1
ATOM 8368 C CA . GLY B 1 373 ? -15.227 -4.461 3.875 1 95.44 373 GLY B CA 1
ATOM 8369 C C . GLY B 1 373 ? -15.055 -5.688 4.75 1 95.44 373 GLY B C 1
ATOM 8370 O O . GLY B 1 373 ? -15.859 -6.617 4.684 1 95.44 373 GLY B O 1
ATOM 8371 N N . GLN B 1 374 ? -14.055 -5.703 5.484 1 91.88 374 GLN B N 1
ATOM 8372 C CA . GLN B 1 374 ? -13.805 -6.844 6.359 1 91.88 374 GLN B CA 1
ATOM 8373 C C . GLN B 1 374 ? -14.75 -6.828 7.559 1 91.88 374 GLN B C 1
ATOM 8375 O O . GLN B 1 374 ? -14.75 -5.879 8.344 1 91.88 374 GLN B O 1
ATOM 8380 N N . ASP B 1 375 ? -15.656 -7.758 7.617 1 90.75 375 ASP B N 1
ATOM 8381 C CA . ASP B 1 375 ? -16.547 -8.008 8.742 1 90.75 375 ASP B CA 1
ATOM 8382 C C . ASP B 1 375 ? -17.641 -6.949 8.828 1 90.75 375 ASP B C 1
ATOM 8384 O O . ASP B 1 375 ? -18 -6.508 9.922 1 90.75 375 ASP B O 1
ATOM 8388 N N . VAL B 1 376 ? -18.141 -6.527 7.738 1 94.94 376 VAL B N 1
ATOM 8389 C CA . VAL B 1 376 ? -19.109 -5.43 7.738 1 94.94 376 VAL B CA 1
ATOM 8390 C C . VAL B 1 376 ? -20.516 -5.973 7.965 1 94.94 376 VAL B C 1
ATOM 8392 O O . VAL B 1 376 ? -21.406 -5.234 8.375 1 94.94 376 VAL B O 1
ATOM 8395 N N . GLU B 1 377 ? -20.781 -7.266 7.656 1 91.94 377 GLU B N 1
ATOM 8396 C CA . GLU B 1 377 ? -22.125 -7.812 7.785 1 91.94 377 GLU B CA 1
ATOM 8397 C C . GLU B 1 377 ? -22.609 -7.754 9.234 1 91.94 377 GLU B C 1
ATOM 8399 O O . GLU B 1 377 ? -23.734 -7.328 9.5 1 91.94 377 GLU B O 1
ATOM 8404 N N . ARG B 1 378 ? -21.75 -8.156 10.133 1 86.88 378 ARG B N 1
ATOM 8405 C CA . ARG B 1 378 ? -22.016 -8.062 11.562 1 86.88 378 ARG B CA 1
ATOM 8406 C C . ARG B 1 378 ? -21.484 -6.746 12.125 1 86.88 378 ARG B C 1
ATOM 8408 O O . ARG B 1 378 ? -22.062 -6.188 13.062 1 86.88 378 ARG B O 1
ATOM 8415 N N . GLY B 1 379 ? -20.484 -6.184 11.508 1 90.81 379 GLY B N 1
ATOM 8416 C CA . GLY B 1 379 ? -19.703 -5.098 12.07 1 90.81 379 GLY B CA 1
ATOM 8417 C C . GLY B 1 379 ? -18.578 -5.578 12.969 1 90.81 379 GLY B C 1
ATOM 8418 O O . GLY B 1 379 ? -18.797 -6.422 13.844 1 90.81 379 GLY B O 1
ATOM 8419 N N . THR B 1 380 ? -17.422 -5.09 12.773 1 86.94 380 THR B N 1
ATOM 8420 C CA . THR B 1 380 ? -16.234 -5.516 13.508 1 86.94 380 THR B CA 1
ATOM 8421 C C . THR B 1 380 ? -16.5 -5.484 15.016 1 86.94 380 THR B C 1
ATOM 8423 O O . THR B 1 380 ? -16.031 -6.352 15.75 1 86.94 380 THR B O 1
ATOM 8426 N N . PHE B 1 381 ? -17.281 -4.59 15.43 1 86.75 381 PHE B N 1
ATOM 8427 C CA . PHE B 1 381 ? -17.547 -4.418 16.859 1 86.75 381 PHE B CA 1
ATOM 8428 C C . PHE B 1 381 ? -18.922 -4.934 17.219 1 86.75 381 PHE B C 1
ATOM 8430 O O . PHE B 1 381 ? -19.516 -4.484 18.203 1 86.75 381 PHE B O 1
ATOM 8437 N N . SER B 1 382 ? -19.516 -5.773 16.422 1 86.56 382 SER B N 1
ATOM 8438 C CA . SER B 1 382 ? -20.781 -6.469 16.641 1 86.56 382 SER B CA 1
ATOM 8439 C C . SER B 1 382 ? -21.922 -5.48 16.844 1 86.56 382 SER B C 1
ATOM 8441 O O . SER B 1 382 ? -22.734 -5.652 17.75 1 86.56 382 SER B O 1
ATOM 8443 N N . HIS B 1 383 ? -21.891 -4.391 16.078 1 88.12 383 HIS B N 1
ATOM 8444 C CA . HIS B 1 383 ? -22.891 -3.346 16.281 1 88.12 383 HIS B CA 1
ATOM 8445 C C . HIS B 1 383 ? -23.922 -3.359 15.164 1 88.12 383 HIS B C 1
ATOM 8447 O O . HIS B 1 383 ? -25.047 -2.9 15.352 1 88.12 383 HIS B O 1
ATOM 8453 N N . ARG B 1 384 ? -23.656 -3.828 14 1 90.38 384 ARG B N 1
ATOM 8454 C CA . ARG B 1 384 ? -24.422 -3.588 12.789 1 90.38 384 ARG B CA 1
ATOM 8455 C C . ARG B 1 384 ? -25.453 -4.699 12.562 1 90.38 384 ARG B C 1
ATOM 8457 O O . ARG B 1 384 ? -26.656 -4.438 12.492 1 90.38 384 ARG B O 1
ATOM 8464 N N . HIS B 1 385 ? -25.031 -6.016 12.461 1 86.81 385 HIS B N 1
ATOM 8465 C CA . HIS B 1 385 ? -25.844 -7.211 12.242 1 86.81 385 HIS B CA 1
ATOM 8466 C C . HIS B 1 385 ? -26.797 -7.02 11.078 1 86.81 385 HIS B C 1
ATOM 8468 O O . HIS B 1 385 ? -28 -7.25 11.219 1 86.81 385 HIS B O 1
ATOM 8474 N N . HIS B 1 386 ? -26.344 -6.582 9.969 1 92.94 386 HIS B N 1
ATOM 8475 C CA . HIS B 1 386 ? -27.156 -6.348 8.789 1 92.94 386 HIS B CA 1
ATOM 8476 C C . HIS B 1 386 ? -27.5 -7.66 8.094 1 92.94 386 HIS B C 1
ATOM 8478 O O . HIS B 1 386 ? -28.422 -7.707 7.273 1 92.94 386 HIS B O 1
ATOM 8484 N N . VAL B 1 387 ? -26.75 -8.734 8.336 1 88.38 387 VAL B N 1
ATOM 8485 C CA . VAL B 1 387 ? -27.031 -10.07 7.82 1 88.38 387 VAL B CA 1
ATOM 8486 C C . VAL B 1 387 ? -27.359 -11.008 8.977 1 88.38 387 VAL B C 1
ATOM 8488 O O . VAL B 1 387 ? -26.562 -11.156 9.906 1 88.38 387 VAL B O 1
ATOM 8491 N N . LEU B 1 388 ? -28.5 -11.555 8.93 1 84.56 388 LEU B N 1
ATOM 8492 C CA . LEU B 1 388 ? -28.922 -12.523 9.938 1 84.56 388 LEU B CA 1
ATOM 8493 C C . LEU B 1 388 ? -28.719 -13.953 9.438 1 84.56 388 LEU B C 1
ATOM 8495 O O . LEU B 1 388 ? -29 -14.25 8.281 1 84.56 388 LEU B O 1
ATOM 8499 N N . HIS B 1 389 ? -28.094 -14.758 10.195 1 79.5 389 HIS B N 1
ATOM 8500 C CA . HIS B 1 389 ? -27.812 -16.141 9.844 1 79.5 389 HIS B CA 1
ATOM 8501 C C . HIS B 1 389 ? -28.781 -17.094 10.547 1 79.5 389 HIS B C 1
ATOM 8503 O O . HIS B 1 389 ? -29.031 -16.953 11.742 1 79.5 389 HIS B O 1
ATOM 8509 N N . ASP B 1 390 ? -29.25 -17.984 9.781 1 76.81 390 ASP B N 1
ATOM 8510 C CA . ASP B 1 390 ? -30.109 -19 10.375 1 76.81 390 ASP B CA 1
ATOM 8511 C C . ASP B 1 390 ? -29.312 -19.922 11.305 1 76.81 390 ASP B C 1
ATOM 8513 O O . ASP B 1 390 ? -28.203 -20.344 10.961 1 76.81 390 ASP B O 1
ATOM 8517 N N . GLN B 1 391 ? -29.781 -20.141 12.391 1 74.62 391 GLN B N 1
ATOM 8518 C CA . GLN B 1 391 ? -29.078 -20.906 13.422 1 74.62 391 GLN B CA 1
ATOM 8519 C C . GLN B 1 391 ? -29.094 -22.391 13.109 1 74.62 391 GLN B C 1
ATOM 8521 O O . GLN B 1 391 ? -28.25 -23.141 13.625 1 74.62 391 GLN B O 1
ATOM 8526 N N . ASN B 1 392 ? -29.969 -22.891 12.242 1 71.12 392 ASN B N 1
ATOM 8527 C CA . ASN B 1 392 ? -30.172 -24.328 12.062 1 71.12 392 ASN B CA 1
ATOM 8528 C C . ASN B 1 392 ? -29.953 -24.75 10.617 1 71.12 392 ASN B C 1
ATOM 8530 O O . ASN B 1 392 ? -29.844 -25.938 10.32 1 71.12 392 ASN B O 1
ATOM 8534 N N . VAL B 1 393 ? -30.031 -23.859 9.688 1 72.19 393 VAL B N 1
ATOM 8535 C CA . VAL B 1 393 ? -29.859 -24.172 8.273 1 72.19 393 VAL B CA 1
ATOM 8536 C C . VAL B 1 393 ? -28.609 -23.469 7.742 1 72.19 393 VAL B C 1
ATOM 8538 O O . VAL B 1 393 ? -28.469 -22.25 7.867 1 72.19 393 VAL B O 1
ATOM 8541 N N . ASP B 1 394 ? -27.797 -24.312 7.145 1 76.75 394 ASP B N 1
ATOM 8542 C CA . ASP B 1 394 ? -26.531 -23.797 6.637 1 76.75 394 ASP B CA 1
ATOM 8543 C C . ASP B 1 394 ? -26.734 -22.891 5.434 1 76.75 394 ASP B C 1
ATOM 8545 O O . ASP B 1 394 ? -27.594 -23.156 4.586 1 76.75 394 ASP B O 1
ATOM 8549 N N . LYS B 1 395 ? -26.062 -21.812 5.383 1 76.62 395 LYS B N 1
ATOM 8550 C CA . LYS B 1 395 ? -25.984 -20.875 4.262 1 76.62 395 LYS B CA 1
ATOM 8551 C C . LYS B 1 395 ? -27.281 -20.125 4.078 1 76.62 395 LYS B C 1
ATOM 8553 O O . LYS B 1 395 ? -27.484 -19.469 3.049 1 76.62 395 LYS B O 1
ATOM 8558 N N . ARG B 1 396 ? -28.203 -20.328 4.98 1 79.19 396 ARG B N 1
ATOM 8559 C CA . ARG B 1 396 ? -29.422 -19.531 4.906 1 79.19 396 ARG B CA 1
ATOM 8560 C C . ARG B 1 396 ? -29.281 -18.234 5.688 1 79.19 396 ARG B C 1
ATOM 8562 O O . ARG B 1 396 ? -29.047 -18.25 6.898 1 79.19 396 ARG B O 1
ATOM 8569 N N . THR B 1 397 ? -29.312 -17.156 4.957 1 83.75 397 THR B N 1
ATOM 8570 C CA . THR B 1 397 ? -29.156 -15.836 5.559 1 83.75 397 THR B CA 1
ATOM 8571 C C . THR B 1 397 ? -30.312 -14.93 5.156 1 83.75 397 THR B C 1
ATOM 8573 O O . THR B 1 397 ? -31.062 -15.242 4.23 1 83.75 397 THR B O 1
ATOM 8576 N N . CYS B 1 398 ? -30.531 -13.922 5.926 1 86.88 398 CYS B N 1
ATOM 8577 C CA . CYS B 1 398 ? -31.547 -12.914 5.641 1 86.88 398 CYS B CA 1
ATOM 8578 C C . CYS B 1 398 ? -31 -11.516 5.828 1 86.88 398 CYS B C 1
ATOM 8580 O O . CYS B 1 398 ? -30.266 -11.25 6.793 1 86.88 398 CYS B O 1
ATOM 8582 N N . ILE B 1 399 ? -31.25 -10.68 4.867 1 90.81 399 ILE B N 1
ATOM 8583 C CA . ILE B 1 399 ? -30.922 -9.266 4.957 1 90.81 399 ILE B CA 1
ATOM 8584 C C . ILE B 1 399 ? -32.219 -8.445 5.078 1 90.81 399 ILE B C 1
ATOM 8586 O O . ILE B 1 399 ? -32.781 -8.047 4.07 1 90.81 399 ILE B O 1
ATOM 8590 N N . PRO B 1 400 ? -32.562 -8.102 6.262 1 90.38 400 PRO B N 1
ATOM 8591 C CA . PRO B 1 400 ? -33.844 -7.449 6.5 1 90.38 400 PRO B CA 1
ATOM 8592 C C . PRO B 1 400 ? -34 -6.164 5.691 1 90.38 400 PRO B C 1
ATOM 8594 O O . PRO B 1 400 ? -35.125 -5.848 5.246 1 90.38 400 PRO B O 1
ATOM 8597 N N . MET B 1 401 ? -33 -5.434 5.414 1 93.38 401 MET B N 1
ATOM 8598 C CA . MET B 1 401 ? -33.062 -4.145 4.734 1 93.38 401 MET B CA 1
ATOM 8599 C C . MET B 1 401 ? -33.469 -4.316 3.279 1 93.38 401 MET B C 1
ATOM 8601 O O . MET B 1 401 ? -33.844 -3.342 2.615 1 93.38 401 MET B O 1
ATOM 8605 N N . ASN B 1 402 ? -33.5 -5.477 2.799 1 93.5 402 ASN B N 1
ATOM 8606 C CA . ASN B 1 402 ? -33.938 -5.719 1.431 1 93.5 402 ASN B CA 1
ATOM 8607 C C . ASN B 1 402 ? -35.438 -5.941 1.363 1 93.5 402 ASN B C 1
ATOM 8609 O O . ASN B 1 402 ? -36 -6.109 0.278 1 93.5 402 ASN B O 1
ATOM 8613 N N . TYR B 1 403 ? -36.156 -5.816 2.531 1 90.88 403 TYR B N 1
ATOM 8614 C CA . TYR B 1 403 ? -37.562 -6.09 2.57 1 90.88 403 TYR B CA 1
ATOM 8615 C C . TYR B 1 403 ? -38.344 -4.957 3.258 1 90.88 403 TYR B C 1
ATOM 8617 O O . TYR B 1 403 ? -39.375 -5.188 3.883 1 90.88 403 TYR B O 1
ATOM 8625 N N . ILE B 1 404 ? -37.812 -3.803 3.178 1 90.06 404 ILE B N 1
ATOM 8626 C CA . ILE B 1 404 ? -38.438 -2.658 3.846 1 90.06 404 ILE B CA 1
ATOM 8627 C C . ILE B 1 404 ? -39.594 -2.121 3 1 90.06 404 ILE B C 1
ATOM 8629 O O . ILE B 1 404 ? -40.594 -1.676 3.535 1 90.06 404 ILE B O 1
ATOM 8633 N N . ASP B 1 405 ? -39.375 -2.107 1.743 1 88.38 405 ASP B N 1
ATOM 8634 C CA . ASP B 1 405 ? -40.344 -1.574 0.792 1 88.38 405 ASP B CA 1
ATOM 8635 C C . ASP B 1 405 ? -40.312 -2.363 -0.515 1 88.38 405 ASP B C 1
ATOM 8637 O O . ASP B 1 405 ? -39.25 -2.764 -0.987 1 88.38 405 ASP B O 1
ATOM 8641 N N . PRO B 1 406 ? -41.469 -2.641 -1.062 1 88.88 406 PRO B N 1
ATOM 8642 C CA . PRO B 1 406 ? -41.5 -3.424 -2.301 1 88.88 406 PRO B CA 1
ATOM 8643 C C . PRO B 1 406 ? -40.812 -2.725 -3.463 1 88.88 406 PRO B C 1
ATOM 8645 O O . PRO B 1 406 ? -40.312 -3.385 -4.383 1 88.88 406 PRO B O 1
ATOM 8648 N N . ASN B 1 407 ? -40.844 -1.408 -3.387 1 91.56 407 ASN B N 1
ATOM 8649 C CA . ASN B 1 407 ? -40.25 -0.662 -4.488 1 91.56 407 ASN B CA 1
ATOM 8650 C C . ASN B 1 407 ? -38.844 -0.142 -4.125 1 91.56 407 ASN B C 1
ATOM 8652 O O . ASN B 1 407 ? -38.312 0.727 -4.809 1 91.56 407 ASN B O 1
ATOM 8656 N N . GLN B 1 408 ? -38.219 -0.605 -3.086 1 93.88 408 GLN B N 1
ATOM 8657 C CA . GLN B 1 408 ? -36.906 -0.121 -2.65 1 93.88 408 GLN B CA 1
ATOM 8658 C C . GLN B 1 408 ? -35.812 -0.549 -3.623 1 93.88 408 GLN B C 1
ATOM 8660 O O . GLN B 1 408 ? -36 -1.437 -4.453 1 93.88 408 GLN B O 1
ATOM 8665 N N . ALA B 1 409 ? -34.656 0.168 -3.65 1 96.5 409 ALA B N 1
ATOM 8666 C CA . ALA B 1 409 ? -33.438 -0.254 -4.352 1 96.5 409 ALA B CA 1
ATOM 8667 C C . ALA B 1 409 ? -32.75 -1.4 -3.617 1 96.5 409 ALA B C 1
ATOM 8669 O O . ALA B 1 409 ? -33.062 -1.662 -2.447 1 96.5 409 ALA B O 1
ATOM 8670 N N . PRO B 1 410 ? -31.906 -2.088 -4.246 1 95.88 410 PRO B N 1
ATOM 8671 C CA . PRO B 1 410 ? -31.219 -3.213 -3.596 1 95.88 410 PRO B CA 1
ATOM 8672 C C . PRO B 1 410 ? -30.172 -2.764 -2.59 1 95.88 410 PRO B C 1
ATOM 8674 O O . PRO B 1 410 ? -29.5 -1.748 -2.803 1 95.88 410 PRO B O 1
ATOM 8677 N N . TYR B 1 411 ? -30.109 -3.543 -1.525 1 96.94 411 TYR B N 1
ATOM 8678 C CA . TYR B 1 411 ? -29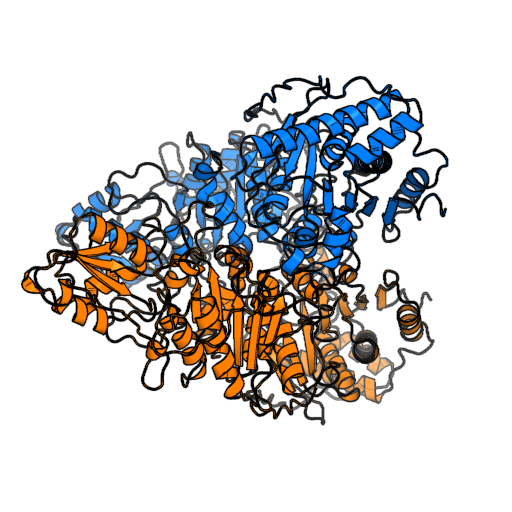.031 -3.383 -0.544 1 96.94 411 TYR B CA 1
ATOM 8679 C C . TYR B 1 411 ? -28.016 -4.512 -0.659 1 96.94 411 TYR B C 1
ATOM 8681 O O . TYR B 1 411 ? -28.375 -5.688 -0.536 1 96.94 411 TYR B O 1
ATOM 8689 N N . THR B 1 412 ? -26.734 -4.156 -0.999 1 97.44 412 THR B N 1
ATOM 8690 C CA . THR B 1 412 ? -25.641 -5.125 -1.035 1 97.44 412 THR B CA 1
ATOM 8691 C C . THR B 1 412 ? -24.719 -4.938 0.16 1 97.44 412 THR B C 1
ATOM 8693 O O . THR B 1 412 ? -24.172 -3.85 0.365 1 97.44 412 THR B O 1
ATOM 8696 N N . VAL B 1 413 ? -24.625 -5.895 0.994 1 96.44 413 VAL B N 1
ATOM 8697 C CA . VAL B 1 413 ? -23.688 -5.906 2.109 1 96.44 413 VAL B CA 1
ATOM 8698 C C . VAL B 1 413 ? -22.875 -7.199 2.084 1 96.44 413 VAL B C 1
ATOM 8700 O O . VAL B 1 413 ? -23.438 -8.297 1.986 1 96.44 413 VAL B O 1
ATOM 8703 N N . CYS B 1 414 ? -21.516 -7.055 2.094 1 94.38 414 CYS B N 1
ATOM 8704 C CA . CYS B 1 414 ? -20.734 -8.281 1.981 1 94.38 414 CYS B CA 1
ATOM 8705 C C . CYS B 1 414 ? -19.391 -8.141 2.691 1 94.38 414 CYS B C 1
ATOM 8707 O O . CYS B 1 414 ? -18.734 -7.102 2.584 1 94.38 414 CYS B O 1
ATOM 8709 N N . ASN B 1 415 ? -19.016 -9.203 3.482 1 93.19 415 ASN B N 1
ATOM 8710 C CA . ASN B 1 415 ? -17.656 -9.328 3.996 1 93.19 415 ASN B CA 1
ATOM 8711 C C . ASN B 1 415 ? -16.656 -9.523 2.869 1 93.19 415 ASN B C 1
ATOM 8713 O O . ASN B 1 415 ? -16.844 -10.375 2.002 1 93.19 415 ASN B O 1
ATOM 8717 N N . SER B 1 416 ? -15.672 -8.719 2.838 1 93.56 416 SER B N 1
ATOM 8718 C CA . SER B 1 416 ? -14.656 -8.836 1.798 1 93.56 416 SER B CA 1
ATOM 8719 C C . SER B 1 416 ? -13.578 -9.844 2.182 1 93.56 416 SER B C 1
ATOM 8721 O O . SER B 1 416 ? -13.516 -10.281 3.334 1 93.56 416 SER B O 1
ATOM 8723 N N . SER B 1 417 ? -12.789 -10.266 1.164 1 92.5 417 SER B N 1
ATOM 8724 C CA . SER B 1 417 ? -11.531 -10.938 1.464 1 92.5 417 SER B CA 1
ATOM 8725 C C . SER B 1 417 ? -10.578 -10.023 2.227 1 92.5 417 SER B C 1
ATOM 8727 O O . SER B 1 417 ? -10.805 -8.812 2.303 1 92.5 417 SER B O 1
ATOM 8729 N N . LEU B 1 418 ? -9.578 -10.578 2.871 1 91.44 418 LEU B N 1
ATOM 8730 C CA . LEU B 1 418 ? -8.641 -9.789 3.672 1 91.44 418 LEU B CA 1
ATOM 8731 C C . LEU B 1 418 ? -7.633 -9.078 2.783 1 91.44 418 LEU B C 1
ATOM 8733 O O . LEU B 1 418 ? -6.426 -9.32 2.883 1 91.44 418 LEU B O 1
ATOM 8737 N N . SER B 1 419 ? -8.133 -8.242 1.921 1 93.38 419 SER B N 1
ATOM 8738 C CA . SER B 1 419 ? -7.371 -7.406 1.002 1 93.38 419 SER B CA 1
ATOM 8739 C C . SER B 1 419 ? -7.887 -5.973 0.999 1 93.38 419 SER B C 1
ATOM 8741 O O . SER B 1 419 ? -8.836 -5.648 0.284 1 93.38 419 SER B O 1
ATOM 8743 N N . GLU B 1 420 ? -7.25 -5.07 1.729 1 95.44 420 GLU B N 1
ATOM 8744 C CA . GLU B 1 420 ? -7.688 -3.68 1.792 1 95.44 420 GLU B CA 1
ATOM 8745 C C . GLU B 1 420 ? -7.414 -2.955 0.477 1 95.44 420 GLU B C 1
ATOM 8747 O O . GLU B 1 420 ? -8.266 -2.205 -0.011 1 95.44 420 GLU B O 1
ATOM 8752 N N . TYR B 1 421 ? -6.242 -3.197 -0.13 1 96.81 421 TYR B N 1
ATOM 8753 C CA . TYR B 1 421 ? -5.824 -2.547 -1.366 1 96.81 421 TYR B CA 1
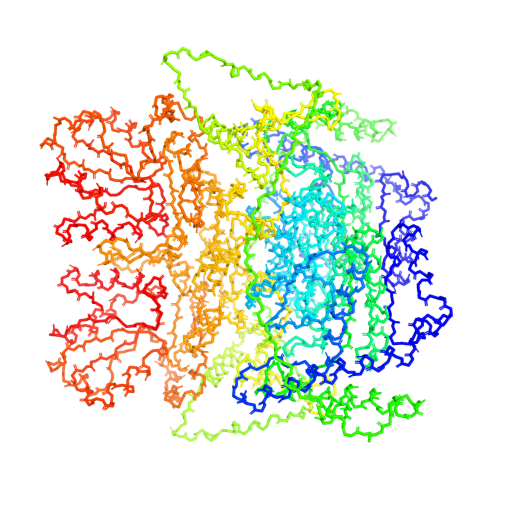ATOM 8754 C C . TYR B 1 421 ? -6.75 -2.922 -2.52 1 96.81 421 TYR B C 1
ATOM 8756 O O . TYR B 1 421 ? -7.316 -2.047 -3.18 1 96.81 421 TYR B O 1
ATOM 8764 N N . GLY B 1 422 ? -6.984 -4.219 -2.74 1 97.44 422 GLY B N 1
ATOM 8765 C CA . GLY B 1 422 ? -7.836 -4.699 -3.814 1 97.44 422 GLY B CA 1
ATOM 8766 C C . GLY B 1 422 ? -9.297 -4.312 -3.641 1 97.44 422 GLY B C 1
ATOM 8767 O O . GLY B 1 422 ? -9.938 -3.846 -4.586 1 97.44 422 GLY B O 1
ATOM 8768 N N . VAL B 1 423 ? -9.828 -4.391 -2.426 1 98 423 VAL B N 1
ATOM 8769 C CA . VAL B 1 423 ? -11.25 -4.168 -2.17 1 98 423 VAL B CA 1
ATOM 8770 C C . VAL B 1 423 ? -11.562 -2.676 -2.262 1 98 423 VAL B C 1
ATOM 8772 O O . VAL B 1 423 ? -12.594 -2.283 -2.82 1 98 423 VAL B O 1
ATOM 8775 N N . LEU B 1 424 ? -10.688 -1.817 -1.697 1 98.5 424 LEU B N 1
ATOM 8776 C CA . LEU B 1 424 ? -10.922 -0.383 -1.821 1 98.5 424 LEU B CA 1
ATOM 8777 C C . LEU B 1 424 ? -10.891 0.049 -3.283 1 98.5 424 LEU B C 1
ATOM 8779 O O . LEU B 1 424 ? -11.727 0.848 -3.719 1 98.5 424 LEU B O 1
ATOM 8783 N N . GLY B 1 425 ? -9.852 -0.457 -4.027 1 97.75 425 GLY B N 1
ATOM 8784 C CA . GLY B 1 425 ? -9.836 -0.171 -5.453 1 97.75 425 GLY B CA 1
ATOM 8785 C C . GLY B 1 425 ? -11.109 -0.602 -6.16 1 97.75 425 GLY B C 1
ATOM 8786 O O . GLY B 1 425 ? -11.648 0.142 -6.98 1 97.75 425 GLY B O 1
ATOM 8787 N N . PHE B 1 426 ? -11.578 -1.791 -5.816 1 98.19 426 PHE B N 1
ATOM 8788 C CA . PHE B 1 426 ? -12.789 -2.338 -6.41 1 98.19 426 PHE B CA 1
ATOM 8789 C C . PHE B 1 426 ? -13.984 -1.426 -6.137 1 98.19 426 PHE B C 1
ATOM 8791 O O . PHE B 1 426 ? -14.742 -1.099 -7.051 1 98.19 426 PHE B O 1
ATOM 8798 N N . GLU B 1 427 ? -14.141 -0.952 -4.926 1 98.62 427 GLU B N 1
ATOM 8799 C CA . GLU B 1 427 ? -15.281 -0.126 -4.555 1 98.62 427 GLU B CA 1
ATOM 8800 C C . GLU B 1 427 ? -15.195 1.259 -5.191 1 98.62 427 GLU B C 1
ATOM 8802 O O . GLU B 1 427 ? -16.219 1.859 -5.531 1 98.62 427 GLU B O 1
ATOM 8807 N N . LEU B 1 428 ? -14 1.739 -5.254 1 97.56 428 LEU B N 1
ATOM 8808 C CA . LEU B 1 428 ? -13.828 2.99 -5.984 1 97.56 428 LEU B CA 1
ATOM 8809 C C . LEU B 1 428 ? -14.359 2.869 -7.406 1 97.56 428 LEU B C 1
ATOM 8811 O O . LEU B 1 428 ? -15.086 3.752 -7.879 1 97.56 428 LEU B O 1
ATOM 8815 N N . GLY B 1 429 ? -13.953 1.771 -8.117 1 96.75 429 GLY B N 1
ATOM 8816 C CA . GLY B 1 429 ? -14.469 1.521 -9.453 1 96.75 429 GLY B CA 1
ATOM 8817 C C . GLY B 1 429 ? -15.984 1.39 -9.492 1 96.75 429 GLY B C 1
ATOM 8818 O O . GLY B 1 429 ? -16.625 1.924 -10.391 1 96.75 429 GLY B O 1
ATOM 8819 N N . PHE B 1 430 ? -16.5 0.694 -8.547 1 98 430 PHE B N 1
ATOM 8820 C CA . PHE B 1 430 ? -17.953 0.504 -8.477 1 98 430 PHE B CA 1
ATOM 8821 C C . PHE B 1 430 ? -18.656 1.843 -8.359 1 98 430 PHE B C 1
ATOM 8823 O O . PHE B 1 430 ? -19.688 2.064 -9 1 98 430 PHE B O 1
ATOM 8830 N N . ALA B 1 431 ? -18.125 2.746 -7.602 1 97.38 431 ALA B N 1
ATOM 8831 C CA . ALA B 1 431 ? -18.734 4.047 -7.324 1 97.38 431 ALA B CA 1
ATOM 8832 C C . ALA B 1 431 ? -18.688 4.945 -8.555 1 97.38 431 ALA B C 1
ATOM 8834 O O . ALA B 1 431 ? -19.391 5.961 -8.617 1 97.38 431 ALA B O 1
ATOM 8835 N N . MET B 1 432 ? -17.984 4.57 -9.539 1 93.12 432 MET B N 1
ATOM 8836 C CA . MET B 1 432 ? -17.828 5.387 -10.742 1 93.12 432 MET B CA 1
ATOM 8837 C C . MET B 1 432 ? -19.016 5.203 -11.68 1 93.12 432 MET B C 1
ATOM 8839 O O . MET B 1 432 ? -19.234 6.02 -12.578 1 93.12 432 MET B O 1
ATOM 8843 N N . ALA B 1 433 ? -19.781 4.195 -11.445 1 91.06 433 ALA B N 1
ATOM 8844 C CA . ALA B 1 433 ? -20.781 3.793 -12.438 1 91.06 433 ALA B CA 1
ATOM 8845 C C . ALA B 1 433 ? -22.047 4.629 -12.305 1 91.06 433 ALA B C 1
ATOM 8847 O O . ALA B 1 433 ? -22.75 4.871 -13.297 1 91.06 433 ALA B O 1
ATOM 8848 N N . SER B 1 434 ? -22.344 5.023 -11.023 1 90.44 434 SER B N 1
ATOM 8849 C CA . SER B 1 434 ? -23.594 5.75 -10.828 1 90.44 434 SER B CA 1
ATOM 8850 C C . SER B 1 434 ? -23.469 6.762 -9.695 1 90.44 434 SER B C 1
ATOM 8852 O O . SER B 1 434 ? -22.984 6.434 -8.609 1 90.44 434 SER B O 1
ATOM 8854 N N . PRO B 1 435 ? -23.984 7.941 -9.945 1 90.19 435 PRO B N 1
ATOM 8855 C CA . PRO B 1 435 ? -24.016 8.922 -8.852 1 90.19 435 PRO B CA 1
ATOM 8856 C C . PRO B 1 435 ? -25.172 8.688 -7.879 1 90.19 435 PRO B C 1
ATOM 8858 O O . PRO B 1 435 ? -25.203 9.281 -6.801 1 90.19 435 PRO B O 1
ATOM 8861 N N . ASP B 1 436 ? -26.109 7.824 -8.297 1 92.56 436 ASP B N 1
ATOM 8862 C CA . ASP B 1 436 ? -27.281 7.562 -7.461 1 92.56 436 ASP B CA 1
ATOM 8863 C C . ASP B 1 436 ? -27.109 6.254 -6.688 1 92.56 436 ASP B C 1
ATOM 8865 O O . ASP B 1 436 ? -28.016 5.41 -6.688 1 92.56 436 ASP B O 1
ATOM 8869 N N . ALA B 1 437 ? -25.969 6.047 -6.223 1 97.25 437 ALA B N 1
ATOM 8870 C CA . ALA B 1 437 ? -25.641 4.898 -5.387 1 97.25 437 ALA B CA 1
ATOM 8871 C C . ALA B 1 437 ? -24.719 5.301 -4.238 1 97.25 437 ALA B C 1
ATOM 8873 O O . ALA B 1 437 ? -23.812 6.109 -4.426 1 97.25 437 ALA B O 1
ATOM 8874 N N . LEU B 1 438 ? -25.078 4.855 -3.098 1 98.56 438 LEU B N 1
ATOM 8875 C CA . LEU B 1 438 ? -24.203 5.027 -1.953 1 98.56 438 LEU B CA 1
ATOM 8876 C C . LEU B 1 438 ? -23.266 3.832 -1.804 1 98.56 438 LEU B C 1
ATOM 8878 O O . LEU B 1 438 ? -23.672 2.779 -1.306 1 98.56 438 LEU B O 1
ATOM 8882 N N . VAL B 1 439 ? -22.016 3.953 -2.25 1 98.75 439 VAL B N 1
ATOM 8883 C CA . VAL B 1 439 ? -21.016 2.891 -2.188 1 98.75 439 VAL B CA 1
ATOM 8884 C C . VAL B 1 439 ? -20.062 3.156 -1.031 1 98.75 439 VAL B C 1
ATOM 8886 O O . VAL B 1 439 ? -19.391 4.191 -1 1 98.75 439 VAL B O 1
ATOM 8889 N N . LEU B 1 440 ? -20.031 2.217 -0.057 1 98.81 440 LEU B N 1
ATOM 8890 C CA . LEU B 1 440 ? -19.25 2.391 1.159 1 98.81 440 LEU B CA 1
ATOM 8891 C C . LEU B 1 440 ? -18.203 1.283 1.298 1 98.81 440 LEU B C 1
ATOM 8893 O O . LEU B 1 440 ? -18.516 0.107 1.093 1 98.81 440 LEU B O 1
ATOM 8897 N N . TRP B 1 441 ? -17.016 1.643 1.517 1 98.69 441 TRP B N 1
ATOM 8898 C CA . TRP B 1 441 ? -15.977 0.715 1.964 1 98.69 441 TRP B CA 1
ATOM 8899 C C . TRP B 1 441 ? -15.633 0.949 3.432 1 98.69 441 TRP B C 1
ATOM 8901 O O . TRP B 1 441 ? -15.391 2.086 3.846 1 98.69 441 TRP B O 1
ATOM 8911 N N . GLU B 1 442 ? -15.656 -0.059 4.242 1 97.94 442 GLU B N 1
ATOM 8912 C CA . GLU B 1 442 ? -15.32 0.051 5.656 1 97.94 442 GLU B CA 1
ATOM 8913 C C . GLU B 1 442 ? -14.055 -0.737 5.988 1 97.94 442 GLU B C 1
ATOM 8915 O O . GLU B 1 442 ? -13.961 -1.928 5.68 1 97.94 442 GLU B O 1
ATOM 8920 N N . ALA B 1 443 ? -13.062 -0.007 6.547 1 96.44 443 ALA B N 1
ATOM 8921 C CA . ALA B 1 443 ? -11.898 -0.707 7.086 1 96.44 443 ALA B CA 1
ATOM 8922 C C . ALA B 1 443 ? -12.227 -1.385 8.414 1 96.44 443 ALA B C 1
ATOM 8924 O O . ALA B 1 443 ? -13.008 -0.854 9.211 1 96.44 443 ALA B O 1
ATOM 8925 N N . GLN B 1 444 ? -11.656 -2.539 8.656 1 92.94 444 GLN B N 1
ATOM 8926 C CA . GLN B 1 444 ? -11.867 -3.189 9.945 1 92.94 444 GLN B CA 1
ATOM 8927 C C . GLN B 1 444 ? -11.414 -2.293 11.094 1 92.94 444 GLN B C 1
ATOM 8929 O O . GLN B 1 444 ? -12.141 -2.125 12.078 1 92.94 444 GLN B O 1
ATOM 8934 N N . PHE B 1 445 ? -10.195 -1.797 10.961 1 91.94 445 PHE B N 1
ATOM 8935 C CA . PHE B 1 445 ? -9.664 -0.7 11.758 1 91.94 445 PHE B CA 1
ATOM 8936 C C . PHE B 1 445 ? -9.148 0.418 10.859 1 91.94 445 PHE B C 1
ATOM 8938 O O . PHE B 1 445 ? -8.648 0.16 9.758 1 91.94 445 PHE B O 1
ATOM 8945 N N . GLY B 1 446 ? -9.273 1.585 11.32 1 91.81 446 GLY B N 1
ATOM 8946 C CA . GLY B 1 446 ? -9.031 2.736 10.469 1 91.81 446 GLY B CA 1
ATOM 8947 C C . GLY B 1 446 ? -7.641 2.736 9.852 1 91.81 446 GLY B C 1
ATOM 8948 O O . GLY B 1 446 ? -7.469 3.137 8.695 1 91.81 446 GLY B O 1
ATOM 8949 N N . ASP B 1 447 ? -6.688 2.326 10.523 1 88.94 447 ASP B N 1
ATOM 8950 C CA . ASP B 1 447 ? -5.316 2.447 10.047 1 88.94 447 ASP B CA 1
ATOM 8951 C C . ASP B 1 447 ? -5.008 1.395 8.984 1 88.94 447 ASP B C 1
ATOM 8953 O O . ASP B 1 447 ? -3.988 1.479 8.297 1 88.94 447 ASP B O 1
ATOM 8957 N N . PHE B 1 448 ? -5.93 0.437 8.727 1 91.69 448 PHE B N 1
ATOM 8958 C CA . PHE B 1 448 ? -5.676 -0.607 7.742 1 91.69 448 PHE B CA 1
ATOM 8959 C C . PHE B 1 448 ? -5.719 -0.041 6.328 1 91.69 448 PHE B C 1
ATOM 8961 O O . PHE B 1 448 ? -5.219 -0.663 5.387 1 91.69 448 PHE B O 1
ATOM 8968 N N . HIS B 1 449 ? -6.262 1.148 6.23 1 94.69 449 HIS B N 1
ATOM 8969 C CA . HIS B 1 449 ? -6.262 1.769 4.91 1 94.69 449 HIS B CA 1
ATOM 8970 C C . HIS B 1 449 ? -4.844 2.029 4.422 1 94.69 449 HIS B C 1
ATOM 8972 O O . HIS B 1 449 ? -4.625 2.277 3.232 1 94.69 449 HIS B O 1
ATOM 8978 N N . ASN B 1 450 ? -3.83 1.971 5.328 1 93.06 450 ASN B N 1
ATOM 8979 C CA . ASN B 1 450 ? -2.434 2.221 4.992 1 93.06 450 ASN B CA 1
ATOM 8980 C C . ASN B 1 450 ? -1.965 1.325 3.848 1 93.06 450 ASN B C 1
ATOM 8982 O O . ASN B 1 450 ? -1.118 1.726 3.047 1 93.06 450 ASN B O 1
ATOM 8986 N N . THR B 1 451 ? -2.494 0.178 3.783 1 94.5 451 THR B N 1
ATOM 8987 C CA . THR B 1 451 ? -2.098 -0.763 2.742 1 94.5 451 THR B CA 1
ATOM 8988 C C . THR B 1 451 ? -2.705 -0.369 1.398 1 94.5 451 THR B C 1
ATOM 8990 O O . THR B 1 451 ? -2.27 -0.851 0.35 1 94.5 451 THR B O 1
ATOM 8993 N N . ALA B 1 452 ? -3.691 0.525 1.425 1 96.56 452 ALA B N 1
ATOM 8994 C CA . ALA B 1 452 ? -4.363 0.975 0.208 1 96.56 452 ALA B CA 1
ATOM 8995 C C . ALA B 1 452 ? -4.082 2.451 -0.06 1 96.56 452 ALA B C 1
ATOM 8997 O O . ALA B 1 452 ? -4.84 3.111 -0.776 1 96.56 452 ALA B O 1
ATOM 8998 N N . GLN B 1 453 ? -2.992 2.953 0.463 1 95.25 453 GLN B N 1
ATOM 8999 C CA . GLN B 1 453 ? -2.672 4.371 0.365 1 95.25 453 GLN B CA 1
ATOM 9000 C C . GLN B 1 453 ? -2.541 4.809 -1.092 1 95.25 453 GLN B C 1
ATOM 9002 O O . GLN B 1 453 ? -2.875 5.941 -1.438 1 95.25 453 GLN B O 1
ATOM 9007 N N . CYS B 1 454 ? -2.096 3.928 -1.94 1 93.88 454 CYS B N 1
ATOM 9008 C CA . CYS B 1 454 ? -1.947 4.242 -3.357 1 93.88 454 CYS B CA 1
ATOM 9009 C C . CYS B 1 454 ? -3.285 4.629 -3.973 1 93.88 454 CYS B C 1
ATOM 9011 O O . CYS B 1 454 ? -3.359 5.574 -4.766 1 93.88 454 CYS B O 1
ATOM 9013 N N . ILE B 1 455 ? -4.363 3.938 -3.621 1 96.25 455 ILE B N 1
ATOM 9014 C CA . ILE B 1 455 ? -5.695 4.227 -4.145 1 96.25 455 ILE B CA 1
ATOM 9015 C C . ILE B 1 455 ? -6.148 5.602 -3.66 1 96.25 455 ILE B C 1
ATOM 9017 O O . ILE B 1 455 ? -6.723 6.379 -4.426 1 96.25 455 ILE B O 1
ATOM 9021 N N . ILE B 1 456 ? -5.875 5.914 -2.443 1 96.38 456 ILE B N 1
ATOM 9022 C CA . ILE B 1 456 ? -6.301 7.176 -1.846 1 96.38 456 ILE B CA 1
ATOM 9023 C C . ILE B 1 456 ? -5.52 8.328 -2.469 1 96.38 456 ILE B C 1
ATOM 9025 O O . ILE B 1 456 ? -6.102 9.344 -2.857 1 96.38 456 ILE B O 1
ATOM 9029 N N . ASP B 1 457 ? -4.238 8.141 -2.676 1 92.81 457 ASP B N 1
ATOM 9030 C CA . ASP B 1 457 ? -3.355 9.211 -3.143 1 92.81 457 ASP B CA 1
ATOM 9031 C C . ASP B 1 457 ? -3.529 9.445 -4.641 1 92.81 457 ASP B C 1
ATOM 9033 O O . ASP B 1 457 ? -3.371 10.57 -5.117 1 92.81 457 ASP B O 1
ATOM 9037 N N . GLN B 1 458 ? -3.85 8.367 -5.348 1 91.19 458 GLN B N 1
ATOM 9038 C CA . GLN B 1 458 ? -3.768 8.484 -6.801 1 91.19 458 GLN B CA 1
ATOM 9039 C C . GLN B 1 458 ? -5.156 8.609 -7.422 1 91.19 458 GLN B C 1
ATOM 9041 O O . GLN B 1 458 ? -5.305 9.156 -8.516 1 91.19 458 GLN B O 1
ATOM 9046 N N . PHE B 1 459 ? -6.168 8.039 -6.727 1 93.19 459 PHE B N 1
ATOM 9047 C CA . PHE B 1 459 ? -7.473 7.98 -7.371 1 93.19 459 PHE B CA 1
ATOM 9048 C C . PHE B 1 459 ? -8.5 8.797 -6.598 1 93.19 459 PHE B C 1
ATOM 9050 O O . PHE B 1 459 ? -9.25 9.578 -7.188 1 93.19 459 PHE B O 1
ATOM 9057 N N . ILE B 1 460 ? -8.508 8.711 -5.316 1 95.94 460 ILE B N 1
ATOM 9058 C CA . ILE B 1 460 ? -9.602 9.289 -4.543 1 95.94 460 ILE B CA 1
ATOM 9059 C C . ILE B 1 460 ? -9.328 10.766 -4.285 1 95.94 460 ILE B C 1
ATOM 9061 O O . ILE B 1 460 ? -10.133 11.625 -4.656 1 95.94 460 ILE B O 1
ATOM 9065 N N . SER B 1 461 ? -8.227 11.086 -3.734 1 93.69 461 SER B N 1
ATOM 9066 C CA . SER B 1 461 ? -7.898 12.453 -3.35 1 93.69 461 SER B CA 1
ATOM 9067 C C . SER B 1 461 ? -7.828 13.367 -4.57 1 93.69 461 SER B C 1
ATOM 9069 O O . SER B 1 461 ? -8.469 14.422 -4.602 1 93.69 461 SER B O 1
ATOM 9071 N N . PRO B 1 462 ? -7.121 12.938 -5.625 1 89.44 462 PRO B N 1
ATOM 9072 C CA . PRO B 1 462 ? -6.977 13.844 -6.766 1 89.44 462 PRO B CA 1
ATOM 9073 C C . PRO B 1 462 ? -7.961 13.531 -7.895 1 89.44 462 PRO B C 1
ATOM 9075 O O . PRO B 1 462 ? -7.852 14.094 -8.984 1 89.44 462 PRO B O 1
ATOM 9078 N N . GLY B 1 463 ? -8.883 12.664 -7.684 1 87.25 463 GLY B N 1
ATOM 9079 C CA . GLY B 1 463 ? -9.711 12.117 -8.742 1 87.25 463 GLY B CA 1
ATOM 9080 C C . GLY B 1 463 ? -10.352 13.188 -9.609 1 87.25 463 GLY B C 1
ATOM 9081 O O . GLY B 1 463 ? -10.297 13.109 -10.836 1 87.25 463 GLY B O 1
ATOM 9082 N N . GLN B 1 464 ? -10.898 14.188 -9.016 1 84.25 464 GLN B N 1
ATOM 9083 C CA . GLN B 1 464 ? -11.586 15.219 -9.773 1 84.25 464 GLN B CA 1
ATOM 9084 C C . GLN B 1 464 ? -10.602 16.125 -10.508 1 84.25 464 GLN B C 1
ATOM 9086 O O . GLN B 1 464 ? -10.82 16.484 -11.664 1 84.25 464 GLN B O 1
ATOM 9091 N N . ALA B 1 465 ? -9.555 16.453 -9.867 1 80.75 465 ALA B N 1
ATOM 9092 C CA . ALA B 1 465 ? -8.562 17.344 -10.461 1 80.75 465 ALA B CA 1
ATOM 9093 C C . ALA B 1 465 ? -7.793 16.641 -11.578 1 80.75 465 ALA B C 1
ATOM 9095 O O . ALA B 1 465 ? -7.5 17.234 -12.609 1 80.75 465 ALA B O 1
ATOM 9096 N N . LYS B 1 466 ? -7.461 15.445 -11.391 1 78.06 466 LYS B N 1
ATOM 9097 C CA . LYS B 1 466 ? -6.613 14.711 -12.312 1 78.06 466 LYS B CA 1
ATOM 9098 C C . LYS B 1 466 ? -7.426 14.148 -13.477 1 78.06 466 LYS B C 1
ATOM 9100 O O . LYS B 1 466 ? -6.98 14.188 -14.625 1 78.06 466 LYS B O 1
ATOM 9105 N N . CYS B 1 467 ? -8.586 13.617 -13.133 1 72.44 467 CYS B N 1
ATOM 9106 C CA . CYS B 1 467 ? -9.305 12.867 -14.148 1 72.44 467 CYS B CA 1
ATOM 9107 C C . CYS B 1 467 ? -10.656 13.5 -14.438 1 72.44 467 CYS B C 1
ATOM 9109 O O . CYS B 1 467 ? -11.453 12.961 -15.211 1 72.44 467 CYS B O 1
ATOM 9111 N N . VAL B 1 468 ? -10.969 14.672 -13.852 1 73.12 468 VAL B N 1
ATOM 9112 C CA . VAL B 1 468 ? -12.211 15.422 -14.055 1 73.12 468 VAL B CA 1
ATOM 9113 C C . VAL B 1 468 ? -13.406 14.508 -13.805 1 73.12 468 VAL B C 1
ATOM 9115 O O . VAL B 1 468 ? -14.352 14.477 -14.602 1 73.12 468 VAL B O 1
ATOM 9118 N N . ARG B 1 469 ? -13.219 13.656 -12.812 1 79.38 469 ARG B N 1
ATOM 9119 C CA . ARG B 1 469 ? -14.289 12.719 -12.477 1 79.38 469 ARG B CA 1
ATOM 9120 C C . ARG B 1 469 ? -14.703 12.859 -11.008 1 79.38 469 ARG B C 1
ATOM 9122 O O . ARG B 1 469 ? -13.867 12.742 -10.109 1 79.38 469 ARG B O 1
ATOM 9129 N N . GLN B 1 470 ? -15.945 13.156 -10.891 1 89.31 470 GLN B N 1
ATOM 9130 C CA . GLN B 1 470 ? -16.5 13.164 -9.539 1 89.31 470 GLN B CA 1
ATOM 9131 C C . GLN B 1 470 ? -16.797 11.742 -9.062 1 89.31 470 GLN B C 1
ATOM 9133 O O . GLN B 1 470 ? -17.172 10.883 -9.867 1 89.31 470 GLN B O 1
ATOM 9138 N N . ASN B 1 471 ? -16.547 11.5 -7.883 1 93.56 471 ASN B N 1
ATOM 9139 C CA . ASN B 1 471 ? -16.797 10.18 -7.297 1 93.56 471 ASN B CA 1
ATOM 9140 C C . ASN B 1 471 ? -17.391 10.297 -5.898 1 93.56 471 ASN B C 1
ATOM 9142 O O . ASN B 1 471 ? -16.984 11.148 -5.109 1 93.56 471 ASN B O 1
ATOM 9146 N N . GLY B 1 472 ? -18.375 9.5 -5.598 1 96.88 472 GLY B N 1
ATOM 9147 C CA . GLY B 1 472 ? -19.094 9.602 -4.332 1 96.88 472 GLY B CA 1
ATOM 9148 C C . GLY B 1 472 ? -18.734 8.5 -3.355 1 96.88 472 GLY B C 1
ATOM 9149 O O . GLY B 1 472 ? -19.516 8.188 -2.451 1 96.88 472 GLY B O 1
ATOM 9150 N N . ILE B 1 473 ? -17.531 7.871 -3.488 1 98.31 473 ILE B N 1
ATOM 9151 C CA . ILE B 1 473 ? -17.156 6.777 -2.6 1 98.31 473 ILE B CA 1
ATOM 9152 C C . ILE B 1 473 ? -17.125 7.273 -1.156 1 98.31 473 ILE B C 1
ATOM 9154 O O . ILE B 1 473 ? -16.766 8.43 -0.897 1 98.31 473 ILE B O 1
ATOM 9158 N N . VAL B 1 474 ? -17.578 6.438 -0.236 1 98.81 474 VAL B N 1
ATOM 9159 C CA . VAL B 1 474 ? -17.547 6.734 1.192 1 98.81 474 VAL B CA 1
ATOM 9160 C C . VAL B 1 474 ? -16.594 5.777 1.899 1 98.81 474 VAL B C 1
ATOM 9162 O O . VAL B 1 474 ? -16.688 4.559 1.745 1 98.81 474 VAL B O 1
ATOM 9165 N N . LEU B 1 475 ? -15.633 6.285 2.586 1 98.81 475 LEU B N 1
ATOM 9166 C CA . LEU B 1 475 ? -14.75 5.484 3.428 1 98.81 475 LEU B CA 1
ATOM 9167 C C . LEU B 1 475 ? -15.172 5.57 4.891 1 98.81 475 LEU B C 1
ATOM 9169 O O . LEU B 1 475 ? -15.266 6.664 5.453 1 98.81 475 LEU B O 1
ATOM 9173 N N . LEU B 1 476 ? -15.516 4.461 5.465 1 98.75 476 LEU B N 1
ATOM 9174 C CA . LEU B 1 476 ? -15.75 4.355 6.902 1 98.75 476 LEU B CA 1
ATOM 9175 C C . LEU B 1 476 ? -14.5 3.857 7.621 1 98.75 476 LEU B C 1
ATOM 9177 O O . LEU B 1 476 ? -14.062 2.727 7.402 1 98.75 476 LEU B O 1
ATOM 9181 N N . LEU B 1 477 ? -13.945 4.688 8.492 1 98.06 477 LEU B N 1
ATOM 9182 C CA . LEU B 1 477 ? -12.656 4.398 9.117 1 98.06 477 LEU B CA 1
ATOM 9183 C C . LEU B 1 477 ? -12.773 4.453 10.633 1 98.06 477 LEU B C 1
ATOM 9185 O O . LEU B 1 477 ? -12.664 5.527 11.234 1 98.06 477 LEU B O 1
ATOM 9189 N N . PRO B 1 478 ? -12.906 3.312 11.289 1 96.56 478 PRO B N 1
ATOM 9190 C CA . PRO B 1 478 ? -12.992 3.307 12.75 1 96.56 478 PRO B CA 1
ATOM 9191 C C . PRO B 1 478 ? -11.773 3.957 13.414 1 96.56 478 PRO B C 1
ATOM 9193 O O . PRO B 1 478 ? -10.633 3.623 13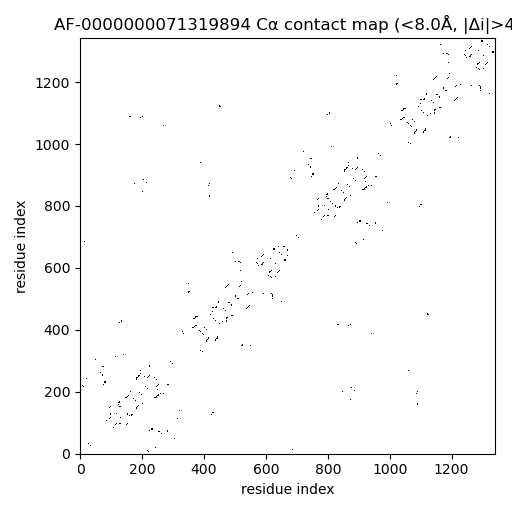.078 1 96.56 478 PRO B O 1
ATOM 9196 N N . HIS B 1 479 ? -12.031 4.867 14.281 1 96.44 479 HIS B N 1
ATOM 9197 C CA . HIS B 1 479 ? -11 5.68 14.914 1 96.44 479 HIS B CA 1
ATOM 9198 C C . HIS B 1 479 ? -11.312 5.926 16.391 1 96.44 479 HIS B C 1
ATOM 9200 O O . HIS B 1 479 ? -12.469 6.184 16.75 1 96.44 479 HIS B O 1
ATOM 9206 N N . GLY B 1 480 ? -10.352 5.75 17.266 1 93.38 480 GLY B N 1
ATOM 9207 C CA . GLY B 1 480 ? -10.461 6.027 18.688 1 93.38 480 GLY B CA 1
ATOM 9208 C C . GLY B 1 480 ? -9.258 5.555 19.484 1 93.38 480 GLY B C 1
ATOM 9209 O O . GLY B 1 480 ? -8.812 4.414 19.312 1 93.38 480 GLY B O 1
ATOM 9210 N N . MET B 1 481 ? -8.656 6.461 20.234 1 91.75 481 MET B N 1
ATOM 9211 C CA . MET B 1 481 ? -7.527 6.09 21.094 1 91.75 481 MET B CA 1
ATOM 9212 C C . MET B 1 481 ? -8.008 5.41 22.375 1 91.75 481 MET B C 1
ATOM 9214 O O . MET B 1 481 ? -8.141 6.055 23.406 1 91.75 481 MET B O 1
ATOM 9218 N N . GLU B 1 482 ? -8.188 4.148 22.359 1 87.44 482 GLU B N 1
ATOM 9219 C CA . GLU B 1 482 ? -8.836 3.43 23.438 1 87.44 482 GLU B CA 1
ATOM 9220 C C . GLU B 1 482 ? -7.926 2.334 24 1 87.44 482 GLU B C 1
ATOM 9222 O O . GLU B 1 482 ? -8.406 1.276 24.422 1 87.44 482 GLU B O 1
ATOM 9227 N N . GLY B 1 483 ? -6.641 2.551 23.844 1 78.31 483 GLY B N 1
ATOM 9228 C CA . GLY B 1 483 ? -5.672 1.711 24.531 1 78.31 483 GLY B CA 1
ATOM 9229 C C . GLY B 1 483 ? -5.375 0.418 23.797 1 78.31 483 GLY B C 1
ATOM 9230 O O . GLY B 1 483 ? -4.816 -0.517 24.359 1 78.31 483 GLY B O 1
ATOM 9231 N N . MET B 1 484 ? -5.797 0.195 22.562 1 74.06 484 MET B N 1
ATOM 9232 C CA . MET B 1 484 ? -5.562 -1.034 21.812 1 74.06 484 MET B CA 1
ATOM 9233 C C . MET B 1 484 ? -4.32 -0.91 20.938 1 74.06 484 MET B C 1
ATOM 9235 O O . MET B 1 484 ? -4.145 -1.671 19.984 1 74.06 484 MET B O 1
ATOM 9239 N N . GLY B 1 485 ? -3.484 0.08 21.219 1 73.69 485 GLY B N 1
ATOM 9240 C CA . GLY B 1 485 ? -2.303 0.27 20.391 1 73.69 485 GLY B CA 1
ATOM 9241 C C . GLY B 1 485 ? -2.541 1.201 19.219 1 73.69 485 GLY B C 1
ATOM 9242 O O . GLY B 1 485 ? -3.686 1.448 18.828 1 73.69 485 GLY B O 1
ATOM 9243 N N . PRO B 1 486 ? -1.497 1.671 18.688 1 73.38 486 PRO B N 1
ATOM 9244 C CA . PRO B 1 486 ? -1.633 2.689 17.641 1 73.38 486 PRO B CA 1
ATOM 9245 C C . PRO B 1 486 ? -2.285 2.15 16.375 1 73.38 486 PRO B C 1
ATOM 9247 O O . PRO B 1 486 ? -3.074 2.852 15.727 1 73.38 486 PRO B O 1
ATOM 9250 N N . GLU B 1 487 ? -2.062 0.878 16.062 1 77.56 487 GLU B N 1
ATOM 9251 C CA . GLU B 1 487 ? -2.568 0.304 14.82 1 77.56 487 GLU B CA 1
ATOM 9252 C C . GLU B 1 487 ? -4.07 0.042 14.898 1 77.56 487 GLU B C 1
ATOM 9254 O O . GLU B 1 487 ? -4.738 -0.092 13.875 1 77.56 487 GLU B O 1
ATOM 9259 N N . HIS B 1 488 ? -4.586 0.049 15.969 1 80.75 488 HIS B N 1
ATOM 9260 C CA . HIS B 1 488 ? -6.016 -0.186 16.156 1 80.75 488 HIS B CA 1
ATOM 9261 C C . HIS B 1 488 ? -6.715 1.064 16.672 1 80.75 488 HIS B C 1
ATOM 9263 O O . HIS B 1 488 ? -7.922 1.042 16.938 1 80.75 488 HIS B O 1
ATOM 9269 N N . SER B 1 489 ? -5.945 2.092 16.719 1 88.44 489 SER B N 1
ATOM 9270 C CA . SER B 1 489 ? -6.539 3.24 17.406 1 88.44 489 SER B CA 1
ATOM 9271 C C . SER B 1 489 ? -6.73 4.41 16.438 1 88.44 489 SER B C 1
ATOM 9273 O O . SER B 1 489 ? -7.766 5.082 16.484 1 88.44 489 SER B O 1
ATOM 9275 N N . SER B 1 490 ? -5.773 4.586 15.609 1 92.88 490 SER B N 1
ATOM 9276 C CA . SER B 1 490 ? -5.812 5.809 14.812 1 92.88 490 SER B CA 1
ATOM 9277 C C . SER B 1 490 ? -6.043 5.5 13.344 1 92.88 490 SER B C 1
ATOM 9279 O O . SER B 1 490 ? -5.312 4.707 12.742 1 92.88 490 SER B O 1
ATOM 9281 N N . ALA B 1 491 ? -7.012 6.125 12.82 1 95.69 491 ALA B N 1
ATOM 9282 C CA . ALA B 1 491 ? -7.227 6.082 11.375 1 95.69 491 ALA B CA 1
ATOM 9283 C C . ALA B 1 491 ? -6.371 7.129 10.656 1 95.69 491 ALA B C 1
ATOM 9285 O O . ALA B 1 491 ? -6.566 7.391 9.469 1 95.69 491 ALA B O 1
ATOM 9286 N N . ARG B 1 492 ? -5.508 7.797 11.383 1 94.81 492 ARG B N 1
ATOM 9287 C CA . ARG B 1 492 ? -4.582 8.805 10.867 1 94.81 492 ARG B CA 1
ATOM 9288 C C . ARG B 1 492 ? -5.332 9.93 10.164 1 94.81 492 ARG B C 1
ATOM 9290 O O . ARG B 1 492 ? -5.031 10.258 9.008 1 94.81 492 ARG B O 1
ATOM 9297 N N . PRO B 1 493 ? -6.227 10.562 10.883 1 96.94 493 PRO B N 1
ATOM 9298 C CA . PRO B 1 493 ? -6.965 11.656 10.258 1 96.94 493 PRO B CA 1
ATOM 9299 C C . PRO B 1 493 ? -6.051 12.742 9.695 1 96.94 493 PRO B C 1
ATOM 9301 O O . PRO B 1 493 ? -6.391 13.391 8.703 1 96.94 493 PRO B O 1
ATOM 9304 N N . GLU B 1 494 ? -4.859 12.93 10.328 1 95.81 494 GLU B N 1
ATOM 9305 C CA . GLU B 1 494 ? -3.918 13.969 9.914 1 95.81 494 GLU B CA 1
ATOM 9306 C C . GLU B 1 494 ? -3.502 13.781 8.453 1 95.81 494 GLU B C 1
ATOM 9308 O O . GLU B 1 494 ? -3.238 14.766 7.754 1 95.81 494 GLU B O 1
ATOM 9313 N N . ARG B 1 495 ? -3.438 12.602 8.016 1 95.25 495 ARG B N 1
ATOM 9314 C CA . ARG B 1 495 ? -3.014 12.328 6.645 1 95.25 495 ARG B CA 1
ATOM 9315 C C . ARG B 1 495 ? -4.082 12.758 5.645 1 95.25 495 ARG B C 1
ATOM 9317 O O . ARG B 1 495 ? -3.768 13.328 4.598 1 95.25 495 ARG B O 1
ATOM 9324 N N . PHE B 1 496 ? -5.316 12.422 5.93 1 97.12 496 PHE B N 1
ATOM 9325 C CA . PHE B 1 496 ? -6.414 12.844 5.07 1 97.12 496 PHE B CA 1
ATOM 9326 C C . PHE B 1 496 ? -6.523 14.359 5.043 1 97.12 496 PHE B C 1
ATOM 9328 O O . PHE B 1 496 ? -6.742 14.953 3.984 1 97.12 496 PHE B O 1
ATOM 9335 N N . LEU B 1 497 ? -6.383 14.93 6.188 1 96.56 497 LEU B N 1
ATOM 9336 C CA . LEU B 1 497 ? -6.539 16.375 6.305 1 96.56 497 LEU B CA 1
ATOM 9337 C C . LEU B 1 497 ? -5.398 17.109 5.602 1 96.56 497 LEU B C 1
ATOM 9339 O O . LEU B 1 497 ? -5.598 18.188 5.031 1 96.56 497 LEU B O 1
ATOM 9343 N N . GLN B 1 498 ? -4.211 16.516 5.652 1 94.56 498 GLN B N 1
ATOM 9344 C CA . GLN B 1 498 ? -3.057 17.078 4.961 1 94.56 498 GLN B CA 1
ATOM 9345 C C . GLN B 1 498 ? -3.285 17.125 3.453 1 94.56 498 GLN B C 1
ATOM 9347 O O . GLN B 1 498 ? -2.789 18.031 2.77 1 94.56 498 GLN B O 1
ATOM 9352 N N . MET B 1 499 ? -4.086 16.25 2.932 1 94.5 499 MET B N 1
ATOM 9353 C CA . MET B 1 499 ? -4.305 16.141 1.492 1 94.5 499 MET B CA 1
ATOM 9354 C C . MET B 1 499 ? -5.492 16.984 1.05 1 94.5 499 MET B C 1
ATOM 9356 O O . MET B 1 499 ? -5.836 17 -0.134 1 94.5 499 MET B O 1
ATOM 9360 N N . CYS B 1 500 ? -6.109 17.672 1.969 1 93.56 500 CYS B N 1
ATOM 9361 C CA . CYS B 1 500 ? -7.223 18.547 1.613 1 93.56 500 CYS B CA 1
ATOM 9362 C C . CYS B 1 500 ? -6.73 19.766 0.833 1 93.56 500 CYS B C 1
ATOM 9364 O O . CYS B 1 500 ? -5.637 20.266 1.085 1 93.56 500 CYS B O 1
ATOM 9366 N N . ASN B 1 501 ? -7.488 20.188 -0.085 1 87.38 501 ASN B N 1
ATOM 9367 C CA . ASN B 1 501 ? -7.055 21.312 -0.916 1 87.38 501 ASN B CA 1
ATOM 9368 C C . ASN B 1 501 ? -7.641 22.625 -0.427 1 87.38 501 ASN B C 1
ATOM 9370 O O . ASN B 1 501 ? -7.555 23.641 -1.119 1 87.38 501 ASN B O 1
ATOM 9374 N N . ASP B 1 502 ? -8.172 22.672 0.689 1 83.81 502 ASP B N 1
ATOM 9375 C CA . ASP B 1 502 ? -8.641 23.953 1.226 1 83.81 502 ASP B CA 1
ATOM 9376 C C . ASP B 1 502 ? -7.484 24.766 1.808 1 83.81 502 ASP B C 1
ATOM 9378 O O . ASP B 1 502 ? -6.555 24.203 2.391 1 83.81 502 ASP B O 1
ATOM 9382 N N . ASP B 1 503 ? -7.477 25.984 1.589 1 82.75 503 ASP B N 1
ATOM 9383 C CA . ASP B 1 503 ? -6.438 26.891 2.045 1 82.75 503 ASP B CA 1
ATOM 9384 C C . ASP B 1 503 ? -6.848 27.594 3.344 1 82.75 503 ASP B C 1
ATOM 9386 O O . ASP B 1 503 ? -7.855 28.297 3.387 1 82.75 503 ASP B O 1
ATOM 9390 N N . PRO B 1 504 ? -6.074 27.422 4.371 1 83.44 504 PRO B N 1
ATOM 9391 C CA . PRO B 1 504 ? -6.422 28.047 5.648 1 83.44 504 PRO B CA 1
ATOM 9392 C C . PRO B 1 504 ? -6.43 29.578 5.578 1 83.44 504 PRO B C 1
ATOM 9394 O O . PRO B 1 504 ? -7.066 30.234 6.406 1 83.44 504 PRO B O 1
ATOM 9397 N N . ASP B 1 505 ? -5.754 30.156 4.59 1 80.44 505 ASP B N 1
ATOM 9398 C CA . ASP B 1 505 ? -5.613 31.609 4.52 1 80.44 505 ASP B CA 1
ATOM 9399 C C . ASP B 1 505 ? -6.723 32.219 3.666 1 80.44 505 ASP B C 1
ATOM 9401 O O . ASP B 1 505 ? -6.805 33.438 3.539 1 80.44 505 ASP B O 1
ATOM 9405 N N . THR B 1 506 ? -7.484 31.359 3.104 1 76.12 506 THR B N 1
ATOM 9406 C CA . THR B 1 506 ? -8.523 31.906 2.229 1 76.12 506 THR B CA 1
ATOM 9407 C C . THR B 1 506 ? -9.914 31.609 2.799 1 76.12 506 THR B C 1
ATOM 9409 O O . THR B 1 506 ? -10.234 30.469 3.111 1 76.12 506 THR B O 1
ATOM 9412 N N . TYR B 1 507 ? -10.562 32.719 3.283 1 67.38 507 TYR B N 1
ATOM 9413 C CA . TYR B 1 507 ? -11.953 32.656 3.723 1 67.38 507 TYR B CA 1
ATOM 9414 C C . TYR B 1 507 ? -12.852 33.438 2.771 1 67.38 507 TYR B C 1
ATOM 9416 O O . TYR B 1 507 ? -12.555 34.594 2.434 1 67.38 507 TYR B O 1
ATOM 9424 N N . PRO B 1 508 ? -14.016 32.969 1.918 1 60.34 508 PRO B N 1
ATOM 9425 C CA . PRO B 1 508 ? -14.812 31.766 2.117 1 60.34 508 PRO B CA 1
ATOM 9426 C C . PRO B 1 508 ? -14.25 30.562 1.378 1 60.34 508 PRO B C 1
ATOM 9428 O O . PRO B 1 508 ? -13.453 30.719 0.446 1 60.34 508 PRO B O 1
ATOM 9431 N N . LEU B 1 509 ? -14.648 29.297 1.996 1 62 509 LEU B N 1
ATOM 9432 C CA . LEU B 1 509 ? -14.141 28.031 1.489 1 62 509 LEU B CA 1
ATOM 9433 C C . LEU B 1 509 ? -14.664 27.766 0.083 1 62 509 LEU B C 1
ATOM 9435 O O . LEU B 1 509 ? -15.852 27.922 -0.182 1 62 509 LEU B O 1
ATOM 9439 N N . TYR B 1 510 ? -13.75 27.719 -0.943 1 63.28 510 TYR B N 1
ATOM 9440 C CA . TYR B 1 510 ? -13.992 27.359 -2.334 1 63.28 510 TYR B CA 1
ATOM 9441 C C . TYR B 1 510 ? -14.164 25.844 -2.477 1 63.28 510 TYR B C 1
ATOM 9443 O O . TYR B 1 510 ? -14.367 25.141 -1.484 1 63.28 510 TYR B O 1
ATOM 9451 N N . ASP B 1 511 ? -13.641 25.219 -3.602 1 76.19 511 ASP B N 1
ATOM 9452 C CA . ASP B 1 511 ? -13.695 23.875 -4.137 1 76.19 511 ASP B CA 1
ATOM 9453 C C . ASP B 1 511 ? -12.922 22.891 -3.256 1 76.19 511 ASP B C 1
ATOM 9455 O O . ASP B 1 511 ? -11.922 23.266 -2.641 1 76.19 511 ASP B O 1
ATOM 9459 N N . CYS B 1 512 ? -13.586 21.906 -2.637 1 88.56 512 CYS B N 1
ATOM 9460 C CA . CYS B 1 512 ? -12.938 20.859 -1.861 1 88.56 512 CYS B CA 1
ATOM 9461 C C . CYS B 1 512 ? -12.773 19.578 -2.691 1 88.56 512 CYS B C 1
ATOM 9463 O O . CYS B 1 512 ? -13.57 19.328 -3.6 1 88.56 512 CYS B O 1
ATOM 9465 N N . ASN B 1 513 ? -11.688 18.922 -2.445 1 93 513 ASN B N 1
ATOM 9466 C CA . ASN B 1 513 ? -11.461 17.672 -3.168 1 93 513 ASN B CA 1
ATOM 9467 C C . ASN B 1 513 ? -12.266 16.516 -2.562 1 93 513 ASN B C 1
ATOM 9469 O O . ASN B 1 513 ? -12.633 15.578 -3.266 1 93 513 ASN B O 1
ATOM 9473 N N . TRP B 1 514 ? -12.477 16.5 -1.272 1 96.5 514 TRP B N 1
ATOM 9474 C CA . TRP B 1 514 ? -13.32 15.523 -0.591 1 96.5 514 TRP B CA 1
ATOM 9475 C C . TRP B 1 514 ? -13.852 16.094 0.726 1 96.5 514 TRP B C 1
ATOM 9477 O O . TRP B 1 514 ? -13.531 17.219 1.093 1 96.5 514 TRP B O 1
ATOM 9487 N N . ILE B 1 515 ? -14.781 15.461 1.32 1 96.62 515 ILE B N 1
ATOM 9488 C CA . ILE B 1 515 ? -15.391 15.852 2.588 1 96.62 515 ILE B CA 1
ATOM 9489 C C . ILE B 1 515 ? -14.883 14.945 3.705 1 96.62 515 ILE B C 1
ATOM 9491 O O . ILE B 1 515 ? -14.852 13.719 3.549 1 96.62 515 ILE B O 1
ATOM 9495 N N . VAL B 1 516 ? -14.383 15.492 4.789 1 97.94 516 VAL B N 1
ATOM 9496 C CA . VAL B 1 516 ? -13.891 14.742 5.941 1 97.94 516 VAL B CA 1
ATOM 9497 C C . VAL B 1 516 ? -14.727 15.078 7.172 1 97.94 516 VAL B C 1
ATOM 9499 O O . VAL B 1 516 ? -14.852 16.25 7.547 1 97.94 516 VAL B O 1
ATOM 9502 N N . VAL B 1 517 ? -15.312 14.102 7.816 1 98.56 517 VAL B N 1
ATOM 9503 C CA . VAL B 1 517 ? -16.156 14.352 8.977 1 98.56 517 VAL B CA 1
ATOM 9504 C C . VAL B 1 517 ? -15.797 13.391 10.102 1 98.56 517 VAL B C 1
ATOM 9506 O O . VAL B 1 517 ? -15.188 12.344 9.867 1 98.56 517 VAL B O 1
ATOM 9509 N N . ASN B 1 518 ? -16 13.719 11.281 1 98.5 518 ASN B N 1
ATOM 9510 C CA . ASN B 1 518 ? -15.922 12.953 12.516 1 98.5 518 ASN B CA 1
ATOM 9511 C C . ASN B 1 518 ? -17.125 13.219 13.422 1 98.5 518 ASN B C 1
ATOM 9513 O O . ASN B 1 518 ? -17.047 14.062 14.32 1 98.5 518 ASN B O 1
ATOM 9517 N N . CYS B 1 519 ? -18.156 12.438 13.25 1 98.06 519 CYS B N 1
ATOM 9518 C CA . CYS B 1 519 ? -19.453 12.688 13.891 1 98.06 519 CYS B CA 1
ATOM 9519 C C . CYS B 1 519 ? -19.406 12.281 15.359 1 98.06 519 CYS B C 1
ATOM 9521 O O . CYS B 1 519 ? -18.781 11.281 15.719 1 98.06 519 CYS B O 1
ATOM 9523 N N . SER B 1 520 ? -20.109 13.031 16.188 1 97.31 520 SER B N 1
ATOM 9524 C CA . SER B 1 520 ? -20.188 12.719 17.609 1 97.31 520 SER B CA 1
ATOM 9525 C C . SER B 1 520 ? -21.562 12.195 18 1 97.31 520 SER B C 1
ATOM 9527 O O . SER B 1 520 ? -21.781 11.742 19.125 1 97.31 520 SER B O 1
ATOM 9529 N N . THR B 1 521 ? -22.516 12.227 17.078 1 96.94 521 THR B N 1
ATOM 9530 C CA . THR B 1 521 ? -23.859 11.75 17.391 1 96.94 521 THR B CA 1
ATOM 9531 C C . THR B 1 521 ? -24.391 10.859 16.266 1 96.94 521 THR B C 1
ATOM 9533 O O . THR B 1 521 ? -24.047 11.039 15.094 1 96.94 521 THR B O 1
ATOM 9536 N N . PRO B 1 522 ? -25.281 9.922 16.609 1 96.06 522 PRO B N 1
ATOM 9537 C CA . PRO B 1 522 ? -25.906 9.086 15.602 1 96.06 522 PRO B CA 1
ATOM 9538 C C . PRO B 1 522 ? -26.719 9.891 14.578 1 96.06 522 PRO B C 1
ATOM 9540 O O . PRO B 1 522 ? -26.734 9.547 13.398 1 96.06 522 PRO B O 1
ATOM 9543 N N . ALA B 1 523 ? -27.359 10.961 15.047 1 96.44 523 ALA B N 1
ATOM 9544 C CA . ALA B 1 523 ? -28.172 11.781 14.141 1 96.44 523 ALA B CA 1
ATOM 9545 C C . ALA B 1 523 ? -27.297 12.406 13.055 1 96.44 523 ALA B C 1
ATOM 9547 O O . ALA B 1 523 ? -27.688 12.438 11.883 1 96.44 523 ALA B O 1
ATOM 9548 N N . ASN B 1 524 ? -26.203 12.984 13.445 1 98.06 524 ASN B N 1
ATOM 9549 C CA . ASN B 1 524 ? -25.312 13.57 12.453 1 98.06 524 ASN B CA 1
ATOM 9550 C C . ASN B 1 524 ? -24.766 12.508 11.5 1 98.06 524 ASN B C 1
ATOM 9552 O O . ASN B 1 524 ? -24.547 12.789 10.32 1 98.06 524 ASN B O 1
ATOM 9556 N N . TYR B 1 525 ? -24.516 11.344 12.016 1 98 525 TYR B N 1
ATOM 9557 C CA . TYR B 1 525 ? -24.094 10.234 11.164 1 98 525 TYR B CA 1
ATOM 9558 C C . TYR B 1 525 ? -25.172 9.875 10.156 1 98 525 TYR B C 1
ATOM 9560 O O . TYR B 1 525 ? -24.875 9.68 8.969 1 98 525 TYR B O 1
ATOM 9568 N N . PHE B 1 526 ? -26.453 9.797 10.648 1 97 526 PHE B N 1
ATOM 9569 C CA . PHE B 1 526 ? -27.609 9.594 9.789 1 97 526 PHE B CA 1
ATOM 9570 C C . PHE B 1 526 ? -27.656 10.633 8.68 1 97 526 PHE B C 1
ATOM 9572 O O . PHE B 1 526 ? -27.734 10.289 7.496 1 97 526 PHE B O 1
ATOM 9579 N N . HIS B 1 527 ? -27.453 11.844 8.984 1 98.12 527 HIS B N 1
ATOM 9580 C CA . HIS B 1 527 ? -27.625 12.945 8.047 1 98.12 527 HIS B CA 1
ATOM 9581 C C . HIS B 1 527 ? -26.484 12.992 7.043 1 98.12 527 HIS B C 1
ATOM 9583 O O . HIS B 1 527 ? -26.688 13.32 5.871 1 98.12 527 HIS B O 1
ATOM 9589 N N . VAL B 1 528 ? -25.281 12.719 7.48 1 98.56 528 VAL B N 1
ATOM 9590 C CA . VAL B 1 528 ? -24.141 12.867 6.578 1 98.56 528 VAL B CA 1
ATOM 9591 C C . VAL B 1 528 ? -24.172 11.773 5.512 1 98.56 528 VAL B C 1
ATOM 9593 O O . VAL B 1 528 ? -23.797 12 4.367 1 98.56 528 VAL B O 1
ATOM 9596 N N . LEU B 1 529 ? -24.609 10.586 5.875 1 98.38 529 LEU B N 1
ATOM 9597 C CA . LEU B 1 529 ? -24.766 9.508 4.902 1 98.38 529 LEU B CA 1
ATOM 9598 C C . LEU B 1 529 ? -25.812 9.867 3.85 1 98.38 529 LEU B C 1
ATOM 9600 O O . LEU B 1 529 ? -25.594 9.656 2.654 1 98.38 529 LEU B O 1
ATOM 9604 N N . ARG B 1 530 ? -26.922 10.375 4.289 1 97.44 530 ARG B N 1
ATOM 9605 C CA . ARG B 1 530 ? -27.969 10.773 3.352 1 97.44 530 ARG B CA 1
ATOM 9606 C C . ARG B 1 530 ? -27.516 11.953 2.494 1 97.44 530 ARG B C 1
ATOM 9608 O O . ARG B 1 530 ? -27.797 11.992 1.293 1 97.44 530 ARG B O 1
ATOM 9615 N N . ARG B 1 531 ? -26.812 12.914 3.154 1 97.69 531 ARG B N 1
ATOM 9616 C CA . ARG B 1 531 ? -26.344 14.109 2.459 1 97.69 531 ARG B CA 1
ATOM 9617 C C . ARG B 1 531 ? -25.438 13.75 1.293 1 97.69 531 ARG B C 1
ATOM 9619 O O . ARG B 1 531 ? -25.422 14.43 0.266 1 97.69 531 ARG B O 1
ATOM 9626 N N . GLN B 1 532 ? -24.703 12.641 1.416 1 97.94 532 GLN B N 1
ATOM 9627 C CA . GLN B 1 532 ? -23.812 12.18 0.36 1 97.94 532 GLN B CA 1
ATOM 9628 C C . GLN B 1 532 ? -24.562 11.984 -0.952 1 97.94 532 GLN B C 1
ATOM 9630 O O . GLN B 1 532 ? -24 12.188 -2.031 1 97.94 532 GLN B O 1
ATOM 9635 N N . ILE B 1 533 ? -25.828 11.617 -0.883 1 96.38 533 ILE B N 1
ATOM 9636 C CA . ILE B 1 533 ? -26.656 11.344 -2.055 1 96.38 533 ILE B CA 1
ATOM 9637 C C . ILE B 1 533 ? -27.484 12.586 -2.41 1 96.38 533 ILE B C 1
ATOM 9639 O O . ILE B 1 533 ? -27.75 12.836 -3.586 1 96.38 533 ILE B O 1
ATOM 9643 N N . LEU B 1 534 ? -27.828 13.398 -1.431 1 94.44 534 LEU B N 1
ATOM 9644 C CA . LEU B 1 534 ? -28.75 14.508 -1.632 1 94.44 534 LEU B CA 1
ATOM 9645 C C . LEU B 1 534 ? -28.031 15.711 -2.232 1 94.44 534 LEU B C 1
ATOM 9647 O O . LEU B 1 534 ? -28.656 16.578 -2.838 1 94.44 534 LEU B O 1
ATOM 9651 N N . LEU B 1 535 ? -26.703 15.773 -2.084 1 92.38 535 LEU B N 1
ATOM 9652 C CA . LEU B 1 535 ? -25.922 16.844 -2.689 1 92.38 535 LEU B CA 1
ATOM 9653 C C . LEU B 1 535 ? -25.984 16.781 -4.211 1 92.38 535 LEU B C 1
ATOM 9655 O O . LEU B 1 535 ? -26.047 15.68 -4.781 1 92.38 535 LEU B O 1
ATOM 9659 N N . PRO B 1 536 ? -25.969 17.891 -4.875 1 89.94 536 PRO B N 1
ATOM 9660 C CA . PRO B 1 536 ? -26.062 17.891 -6.336 1 89.94 536 PRO B CA 1
ATOM 9661 C C . PRO B 1 536 ? -24.719 17.578 -7.008 1 89.94 536 PRO B C 1
ATOM 9663 O O . PRO B 1 536 ? -24.594 17.734 -8.227 1 89.94 536 PRO B O 1
ATOM 9666 N N . PHE B 1 537 ? -23.734 17.281 -6.27 1 89.5 537 PHE B N 1
ATOM 9667 C CA . PHE B 1 537 ? -22.422 16.891 -6.746 1 89.5 537 PHE B CA 1
ATOM 9668 C C . PHE B 1 537 ? -21.891 15.703 -5.957 1 89.5 537 PHE B C 1
ATOM 9670 O O . PHE B 1 537 ? -22.484 15.305 -4.945 1 89.5 537 PHE B O 1
ATOM 9677 N N . ARG B 1 538 ? -20.906 15.094 -6.516 1 93.69 538 ARG B N 1
ATOM 9678 C CA . ARG B 1 538 ? -20.281 13.969 -5.816 1 93.69 538 ARG B CA 1
ATOM 9679 C C . ARG B 1 538 ? -18.828 14.258 -5.477 1 93.69 538 ARG B C 1
ATOM 9681 O O . ARG B 1 538 ? -18.078 14.727 -6.328 1 93.69 538 ARG B O 1
ATOM 9688 N N . LYS B 1 539 ? -18.547 14.141 -4.184 1 95.06 539 LYS B N 1
ATOM 9689 C CA . LYS B 1 539 ? -17.203 14.148 -3.621 1 95.06 539 LYS B CA 1
ATOM 9690 C C . LYS B 1 539 ? -16.984 12.969 -2.678 1 95.06 539 LYS B C 1
ATOM 9692 O O . LYS B 1 539 ? -17.922 12.555 -1.973 1 95.06 539 LYS B O 1
ATOM 9697 N N . PRO B 1 540 ? -15.773 12.414 -2.758 1 97.56 540 PRO B N 1
ATOM 9698 C CA . PRO B 1 540 ? -15.555 11.367 -1.756 1 97.56 540 PRO B CA 1
ATOM 9699 C C . PRO B 1 540 ? -15.828 11.844 -0.333 1 97.56 540 PRO B C 1
ATOM 9701 O O . PRO B 1 540 ? -15.609 13.023 -0.018 1 97.56 540 PRO B O 1
ATOM 9704 N N . LEU B 1 541 ? -16.344 11 0.44 1 98.62 541 LEU B N 1
ATOM 9705 C CA . LEU B 1 541 ? -16.656 11.281 1.835 1 98.62 541 LEU B CA 1
ATOM 9706 C C . LEU B 1 541 ? -15.852 10.391 2.77 1 98.62 541 LEU B C 1
ATOM 9708 O O . LEU B 1 541 ? -15.961 9.164 2.709 1 98.62 541 LEU B O 1
ATOM 9712 N N . ILE B 1 542 ? -15 10.977 3.576 1 98.69 542 ILE B N 1
ATOM 9713 C CA . ILE B 1 542 ? -14.203 10.266 4.57 1 98.69 542 ILE B CA 1
ATOM 9714 C C . ILE B 1 542 ? -14.836 10.422 5.949 1 98.69 542 ILE B C 1
ATOM 9716 O O . ILE B 1 542 ? -14.953 11.539 6.461 1 98.69 542 ILE B O 1
ATOM 9720 N N . ILE B 1 543 ? -15.234 9.352 6.566 1 98.69 543 ILE B N 1
ATOM 9721 C CA . ILE B 1 543 ? -15.875 9.398 7.875 1 98.69 543 ILE B CA 1
ATOM 9722 C C . ILE B 1 543 ? -15.031 8.633 8.891 1 98.69 543 ILE B C 1
ATOM 9724 O O . ILE B 1 543 ? -14.789 7.434 8.734 1 98.69 543 ILE B O 1
ATOM 9728 N N . PHE B 1 544 ? -14.539 9.297 9.898 1 98.19 544 PHE B N 1
ATOM 9729 C CA . PHE B 1 544 ? -13.961 8.602 11.047 1 98.19 544 PHE B CA 1
ATOM 9730 C C . PHE B 1 544 ? -15.055 8.102 11.984 1 98.19 544 PHE B C 1
ATOM 9732 O O . PHE B 1 544 ? -15.68 8.898 12.688 1 98.19 544 PHE B O 1
ATOM 9739 N N . THR B 1 545 ? -15.242 6.812 11.977 1 97.38 545 THR B N 1
ATOM 9740 C CA . THR B 1 545 ? -16.344 6.207 12.727 1 97.38 545 THR B CA 1
ATOM 9741 C C . THR B 1 545 ? -15.867 5.781 14.117 1 97.38 545 THR B C 1
ATOM 9743 O O . THR B 1 545 ? -14.688 5.496 14.312 1 97.38 545 THR B O 1
ATOM 9746 N N . PRO B 1 546 ? -16.812 5.746 15.031 1 94.31 546 PRO B N 1
ATOM 9747 C CA . PRO B 1 546 ? -16.406 5.469 16.406 1 94.31 546 PRO B CA 1
ATOM 9748 C C . PRO B 1 546 ? -16.297 3.977 16.703 1 94.31 546 PRO B C 1
ATOM 9750 O O . PRO B 1 546 ? -16.734 3.15 15.906 1 94.31 546 PRO B O 1
ATOM 9753 N N . LYS B 1 547 ? -15.711 3.674 17.828 1 93.12 547 LYS B N 1
ATOM 9754 C CA . LYS B 1 547 ? -15.656 2.322 18.391 1 93.12 547 LYS B CA 1
ATOM 9755 C C . LYS B 1 547 ? -16.438 2.227 19.688 1 93.12 547 LYS B C 1
ATOM 9757 O O . LYS B 1 547 ? -17.578 1.785 19.703 1 93.12 547 LYS B O 1
ATOM 9762 N N . SER B 1 548 ? -15.953 2.955 20.734 1 90.69 548 SER B N 1
ATOM 9763 C CA . SER B 1 548 ? -16.625 2.896 22.031 1 90.69 548 SER B CA 1
ATOM 9764 C C . SER B 1 548 ? -17.953 3.635 22 1 90.69 548 SER B C 1
ATOM 9766 O O . SER B 1 548 ? -18.875 3.291 22.75 1 90.69 548 SER B O 1
ATOM 9768 N N . LEU B 1 549 ? -18.062 4.641 21.109 1 93.81 549 LEU B N 1
ATOM 9769 C CA . LEU B 1 549 ? -19.297 5.426 21.062 1 93.81 549 LEU B CA 1
ATOM 9770 C C . LEU B 1 549 ? -20.453 4.578 20.562 1 93.81 549 LEU B C 1
ATOM 9772 O O . LEU B 1 549 ? -21.625 4.953 20.734 1 93.81 549 LEU B O 1
ATOM 9776 N N . LEU B 1 550 ? -20.141 3.488 19.969 1 93.19 550 LEU B N 1
ATOM 9777 C CA . LEU B 1 550 ? -21.172 2.621 19.422 1 93.19 550 LEU B CA 1
ATOM 9778 C C . LEU B 1 550 ? -22.125 2.141 20.516 1 93.19 550 LEU B C 1
ATOM 9780 O O . LEU B 1 550 ? -23.297 1.882 20.25 1 93.19 550 LEU B O 1
ATOM 9784 N N . ARG B 1 551 ? -21.547 2.082 21.797 1 89.94 551 ARG B N 1
ATOM 9785 C CA . ARG B 1 551 ? -22.359 1.592 22.906 1 89.94 551 ARG B CA 1
ATOM 9786 C C . ARG B 1 551 ? -22.359 2.594 24.062 1 89.94 551 ARG B C 1
ATOM 9788 O O . ARG B 1 551 ? -22.797 2.271 25.172 1 89.94 551 ARG B O 1
ATOM 9795 N N . HIS B 1 552 ? -21.859 3.701 23.797 1 91.94 552 HIS B N 1
ATOM 9796 C CA . HIS B 1 552 ? -21.828 4.711 24.859 1 91.94 552 HIS B CA 1
ATOM 9797 C C . HIS B 1 552 ? -23.219 5.164 25.234 1 91.94 552 HIS B C 1
ATOM 9799 O O . HIS B 1 552 ? -24.031 5.5 24.375 1 91.94 552 HIS B O 1
ATOM 9805 N N . PRO B 1 553 ? -23.516 5.199 26.453 1 91.12 553 PRO B N 1
ATOM 9806 C CA . PRO B 1 553 ? -24.875 5.492 26.891 1 91.12 553 PRO B CA 1
ATOM 9807 C C . PRO B 1 553 ? -25.328 6.91 26.531 1 91.12 553 PRO B C 1
ATOM 9809 O O . PRO B 1 553 ? -26.516 7.164 26.344 1 91.12 553 PRO B O 1
ATOM 9812 N N . GLU B 1 554 ? -24.359 7.824 26.484 1 91.81 554 GLU B N 1
ATOM 9813 C CA . GLU B 1 554 ? -24.719 9.219 26.219 1 91.81 554 GLU B CA 1
ATOM 9814 C C . GLU B 1 554 ? -24.641 9.531 24.734 1 91.81 554 GLU B C 1
ATOM 9816 O O . GLU B 1 554 ? -25.125 10.57 24.281 1 91.81 554 GLU B O 1
ATOM 9821 N N . ALA B 1 555 ? -24.078 8.688 23.969 1 93 555 ALA B N 1
ATOM 9822 C CA . ALA B 1 555 ? -23.953 8.914 22.531 1 93 555 ALA B CA 1
ATOM 9823 C C . ALA B 1 555 ? -25.188 8.406 21.781 1 93 555 ALA B C 1
ATOM 9825 O O . ALA B 1 555 ? -25.078 7.512 20.938 1 93 555 ALA B O 1
ATOM 9826 N N . LYS B 1 556 ? -26.266 8.906 22.078 1 93.19 556 LYS B N 1
ATOM 9827 C CA . LYS B 1 556 ? -27.562 8.578 21.484 1 93.19 556 LYS B CA 1
ATOM 9828 C C . LYS B 1 556 ? -28.25 9.836 20.953 1 93.19 556 LYS B C 1
ATOM 9830 O O . LYS B 1 556 ? -27.859 10.953 21.297 1 93.19 556 LYS B O 1
ATOM 9835 N N . SER B 1 557 ? -29.109 9.672 20.062 1 94.62 557 SER B N 1
ATOM 9836 C CA . SER B 1 557 ? -29.891 10.773 19.531 1 94.62 557 SER B CA 1
ATOM 9837 C C . SER B 1 557 ? -31.391 10.477 19.609 1 94.62 557 SER B C 1
ATOM 9839 O O . SER B 1 557 ? -31.797 9.312 19.641 1 94.62 557 SER B O 1
ATOM 9841 N N . SER B 1 558 ? -32.094 11.602 19.75 1 90.19 558 SER B N 1
ATOM 9842 C CA . SER B 1 558 ? -33.562 11.469 19.656 1 90.19 558 SER B CA 1
ATOM 9843 C C . SER B 1 558 ? -34 11.273 18.203 1 90.19 558 SER B C 1
ATOM 9845 O O . SER B 1 558 ? -33.344 11.766 17.281 1 90.19 558 SER B O 1
ATOM 9847 N N . PHE B 1 559 ? -35.094 10.617 18.047 1 89.25 559 PHE B N 1
ATOM 9848 C CA . PHE B 1 559 ? -35.656 10.453 16.719 1 89.25 559 PHE B CA 1
ATOM 9849 C C . PHE B 1 559 ? -36.031 11.797 16.094 1 89.25 559 PHE B C 1
ATOM 9851 O O . PHE B 1 559 ? -36 11.953 14.875 1 89.25 559 PHE B O 1
ATOM 9858 N N . ASP B 1 560 ? -36.25 12.742 16.922 1 88.62 560 ASP B N 1
ATOM 9859 C CA . ASP B 1 560 ? -36.625 14.094 16.5 1 88.62 560 ASP B CA 1
ATOM 9860 C C . ASP B 1 560 ? -35.5 14.75 15.719 1 88.62 560 ASP B C 1
ATOM 9862 O O . ASP B 1 560 ? -35.719 15.609 14.867 1 88.62 560 ASP B O 1
ATOM 9866 N N . ASP B 1 561 ? -34.312 14.297 15.977 1 92.88 561 ASP B N 1
ATOM 9867 C CA . ASP B 1 561 ? -33.156 14.875 15.336 1 92.88 561 ASP B CA 1
ATOM 9868 C C . ASP B 1 561 ? -33 14.375 13.898 1 92.88 561 ASP B C 1
ATOM 9870 O O . ASP B 1 561 ? -32.125 14.828 13.164 1 92.88 561 ASP B O 1
ATOM 9874 N N . MET B 1 562 ? -33.875 13.461 13.406 1 91.94 562 MET B N 1
ATOM 9875 C CA . MET B 1 562 ? -33.781 12.859 12.078 1 91.94 562 MET B CA 1
ATOM 9876 C C . MET B 1 562 ? -35.031 13.102 11.266 1 91.94 562 MET B C 1
ATOM 9878 O O . MET B 1 562 ? -35.188 12.555 10.172 1 91.94 562 MET B O 1
ATOM 9882 N N . LEU B 1 563 ? -35.906 13.93 11.781 1 89.31 563 LEU B N 1
ATOM 9883 C CA . LEU B 1 563 ? -37.156 14.227 11.117 1 89.31 563 LEU B CA 1
ATOM 9884 C C . LEU B 1 563 ? -36.969 15.258 10.016 1 89.31 563 LEU B C 1
ATOM 9886 O O . LEU B 1 563 ? -35.938 15.914 9.945 1 89.31 563 LEU B O 1
ATOM 9890 N N . PRO B 1 564 ? -38.031 15.32 9.156 1 89.31 564 PRO B N 1
ATOM 9891 C CA . PRO B 1 564 ? -37.938 16.344 8.117 1 89.31 564 PRO B CA 1
ATOM 9892 C C . PRO B 1 564 ? -37.688 17.75 8.688 1 89.31 564 PRO B C 1
ATOM 9894 O O . PRO B 1 564 ? -38.25 18.109 9.719 1 89.31 564 PRO B O 1
ATOM 9897 N N . GLY B 1 565 ? -36.844 18.391 8.109 1 91.25 565 GLY B N 1
ATOM 9898 C CA . GLY B 1 565 ? -36.438 19.719 8.586 1 91.25 565 GLY B CA 1
ATOM 9899 C C . GLY B 1 565 ? -35.125 19.719 9.305 1 91.25 565 GLY B C 1
ATOM 9900 O O . GLY B 1 565 ? -34.5 20.781 9.469 1 91.25 565 GLY B O 1
ATOM 9901 N N . THR B 1 566 ? -34.688 18.578 9.734 1 94.62 566 THR B N 1
ATOM 9902 C CA . THR B 1 566 ? -33.375 18.453 10.359 1 94.62 566 THR B CA 1
ATOM 9903 C C . THR B 1 566 ? -32.312 18.203 9.312 1 94.62 566 THR B C 1
ATOM 9905 O O . THR B 1 566 ? -32.625 17.844 8.172 1 94.62 566 THR B O 1
ATOM 9908 N N . HIS B 1 567 ? -31.078 18.531 9.688 1 95.56 567 HIS B N 1
ATOM 9909 C CA . HIS B 1 567 ? -29.984 18.391 8.734 1 95.56 567 HIS B CA 1
ATOM 9910 C C . HIS B 1 567 ? -28.656 18.141 9.453 1 95.56 567 HIS B C 1
ATOM 9912 O O . HIS B 1 567 ? -28.594 18.172 10.688 1 95.56 567 HIS B O 1
ATOM 9918 N N . PHE B 1 568 ? -27.688 17.828 8.68 1 97.62 568 PHE B N 1
ATOM 9919 C CA . PHE B 1 568 ? -26.344 17.641 9.195 1 97.62 568 PHE B CA 1
ATOM 9920 C C . PHE B 1 568 ? -25.797 18.938 9.789 1 97.62 568 PHE B C 1
ATOM 9922 O O . PHE B 1 568 ? -25.875 19.984 9.164 1 97.62 568 PHE B O 1
ATOM 9929 N N . ARG B 1 569 ? -25.312 18.812 10.93 1 97.88 569 ARG B N 1
ATOM 9930 C CA . ARG B 1 569 ? -24.719 19.969 11.594 1 97.88 569 ARG B CA 1
ATOM 9931 C C . ARG B 1 569 ? -23.188 19.938 11.461 1 97.88 569 ARG B C 1
ATOM 9933 O O . ARG B 1 569 ? -22.531 19.078 12.047 1 97.88 569 ARG B O 1
ATOM 9940 N N . ARG B 1 570 ? -22.672 20.906 10.789 1 97.81 570 ARG B N 1
ATOM 9941 C CA . ARG B 1 570 ? -21.234 20.984 10.594 1 97.81 570 ARG B CA 1
ATOM 9942 C C . ARG B 1 570 ? -20.516 21.281 11.898 1 97.81 570 ARG B C 1
ATOM 9944 O O . ARG B 1 570 ? -19.359 20.875 12.086 1 97.81 570 ARG B O 1
ATOM 9951 N N . LEU B 1 571 ? -21.109 21.953 12.719 1 98.31 571 LEU B N 1
ATOM 9952 C CA . LEU B 1 571 ? -20.672 22.25 14.078 1 98.31 571 LEU B CA 1
ATOM 9953 C C . LEU B 1 571 ? -21.844 22.188 15.055 1 98.31 571 LEU B C 1
ATOM 9955 O O . LEU B 1 571 ? -22.938 22.672 14.766 1 98.31 571 LEU B O 1
ATOM 9959 N N . ILE B 1 572 ? -21.672 21.484 16.141 1 98.25 572 ILE B N 1
ATOM 9960 C CA . ILE B 1 572 ? -22.672 21.453 17.203 1 98.25 572 ILE B CA 1
ATOM 9961 C C . ILE B 1 572 ? -22.234 22.359 18.359 1 98.25 572 ILE B C 1
ATOM 9963 O O . ILE B 1 572 ? -21.266 22.047 19.062 1 98.25 572 ILE B O 1
ATOM 9967 N N . PRO B 1 573 ? -22.891 23.422 18.594 1 97.69 573 PRO B N 1
ATOM 9968 C CA . PRO B 1 573 ? -22.5 24.375 19.625 1 97.69 573 PRO B CA 1
ATOM 9969 C C . PRO B 1 573 ? -22.781 23.859 21.047 1 97.69 573 PRO B C 1
ATOM 9971 O O . PRO B 1 573 ? -23.422 22.812 21.203 1 97.69 573 PRO B O 1
ATOM 9974 N N . GLU B 1 574 ? -22.203 24.594 22 1 97.19 574 GLU B N 1
ATOM 9975 C CA . GLU B 1 574 ? -22.547 24.328 23.406 1 97.19 574 GLU B CA 1
ATOM 9976 C C . GLU B 1 574 ? -24.031 24.516 23.641 1 97.19 574 GLU B C 1
ATOM 9978 O O . GLU B 1 574 ? -24.625 25.516 23.219 1 97.19 574 GLU B O 1
ATOM 9983 N N . GLU B 1 575 ? -24.625 23.5 24.25 1 92.69 575 GLU B N 1
ATOM 9984 C CA . GLU B 1 575 ? -26.078 23.562 24.438 1 92.69 575 GLU B CA 1
ATOM 9985 C C . GLU B 1 575 ? -26.438 23.469 25.906 1 92.69 575 GLU B C 1
ATOM 9987 O O . GLU B 1 575 ? -27.625 23.547 26.266 1 92.69 575 GLU B O 1
ATOM 9992 N N . GLY B 1 576 ? -25.484 23.391 26.781 1 91.94 576 GLY B N 1
ATOM 9993 C CA . GLY B 1 576 ? -25.719 23.312 28.203 1 91.94 576 GLY B CA 1
ATOM 9994 C C . GLY B 1 576 ? -25.844 24.656 28.875 1 91.94 576 GLY B C 1
ATOM 9995 O O . GLY B 1 576 ? -26.156 25.656 28.219 1 91.94 576 GLY B O 1
ATOM 9996 N N . SER B 1 577 ? -25.641 24.734 30.141 1 93.94 577 SER B N 1
ATOM 9997 C CA . SER B 1 577 ? -25.844 25.922 30.969 1 93.94 577 SER B CA 1
ATOM 9998 C C . SER B 1 577 ? -24.875 27.031 30.562 1 93.94 577 SER B C 1
ATOM 10000 O O . SER B 1 577 ? -25.203 28.219 30.672 1 93.94 577 SER B O 1
ATOM 10002 N N . ALA B 1 578 ? -23.781 26.656 30.094 1 94.94 578 ALA B N 1
ATOM 10003 C CA . ALA B 1 578 ? -22.797 27.656 29.688 1 94.94 578 ALA B CA 1
ATOM 10004 C C . ALA B 1 578 ? -23.328 28.547 28.578 1 94.94 578 ALA B C 1
ATOM 10006 O O . ALA B 1 578 ? -22.969 29.719 28.484 1 94.94 578 ALA B O 1
ATOM 10007 N N . SER B 1 579 ? -24.172 28.016 27.766 1 94.19 579 SER B N 1
ATOM 10008 C CA . SER B 1 579 ? -24.719 28.781 26.641 1 94.19 579 SER B CA 1
ATOM 10009 C C . SER B 1 579 ? -25.641 29.891 27.125 1 94.19 579 SER B C 1
ATOM 10011 O O . SER B 1 579 ? -25.906 30.844 26.391 1 94.19 579 SER B O 1
ATOM 10013 N N . GLN B 1 580 ? -26.078 29.812 28.391 1 91.12 580 GLN B N 1
ATOM 10014 C CA . GLN B 1 580 ? -26.984 30.797 28.969 1 91.12 580 GLN B CA 1
ATOM 10015 C C . GLN B 1 580 ? -26.219 31.812 29.812 1 91.12 580 GLN B C 1
ATOM 10017 O O . GLN B 1 580 ? -26.797 32.781 30.281 1 91.12 580 GLN B O 1
ATOM 10022 N N . ASN B 1 581 ? -25.047 31.562 30 1 88.19 581 ASN B N 1
ATOM 10023 C CA . ASN B 1 581 ? -24.172 32.438 30.797 1 88.19 581 ASN B CA 1
ATOM 10024 C C . ASN B 1 581 ? -22.938 32.875 30 1 88.19 581 ASN B C 1
ATOM 10026 O O . ASN B 1 581 ? -21.812 32.656 30.453 1 88.19 581 ASN B O 1
ATOM 10030 N N . SER B 1 582 ? -23.109 33.438 28.922 1 90.19 582 SER B N 1
ATOM 10031 C CA . SER B 1 582 ? -22.031 33.719 27.969 1 90.19 582 SER B CA 1
ATOM 10032 C C . SER B 1 582 ? -20.938 34.562 28.625 1 90.19 582 SER B C 1
ATOM 10034 O O . SER B 1 582 ? -19.75 34.312 28.375 1 90.19 582 SER B O 1
ATOM 10036 N N . ALA B 1 583 ? -21.328 35.438 29.453 1 91.81 583 ALA B N 1
ATOM 10037 C CA . ALA B 1 583 ? -20.375 36.344 30.078 1 91.81 583 ALA B CA 1
ATOM 10038 C C . ALA B 1 583 ? -19.531 35.625 31.125 1 91.81 583 ALA B C 1
ATOM 10040 O O . ALA B 1 583 ? -18.375 36 31.375 1 91.81 583 ALA B O 1
ATOM 10041 N N . GLY B 1 584 ? -20.109 34.688 31.672 1 93.25 584 GLY B N 1
ATOM 10042 C CA . GLY B 1 584 ? -19.438 33.969 32.75 1 93.25 584 GLY B CA 1
ATOM 10043 C C . GLY B 1 584 ? -18.562 32.812 32.25 1 93.25 584 GLY B C 1
ATOM 10044 O O . GLY B 1 584 ? -17.797 32.25 33.031 1 93.25 584 GLY B O 1
ATOM 10045 N N . VAL B 1 585 ? -18.531 32.531 30.953 1 96.75 585 VAL B N 1
ATOM 10046 C CA . VAL B 1 585 ? -17.766 31.438 30.391 1 96.75 585 VAL B CA 1
ATOM 10047 C C . VAL B 1 585 ? -16.281 31.828 30.312 1 96.75 585 VAL B C 1
ATOM 10049 O O . VAL B 1 585 ? -15.945 32.875 29.75 1 96.75 585 VAL B O 1
ATOM 10052 N N . LYS B 1 586 ? -15.398 31.031 30.891 1 95.88 586 LYS B N 1
ATOM 10053 C CA . LYS B 1 586 ? -13.969 31.312 30.953 1 95.88 586 LYS B CA 1
ATOM 10054 C C . LYS B 1 586 ? -13.227 30.625 29.812 1 95.88 586 LYS B C 1
ATOM 10056 O O . LYS B 1 586 ? -12.188 31.109 29.359 1 95.88 586 LYS B O 1
ATOM 10061 N N . ARG B 1 587 ? -13.742 29.453 29.453 1 95.81 587 ARG B N 1
ATOM 10062 C CA . ARG B 1 587 ? -13.086 28.672 28.406 1 95.81 587 ARG B CA 1
ATOM 10063 C C . ARG B 1 587 ? -14.102 28.141 27.406 1 95.81 587 ARG B C 1
ATOM 10065 O O . ARG B 1 587 ? -15.211 27.734 27.781 1 95.81 587 ARG B O 1
ATOM 10072 N N . LEU B 1 588 ? -13.781 28.281 26.188 1 96.38 588 LEU B N 1
ATOM 10073 C CA . LEU B 1 588 ? -14.484 27.594 25.094 1 96.38 588 LEU B CA 1
ATOM 10074 C C . LEU B 1 588 ? -13.594 26.531 24.453 1 96.38 588 LEU B C 1
ATOM 10076 O O . LEU B 1 588 ? -12.602 26.859 23.812 1 96.38 588 LEU B O 1
ATOM 10080 N N . ILE B 1 589 ? -13.945 25.25 24.625 1 97.25 589 ILE B N 1
ATOM 10081 C CA . ILE B 1 589 ? -13.172 24.141 24.094 1 97.25 589 ILE B CA 1
ATOM 10082 C C . ILE B 1 589 ? -13.805 23.641 22.797 1 97.25 589 ILE B C 1
ATOM 10084 O O . ILE B 1 589 ? -14.961 23.203 22.781 1 97.25 589 ILE B O 1
ATOM 10088 N N . PHE B 1 590 ? -13.07 23.797 21.719 1 97.44 590 PHE B N 1
ATOM 10089 C CA . PHE B 1 590 ? -13.445 23.109 20.484 1 97.44 590 PHE B CA 1
ATOM 10090 C C . PHE B 1 590 ? -12.859 21.703 20.453 1 97.44 590 PHE B C 1
ATOM 10092 O O . PHE B 1 590 ? -11.727 21.484 20.875 1 97.44 590 PHE B O 1
ATOM 10099 N N . CYS B 1 591 ? -13.602 20.766 20.062 1 98 591 CYS B N 1
ATOM 10100 C CA . CYS B 1 591 ? -13.156 19.375 19.938 1 98 591 CYS B CA 1
ATOM 10101 C C . CYS B 1 591 ? -13.906 18.656 18.828 1 98 591 CYS B C 1
ATOM 10103 O O . CYS B 1 591 ? -14.695 19.266 18.109 1 98 591 CYS B O 1
ATOM 10105 N N . THR B 1 592 ? -13.609 17.406 18.547 1 97.94 592 THR B N 1
ATOM 10106 C CA . THR B 1 592 ? -14.289 16.594 17.547 1 97.94 592 THR B CA 1
ATOM 10107 C C . THR B 1 592 ? -14.336 15.133 17.984 1 97.94 592 THR B C 1
ATOM 10109 O O . THR B 1 592 ? -13.414 14.648 18.641 1 97.94 592 THR B O 1
ATOM 10112 N N . GLY B 1 593 ? -15.43 14.484 17.703 1 95.81 593 GLY B N 1
ATOM 10113 C CA . GLY B 1 593 ? -15.539 13.047 17.875 1 95.81 593 GLY B CA 1
ATOM 10114 C C . GLY B 1 593 ? -15.742 12.633 19.328 1 95.81 593 GLY B C 1
ATOM 10115 O O . GLY B 1 593 ? -16.453 13.305 20.062 1 95.81 593 GLY B O 1
ATOM 10116 N N . LYS B 1 594 ? -15.188 11.586 19.75 1 94.88 594 LYS B N 1
ATOM 10117 C CA . LYS B 1 594 ? -15.508 10.875 20.984 1 94.88 594 LYS B CA 1
ATOM 10118 C C . LYS B 1 594 ? -15.023 11.656 22.203 1 94.88 594 LYS B C 1
ATOM 10120 O O . LYS B 1 594 ? -15.594 11.531 23.297 1 94.88 594 LYS B O 1
ATOM 10125 N N . VAL B 1 595 ? -13.977 12.492 22.031 1 96.75 595 VAL B N 1
ATOM 10126 C CA . VAL B 1 595 ? -13.367 13.18 23.156 1 96.75 595 VAL B CA 1
ATOM 10127 C C . VAL B 1 595 ? -14.391 14.109 23.812 1 96.75 595 VAL B C 1
ATOM 10129 O O . VAL B 1 595 ? -14.273 14.438 24.984 1 96.75 595 VAL B O 1
ATOM 10132 N N . TYR B 1 596 ? -15.422 14.562 23.078 1 97.44 596 TYR B N 1
ATOM 10133 C CA . TYR B 1 596 ? -16.516 15.383 23.609 1 97.44 596 TYR B CA 1
ATOM 10134 C C . TYR B 1 596 ? -17.109 14.742 24.844 1 97.44 596 TYR B C 1
ATOM 10136 O O . TYR B 1 596 ? -17.328 15.422 25.859 1 97.44 596 TYR B O 1
ATOM 10144 N N . TYR B 1 597 ? -17.344 13.469 24.781 1 97.06 597 TYR B N 1
ATOM 10145 C CA . TYR B 1 597 ? -18.016 12.773 25.875 1 97.06 597 TYR B CA 1
ATOM 10146 C C . TYR B 1 597 ? -17.078 12.617 27.078 1 97.06 597 TYR B C 1
ATOM 10148 O O . TYR B 1 597 ? -17.531 12.641 28.219 1 97.06 597 TYR B O 1
ATOM 10156 N N . ASP B 1 598 ? -15.82 12.469 26.828 1 95.94 598 ASP B N 1
ATOM 10157 C CA . ASP B 1 598 ? -14.852 12.477 27.922 1 95.94 598 ASP B CA 1
ATOM 10158 C C . ASP B 1 598 ? -14.805 13.844 28.594 1 95.94 598 ASP B C 1
ATOM 10160 O O . ASP B 1 598 ? -14.742 13.93 29.828 1 95.94 598 ASP B O 1
ATOM 10164 N N . LEU B 1 599 ? -14.82 14.867 27.781 1 97.62 599 LEU B N 1
ATOM 10165 C CA . LEU B 1 599 ? -14.758 16.234 28.281 1 97.62 599 LEU B CA 1
ATOM 10166 C C . LEU B 1 599 ? -16 16.578 29.094 1 97.62 599 LEU B C 1
ATOM 10168 O O . LEU B 1 599 ? -15.914 17.188 30.156 1 97.62 599 LEU B O 1
ATOM 10172 N N . THR B 1 600 ? -17.172 16.219 28.594 1 96.94 600 THR B N 1
ATOM 10173 C CA . THR B 1 600 ? -18.406 16.547 29.281 1 96.94 600 THR B CA 1
ATOM 10174 C C . THR B 1 600 ? -18.516 15.797 30.609 1 96.94 600 THR B C 1
ATOM 10176 O O . THR B 1 600 ? -19.016 16.328 31.594 1 96.94 600 THR B O 1
ATOM 10179 N N . LYS B 1 601 ? -18.062 14.555 30.609 1 96.38 601 LYS B N 1
ATOM 10180 C CA . LYS B 1 601 ? -18.016 13.789 31.859 1 96.38 601 LYS B CA 1
ATOM 10181 C C . LYS B 1 601 ? -17.125 14.469 32.875 1 96.38 601 LYS B C 1
ATOM 10183 O O . LYS B 1 601 ? -17.531 14.641 34.031 1 96.38 601 LYS B O 1
ATOM 10188 N N . GLU B 1 602 ? -15.961 14.867 32.438 1 97.25 602 GLU B N 1
ATOM 10189 C CA . GLU B 1 602 ? -15.016 15.531 33.344 1 97.25 602 GLU B CA 1
ATOM 10190 C C . GLU B 1 602 ? -15.547 16.875 33.812 1 97.25 602 GLU B C 1
ATOM 10192 O O . GLU B 1 602 ? -15.398 17.234 34.969 1 97.25 602 GLU B O 1
ATOM 10197 N N . ARG B 1 603 ? -16.094 17.641 32.906 1 97.44 603 ARG B N 1
ATOM 10198 C CA . ARG B 1 603 ? -16.688 18.938 33.219 1 97.44 603 ARG B CA 1
ATOM 10199 C C . ARG B 1 603 ? -17.75 18.797 34.281 1 97.44 603 ARG B C 1
ATOM 10201 O O . ARG B 1 603 ? -17.797 19.594 35.219 1 97.44 603 ARG B O 1
ATOM 10208 N N . LYS B 1 604 ? -18.625 17.812 34.219 1 96.38 604 LYS B N 1
ATOM 10209 C CA . LYS B 1 604 ? -19.672 17.562 35.219 1 96.38 604 LYS B CA 1
ATOM 10210 C C . LYS B 1 604 ? -19.078 17.141 36.562 1 96.38 604 LYS B C 1
ATOM 10212 O O . LYS B 1 604 ? -19.516 17.625 37.594 1 96.38 604 LYS B O 1
ATOM 10217 N N . THR B 1 605 ? -18.094 16.281 36.469 1 97.56 605 THR B N 1
ATOM 10218 C CA . THR B 1 605 ? -17.453 15.789 37.656 1 97.56 605 THR B CA 1
ATOM 10219 C C . THR B 1 605 ? -16.812 16.938 38.469 1 97.56 605 THR B C 1
ATOM 10221 O O . THR B 1 605 ? -16.812 16.922 39.688 1 97.56 605 THR B O 1
ATOM 10224 N N . ARG B 1 606 ? -16.406 17.984 37.75 1 97.31 606 ARG B N 1
ATOM 10225 C CA . ARG B 1 606 ? -15.703 19.094 38.406 1 97.31 606 ARG B CA 1
ATOM 10226 C C . ARG B 1 606 ? -16.641 20.266 38.656 1 97.31 606 ARG B C 1
ATOM 10228 O O . ARG B 1 606 ? -16.234 21.281 39.219 1 97.31 606 ARG B O 1
ATOM 10235 N N . GLY B 1 607 ? -17.812 20.219 38.25 1 96.19 607 GLY B N 1
ATOM 10236 C CA . GLY B 1 607 ? -18.797 21.281 38.438 1 96.19 607 GLY B CA 1
ATOM 10237 C C . GLY B 1 607 ? -18.5 22.531 37.625 1 96.19 607 GLY B C 1
ATOM 10238 O O . GLY B 1 607 ? -18.641 23.641 38.125 1 96.19 607 GLY B O 1
ATOM 10239 N N . LEU B 1 608 ? -18.016 22.375 36.375 1 97.06 608 LEU B N 1
ATOM 10240 C CA . LEU B 1 608 ? -17.594 23.484 35.562 1 97.06 608 LEU B CA 1
ATOM 10241 C C . LEU B 1 608 ? -18.578 23.734 34.438 1 97.06 608 LEU B C 1
ATOM 10243 O O . LEU B 1 608 ? -18.25 24.391 33.438 1 97.06 608 LEU B O 1
ATOM 10247 N N . GLU B 1 609 ? -19.797 23.297 34.5 1 96.25 609 GLU B N 1
ATOM 10248 C CA . GLU B 1 609 ? -20.781 23.328 33.406 1 96.25 609 GLU B CA 1
ATOM 10249 C C . GLU B 1 609 ? -21.156 24.766 33.031 1 96.25 609 GLU B C 1
ATOM 10251 O O . GLU B 1 609 ? -21.484 25.047 31.891 1 96.25 609 GLU B O 1
ATOM 10256 N N . ASP B 1 610 ? -20.969 25.672 34.031 1 95.62 610 ASP B N 1
ATOM 10257 C CA . ASP B 1 610 ? -21.375 27.047 33.75 1 95.62 610 ASP B CA 1
ATOM 10258 C C . ASP B 1 610 ? -20.203 27.891 33.281 1 95.62 610 ASP B C 1
ATOM 10260 O O . ASP B 1 610 ? -20.391 28.984 32.75 1 95.62 610 ASP B O 1
ATOM 10264 N N . THR B 1 611 ? -19.016 27.422 33.406 1 96.19 611 THR B N 1
ATOM 10265 C CA . THR B 1 611 ? -17.859 28.25 33.156 1 96.19 611 THR B CA 1
ATOM 10266 C C . THR B 1 611 ? -17.062 27.734 31.969 1 96.19 611 THR B C 1
ATOM 10268 O O . THR B 1 611 ? -16.219 28.438 31.422 1 96.19 611 THR B O 1
ATOM 10271 N N . VAL B 1 612 ? -17.312 26.5 31.578 1 97.44 612 VAL B N 1
ATOM 10272 C CA . VAL B 1 612 ? -16.609 25.906 30.438 1 97.44 612 VAL B CA 1
ATOM 10273 C C . VAL B 1 612 ? -17.609 25.484 29.359 1 97.44 612 VAL B C 1
ATOM 10275 O O . VAL B 1 612 ? -18.453 24.625 29.594 1 97.44 612 VAL B O 1
ATOM 10278 N N . ALA B 1 613 ? -17.5 26.125 28.234 1 97.94 613 ALA B N 1
ATOM 10279 C CA . ALA B 1 613 ? -18.297 25.734 27.062 1 97.94 613 ALA B CA 1
ATOM 10280 C C . ALA B 1 613 ? -17.547 24.75 26.188 1 97.94 613 ALA B C 1
ATOM 10282 O O . ALA B 1 613 ? -16.328 24.859 26.016 1 97.94 613 ALA B O 1
ATOM 10283 N N . ILE B 1 614 ? -18.219 23.75 25.656 1 98.19 614 ILE B N 1
ATOM 10284 C CA . ILE B 1 614 ? -17.625 22.766 24.766 1 98.19 614 ILE B CA 1
ATOM 10285 C C . ILE B 1 614 ? -18.422 22.688 23.469 1 98.19 614 ILE B C 1
ATOM 10287 O O . ILE B 1 614 ? -19.641 22.484 23.484 1 98.19 614 ILE B O 1
ATOM 10291 N N . SER B 1 615 ? -17.781 22.953 22.375 1 98 615 SER B N 1
ATOM 10292 C CA . SER B 1 615 ? -18.391 22.875 21.047 1 98 615 SER B CA 1
ATOM 10293 C C . SER B 1 615 ? -17.703 21.812 20.188 1 98 615 SER B C 1
ATOM 10295 O O . SER B 1 615 ? -16.484 21.641 20.266 1 98 615 SER B O 1
ATOM 10297 N N . ARG B 1 616 ? -18.438 21.141 19.359 1 97.94 616 ARG B N 1
ATOM 10298 C CA . ARG B 1 616 ? -17.922 20.016 18.578 1 97.94 616 ARG B CA 1
ATOM 10299 C C . ARG B 1 616 ? -17.875 20.375 17.094 1 97.94 616 ARG B C 1
ATOM 10301 O O . ARG B 1 616 ? -18.906 20.703 16.5 1 97.94 616 ARG B O 1
ATOM 10308 N N . ILE B 1 617 ? -16.75 20.328 16.5 1 98.06 617 ILE B N 1
ATOM 10309 C CA . ILE B 1 617 ? -16.625 20.438 15.055 1 98.06 617 ILE B CA 1
ATOM 10310 C C . ILE B 1 617 ? -16.859 19.062 14.414 1 98.06 617 ILE B C 1
ATOM 10312 O O . ILE B 1 617 ? -16.031 18.156 14.539 1 98.06 617 ILE B O 1
ATOM 10316 N N . GLU B 1 618 ? -17.969 18.938 13.703 1 98.5 618 GLU B N 1
ATOM 10317 C CA . GLU B 1 618 ? -18.406 17.656 13.125 1 98.5 618 GLU B CA 1
ATOM 10318 C C . GLU B 1 618 ? -17.828 17.469 11.727 1 98.5 618 GLU B C 1
ATOM 10320 O O . GLU B 1 618 ? -17.484 16.344 11.344 1 98.5 618 GLU B O 1
ATOM 10325 N N . GLN B 1 619 ? -17.766 18.484 10.961 1 97.56 619 GLN B N 1
ATOM 10326 C CA . GLN B 1 619 ? -17.125 18.484 9.656 1 97.56 619 GLN B CA 1
ATOM 10327 C C . GLN B 1 619 ? -15.766 19.188 9.719 1 97.56 619 GLN B C 1
ATOM 10329 O O . GLN B 1 619 ? -15.688 20.359 10.094 1 97.56 619 GLN B O 1
ATOM 10334 N N . LEU B 1 620 ? -14.789 18.5 9.383 1 96.94 620 LEU B N 1
ATOM 10335 C CA . LEU B 1 620 ? -13.438 19.047 9.438 1 96.94 620 LEU B CA 1
ATOM 10336 C C . LEU B 1 620 ? -13.055 19.688 8.102 1 96.94 620 LEU B C 1
ATOM 10338 O O . LEU B 1 620 ? -12.383 20.719 8.07 1 96.94 620 LEU B O 1
ATOM 10342 N N . SER B 1 621 ? -13.375 19.047 7.047 1 94.81 621 SER B N 1
ATOM 10343 C CA . SER B 1 621 ? -13.125 19.578 5.711 1 94.81 621 SER B CA 1
ATOM 10344 C C . SER B 1 621 ? -14.367 19.469 4.828 1 94.81 621 SER B C 1
ATOM 10346 O O . SER B 1 621 ? -14.969 18.391 4.734 1 94.81 621 SER B O 1
ATOM 10348 N N . PRO B 1 622 ? -14.758 20.516 4.129 1 92.94 622 PRO B N 1
ATOM 10349 C CA . PRO B 1 622 ? -14.289 21.891 4.305 1 92.94 622 PRO B CA 1
ATOM 10350 C C . PRO B 1 622 ? -14.523 22.422 5.719 1 92.94 622 PRO B C 1
ATOM 10352 O O . PRO B 1 622 ? -15.562 22.141 6.32 1 92.94 622 PRO B O 1
ATOM 10355 N N . PHE B 1 623 ? -13.602 23.219 6.195 1 93.31 623 PHE B N 1
ATOM 10356 C CA . PHE B 1 623 ? -13.641 23.719 7.566 1 93.31 623 PHE B CA 1
ATOM 10357 C C . PHE B 1 623 ? -14.766 24.734 7.746 1 93.31 623 PHE B C 1
ATOM 10359 O O . PHE B 1 623 ? -14.984 25.578 6.875 1 93.31 623 PHE B O 1
ATOM 10366 N N . PRO B 1 624 ? -15.539 24.656 8.789 1 92.44 624 PRO B N 1
ATOM 10367 C CA . PRO B 1 624 ? -16.656 25.578 9.016 1 92.44 624 PRO B CA 1
ATOM 10368 C C . PRO B 1 624 ? -16.203 26.891 9.656 1 92.44 624 PRO B C 1
ATOM 10370 O O . PRO B 1 624 ? -16.625 27.203 10.773 1 92.44 624 PRO B O 1
ATOM 10373 N N . PHE B 1 625 ? -15.555 27.719 9 1 91.44 625 PHE B N 1
ATOM 10374 C CA . PHE B 1 625 ? -15.031 29 9.477 1 91.44 625 PHE B CA 1
ATOM 10375 C C . PHE B 1 625 ? -16.156 29.859 10.047 1 91.44 625 PHE B C 1
ATOM 10377 O O . PHE B 1 625 ? -16 30.453 11.125 1 91.44 625 PHE B O 1
ATOM 10384 N N . ASP B 1 626 ? -17.219 29.938 9.367 1 91.5 626 ASP B N 1
ATOM 10385 C CA . ASP B 1 626 ? -18.344 30.781 9.727 1 91.5 626 ASP B CA 1
ATOM 10386 C C . ASP B 1 626 ? -18.938 30.375 11.07 1 91.5 626 ASP B C 1
ATOM 10388 O O . ASP B 1 626 ? -19.219 31.219 11.922 1 91.5 626 ASP B O 1
ATOM 10392 N N . LEU B 1 627 ? -19.062 29.109 11.25 1 95.12 627 LEU B N 1
ATOM 10393 C CA . LEU B 1 627 ? -19.719 28.594 12.461 1 95.12 627 LEU B CA 1
ATOM 10394 C C . LEU B 1 627 ? -18.781 28.703 13.664 1 95.12 627 LEU B C 1
ATOM 10396 O O . LEU B 1 627 ? -19.234 28.969 14.781 1 95.12 627 LEU B O 1
ATOM 10400 N N . VAL B 1 628 ? -17.531 28.438 13.438 1 94.62 628 VAL B N 1
ATOM 10401 C CA . VAL B 1 628 ? -16.547 28.578 14.508 1 94.62 628 VAL B CA 1
ATOM 10402 C C . VAL B 1 628 ? -16.516 30.031 14.977 1 94.62 628 VAL B C 1
ATOM 10404 O O . VAL B 1 628 ? -16.469 30.297 16.188 1 94.62 628 VAL B O 1
ATOM 10407 N N . LYS B 1 629 ? -16.547 30.953 14.039 1 93 629 LYS B N 1
ATOM 10408 C CA . LYS B 1 629 ? -16.578 32.375 14.367 1 93 629 LYS B CA 1
ATOM 10409 C C . LYS B 1 629 ? -17.812 32.75 15.18 1 93 629 LYS B C 1
ATOM 10411 O O . LYS B 1 629 ? -17.719 33.406 16.219 1 93 629 LYS B O 1
ATOM 10416 N N . ALA B 1 630 ? -18.875 32.312 14.695 1 95.06 630 ALA B N 1
ATOM 10417 C CA . ALA B 1 630 ? -20.141 32.625 15.359 1 95.06 630 ALA B CA 1
ATOM 10418 C C . ALA B 1 630 ? -20.156 32.062 16.781 1 95.06 630 ALA B C 1
ATOM 10420 O O . ALA B 1 630 ? -20.656 32.719 17.703 1 95.06 630 ALA B O 1
ATOM 10421 N N . GLU B 1 631 ? -19.656 30.859 16.953 1 95.81 631 GLU B N 1
ATOM 10422 C CA . GLU B 1 631 ? -19.625 30.234 18.266 1 95.81 631 GLU B CA 1
ATOM 10423 C C . GLU B 1 631 ? -18.688 30.969 19.219 1 95.81 631 GLU B C 1
ATOM 10425 O O . GLU B 1 631 ? -19.031 31.203 20.375 1 95.81 631 GLU B O 1
ATOM 10430 N N . ALA B 1 632 ? -17.562 31.328 18.812 1 93.5 632 ALA B N 1
ATOM 10431 C CA . ALA B 1 632 ? -16.578 32.031 19.625 1 93.5 632 ALA B CA 1
ATOM 10432 C C . ALA B 1 632 ? -17.094 33.406 20.047 1 93.5 632 ALA B C 1
ATOM 10434 O O . ALA B 1 632 ? -16.812 33.875 21.156 1 93.5 632 ALA B O 1
ATOM 10435 N N . GLU B 1 633 ? -17.812 34.031 19.188 1 92.94 633 GLU B N 1
ATOM 10436 C CA . GLU B 1 633 ? -18.312 35.375 19.438 1 92.94 633 GLU B CA 1
ATOM 10437 C C . GLU B 1 633 ? -19.375 35.375 20.531 1 92.94 633 GLU B C 1
ATOM 10439 O O . GLU B 1 633 ? -19.625 36.406 21.172 1 92.94 633 GLU B O 1
ATOM 10444 N N . LYS B 1 634 ? -19.938 34.25 20.719 1 94.62 634 LYS B N 1
ATOM 10445 C CA . LYS B 1 634 ? -20.891 34.125 21.812 1 94.62 634 LYS B CA 1
ATOM 10446 C C . LYS B 1 634 ? -20.219 34.281 23.172 1 94.62 634 LYS B C 1
ATOM 10448 O O . LYS B 1 634 ? -20.859 34.656 24.156 1 94.62 634 LYS B O 1
ATOM 10453 N N . TYR B 1 635 ? -18.938 33.969 23.156 1 94.25 635 TYR B N 1
ATOM 10454 C CA . TYR B 1 635 ? -18.172 34 24.406 1 94.25 635 TYR B CA 1
ATOM 10455 C C . TYR B 1 635 ? -16.953 34.906 24.266 1 94.25 635 TYR B C 1
ATOM 10457 O O . TYR B 1 635 ? -15.812 34.438 24.281 1 94.25 635 TYR B O 1
ATOM 10465 N N . PRO B 1 636 ? -17.094 36.125 24.281 1 89.75 636 PRO B N 1
ATOM 10466 C CA . PRO B 1 636 ? -16.016 37.062 23.938 1 89.75 636 PRO B CA 1
ATOM 10467 C C . PRO B 1 636 ? -14.875 37.031 24.953 1 89.75 636 PRO B C 1
ATOM 10469 O O . PRO B 1 636 ? -13.727 37.312 24.594 1 89.75 636 PRO B O 1
ATOM 10472 N N . GLN B 1 637 ? -15.141 36.688 26.188 1 89.81 637 GLN B N 1
ATOM 10473 C CA . GLN B 1 637 ? -14.117 36.719 27.219 1 89.81 637 GLN B CA 1
ATOM 10474 C C . GLN B 1 637 ? -13.453 35.375 27.406 1 89.81 637 GLN B C 1
ATOM 10476 O O . GLN B 1 637 ? -12.492 35.219 28.156 1 89.81 637 GLN B O 1
ATOM 10481 N N . ALA B 1 638 ? -13.953 34.375 26.734 1 93.44 638 ALA B N 1
ATOM 10482 C CA . ALA B 1 638 ? -13.484 33.031 26.953 1 93.44 638 ALA B CA 1
ATOM 10483 C C . ALA B 1 638 ? -12.156 32.781 26.234 1 93.44 638 ALA B C 1
ATOM 10485 O O . ALA B 1 638 ? -11.945 33.281 25.125 1 93.44 638 ALA B O 1
ATOM 10486 N N . GLN B 1 639 ? -11.281 32 26.891 1 92.75 639 GLN B N 1
ATOM 10487 C CA . GLN B 1 639 ? -10.102 31.469 26.234 1 92.75 639 GLN B CA 1
ATOM 10488 C C . GLN B 1 639 ? -10.484 30.344 25.25 1 92.75 639 GLN B C 1
ATOM 10490 O O . GLN B 1 639 ? -11.25 29.453 25.594 1 92.75 639 GLN B O 1
ATOM 10495 N N . LEU B 1 640 ? -9.992 30.469 24.016 1 93.69 640 LEU B N 1
ATOM 10496 C CA . LEU B 1 640 ? -10.281 29.453 23.016 1 93.69 640 LEU B CA 1
ATOM 10497 C C . LEU B 1 640 ? -9.281 28.312 23.094 1 93.69 640 LEU B C 1
ATOM 10499 O O . LEU B 1 640 ? -8.07 28.531 23.078 1 93.69 640 LEU B O 1
ATOM 10503 N N . LEU B 1 641 ? -9.781 27.094 23.219 1 94.69 641 LEU B N 1
ATOM 10504 C CA . LEU B 1 641 ? -8.938 25.906 23.344 1 94.69 641 LEU B CA 1
ATOM 10505 C C . LEU B 1 641 ? -9.344 24.844 22.344 1 94.69 641 LEU B C 1
ATOM 10507 O O . LEU B 1 641 ? -10.516 24.734 21.969 1 94.69 641 LEU B O 1
ATOM 10511 N N . TRP B 1 642 ? -8.328 24.109 21.844 1 96.06 642 TRP B N 1
ATOM 10512 C CA . TRP B 1 642 ? -8.547 22.891 21.062 1 96.06 642 TRP B CA 1
ATOM 10513 C C . TRP B 1 642 ? -8.148 21.656 21.875 1 96.06 642 TRP B C 1
ATOM 10515 O O . TRP B 1 642 ? -7.082 21.625 22.5 1 96.06 642 TRP B O 1
ATOM 10525 N N . CYS B 1 643 ? -9.039 20.719 21.906 1 97.06 643 CYS B N 1
ATOM 10526 C CA . CYS B 1 643 ? -8.734 19.469 22.594 1 97.06 643 CYS B CA 1
ATOM 10527 C C . CYS B 1 643 ? -8.906 18.266 21.672 1 97.06 643 CYS B C 1
ATOM 10529 O O . CYS B 1 643 ? -9.898 18.172 20.953 1 97.06 643 CYS B O 1
ATOM 10531 N N . GLN B 1 644 ? -7.938 17.359 21.625 1 96.69 644 GLN B N 1
ATOM 10532 C CA . GLN B 1 644 ? -8.031 16.094 20.906 1 96.69 644 GLN B CA 1
ATOM 10533 C C . GLN B 1 644 ? -7.43 14.945 21.703 1 96.69 644 GLN B C 1
ATOM 10535 O O . GLN B 1 644 ? -6.707 15.172 22.672 1 96.69 644 GLN B O 1
ATOM 10540 N N . GLU B 1 645 ? -7.801 13.703 21.281 1 93.69 645 GLU B N 1
ATOM 10541 C CA . GLU B 1 645 ? -7.266 12.516 21.953 1 93.69 645 GLU B CA 1
ATOM 10542 C C . GLU B 1 645 ? -5.895 12.148 21.406 1 93.69 645 GLU B C 1
ATOM 10544 O O . GLU B 1 645 ? -5.078 11.539 22.094 1 93.69 645 GLU B O 1
ATOM 10549 N N . GLU B 1 646 ? -5.617 12.523 20.188 1 93.56 646 GLU B N 1
ATOM 10550 C CA . GLU B 1 646 ? -4.41 12.125 19.469 1 93.56 646 GLU B CA 1
ATOM 10551 C C . GLU B 1 646 ? -3.203 12.938 19.922 1 93.56 646 GLU B C 1
ATOM 10553 O O . GLU B 1 646 ? -3.355 14.031 20.469 1 93.56 646 GLU B O 1
ATOM 10558 N N . HIS B 1 647 ? -2.045 12.391 19.703 1 89.94 647 HIS B N 1
ATOM 10559 C CA . HIS B 1 647 ? -0.823 13.156 19.906 1 89.94 647 HIS B CA 1
ATOM 10560 C C . HIS B 1 647 ? -0.808 14.414 19.047 1 89.94 647 HIS B C 1
ATOM 10562 O O . HIS B 1 647 ? -1.512 14.484 18.047 1 89.94 647 HIS B O 1
ATOM 10568 N N . LYS B 1 648 ? -0.011 15.344 19.422 1 89.81 648 LYS B N 1
ATOM 10569 C CA . LYS B 1 648 ? 0.026 16.656 18.797 1 89.81 648 LYS B CA 1
ATOM 10570 C C . LYS B 1 648 ? 0.322 16.547 17.297 1 89.81 648 LYS B C 1
ATOM 10572 O O . LYS B 1 648 ? -0.247 17.281 16.484 1 89.81 648 LYS B O 1
ATOM 10577 N N . ASN B 1 649 ? 1.231 15.688 16.906 1 87.75 649 ASN B N 1
ATOM 10578 C CA . ASN B 1 649 ? 1.601 15.562 15.5 1 87.75 649 ASN B CA 1
ATOM 10579 C C . ASN B 1 649 ? 0.65 14.633 14.758 1 87.75 649 ASN B C 1
ATOM 10581 O O . ASN B 1 649 ? 0.87 14.32 13.586 1 87.75 649 ASN B O 1
ATOM 10585 N N . GLN B 1 650 ? -0.373 14.156 15.477 1 92.69 650 GLN B N 1
ATOM 10586 C CA . GLN B 1 650 ? -1.399 13.305 14.891 1 92.69 650 GLN B CA 1
ATOM 10587 C C . GLN B 1 650 ? -2.779 13.945 15 1 92.69 650 GLN B C 1
ATOM 10589 O O . GLN B 1 650 ? -2.928 15.008 15.609 1 92.69 650 GLN B O 1
ATOM 10594 N N . GLY B 1 651 ? -3.703 13.453 14.398 1 94.56 651 GLY B N 1
ATOM 10595 C CA . GLY B 1 651 ? -5.082 13.898 14.547 1 94.56 651 GLY B CA 1
ATOM 10596 C C . GLY B 1 651 ? -5.383 15.164 13.766 1 94.56 651 GLY B C 1
ATOM 10597 O O . GLY B 1 651 ? -5.074 15.25 12.57 1 94.56 651 GLY B O 1
ATOM 10598 N N . TYR B 1 652 ? -5.984 16.109 14.469 1 97.19 652 TYR B N 1
ATOM 10599 C CA . TYR B 1 652 ? -6.652 17.203 13.773 1 97.19 652 TYR B CA 1
ATOM 10600 C C . TYR B 1 652 ? -5.926 18.516 14 1 97.19 652 TYR B C 1
ATOM 10602 O O . TYR B 1 652 ? -6.152 19.484 13.273 1 97.19 652 TYR B O 1
ATOM 10610 N N . TYR B 1 653 ? -5.02 18.578 14.914 1 94.38 653 TYR B N 1
ATOM 10611 C CA . TYR B 1 653 ? -4.461 19.812 15.484 1 94.38 653 TYR B CA 1
ATOM 10612 C C . TYR B 1 653 ? -3.814 20.672 14.398 1 94.38 653 TYR B C 1
ATOM 10614 O O . TYR B 1 653 ? -4.141 21.844 14.25 1 94.38 653 TYR B O 1
ATOM 10622 N N . ASP B 1 654 ? -2.965 20.094 13.586 1 91.31 654 ASP B N 1
ATOM 10623 C CA . ASP B 1 654 ? -2.199 20.859 12.602 1 91.31 654 ASP B CA 1
ATOM 10624 C C . ASP B 1 654 ? -3.111 21.422 11.516 1 91.31 654 ASP B C 1
ATOM 10626 O O . ASP B 1 654 ? -2.807 22.453 10.922 1 91.31 654 ASP B O 1
ATOM 10630 N N . TYR B 1 655 ? -4.168 20.797 11.258 1 93.62 655 TYR B N 1
ATOM 10631 C CA . TYR B 1 655 ? -5.125 21.266 10.258 1 93.62 655 TYR B CA 1
ATOM 10632 C C . TYR B 1 655 ? -6.023 22.359 10.82 1 93.62 655 TYR B C 1
ATOM 10634 O O . TYR B 1 655 ? -6.305 23.344 10.141 1 93.62 655 TYR B O 1
ATOM 10642 N N . VAL B 1 656 ? -6.465 22.219 12.094 1 94.12 656 VAL B N 1
ATOM 10643 C CA . VAL B 1 656 ? -7.492 23.078 12.688 1 94.12 656 VAL B CA 1
ATOM 10644 C C . VAL B 1 656 ? -6.859 24.359 13.211 1 94.12 656 VAL B C 1
ATOM 10646 O O . VAL B 1 656 ? -7.453 25.438 13.109 1 94.12 656 VAL B O 1
ATOM 10649 N N . LYS B 1 657 ? -5.68 24.312 13.727 1 91.19 657 LYS B N 1
ATOM 10650 C CA . LYS B 1 657 ? -5.055 25.438 14.414 1 91.19 657 LYS B CA 1
ATOM 10651 C C . LYS B 1 657 ? -4.957 26.656 13.508 1 91.19 657 LYS B C 1
ATOM 10653 O O . LYS B 1 657 ? -5.418 27.734 13.859 1 91.19 657 LYS B O 1
ATOM 10658 N N . PRO B 1 658 ? -4.328 26.531 12.281 1 88.56 658 PRO B N 1
ATOM 10659 C CA . PRO B 1 658 ? -4.242 27.719 11.422 1 88.56 658 PRO B CA 1
ATOM 10660 C C . PRO B 1 658 ? -5.609 28.234 10.984 1 88.56 658 PRO B C 1
ATOM 10662 O O . PRO B 1 658 ? -5.785 29.422 10.766 1 88.56 658 PRO B O 1
ATOM 10665 N N . ARG B 1 659 ? -6.555 27.453 10.945 1 90.62 659 ARG B N 1
ATOM 10666 C CA . ARG B 1 659 ? -7.887 27.828 10.477 1 90.62 659 ARG B CA 1
ATOM 10667 C C . ARG B 1 659 ? -8.664 28.547 11.578 1 90.62 659 ARG B C 1
ATOM 10669 O O . ARG B 1 659 ? -9.352 29.531 11.312 1 90.62 659 ARG B O 1
ATOM 10676 N N . ILE B 1 660 ? -8.531 28.031 12.781 1 90.5 660 ILE B N 1
ATOM 10677 C CA . ILE B 1 660 ? -9.156 28.734 13.898 1 90.5 660 ILE B CA 1
ATOM 10678 C C . ILE B 1 660 ? -8.477 30.078 14.109 1 90.5 660 ILE B C 1
ATOM 10680 O O . ILE B 1 660 ? -9.148 31.078 14.367 1 90.5 660 ILE B O 1
ATOM 10684 N N . SER B 1 661 ? -7.156 30.109 14 1 86.06 661 SER B N 1
ATOM 10685 C CA . SER B 1 661 ? -6.418 31.359 14.148 1 86.06 661 SER B CA 1
ATOM 10686 C C . SER B 1 661 ? -6.84 32.375 13.094 1 86.06 661 SER B C 1
ATOM 10688 O O . SER B 1 661 ? -6.93 33.562 13.383 1 86.06 661 SER B O 1
ATOM 10690 N N . ARG B 1 662 ? -7.062 31.906 11.961 1 83.62 662 ARG B N 1
ATOM 10691 C CA . ARG B 1 662 ? -7.465 32.781 10.859 1 83.62 662 ARG B CA 1
ATOM 10692 C C . ARG B 1 662 ? -8.828 33.406 11.133 1 83.62 662 ARG B C 1
ATOM 10694 O O . ARG B 1 662 ? -9.07 34.562 10.758 1 83.62 662 ARG B O 1
ATOM 10701 N N . VAL B 1 663 ? -9.68 32.688 11.672 1 83.5 663 VAL B N 1
ATOM 10702 C CA . VAL B 1 663 ? -11.016 33.156 11.992 1 83.5 663 VAL B CA 1
ATOM 10703 C C . VAL B 1 663 ? -10.914 34.438 12.836 1 83.5 663 VAL B C 1
ATOM 10705 O O . VAL B 1 663 ? -11.711 35.344 12.664 1 83.5 663 VAL B O 1
ATOM 10708 N N . PHE B 1 664 ? -9.898 34.562 13.641 1 79.38 664 PHE B N 1
ATOM 10709 C CA . PHE B 1 664 ? -9.789 35.719 14.555 1 79.38 664 PHE B CA 1
ATOM 10710 C C . PHE B 1 664 ? -8.617 36.594 14.172 1 79.38 664 PHE B C 1
ATOM 10712 O O . PHE B 1 664 ? -8.078 37.312 15.008 1 79.38 664 PHE B O 1
ATOM 10719 N N . ASN B 1 665 ? -8.289 36.469 12.945 1 68.81 665 ASN B N 1
ATOM 10720 C CA . ASN B 1 665 ? -7.203 37.25 12.398 1 68.81 665 ASN B CA 1
ATOM 10721 C C . ASN B 1 665 ? -5.973 37.25 13.305 1 68.81 665 ASN B C 1
ATOM 10723 O O . ASN B 1 665 ? -5.336 38.281 13.523 1 68.81 665 ASN B O 1
ATOM 10727 N N . ASN B 1 666 ? -5.832 36.156 13.984 1 64.06 666 ASN B N 1
ATOM 10728 C CA . ASN B 1 666 ? -4.676 35.875 14.828 1 64.06 666 ASN B CA 1
ATOM 10729 C C . ASN B 1 666 ? -4.652 36.781 16.062 1 64.06 666 ASN B C 1
ATOM 10731 O O . ASN B 1 666 ? -3.592 37.031 16.625 1 64.06 666 ASN B O 1
ATOM 10735 N N . THR B 1 667 ? -5.758 37.281 16.312 1 65.5 667 THR B N 1
ATOM 10736 C CA . THR B 1 667 ? -5.828 38.188 17.438 1 65.5 667 THR B CA 1
ATOM 10737 C C . THR B 1 667 ? -6.172 37.469 18.734 1 65.5 667 THR B C 1
ATOM 10739 O O . THR B 1 667 ? -5.895 37.938 19.828 1 65.5 667 THR B O 1
ATOM 10742 N N . ARG B 1 668 ? -6.777 36.375 18.625 1 65.38 668 ARG B N 1
ATOM 10743 C CA . ARG B 1 668 ? -7.098 35.531 19.781 1 65.38 668 ARG B CA 1
ATOM 10744 C C . ARG B 1 668 ? -6.285 34.25 19.797 1 65.38 668 ARG B C 1
ATOM 10746 O O . ARG B 1 668 ? -6.5 33.375 18.969 1 65.38 668 ARG B O 1
ATOM 10753 N N . PRO B 1 669 ? -5.324 34.156 20.688 1 62.03 669 PRO B N 1
ATOM 10754 C CA . PRO B 1 669 ? -4.488 32.938 20.688 1 62.03 669 PRO B CA 1
ATOM 10755 C C . PRO B 1 669 ? -5.281 31.688 21 1 62.03 669 PRO B C 1
ATOM 10757 O O . PRO B 1 669 ? -6.223 31.719 21.797 1 62.03 669 PRO B O 1
ATOM 10760 N N . THR B 1 670 ? -5.141 30.719 20.109 1 58.09 670 THR B N 1
ATOM 10761 C CA . THR B 1 670 ? -5.742 29.406 20.312 1 58.09 670 THR B CA 1
ATOM 10762 C C . THR B 1 670 ? -4.707 28.406 20.812 1 58.09 670 THR B C 1
ATOM 10764 O O . THR B 1 670 ? -3.566 28.391 20.344 1 58.09 670 THR B O 1
ATOM 10767 N N . TRP B 1 671 ? -4.977 27.703 22.062 1 65.25 671 TRP B N 1
ATOM 10768 C CA . TRP B 1 671 ? -4.062 26.703 22.625 1 65.25 671 TRP B CA 1
ATOM 10769 C C . TRP B 1 671 ? -4.664 25.312 22.562 1 65.25 671 TRP B C 1
ATOM 10771 O O . TRP B 1 671 ? -5.891 25.156 22.594 1 65.25 671 TRP B O 1
#

Foldseek 3Di:
DCVQDVPQKHKDQVLPPDPVLVVLVCCCRVDPPNLPDDLVRLVVQLLQLLVQQVVLVVCCVVCVPDWDQDCFFQSLVLVLVQLLVVLLVVQAAQEEEEEEDPDDHFHDDPRHHHYHYDDDDPLFPLLLLLSQLLLLLVCVLVVVQQLSHYAYEYEEELLCLQAPCLNLVSLVQCPPNSRHNLEYEYEYAYQQQDQLDGPVRRHDDPGSNCSNVVNSAMEMEGASLDSSRSSSVSSVQSVSCSPRSYYHYYYHHTHDQDGSTNPDHNCVRCVVVNVVSVVDDTSSVVSVVVCVVVVSDDPDPPPPPDDPPRPPPPDDQDDDGQDQADDDDDAAFPPCVVVDPPPDPFDKAFQQVLVLCLVLVLQQVAFEEAEEEAPPCCALQSQHVQKGDHPPDPPGIDRVSQPPDSRGHDYHYDHDDPDLQSVVSSQQSNQQNYLRYAGEYEYSALCVCVNNVCCCVPPALCPCVPVVGFGAYEYEHAAADDPPDDSRHHSQVVVVLVSWPFDLQDPPTDDTQAWEFAAQASLLVSQVSNVSSVDPTHHYYYYHDYNVSSPDPVRIDDPVCNDPPHHHDQKAWFDFQLLVVLAQAAAEEEEEHPVQVVVVVVCVVVVNRNHYIYMYRGIPPVHPLVVLLVRCVSRVNYQYEYDDPDPCSTDRNVSVLSNSCSSVPVPHHYD/DCVQDVPQKHKDQVLPPDPVLVVLVCCCRVDPPNLPDDLVRLVVQLLQLLVQQVVLVVCCVVCVPDWDQDCFFQSLVLVLVQLLVVLLVVQAAQEEEEEEDPDDHFHDDPRRHHYHYDDDDPPFPLLLLLSQLLLLLVCVLVVVQQLSHYAYEYEEELLCLQAPCLNLVSLVQCPPNSRHNLEYEYEYAYQQQDQLDGPVRRHDDPGSNCSNVVNSAMEMEGASLDSSRSSSVSSVQSVSCSPRSYYHYYYHHTHDQDGSTNPDHNCVRCVVVNVVSVVDDTSSVVSVVVCVVVVSDDPDPPPPPDDPPRPPDPDDQPADGQDQADDDDDAAFPPCVVVDPPVDQFDKAFQQVLVLLLVLVLQQVAFEEAEEEAPFCCALQSQHVQKGDHPPDPPGIDRVSQPPDSRGHDYHYDHDDPDLQSVVSSQQSNQQNHLRYAGEYEYSALCVCVNNVCCCVPPALCPCVPVVGFGAYEYEHAAADDPPDDSRHHSQVVVVLVSWPFDLQDPDTDDTQAWEFAAQASLLVSQVSNCSSVDPTHHYYYYHDYNVSSPDPPRIDRPVCNDPPHHHDQKAWFDFQLLVQLAQAAAEEEEEHPVQVVVVVVCVVVVNRNHYIYMYRGILPVHPLVVLLVRCVSRVNYQYEYDDPDPCSTDRNVSVLSNSCSSVPVPHHYD

Sequence (1342 aa):
MQMAYCQHIGVEFMFINDLQQCQWIRQKFEKPGVMQFTLDEKRTLLARMVRSTRFEEFLQRKWSSEKRFGLEGCESLIPALKTIIDKSSENGVESVIMGMPHRRINRVTDRHITLSLMANPSHLEAVDPVVQGKTKAEQFYCGDSDGKRVMSILLHGDAAFAGQGIVYETFHLSDLPSYTTHGTIHVVVNNQIGFTTDPRMARSSPYPTDVARVVNAPIFHVNADDPEAVMYVCNVAAQWRATFHKDVVVDLVSYRRNGHNEMDEPMFTQPLMYKQIKKQKPVLQKYAEKLIAEGAVTVRPLVSMKKCSVTLVRWLPLCLLRISLSTEVPFHSHLCIHRQTVMKSQFTLDWALGEYMALGSLLKEGIHVRLSGQDVERGTFSHRHHVLHDQNVDKRTCIPMNYIDPNQAPYTVCNSSLSEYGVLGFELGFAMASPDALVLWEAQFGDFHNTAQCIIDQFISPGQAKCVRQNGIVLLLPHGMEGMGPEHSSARPERFLQMCNDDPDTYPLYDCNWIVVNCSTPANYFHVLRRQILLPFRKPLIIFTPKSLLRHPEAKSSFDDMLPGTHFRRLIPEEGSASQNSAGVKRLIFCTGKVYYDLTKERKTRGLEDTVAISRIEQLSPFPFDLVKAEAEKYPQAQLLWCQEEHKNQGYYDYVKPRISRVFNNTRPTWMQMAYCQHIGVEFMFINDLQQCQWIRQKFEKPGVMQFTLDEKRTLLARMVRSTRFEEFLQRKWSSEKRFGLEGCESLIPALKTIIDKSSENGVESVIMGMPHRRINRVTDRHITLSLMANPSHLEAVDPVVQGKTKAEQFYCGDSDGKRVMSILLHGDAAFAGQGIVYETFHLSDLPSYTTHGTIHVVVNNQIGFTTDPRMARSSPYPTDVARVVNAPIFHVNADDPEAVMYVCNVAAQWRATFHKDVVVDLVSYRRNGHNEMDEPMFTQPLMYKQIKKQKPVLQKYAEKLIAEGAVTVRPLVSMKKCSVTLVRWLPLCLLRISLSTEVPFHSHLCIHRQTVMKSQFTLDWALGEYMALGSLLKEGIHVRLSGQDVERGTFSHRHHVLHDQNVDKRTCIPMNYIDPNQAPYTVCNSSLSEYGVLGFELGFAMASPDALVLWEAQFGDFHNTAQCIIDQFISPGQAKCVRQNGIVLLLPHGMEGMGPEHSSARPERFLQMCNDDPDTYPLYDCNWIVVNCSTPANYFHVLRRQILLPFRKPLIIFTPKSLLRHPEAKSSFDDMLPGTHFRRLIPEEGSASQNSAGVKRLIFCTGKVYYDLTKERKTRGLEDTVAISRIEQLSPFPFDLVKAEAEKYPQAQLLWCQEEHKNQGYYDYVKPRISRVFNNTRPTW